Protein AF-0000000069624374 (afdb_homodimer)

Organism: Araneus ventricosus (NCBI:txid182803)

pLDDT: mean 85.47, std 16.34, range [26.41, 98.62]

Radius of gyration: 34.18 Å; Cα contacts (8 Å, |Δi|>4): 1662; chains: 2; bounding box: 81×103×118 Å

Structure (mmCIF, N/CA/C/O backbone):
data_AF-0000000069624374-model_v1
#
loop_
_entity.id
_entity.type
_entity.pdbx_description
1 polymer 'Mutator-like transposase domain-containing protein'
#
loop_
_atom_site.group_PDB
_atom_site.id
_atom_site.type_symbol
_atom_site.label_atom_id
_atom_site.label_alt_id
_atom_site.label_comp_id
_atom_site.label_asym_id
_atom_site.label_entity_id
_atom_site.label_seq_id
_atom_site.pdbx_PDB_ins_code
_atom_site.Cartn_x
_atom_site.Cartn_y
_atom_site.Cartn_z
_atom_site.occupancy
_atom_site.B_iso_or_equiv
_atom_site.auth_seq_id
_atom_site.auth_comp_id
_atom_site.auth_asym_id
_atom_site.auth_atom_id
_atom_site.pdbx_PDB_model_num
ATOM 1 N N . MET A 1 1 ? -2.043 5.164 -65.875 1 26.78 1 MET A N 1
ATOM 2 C CA . MET A 1 1 ? -1.274 6.191 -65.188 1 26.78 1 MET A CA 1
ATOM 3 C C . MET A 1 1 ? -0.416 5.574 -64.062 1 26.78 1 MET A C 1
ATOM 5 O O . MET A 1 1 ? -0.88 4.711 -63.344 1 26.78 1 MET A O 1
ATOM 9 N N . PRO A 1 2 ? 0.959 5.664 -64.125 1 31.64 2 PRO A N 1
ATOM 10 C CA . PRO A 1 2 ? 2.021 4.98 -63.375 1 31.64 2 PRO A CA 1
ATOM 11 C C . PRO A 1 2 ? 2.037 5.355 -61.875 1 31.64 2 PRO A C 1
ATOM 13 O O . PRO A 1 2 ? 1.56 6.43 -61.5 1 31.64 2 PRO A O 1
ATOM 16 N N . LYS A 1 3 ? 2.154 4.301 -60.906 1 34.09 3 LYS A N 1
ATOM 17 C CA . LYS A 1 3 ? 2.08 4.207 -59.438 1 34.09 3 LYS A CA 1
ATOM 18 C C . LYS A 1 3 ? 3.166 5.055 -58.781 1 34.09 3 LYS A C 1
ATOM 20 O O . LYS A 1 3 ? 4.355 4.863 -59.062 1 34.09 3 LYS A O 1
ATOM 25 N N . ALA A 1 4 ? 2.973 6.355 -58.469 1 31.52 4 ALA A N 1
ATOM 26 C CA . ALA A 1 4 ? 3.908 7.348 -57.938 1 31.52 4 ALA A CA 1
ATOM 27 C C . ALA A 1 4 ? 4.625 6.828 -56.719 1 31.52 4 ALA A C 1
ATOM 29 O O . ALA A 1 4 ? 3.984 6.434 -55.719 1 31.52 4 ALA A O 1
ATOM 30 N N . ARG A 1 5 ? 5.871 6.305 -56.75 1 31.94 5 ARG A N 1
ATOM 31 C CA . ARG A 1 5 ? 6.812 5.703 -55.812 1 31.94 5 ARG A CA 1
ATOM 32 C C . ARG A 1 5 ? 7.168 6.676 -54.719 1 31.94 5 ARG A C 1
ATOM 34 O O . ARG A 1 5 ? 7.703 7.754 -54.969 1 31.94 5 ARG A O 1
ATOM 41 N N . SER A 1 6 ? 6.332 6.875 -53.688 1 32.28 6 SER A N 1
ATOM 42 C CA . SER A 1 6 ? 6.566 7.887 -52.656 1 32.28 6 SER A CA 1
ATOM 43 C C . SER A 1 6 ? 7.969 7.754 -52.062 1 32.28 6 SER A C 1
ATOM 45 O O . SER A 1 6 ? 8.367 6.672 -51.656 1 32.28 6 SER A O 1
ATOM 47 N N . LYS A 1 7 ? 9.031 8.438 -52.5 1 29.36 7 LYS A N 1
ATOM 48 C CA . LYS A 1 7 ? 10.438 8.555 -52.125 1 29.36 7 LYS A CA 1
ATOM 49 C C . LYS A 1 7 ? 10.609 8.781 -50.656 1 29.36 7 LYS A C 1
ATOM 51 O O . LYS A 1 7 ? 10.055 9.742 -50.094 1 29.36 7 LYS A O 1
ATOM 56 N N . LYS A 1 8 ? 10.922 7.844 -49.875 1 31.8 8 LYS A N 1
ATOM 57 C CA . LYS A 1 8 ? 11.266 7.734 -48.469 1 31.8 8 LYS A CA 1
ATOM 58 C C . LYS A 1 8 ? 12.445 8.633 -48.125 1 31.8 8 LYS A C 1
ATOM 60 O O . LYS A 1 8 ? 13.555 8.445 -48.625 1 31.8 8 LYS A O 1
ATOM 65 N N . PHE A 1 9 ? 12.32 9.984 -47.969 1 27.17 9 PHE A N 1
ATOM 66 C CA . PHE A 1 9 ? 13.461 10.844 -47.688 1 27.17 9 PHE A CA 1
ATOM 67 C C . PHE A 1 9 ? 14.219 10.352 -46.469 1 27.17 9 PHE A C 1
ATOM 69 O O . PHE A 1 9 ? 13.609 10.016 -45.438 1 27.17 9 PHE A O 1
ATOM 76 N N . LYS A 1 10 ? 15.375 9.805 -46.594 1 29.22 10 LYS A N 1
ATOM 77 C CA . LYS A 1 10 ? 16.344 9.367 -45.562 1 29.22 10 LYS A CA 1
ATOM 78 C C . LYS A 1 10 ? 16.641 10.484 -44.594 1 29.22 10 LYS A C 1
ATOM 80 O O . LYS A 1 10 ? 17.094 11.562 -44.969 1 29.22 10 LYS A O 1
ATOM 85 N N . LYS A 1 11 ? 15.914 10.641 -43.531 1 30.59 11 LYS A N 1
ATOM 86 C CA . LYS A 1 11 ? 16.203 11.625 -42.5 1 30.59 11 LYS A CA 1
ATOM 87 C C . LYS A 1 11 ? 17.688 11.594 -42.094 1 30.59 11 LYS A C 1
ATOM 89 O O . LYS A 1 11 ? 18.266 10.523 -41.906 1 30.59 11 LYS A O 1
ATOM 94 N N . ARG A 1 12 ? 18.562 12.586 -42.469 1 31.64 12 ARG A N 1
ATOM 95 C CA . ARG A 1 12 ? 19.969 12.844 -42.188 1 31.64 12 ARG A CA 1
ATOM 96 C C . ARG A 1 12 ? 20.266 12.641 -40.719 1 31.64 12 ARG A C 1
ATOM 98 O O . ARG A 1 12 ? 19.453 12.992 -39.844 1 31.64 12 ARG A O 1
ATOM 105 N N . SER A 1 13 ? 21.156 11.758 -40.406 1 29.27 13 SER A N 1
ATOM 106 C CA . SER A 1 13 ? 21.734 11.312 -39.156 1 29.27 13 SER A CA 1
ATOM 107 C C . SER A 1 13 ? 22.453 12.453 -38.438 1 29.27 13 SER A C 1
ATOM 109 O O . SER A 1 13 ? 23.359 13.07 -39 1 29.27 13 SER A O 1
ATOM 111 N N . PHE A 1 14 ? 21.688 13.414 -37.75 1 31 14 PHE A N 1
ATOM 112 C CA . PHE A 1 14 ? 22.312 14.531 -37.062 1 31 14 PHE A CA 1
ATOM 113 C C . PHE A 1 14 ? 23.516 14.055 -36.25 1 31 14 PHE A C 1
ATOM 115 O O . PHE A 1 14 ? 23.375 13.156 -35.406 1 31 14 PHE A O 1
ATOM 122 N N . HIS A 1 15 ? 24.719 14.086 -36.844 1 29.41 15 HIS A N 1
ATOM 123 C CA . HIS A 1 15 ? 26 13.797 -36.25 1 29.41 15 HIS A CA 1
ATOM 124 C C . HIS A 1 15 ? 26.375 14.836 -35.188 1 29.41 15 HIS A C 1
ATOM 126 O O . HIS A 1 15 ? 26.578 16.016 -35.5 1 29.41 15 HIS A O 1
ATOM 132 N N . GLY A 1 16 ? 25.781 14.891 -34.062 1 28.12 16 GLY A N 1
ATOM 133 C CA . GLY A 1 16 ? 25.938 15.797 -32.938 1 28.12 16 GLY A CA 1
ATOM 134 C C . GLY A 1 16 ? 27.375 16.188 -32.656 1 28.12 16 GLY A C 1
ATOM 135 O O . GLY A 1 16 ? 28.297 15.523 -33.125 1 28.12 16 GLY A O 1
ATOM 136 N N . ASN A 1 17 ? 27.703 17.469 -32.375 1 29.91 17 ASN A N 1
ATOM 137 C CA . ASN A 1 17 ? 28.969 18.156 -32.156 1 29.91 17 ASN A CA 1
ATOM 138 C C . ASN A 1 17 ? 29.891 17.375 -31.203 1 29.91 17 ASN A C 1
ATOM 140 O O . ASN A 1 17 ? 29.422 16.812 -30.219 1 29.91 17 ASN A O 1
ATOM 144 N N . ARG A 1 18 ? 31.125 17.016 -31.609 1 26.41 18 ARG A N 1
ATOM 145 C CA . ARG A 1 18 ? 32.281 16.234 -31.156 1 26.41 18 ARG A CA 1
ATOM 146 C C . ARG A 1 18 ? 32.875 16.797 -29.875 1 26.41 18 ARG A C 1
ATOM 148 O O . ARG A 1 18 ? 33.812 16.234 -29.312 1 26.41 18 ARG A O 1
ATOM 155 N N . HIS A 1 19 ? 32.938 18.188 -29.797 1 29.17 19 HIS A N 1
ATOM 156 C CA . HIS A 1 19 ? 33.844 18.594 -28.75 1 29.17 19 HIS A CA 1
ATOM 157 C C . HIS A 1 19 ? 33.375 18.125 -27.375 1 29.17 19 HIS A C 1
ATOM 159 O O . HIS A 1 19 ? 32.469 18.719 -26.781 1 29.17 19 HIS A O 1
ATOM 165 N N . ARG A 1 20 ? 33.344 16.812 -27.219 1 29.2 20 ARG A N 1
ATOM 166 C CA . ARG A 1 20 ? 33.125 16.094 -25.969 1 29.2 20 ARG A CA 1
ATOM 167 C C . ARG A 1 20 ? 34.094 16.531 -24.891 1 29.2 20 ARG A C 1
ATOM 169 O O . ARG A 1 20 ? 35.281 16.141 -24.922 1 29.2 20 ARG A O 1
ATOM 176 N N . ASN A 1 21 ? 34.156 17.859 -24.5 1 27.86 21 ASN A N 1
ATOM 177 C CA . ASN A 1 21 ? 34.969 18.125 -23.312 1 27.86 21 ASN A CA 1
ATOM 178 C C . ASN A 1 21 ? 34.812 17.016 -22.281 1 27.86 21 ASN A C 1
ATOM 180 O O . ASN A 1 21 ? 33.719 16.594 -21.953 1 27.86 21 ASN A O 1
ATOM 184 N N . SER A 1 22 ? 35.812 16.156 -22.25 1 29.48 22 SER A N 1
ATOM 185 C CA . SER A 1 22 ? 36 15.023 -21.344 1 29.48 22 SER A CA 1
ATOM 186 C C . SER A 1 22 ? 35.812 15.438 -19.891 1 29.48 22 SER A C 1
ATOM 188 O O . SER A 1 22 ? 36.75 15.945 -19.25 1 29.48 22 SER A O 1
ATOM 190 N N . VAL A 1 23 ? 34.906 16.266 -19.531 1 31.3 23 VAL A N 1
ATOM 191 C CA . VAL A 1 23 ? 34.719 16.312 -18.078 1 31.3 23 VAL A CA 1
ATOM 192 C C . VAL A 1 23 ? 34.969 14.914 -17.5 1 31.3 23 VAL A C 1
ATOM 194 O O . VAL A 1 23 ? 34.5 13.914 -18.062 1 31.3 23 VAL A O 1
ATOM 197 N N . PRO A 1 24 ? 36.125 14.766 -16.812 1 31.02 24 PRO A N 1
ATOM 198 C CA . PRO A 1 24 ? 36.281 13.461 -16.188 1 31.02 24 PRO A CA 1
ATOM 199 C C . PRO A 1 24 ? 34.969 12.82 -15.773 1 31.02 24 PRO A C 1
ATOM 201 O O . PRO A 1 24 ? 34.094 13.5 -15.25 1 31.02 24 PRO A O 1
ATOM 204 N N . LYS A 1 25 ? 34.531 11.836 -16.484 1 35.47 25 LYS A N 1
ATOM 205 C CA . LYS A 1 25 ? 33.406 10.945 -16.188 1 35.47 25 LYS A CA 1
ATOM 206 C C . LYS A 1 25 ? 33.406 10.562 -14.719 1 35.47 25 LYS A C 1
ATOM 208 O O . LYS A 1 25 ? 34.156 9.703 -14.281 1 35.47 25 LYS A O 1
ATOM 213 N N . ASN A 1 26 ? 33.438 11.469 -13.773 1 37.38 26 ASN A N 1
ATOM 214 C CA . ASN A 1 26 ? 33.125 10.938 -12.445 1 37.38 26 ASN A CA 1
ATOM 215 C C . ASN A 1 26 ? 32.156 9.773 -12.516 1 37.38 26 ASN A C 1
ATOM 217 O O . ASN A 1 26 ? 30.984 9.953 -12.906 1 37.38 26 ASN A O 1
ATOM 221 N N . ASN A 1 27 ? 32.531 8.672 -12.977 1 42.12 27 ASN A N 1
ATOM 222 C CA . ASN A 1 27 ? 31.859 7.383 -13.031 1 42.12 27 ASN A CA 1
ATOM 223 C C . ASN A 1 27 ? 30.984 7.152 -11.797 1 42.12 27 ASN A C 1
ATOM 225 O O . ASN A 1 27 ? 31.453 6.613 -10.797 1 42.12 27 ASN A O 1
ATOM 229 N N . VAL A 1 28 ? 30.344 8.023 -11.312 1 52.69 28 VAL A N 1
ATOM 230 C CA . VAL A 1 28 ? 29.438 7.754 -10.203 1 52.69 28 VAL A CA 1
ATOM 231 C C . VAL A 1 28 ? 28.688 6.445 -10.445 1 52.69 28 VAL A C 1
ATOM 233 O O . VAL A 1 28 ? 27.938 6.328 -11.414 1 52.69 28 VAL A O 1
ATOM 236 N N . SER A 1 29 ? 29.281 5.328 -10.031 1 67.62 29 SER A N 1
ATOM 237 C CA . SER A 1 29 ? 28.75 3.969 -10.133 1 67.62 29 SER A CA 1
ATOM 238 C C . SER A 1 29 ? 27.344 3.875 -9.562 1 67.62 29 SER A C 1
ATOM 240 O O . SER A 1 29 ? 27.047 4.492 -8.539 1 67.62 29 SER A O 1
ATOM 242 N N . ALA A 1 30 ? 26.344 3.465 -10.258 1 80.75 30 ALA A N 1
ATOM 243 C CA . ALA A 1 30 ? 24.953 3.213 -9.883 1 80.75 30 ALA A CA 1
ATOM 244 C C . ALA A 1 30 ? 24.875 2.395 -8.602 1 80.75 30 ALA A C 1
ATOM 246 O O . ALA A 1 30 ? 25.625 1.442 -8.414 1 80.75 30 ALA A O 1
ATOM 247 N N . ALA A 1 31 ? 24.125 2.84 -7.68 1 81 31 ALA A N 1
ATOM 248 C CA . ALA A 1 31 ? 24 2.229 -6.359 1 81 31 ALA A CA 1
ATOM 249 C C . ALA A 1 31 ? 23.734 0.73 -6.469 1 81 31 ALA A C 1
ATOM 251 O O . ALA A 1 31 ? 24.359 -0.07 -5.77 1 81 31 ALA A O 1
ATOM 252 N N . SER A 1 32 ? 22.828 0.344 -7.387 1 85.12 32 SER A N 1
ATOM 253 C CA . SER A 1 32 ? 22.5 -1.07 -7.527 1 85.12 32 SER A CA 1
ATOM 254 C C . SER A 1 32 ? 23.672 -1.858 -8.094 1 85.12 32 SER A C 1
ATOM 256 O O . SER A 1 32 ? 23.906 -3.01 -7.715 1 85.12 32 SER A O 1
ATOM 258 N N . ALA A 1 33 ? 24.422 -1.249 -8.992 1 81.62 33 ALA A N 1
ATOM 259 C CA . ALA A 1 33 ? 25.578 -1.919 -9.586 1 81.62 33 ALA A CA 1
ATOM 260 C C . ALA A 1 33 ? 26.656 -2.174 -8.539 1 81.62 33 ALA A C 1
ATOM 262 O O . ALA A 1 33 ? 27.266 -3.244 -8.523 1 81.62 33 ALA A O 1
ATOM 263 N N . THR A 1 34 ? 26.859 -1.202 -7.715 1 81.19 34 THR A N 1
ATOM 264 C CA . THR A 1 34 ? 27.875 -1.338 -6.672 1 81.19 34 THR A CA 1
ATOM 265 C C . THR A 1 34 ? 27.484 -2.445 -5.691 1 81.19 34 THR A C 1
ATOM 267 O O . THR A 1 34 ? 28.359 -3.197 -5.234 1 81.19 34 THR A O 1
ATOM 270 N N . LYS A 1 35 ? 26.297 -2.611 -5.465 1 82.56 35 LYS A N 1
ATOM 271 C CA . LYS A 1 35 ? 25.828 -3.59 -4.488 1 82.56 35 LYS A CA 1
ATOM 272 C C . LYS A 1 35 ? 25.844 -5 -5.07 1 82.56 35 LYS A C 1
ATOM 274 O O . LYS A 1 35 ? 26.234 -5.953 -4.398 1 82.56 35 LYS A O 1
ATOM 279 N N . LEU A 1 36 ? 25.438 -5.125 -6.332 1 81.38 36 LEU A N 1
ATOM 280 C CA . LEU A 1 36 ? 25.156 -6.441 -6.891 1 81.38 36 LEU A CA 1
ATOM 281 C C . LEU A 1 36 ? 26.328 -6.93 -7.738 1 81.38 36 LEU A C 1
ATOM 283 O O . LEU A 1 36 ? 26.406 -8.117 -8.062 1 81.38 36 LEU A O 1
ATOM 287 N N . ASN A 1 37 ? 27.172 -6.109 -8.281 1 67.31 37 ASN A N 1
ATOM 288 C CA . ASN A 1 37 ? 28.234 -6.523 -9.18 1 67.31 37 ASN A CA 1
ATOM 289 C C . ASN A 1 37 ? 29.172 -7.539 -8.523 1 67.31 37 ASN A C 1
ATOM 291 O O . ASN A 1 37 ? 29.859 -8.297 -9.211 1 67.31 37 ASN A O 1
ATOM 295 N N . THR A 1 38 ? 29.25 -7.488 -7.25 1 55.84 38 THR A N 1
ATOM 296 C CA . THR A 1 38 ? 30.188 -8.43 -6.645 1 55.84 38 THR A CA 1
ATOM 297 C C . THR A 1 38 ? 29.719 -9.867 -6.852 1 55.84 38 THR A C 1
ATOM 299 O O . THR A 1 38 ? 30.422 -10.812 -6.484 1 55.84 38 THR A O 1
ATOM 302 N N . LEU A 1 39 ? 28.547 -9.984 -7.227 1 51.94 39 LEU A N 1
ATOM 303 C CA . LEU A 1 39 ? 28.109 -11.359 -7.414 1 51.94 39 LEU A CA 1
ATOM 304 C C . LEU A 1 39 ? 28.609 -11.922 -8.742 1 51.94 39 LEU A C 1
ATOM 306 O O . LEU A 1 39 ? 28.406 -11.32 -9.797 1 51.94 39 LEU A O 1
ATOM 310 N N . GLU A 1 40 ? 29.781 -12.375 -8.797 1 46.94 40 GLU A N 1
ATOM 311 C CA . GLU A 1 40 ? 30.484 -13.062 -9.883 1 46.94 40 GLU A CA 1
ATOM 312 C C . GLU A 1 40 ? 29.5 -13.648 -10.883 1 46.94 40 GLU A C 1
ATOM 314 O O . GLU A 1 40 ? 28.438 -14.164 -10.5 1 46.94 40 GLU A O 1
ATOM 319 N N . SER A 1 41 ? 29.594 -13.148 -12.156 1 44.44 41 SER A N 1
ATOM 320 C CA . SER A 1 41 ? 29.031 -13.633 -13.414 1 44.44 41 SER A CA 1
ATOM 321 C C . SER A 1 41 ? 28.844 -15.148 -13.391 1 44.44 41 SER A C 1
ATOM 323 O O . SER A 1 41 ? 29.828 -15.891 -13.414 1 44.44 41 SER A O 1
ATOM 325 N N . SER A 1 42 ? 28.172 -15.633 -12.664 1 40.69 42 SER A N 1
ATOM 326 C CA . SER A 1 42 ? 27.953 -17.047 -12.969 1 40.69 42 SER A CA 1
ATOM 327 C C . SER A 1 42 ? 27.656 -17.25 -14.445 1 40.69 42 SER A C 1
ATOM 329 O O . SER A 1 42 ? 26.484 -17.344 -14.844 1 40.69 42 SER A O 1
ATOM 331 N N . ASP A 1 43 ? 28.25 -16.625 -15.328 1 41.44 43 ASP A N 1
ATOM 332 C CA . ASP A 1 43 ? 28.219 -16.906 -16.766 1 41.44 43 ASP A CA 1
ATOM 333 C C . ASP A 1 43 ? 28.109 -18.406 -17.031 1 41.44 43 ASP A C 1
ATOM 335 O O . ASP A 1 43 ? 27.719 -18.812 -18.125 1 41.44 43 ASP A O 1
ATOM 339 N N . GLY A 1 44 ? 28.75 -19.234 -16.234 1 41.44 44 GLY A N 1
ATOM 340 C CA . GLY A 1 44 ? 28.984 -20.625 -16.625 1 41.44 44 GLY A CA 1
ATOM 341 C C . GLY A 1 44 ? 27.766 -21.5 -16.422 1 41.44 44 GLY A C 1
ATOM 342 O O . GLY A 1 44 ? 27.844 -22.734 -16.547 1 41.44 44 GLY A O 1
ATOM 343 N N . LEU A 1 45 ? 26.891 -21.156 -15.656 1 45.81 45 LEU A N 1
ATOM 344 C CA . LEU A 1 45 ? 25.938 -22.25 -15.508 1 45.81 45 LEU A CA 1
ATOM 345 C C . LEU A 1 45 ? 25.062 -22.375 -16.75 1 45.81 45 LEU A C 1
ATOM 347 O O . LEU A 1 45 ? 24.156 -21.547 -16.953 1 45.81 45 LEU A O 1
ATOM 351 N N . GLU A 1 46 ? 25.625 -22.75 -17.812 1 45.47 46 GLU A N 1
ATOM 352 C CA . GLU A 1 46 ? 24.859 -23.172 -18.969 1 45.47 46 GLU A CA 1
ATOM 353 C C . GLU A 1 46 ? 23.781 -24.188 -18.578 1 45.47 46 GLU A C 1
ATOM 355 O O . GLU A 1 46 ? 24.078 -25.297 -18.156 1 45.47 46 GLU A O 1
ATOM 360 N N . TYR A 1 47 ? 22.812 -23.781 -18 1 48.69 47 TYR A N 1
ATOM 361 C CA . TYR A 1 47 ? 21.75 -24.766 -17.75 1 48.69 47 TYR A CA 1
ATOM 362 C C . TYR A 1 47 ? 21.094 -25.188 -19.062 1 48.69 47 TYR A C 1
ATOM 364 O O . TYR A 1 47 ? 20.969 -24.391 -19.984 1 48.69 47 TYR A O 1
ATOM 372 N N . ASP A 1 48 ? 21.25 -26.375 -19.375 1 48.62 48 ASP A N 1
ATOM 373 C CA . ASP A 1 48 ? 20.531 -27 -20.484 1 48.62 48 ASP A CA 1
ATOM 374 C C . ASP A 1 48 ? 19.016 -26.797 -20.328 1 48.62 48 ASP A C 1
ATOM 376 O O . ASP A 1 48 ? 18.375 -27.453 -19.516 1 48.62 48 ASP A O 1
ATOM 380 N N . PHE A 1 49 ? 18.516 -25.719 -20.766 1 51.22 49 PHE A N 1
ATOM 381 C CA . PHE A 1 49 ? 17.109 -25.344 -20.688 1 51.22 49 PHE A CA 1
ATOM 382 C C . PHE A 1 49 ? 16.25 -26.203 -21.594 1 51.22 49 PHE A C 1
ATOM 384 O O . PHE A 1 49 ? 15.039 -26 -21.703 1 51.22 49 PHE A O 1
ATOM 391 N N . GLN A 1 50 ? 16.812 -27.156 -22.375 1 50.34 50 GLN A N 1
ATOM 392 C CA . GLN A 1 50 ? 16.078 -27.781 -23.469 1 50.34 50 GLN A CA 1
ATOM 393 C C . GLN A 1 50 ? 15.156 -28.875 -22.953 1 50.34 50 GLN A C 1
ATOM 395 O O . GLN A 1 50 ? 14.258 -29.344 -23.672 1 50.34 50 GLN A O 1
ATOM 400 N N . GLU A 1 51 ? 15.398 -29.406 -21.75 1 60.62 51 GLU A N 1
ATOM 401 C CA . GLU A 1 51 ? 14.617 -30.594 -21.391 1 60.62 51 GLU A CA 1
ATOM 402 C C . GLU A 1 51 ? 13.25 -30.188 -20.828 1 60.62 51 GLU A C 1
ATOM 404 O O . GLU A 1 51 ? 13.109 -29.109 -20.25 1 60.62 51 GLU A O 1
ATOM 409 N N . LEU A 1 52 ? 12.219 -30.922 -21.406 1 76.31 52 LEU A N 1
ATOM 410 C CA . LEU A 1 52 ? 10.867 -30.781 -20.891 1 76.31 52 LEU A CA 1
ATOM 411 C C . LEU A 1 52 ? 10.852 -30.922 -19.375 1 76.31 52 LEU A C 1
ATOM 413 O O . LEU A 1 52 ? 10.836 -32.031 -18.844 1 76.31 52 LEU A O 1
ATOM 417 N N . LYS A 1 53 ? 10.984 -29.828 -18.672 1 83.94 53 LYS A N 1
ATOM 418 C CA . LYS A 1 53 ? 11.016 -29.812 -17.219 1 83.94 53 LYS A CA 1
ATOM 419 C C . LYS A 1 53 ? 10.078 -28.75 -16.656 1 83.94 53 LYS A C 1
ATOM 421 O O . LYS A 1 53 ? 9.648 -27.844 -17.375 1 83.94 53 LYS A O 1
ATOM 426 N N . GLY A 1 54 ? 9.594 -29.062 -15.469 1 90.88 54 GLY A N 1
ATOM 427 C CA . GLY A 1 54 ? 8.781 -28.078 -14.773 1 90.88 54 GLY A CA 1
ATOM 428 C C . GLY A 1 54 ? 7.387 -28.578 -14.445 1 90.88 54 GLY A C 1
ATOM 429 O O . GLY A 1 54 ? 7.062 -29.75 -14.695 1 90.88 54 GLY A O 1
ATOM 430 N N . ASN A 1 55 ? 6.645 -27.75 -13.883 1 94.25 55 ASN A N 1
ATOM 431 C CA . ASN A 1 55 ? 5.27 -28.062 -13.516 1 94.25 55 ASN A CA 1
ATOM 432 C C . ASN A 1 55 ? 4.273 -27.547 -14.547 1 94.25 55 ASN A C 1
ATOM 434 O O . ASN A 1 55 ? 4.586 -26.625 -15.297 1 94.25 55 ASN A O 1
ATOM 438 N N . ARG A 1 56 ? 3.164 -28.266 -14.656 1 95.81 56 ARG A N 1
ATOM 439 C CA . ARG A 1 56 ? 2.053 -27.828 -15.5 1 95.81 56 ARG A CA 1
ATOM 440 C C . ARG A 1 56 ? 0.728 -27.938 -14.75 1 95.81 56 ARG A C 1
ATOM 442 O O . ARG A 1 56 ? 0.593 -28.734 -13.828 1 95.81 56 ARG A O 1
ATOM 449 N N . ILE A 1 57 ? -0.166 -27.047 -15.141 1 96.25 57 ILE A N 1
ATOM 450 C CA . ILE A 1 57 ? -1.524 -27.156 -14.617 1 96.25 57 ILE A CA 1
ATOM 451 C C . ILE A 1 57 ? -2.381 -27.984 -15.57 1 96.25 57 ILE A C 1
ATOM 453 O O . ILE A 1 57 ? -2.48 -27.672 -16.75 1 96.25 57 ILE A O 1
ATOM 457 N N . ILE A 1 58 ? -2.967 -29.016 -15.047 1 95.88 58 ILE A N 1
ATOM 458 C CA . ILE A 1 58 ? -3.762 -29.906 -15.875 1 95.88 58 ILE A CA 1
ATOM 459 C C . ILE A 1 58 ? -5.137 -30.109 -15.242 1 95.88 58 ILE A C 1
ATOM 461 O O . ILE A 1 58 ? -5.246 -30.281 -14.023 1 95.88 58 ILE A O 1
ATOM 465 N N . ASP A 1 59 ? -6.145 -30.047 -16.109 1 94.5 59 ASP A N 1
ATOM 466 C CA . ASP A 1 59 ? -7.496 -30.344 -15.656 1 94.5 59 ASP A CA 1
ATOM 467 C C . ASP A 1 59 ? -7.668 -31.844 -15.406 1 94.5 59 ASP A C 1
ATOM 469 O O . ASP A 1 59 ? -7.305 -32.656 -16.25 1 94.5 59 ASP A O 1
ATOM 473 N N . ILE A 1 60 ? -8.203 -32.156 -14.336 1 92.94 60 ILE A N 1
ATOM 474 C CA . ILE A 1 60 ? -8.305 -33.562 -13.922 1 92.94 60 ILE A CA 1
ATOM 475 C C . ILE A 1 60 ? -9.219 -34.312 -14.891 1 92.94 60 ILE A C 1
ATOM 477 O O . ILE A 1 60 ? -9 -35.5 -15.164 1 92.94 60 ILE A O 1
ATOM 481 N N . GLN A 1 61 ? -10.25 -33.688 -15.383 1 90.94 61 GLN A N 1
ATOM 482 C CA . GLN A 1 61 ? -11.148 -34.344 -16.328 1 90.94 61 GLN A CA 1
ATOM 483 C C . GLN A 1 61 ? -10.422 -34.688 -17.609 1 90.94 61 GLN A C 1
ATOM 485 O O . GLN A 1 61 ? -10.68 -35.75 -18.203 1 90.94 61 GLN A O 1
ATOM 490 N N . THR A 1 62 ? -9.586 -33.875 -18 1 92.25 62 THR A N 1
ATOM 491 C CA . THR A 1 62 ? -8.773 -34.156 -19.188 1 92.25 62 THR A CA 1
ATOM 492 C C . THR A 1 62 ? -7.855 -35.344 -18.922 1 92.25 62 THR A C 1
ATOM 494 O O . THR A 1 62 ? -7.707 -36.219 -19.781 1 92.25 62 THR A O 1
ATOM 497 N N . LEU A 1 63 ? -7.27 -35.406 -17.828 1 92.88 63 LEU A N 1
ATOM 498 C CA . LEU A 1 63 ? -6.371 -36.5 -17.469 1 92.88 63 LEU A CA 1
ATOM 499 C C . LEU A 1 63 ? -7.129 -37.812 -17.406 1 92.88 63 LEU A C 1
ATOM 501 O O . LEU A 1 63 ? -6.617 -38.844 -17.828 1 92.88 63 LEU A O 1
ATOM 505 N N . LEU A 1 64 ? -8.297 -37.75 -16.844 1 93.56 64 LEU A N 1
ATOM 506 C CA . LEU A 1 64 ? -9.156 -38.938 -16.781 1 93.56 64 LEU A CA 1
ATOM 507 C C . LEU A 1 64 ? -9.445 -39.438 -18.188 1 93.56 64 LEU A C 1
ATOM 509 O O . LEU A 1 64 ? -9.391 -40.656 -18.422 1 93.56 64 LEU A O 1
ATOM 513 N N . GLY A 1 65 ? -9.703 -38.531 -19.062 1 92.94 65 GLY A N 1
ATOM 514 C CA . GLY A 1 65 ? -9.961 -38.906 -20.438 1 92.94 65 GLY A CA 1
ATOM 515 C C . GLY A 1 65 ? -8.766 -39.562 -21.125 1 92.94 65 GLY A C 1
ATOM 516 O O . GLY A 1 65 ? -8.914 -40.531 -21.875 1 92.94 65 GLY A O 1
ATOM 517 N N . VAL A 1 66 ? -7.664 -39.094 -20.828 1 93.75 66 VAL A N 1
ATOM 518 C CA . VAL A 1 66 ? -6.434 -39.594 -21.438 1 93.75 66 VAL A CA 1
ATOM 519 C C . VAL A 1 66 ? -6.145 -41.031 -20.938 1 93.75 66 VAL A C 1
ATOM 521 O O . VAL A 1 66 ? -5.812 -41.906 -21.719 1 93.75 66 VAL A O 1
ATOM 524 N N . PHE A 1 67 ? -6.27 -41.25 -19.672 1 94.62 67 PHE A N 1
ATOM 525 C CA . PHE A 1 67 ? -5.965 -42.531 -19.094 1 94.62 67 PHE A CA 1
ATOM 526 C C . PHE A 1 67 ? -6.992 -43.594 -19.531 1 94.62 67 PHE A C 1
ATOM 528 O O . PHE A 1 67 ? -6.676 -44.781 -19.656 1 94.62 67 PHE A O 1
ATOM 535 N N . SER A 1 68 ? -8.164 -43.125 -19.844 1 95.06 68 SER A N 1
ATOM 536 C CA . SER A 1 68 ? -9.211 -44.062 -20.266 1 95.06 68 SER A CA 1
ATOM 537 C C . SER A 1 68 ? -8.898 -44.656 -21.625 1 95.06 68 SER A C 1
ATOM 539 O O . SER A 1 68 ? -9.367 -45.75 -21.953 1 95.06 68 SER A O 1
ATOM 541 N N . ILE A 1 69 ? -8.117 -43.938 -22.453 1 94.31 69 ILE A N 1
ATOM 542 C CA . ILE A 1 69 ? -7.828 -44.406 -23.812 1 94.31 69 ILE A CA 1
ATOM 543 C C . ILE A 1 69 ? -6.602 -45.312 -23.797 1 94.31 69 ILE A C 1
ATOM 545 O O . ILE A 1 69 ? -6.375 -46.062 -24.734 1 94.31 69 ILE A O 1
ATOM 549 N N . LEU A 1 70 ? -5.859 -45.312 -22.75 1 94.62 70 LEU A N 1
ATOM 550 C CA . LEU A 1 70 ? -4.625 -46.062 -22.672 1 94.62 70 LEU A CA 1
ATOM 551 C C . LEU A 1 70 ? -4.895 -47.469 -22.156 1 94.62 70 LEU A C 1
ATOM 553 O O . LEU A 1 70 ? -5.969 -47.75 -21.609 1 94.62 70 LEU A O 1
ATOM 557 N N . SER A 1 71 ? -3.895 -48.281 -22.375 1 95.81 71 SER A N 1
ATOM 558 C CA . SER A 1 71 ? -4.082 -49.688 -22 1 95.81 71 SER A CA 1
ATOM 559 C C . SER A 1 71 ? -3.268 -50.031 -20.766 1 95.81 71 SER A C 1
ATOM 561 O O . SER A 1 71 ? -2.201 -49.469 -20.531 1 95.81 71 SER A O 1
ATOM 563 N N . CYS A 1 72 ? -3.812 -51.031 -20.078 1 95.88 72 CYS A N 1
ATOM 564 C CA . CYS A 1 72 ? -3.15 -51.562 -18.906 1 95.88 72 CYS A CA 1
ATOM 565 C C . CYS A 1 72 ? -1.932 -52.406 -19.297 1 95.88 72 CYS A C 1
ATOM 567 O O . CYS A 1 72 ? -1.971 -53.125 -20.266 1 95.88 72 CYS A O 1
ATOM 569 N N . PRO A 1 73 ? -0.9 -52.281 -18.594 1 93.62 73 PRO A N 1
ATOM 570 C CA . PRO A 1 73 ? 0.287 -53.062 -18.906 1 93.62 73 PRO A CA 1
ATOM 571 C C . PRO A 1 73 ? 0.132 -54.531 -18.531 1 93.62 73 PRO A C 1
ATOM 573 O O . PRO A 1 73 ? 0.839 -55.406 -19.078 1 93.62 73 PRO A O 1
ATOM 576 N N . LYS A 1 74 ? -0.754 -54.812 -17.719 1 93.69 74 LYS A N 1
ATOM 577 C CA . LYS A 1 74 ? -0.925 -56.188 -17.25 1 93.69 74 LYS A CA 1
ATOM 578 C C . LYS A 1 74 ? -1.952 -56.938 -18.109 1 93.69 74 LYS A C 1
ATOM 580 O O . LYS A 1 74 ? -1.671 -58.031 -18.625 1 93.69 74 LYS A O 1
ATOM 585 N N . CYS A 1 75 ? -3.164 -56.375 -18.266 1 94.56 75 CYS A N 1
ATOM 586 C CA . CYS A 1 75 ? -4.227 -57.094 -18.953 1 94.56 75 CYS A CA 1
ATOM 587 C C . CYS A 1 75 ? -4.469 -56.5 -20.344 1 94.56 75 CYS A C 1
ATOM 589 O O . CYS A 1 75 ? -5.293 -57 -21.109 1 94.56 75 CYS A O 1
ATOM 591 N N . PHE A 1 76 ? -3.889 -55.406 -20.672 1 93.31 76 PHE A N 1
ATOM 592 C CA . PHE A 1 76 ? -3.928 -54.75 -21.969 1 93.31 76 PHE A CA 1
ATOM 593 C C . PHE A 1 76 ? -5.324 -54.219 -22.266 1 93.31 76 PHE A C 1
ATOM 595 O O . PHE A 1 76 ? -5.641 -53.875 -23.406 1 93.31 76 PHE A O 1
ATOM 602 N N . ALA A 1 77 ? -6.137 -54.156 -21.25 1 93.44 77 ALA A N 1
ATOM 603 C CA . ALA A 1 77 ? -7.465 -53.562 -21.406 1 93.44 77 ALA A CA 1
ATOM 604 C C . ALA A 1 77 ? -7.402 -52.031 -21.359 1 93.44 77 ALA A C 1
ATOM 606 O O . ALA A 1 77 ? -6.555 -51.469 -20.672 1 93.44 77 ALA A O 1
ATOM 607 N N . THR A 1 78 ? -8.297 -51.469 -22.141 1 93.06 78 THR A N 1
ATOM 608 C CA . THR A 1 78 ? -8.43 -50 -22.078 1 93.06 78 THR A CA 1
ATOM 609 C C . THR A 1 78 ? -9.406 -49.594 -20.969 1 93.06 78 THR A C 1
ATOM 611 O O . THR A 1 78 ? -10.039 -50.469 -20.344 1 93.06 78 THR A O 1
ATOM 614 N N . GLY A 1 79 ? -9.367 -48.344 -20.578 1 93.38 79 GLY A N 1
ATOM 615 C CA . GLY A 1 79 ? -10.312 -47.844 -19.594 1 93.38 79 GLY A CA 1
ATOM 616 C C . GLY A 1 79 ? -9.703 -47.688 -18.219 1 93.38 79 GLY A C 1
ATOM 617 O O . GLY A 1 79 ? -10.336 -48 -17.203 1 93.38 79 GLY A O 1
ATOM 618 N N . LEU A 1 80 ? -8.469 -47.344 -18.172 1 95.25 80 LEU A N 1
ATOM 619 C CA . LEU A 1 80 ? -7.812 -47.062 -16.906 1 95.25 80 LEU A CA 1
ATOM 620 C C . LEU A 1 80 ? -8.492 -45.938 -16.172 1 95.25 80 LEU A C 1
ATOM 622 O O . LEU A 1 80 ? -8.922 -44.938 -16.797 1 95.25 80 LEU A O 1
ATOM 626 N N . LYS A 1 81 ? -8.609 -46.094 -14.883 1 94.44 81 LYS A N 1
ATOM 627 C CA . LYS A 1 81 ? -9.234 -45.062 -14.055 1 94.44 81 LYS A CA 1
ATOM 628 C C . LYS A 1 81 ? -8.195 -44.344 -13.195 1 94.44 81 LYS A C 1
ATOM 630 O O . LYS A 1 81 ? -7.215 -44.938 -12.766 1 94.44 81 LYS A O 1
ATOM 635 N N . LEU A 1 82 ? -8.422 -43.062 -13.086 1 94.44 82 LEU A N 1
ATOM 636 C CA . LEU A 1 82 ? -7.574 -42.25 -12.234 1 94.44 82 LEU A CA 1
ATOM 637 C C . LEU A 1 82 ? -8.273 -41.906 -10.922 1 94.44 82 LEU A C 1
ATOM 639 O O . LEU A 1 82 ? -9.406 -41.438 -10.922 1 94.44 82 LEU A O 1
ATOM 643 N N . THR A 1 83 ? -7.629 -42.188 -9.836 1 93.31 83 THR A N 1
ATOM 644 C CA . THR A 1 83 ? -8.164 -41.844 -8.516 1 93.31 83 THR A CA 1
ATOM 645 C C . THR A 1 83 ? -7.199 -40.938 -7.75 1 93.31 83 THR A C 1
ATOM 647 O O . THR A 1 83 ? -5.984 -41.031 -7.938 1 93.31 83 THR A O 1
ATOM 650 N N . GLU A 1 84 ? -7.762 -40.062 -7.059 1 93.5 84 GLU A N 1
ATOM 651 C CA . GLU A 1 84 ? -6.988 -39.188 -6.164 1 93.5 84 GLU A CA 1
ATOM 652 C C . GLU A 1 84 ? -7.062 -39.688 -4.723 1 93.5 84 GLU A C 1
ATOM 654 O O . GLU A 1 84 ? -8.094 -39.562 -4.062 1 93.5 84 GLU A O 1
ATOM 659 N N . ASP A 1 85 ? -6.043 -40.188 -4.203 1 90.19 85 ASP A N 1
ATOM 660 C CA . ASP A 1 85 ? -6.012 -40.812 -2.885 1 90.19 85 ASP A CA 1
ATOM 661 C C . ASP A 1 85 ? -5.988 -39.75 -1.775 1 90.19 85 ASP A C 1
ATOM 663 O O . ASP A 1 85 ? -6.652 -39.906 -0.75 1 90.19 85 ASP A O 1
ATOM 667 N N . SER A 1 86 ? -5.145 -38.844 -1.963 1 89.25 86 SER A N 1
ATOM 668 C CA . SER A 1 86 ? -5.016 -37.812 -0.961 1 89.25 86 SER A CA 1
ATOM 669 C C . SER A 1 86 ? -4.605 -36.469 -1.6 1 89.25 86 SER A C 1
ATOM 671 O O . SER A 1 86 ? -4.02 -36.469 -2.684 1 89.25 86 SER A O 1
ATOM 673 N N . LYS A 1 87 ? -5.082 -35.469 -0.95 1 89.25 87 LYS A N 1
ATOM 674 C CA . LYS A 1 87 ? -4.773 -34.125 -1.42 1 89.25 87 LYS A CA 1
ATOM 675 C C . LYS A 1 87 ? -4.254 -33.25 -0.283 1 89.25 87 LYS A C 1
ATOM 677 O O . LYS A 1 87 ? -4.848 -33.219 0.796 1 89.25 87 LYS A O 1
ATOM 682 N N . GLU A 1 88 ? -3.088 -32.656 -0.483 1 89.81 88 GLU A N 1
ATOM 683 C CA . GLU A 1 88 ? -2.504 -31.719 0.453 1 89.81 88 GLU A CA 1
ATOM 684 C C . GLU A 1 88 ? -2.174 -30.391 -0.239 1 89.81 88 GLU A C 1
ATOM 686 O O . GLU A 1 88 ? -1.05 -30.203 -0.704 1 89.81 88 GLU A O 1
ATOM 691 N N . GLY A 1 89 ? -3.09 -29.531 -0.196 1 92.25 89 GLY A N 1
ATOM 692 C CA . GLY A 1 89 ? -2.885 -28.266 -0.892 1 92.25 89 GLY A CA 1
ATOM 693 C C . GLY A 1 89 ? -2.701 -28.438 -2.389 1 92.25 89 GLY A C 1
ATOM 694 O O . GLY A 1 89 ? -3.553 -29.016 -3.062 1 92.25 89 GLY A O 1
ATOM 695 N N . LEU A 1 90 ? -1.479 -28.094 -2.848 1 94.56 90 LEU A N 1
ATOM 696 C CA . LEU A 1 90 ? -1.224 -28.141 -4.281 1 94.56 90 LEU A CA 1
ATOM 697 C C . LEU A 1 90 ? -0.677 -29.5 -4.699 1 94.56 90 LEU A C 1
ATOM 699 O O . LEU A 1 90 ? -0.497 -29.766 -5.891 1 94.56 90 LEU A O 1
ATOM 703 N N . CYS A 1 91 ? -0.49 -30.312 -3.717 1 93.62 91 CYS A N 1
ATOM 704 C CA . CYS A 1 91 ? 0.039 -31.641 -4.004 1 93.62 91 CYS A CA 1
ATOM 705 C C . CYS A 1 91 ? -1.055 -32.719 -3.893 1 93.62 91 CYS A C 1
ATOM 707 O O . CYS A 1 91 ? -1.835 -32.688 -2.939 1 93.62 91 CYS A O 1
ATOM 709 N N . SER A 1 92 ? -1.098 -33.531 -4.895 1 93.44 92 SER A N 1
ATOM 710 C CA . SER A 1 92 ? -2.072 -34.625 -4.914 1 93.44 92 SER A CA 1
ATOM 711 C C . SER A 1 92 ? -1.397 -35.969 -5.156 1 93.44 92 SER A C 1
ATOM 713 O O . SER A 1 92 ? -0.422 -36.062 -5.906 1 93.44 92 SER A O 1
ATOM 715 N N . ASN A 1 93 ? -1.856 -36.938 -4.426 1 93.94 93 ASN A N 1
ATOM 716 C CA . ASN A 1 93 ? -1.463 -38.312 -4.684 1 93.94 93 ASN A CA 1
ATOM 717 C C . ASN A 1 93 ? -2.502 -39.062 -5.531 1 93.94 93 ASN A C 1
ATOM 719 O O . ASN A 1 93 ? -3.666 -39.156 -5.141 1 93.94 93 ASN A O 1
ATOM 723 N N . PHE A 1 94 ? -1.991 -39.562 -6.645 1 95.06 94 PHE A N 1
ATOM 724 C CA . PHE A 1 94 ? -2.889 -40.219 -7.59 1 95.06 94 PHE A CA 1
ATOM 725 C C . PHE A 1 94 ? -2.578 -41.719 -7.699 1 95.06 94 PHE A C 1
ATOM 727 O O . PHE A 1 94 ? -1.499 -42.156 -7.301 1 95.06 94 PHE A O 1
ATOM 734 N N . ALA A 1 95 ? -3.611 -42.375 -8.125 1 95.62 95 ALA A N 1
ATOM 735 C CA . ALA A 1 95 ? -3.439 -43.781 -8.461 1 95.62 95 ALA A CA 1
ATOM 736 C C . ALA A 1 95 ? -4.207 -44.156 -9.727 1 95.62 95 ALA A C 1
ATOM 738 O O . ALA A 1 95 ? -5.359 -43.75 -9.898 1 95.62 95 ALA A O 1
ATOM 739 N N . ILE A 1 96 ? -3.475 -44.812 -10.617 1 95.5 96 ILE A N 1
ATOM 740 C CA . ILE A 1 96 ? -4.113 -45.375 -11.805 1 95.5 96 ILE A CA 1
ATOM 741 C C . ILE A 1 96 ? -4.527 -46.844 -11.523 1 95.5 96 ILE A C 1
ATOM 743 O O . ILE A 1 96 ? -3.709 -47.656 -11.094 1 95.5 96 ILE A O 1
ATOM 747 N N . VAL A 1 97 ? -5.789 -47.031 -11.805 1 95.94 97 VAL A N 1
ATOM 748 C CA . VAL A 1 97 ? -6.316 -48.344 -11.438 1 95.94 97 VAL A CA 1
ATOM 749 C C . VAL A 1 97 ? -6.992 -48.969 -12.641 1 95.94 97 VAL A C 1
ATOM 751 O O . VAL A 1 97 ? -7.613 -48.281 -13.453 1 95.94 97 VAL A O 1
ATOM 754 N N . CYS A 1 98 ? -6.754 -50.219 -12.695 1 96.12 98 CYS A N 1
ATOM 755 C CA . CYS A 1 98 ? -7.426 -51.062 -13.688 1 96.12 98 CYS A CA 1
ATOM 756 C C . CYS A 1 98 ? -8.328 -52.094 -13.023 1 96.12 98 CYS A C 1
ATOM 758 O O . CYS A 1 98 ? -8.133 -52.438 -11.859 1 96.12 98 CYS A O 1
ATOM 760 N N . LYS A 1 99 ? -9.234 -52.625 -13.727 1 93.69 99 LYS A N 1
ATOM 761 C CA . LYS A 1 99 ? -10.156 -53.625 -13.203 1 93.69 99 LYS A CA 1
ATOM 762 C C . LYS A 1 99 ? -9.43 -54.938 -12.922 1 93.69 99 LYS A C 1
ATOM 764 O O . LYS A 1 99 ? -9.891 -55.75 -12.109 1 93.69 99 LYS A O 1
ATOM 769 N N . CYS A 1 100 ? -8.328 -55.188 -13.547 1 95.12 100 CYS A N 1
ATOM 770 C CA . CYS A 1 100 ? -7.57 -56.406 -13.383 1 95.12 100 CYS A CA 1
ATOM 771 C C . CYS A 1 100 ? -6.797 -56.406 -12.07 1 95.12 100 CYS A C 1
ATOM 773 O O . CYS A 1 100 ? -6.195 -57.438 -11.703 1 95.12 100 CYS A O 1
ATOM 775 N N . GLY A 1 101 ? -6.766 -55.312 -11.375 1 93.12 101 GLY A N 1
ATOM 776 C CA . GLY A 1 101 ? -6.055 -55.219 -10.109 1 93.12 101 GLY A CA 1
ATOM 777 C C . GLY A 1 101 ? -4.781 -54.406 -10.195 1 93.12 101 GLY A C 1
ATOM 778 O O . GLY A 1 101 ? -4.133 -54.125 -9.18 1 93.12 101 GLY A O 1
ATOM 779 N N . PHE A 1 102 ? -4.379 -54.031 -11.406 1 94.75 102 PHE A N 1
ATOM 780 C CA . PHE A 1 102 ? -3.211 -53.156 -11.602 1 94.75 102 PHE A CA 1
ATOM 781 C C . PHE A 1 102 ? -3.41 -51.812 -10.922 1 94.75 102 PHE A C 1
ATOM 783 O O . PHE A 1 102 ? -4.488 -51.219 -11.016 1 94.75 102 PHE A O 1
ATOM 790 N N . MET A 1 103 ? -2.416 -51.406 -10.141 1 94.81 103 MET A N 1
ATOM 791 C CA . MET A 1 103 ? -2.438 -50.125 -9.469 1 94.81 103 MET A CA 1
ATOM 792 C C . MET A 1 103 ? -1.064 -49.469 -9.523 1 94.81 103 MET A C 1
ATOM 794 O O . MET A 1 103 ? -0.054 -50.094 -9.203 1 94.81 103 MET A O 1
ATOM 798 N N . ALA A 1 104 ? -1.035 -48.312 -10.055 1 94.06 104 ALA A N 1
ATOM 799 C CA . ALA A 1 104 ? 0.193 -47.531 -10.086 1 94.06 104 ALA A CA 1
ATOM 800 C C . ALA A 1 104 ? -0.027 -46.156 -9.461 1 94.06 104 ALA A C 1
ATOM 802 O O . ALA A 1 104 ? -0.786 -45.344 -9.992 1 94.06 104 ALA A O 1
ATOM 803 N N . GLY A 1 105 ? 0.651 -46 -8.367 1 93.5 105 GLY A N 1
ATOM 804 C CA . GLY A 1 105 ? 0.524 -44.719 -7.672 1 93.5 105 GLY A CA 1
ATOM 805 C C . GLY A 1 105 ? 1.604 -43.719 -8.047 1 93.5 105 GLY A C 1
ATOM 806 O O . GLY A 1 105 ? 2.734 -44.125 -8.352 1 93.5 105 GLY A O 1
ATOM 807 N N . PHE A 1 106 ? 1.247 -42.438 -8.07 1 93.12 106 PHE A N 1
ATOM 808 C CA . PHE A 1 106 ? 2.244 -41.375 -8.273 1 93.12 106 PHE A CA 1
ATOM 809 C C . PHE A 1 106 ? 1.815 -40.094 -7.586 1 93.12 106 PHE A C 1
ATOM 811 O O . PHE A 1 106 ? 0.628 -39.875 -7.324 1 93.12 106 PHE A O 1
ATOM 818 N N . THR A 1 107 ? 2.799 -39.219 -7.258 1 93.38 107 THR A N 1
ATOM 819 C CA . THR A 1 107 ? 2.545 -37.938 -6.66 1 93.38 107 THR A CA 1
ATOM 820 C C . THR A 1 107 ? 2.678 -36.812 -7.703 1 93.38 107 THR A C 1
ATOM 822 O O . THR A 1 107 ? 3.551 -36.875 -8.57 1 93.38 107 THR A O 1
ATOM 825 N N . SER A 1 108 ? 1.767 -35.875 -7.625 1 93.88 108 SER A N 1
ATOM 826 C CA . SER A 1 108 ? 1.748 -34.812 -8.609 1 93.88 108 SER A CA 1
ATOM 827 C C . SER A 1 108 ? 3.072 -34.062 -8.625 1 93.88 108 SER A C 1
ATOM 829 O O . SER A 1 108 ? 3.6 -33.75 -9.695 1 93.88 108 SER A O 1
ATOM 831 N N . THR A 1 109 ? 3.555 -33.719 -7.449 1 90 109 THR A N 1
ATOM 832 C CA . THR A 1 109 ? 4.832 -33.031 -7.324 1 90 109 THR A CA 1
ATOM 833 C C . THR A 1 109 ? 5.727 -33.719 -6.305 1 90 109 THR A C 1
ATOM 835 O O . THR A 1 109 ? 5.234 -34.344 -5.371 1 90 109 THR A O 1
ATOM 838 N N . PRO A 1 110 ? 6.977 -33.594 -6.582 1 80.31 110 PRO A N 1
ATOM 839 C CA . PRO A 1 110 ? 7.895 -34.281 -5.688 1 80.31 110 PRO A CA 1
ATOM 840 C C . PRO A 1 110 ? 7.805 -33.812 -4.246 1 80.31 110 PRO A C 1
ATOM 842 O O . PRO A 1 110 ? 7.543 -32.625 -4.008 1 80.31 110 PRO A O 1
ATOM 845 N N . LYS A 1 111 ? 7.91 -34.812 -3.393 1 79.81 111 LYS A N 1
ATOM 846 C CA . LYS A 1 111 ? 7.902 -34.5 -1.966 1 79.81 111 LYS A CA 1
ATOM 847 C C . LYS A 1 111 ? 9.32 -34.469 -1.399 1 79.81 111 LYS A C 1
ATOM 849 O O . LYS A 1 111 ? 10.156 -35.312 -1.789 1 79.81 111 LYS A O 1
ATOM 854 N N . GLU A 1 112 ? 9.547 -33.375 -0.761 1 74.56 112 GLU A N 1
ATOM 855 C CA . GLU A 1 112 ? 10.789 -33.344 0.007 1 74.56 112 GLU A CA 1
ATOM 856 C C . GLU A 1 112 ? 10.531 -33.562 1.492 1 74.56 112 GLU A C 1
ATOM 858 O O . GLU A 1 112 ? 9.773 -32.812 2.117 1 74.56 112 GLU A O 1
ATOM 863 N N . ASN A 1 113 ? 11.172 -34.438 2.152 1 68.88 113 ASN A N 1
ATOM 864 C CA . ASN A 1 113 ? 11.016 -34.781 3.562 1 68.88 113 ASN A CA 1
ATOM 865 C C . ASN A 1 113 ? 9.555 -35.031 3.918 1 68.88 113 ASN A C 1
ATOM 867 O O . ASN A 1 113 ? 9.055 -34.531 4.918 1 68.88 113 ASN A O 1
ATOM 871 N N . LYS A 1 114 ? 8.812 -35.594 3.07 1 69.31 114 LYS A N 1
ATOM 872 C CA . LYS A 1 114 ? 7.43 -36 3.293 1 69.31 114 LYS A CA 1
ATOM 873 C C . LYS A 1 114 ? 6.477 -34.812 3.225 1 69.31 114 LYS A C 1
ATOM 875 O O . LYS A 1 114 ? 5.312 -34.938 3.609 1 69.31 114 LYS A O 1
ATOM 880 N N . LYS A 1 115 ? 7.035 -33.688 2.98 1 78.5 115 LYS A N 1
ATOM 881 C CA . LYS A 1 115 ? 6.168 -32.531 2.838 1 78.5 115 LYS A CA 1
ATOM 882 C C . LYS A 1 115 ? 6.203 -31.984 1.411 1 78.5 115 LYS A C 1
ATOM 884 O O . LYS A 1 115 ? 7.203 -32.156 0.706 1 78.5 115 LYS A O 1
ATOM 889 N N . CYS A 1 116 ? 5.113 -31.516 1.026 1 86.56 116 CYS A N 1
ATOM 890 C CA . CYS A 1 116 ? 5 -30.953 -0.315 1 86.56 116 CYS A CA 1
ATOM 891 C C . CYS A 1 116 ? 5.703 -29.594 -0.401 1 86.56 116 CYS A C 1
ATOM 893 O O . CYS A 1 116 ? 5.27 -28.625 0.215 1 86.56 116 CYS A O 1
ATOM 895 N N . SER A 1 117 ? 6.801 -29.562 -1.134 1 89.5 117 SER A N 1
ATOM 896 C CA . SER A 1 117 ? 7.625 -28.359 -1.256 1 89.5 117 SER A CA 1
ATOM 897 C C . SER A 1 117 ? 6.871 -27.25 -1.965 1 89.5 117 SER A C 1
ATOM 899 O O . SER A 1 117 ? 7.129 -26.062 -1.722 1 89.5 117 SER A O 1
ATOM 901 N N . LEU A 1 118 ? 5.941 -27.688 -2.775 1 93.31 118 LEU A N 1
ATOM 902 C CA . LEU A 1 118 ? 5.211 -26.703 -3.564 1 93.31 118 LEU A CA 1
ATOM 903 C C . LEU A 1 118 ? 4.367 -25.797 -2.668 1 93.31 118 LEU A C 1
ATOM 905 O O . LEU A 1 118 ? 4.176 -24.625 -2.971 1 93.31 118 LEU A O 1
ATOM 909 N N . ASN A 1 119 ? 3.891 -26.328 -1.6 1 94.88 119 ASN A N 1
ATOM 910 C CA . ASN A 1 119 ? 3.109 -25.531 -0.663 1 94.88 119 ASN A CA 1
ATOM 911 C C . ASN A 1 119 ? 3.965 -24.453 0.01 1 94.88 119 ASN A C 1
ATOM 913 O O . ASN A 1 119 ? 3.52 -23.328 0.191 1 94.88 119 ASN A O 1
ATOM 917 N N . THR A 1 120 ? 5.176 -24.812 0.349 1 94.38 120 THR A N 1
ATOM 918 C CA . THR A 1 120 ? 6.098 -23.844 0.942 1 94.38 120 THR A CA 1
ATOM 919 C C . THR A 1 120 ? 6.48 -22.766 -0.067 1 94.38 120 THR A C 1
ATOM 921 O O . THR A 1 120 ? 6.559 -21.578 0.278 1 94.38 120 THR A O 1
ATOM 924 N N . LEU A 1 121 ? 6.652 -23.203 -1.278 1 94.88 121 LEU A N 1
ATOM 925 C CA . LEU A 1 121 ? 7.02 -22.266 -2.334 1 94.88 121 LEU A CA 1
ATOM 926 C C . LEU A 1 121 ? 5.871 -21.312 -2.629 1 94.88 121 LEU A C 1
ATOM 928 O O . LEU A 1 121 ? 6.105 -20.141 -2.961 1 94.88 121 LEU A O 1
ATOM 932 N N . LEU A 1 122 ? 4.668 -21.844 -2.537 1 96.62 122 LEU A N 1
ATOM 933 C CA . LEU A 1 122 ? 3.51 -20.984 -2.707 1 96.62 122 LEU A CA 1
ATOM 934 C C . LEU A 1 122 ? 3.496 -19.875 -1.649 1 96.62 122 LEU A C 1
ATOM 936 O O . LEU A 1 122 ? 3.301 -18.703 -1.972 1 96.62 122 LEU A O 1
ATOM 940 N N . VAL A 1 123 ? 3.719 -20.281 -0.415 1 96.94 123 VAL A N 1
ATOM 941 C CA . VAL A 1 123 ? 3.736 -19.312 0.681 1 96.94 123 VAL A CA 1
ATOM 942 C C . VAL A 1 123 ? 4.848 -18.297 0.453 1 96.94 123 VAL A C 1
ATOM 944 O O . VAL A 1 123 ? 4.633 -17.094 0.605 1 96.94 123 VAL A O 1
ATOM 947 N N . PHE A 1 124 ? 5.992 -18.797 0.058 1 96.75 124 PHE A N 1
ATOM 948 C CA . PHE A 1 124 ? 7.141 -17.938 -0.207 1 96.75 124 PHE A CA 1
ATOM 949 C C . PHE A 1 124 ? 6.832 -16.953 -1.325 1 96.75 124 PHE A C 1
ATOM 951 O O . PHE A 1 124 ? 7.082 -15.75 -1.187 1 96.75 124 PHE A O 1
ATOM 958 N N . GLY A 1 125 ? 6.242 -17.453 -2.402 1 96.25 125 GLY A N 1
ATOM 959 C CA . GLY A 1 125 ? 5.891 -16.594 -3.521 1 96.25 125 GLY A CA 1
ATOM 960 C C . GLY A 1 125 ? 4.871 -15.531 -3.162 1 96.25 125 GLY A C 1
ATOM 961 O O . GLY A 1 125 ? 4.988 -14.383 -3.588 1 96.25 125 GLY A O 1
ATOM 962 N N . LEU A 1 126 ? 3.889 -15.891 -2.412 1 96.75 126 LEU A N 1
ATOM 963 C CA . LEU A 1 126 ? 2.855 -14.945 -1.994 1 96.75 126 LEU A CA 1
ATOM 964 C C . LEU A 1 126 ? 3.439 -13.852 -1.108 1 96.75 126 LEU A C 1
ATOM 966 O O . LEU A 1 126 ? 3.133 -12.672 -1.288 1 96.75 126 LEU A O 1
ATOM 970 N N . ARG A 1 127 ? 4.316 -14.219 -0.234 1 96.12 127 ARG A N 1
ATOM 971 C CA . ARG A 1 127 ? 4.914 -13.242 0.669 1 96.12 127 ARG A CA 1
ATOM 972 C C . ARG A 1 127 ? 5.867 -12.312 -0.079 1 96.12 127 ARG A C 1
ATOM 974 O O . ARG A 1 127 ? 5.988 -11.133 0.26 1 96.12 127 ARG A O 1
ATOM 981 N N . LEU A 1 128 ? 6.477 -12.828 -1.114 1 95.06 128 LEU A N 1
ATOM 982 C CA . LEU A 1 128 ? 7.352 -12.008 -1.949 1 95.06 128 LEU A CA 1
ATOM 983 C C . LEU A 1 128 ? 6.562 -10.906 -2.646 1 95.06 128 LEU A C 1
ATOM 985 O O . LEU A 1 128 ? 7.098 -9.828 -2.914 1 95.06 128 LEU A O 1
ATOM 989 N N . MET A 1 129 ? 5.32 -11.227 -2.85 1 93.12 129 MET A N 1
ATOM 990 C CA . MET A 1 129 ? 4.508 -10.219 -3.525 1 93.12 129 MET A CA 1
ATOM 991 C C . MET A 1 129 ? 3.68 -9.43 -2.523 1 93.12 129 MET A C 1
ATOM 993 O O . MET A 1 129 ? 2.799 -8.656 -2.91 1 93.12 129 MET A O 1
ATOM 997 N N . GLY A 1 130 ? 3.885 -9.656 -1.25 1 91.62 130 GLY A N 1
ATOM 998 C CA . GLY A 1 130 ? 3.25 -8.883 -0.195 1 91.62 130 GLY A CA 1
ATOM 999 C C . GLY A 1 130 ? 1.836 -9.344 0.11 1 91.62 130 GLY A C 1
ATOM 1000 O O . GLY A 1 130 ? 1.002 -8.539 0.544 1 91.62 130 GLY A O 1
ATOM 1001 N N . ARG A 1 131 ? 1.529 -10.586 -0.178 1 94.31 131 ARG A N 1
ATOM 1002 C CA . ARG A 1 131 ? 0.186 -11.102 0.059 1 94.31 131 ARG A CA 1
ATOM 1003 C C . ARG A 1 131 ? 0.228 -12.344 0.939 1 94.31 131 ARG A C 1
ATOM 1005 O O . ARG A 1 131 ? 1.281 -12.969 1.098 1 94.31 131 ARG A O 1
ATOM 1012 N N . GLY A 1 132 ? -0.892 -12.609 1.572 1 94.12 132 GLY A N 1
ATOM 1013 C CA . GLY A 1 132 ? -0.962 -13.727 2.502 1 94.12 132 GLY A CA 1
ATOM 1014 C C . GLY A 1 132 ? -1.961 -14.789 2.084 1 94.12 132 GLY A C 1
ATOM 1015 O O . GLY A 1 132 ? -2.148 -15.039 0.891 1 94.12 132 GLY A O 1
ATOM 1016 N N . PHE A 1 133 ? -2.49 -15.461 3.039 1 95.56 133 PHE A N 1
ATOM 1017 C CA . PHE A 1 133 ? -3.346 -16.625 2.85 1 95.56 133 PHE A CA 1
ATOM 1018 C C . PHE A 1 133 ? -4.605 -16.25 2.076 1 95.56 133 PHE A C 1
ATOM 1020 O O . PHE A 1 133 ? -4.957 -16.922 1.096 1 95.56 133 PHE A O 1
ATOM 1027 N N . SER A 1 134 ? -5.285 -15.219 2.488 1 93.56 134 SER A N 1
ATOM 1028 C CA . SER A 1 134 ? -6.559 -14.852 1.88 1 93.56 134 SER A CA 1
ATOM 1029 C C . SER A 1 134 ? -6.395 -14.539 0.396 1 93.56 134 SER A C 1
ATOM 1031 O O . SER A 1 134 ? -7.188 -14.992 -0.43 1 93.56 134 SER A O 1
ATOM 1033 N N . ALA A 1 135 ? -5.414 -13.797 0.039 1 93.62 135 ALA A N 1
ATOM 1034 C CA . ALA A 1 135 ? -5.152 -13.469 -1.359 1 93.62 135 ALA A CA 1
ATOM 1035 C C . ALA A 1 135 ? -4.781 -14.719 -2.156 1 93.62 135 ALA A C 1
ATOM 1037 O O . ALA A 1 135 ? -5.246 -14.898 -3.283 1 93.62 135 ALA A O 1
ATOM 1038 N N . GLY A 1 136 ? -3.947 -15.555 -1.543 1 95.31 136 GLY A N 1
ATOM 1039 C CA . GLY A 1 136 ? -3.57 -16.797 -2.205 1 95.31 136 GLY A CA 1
ATOM 1040 C C . GLY A 1 136 ? -4.746 -17.703 -2.465 1 95.31 136 GLY A C 1
ATOM 1041 O O . GLY A 1 136 ? -4.863 -18.281 -3.549 1 95.31 136 GLY A O 1
ATOM 1042 N N . MET A 1 137 ? -5.551 -17.797 -1.467 1 95.25 137 MET A N 1
ATOM 1043 C CA . MET A 1 137 ? -6.734 -18.641 -1.603 1 95.25 137 MET A CA 1
ATOM 1044 C C . MET A 1 137 ? -7.633 -18.141 -2.727 1 95.25 137 MET A C 1
ATOM 1046 O O . MET A 1 137 ? -8.125 -18.938 -3.533 1 95.25 137 MET A O 1
ATOM 1050 N N . LYS A 1 138 ? -7.855 -16.859 -2.848 1 94.31 138 LYS A N 1
ATOM 1051 C CA . LYS A 1 138 ? -8.688 -16.297 -3.902 1 94.31 138 LYS A CA 1
ATOM 1052 C C . LYS A 1 138 ? -8.102 -16.578 -5.281 1 94.31 138 LYS A C 1
ATOM 1054 O O . LYS A 1 138 ? -8.828 -16.906 -6.219 1 94.31 138 LYS A O 1
ATOM 1059 N N . LEU A 1 139 ? -6.801 -16.422 -5.387 1 95.75 139 LEU A N 1
ATOM 1060 C CA . LEU A 1 139 ? -6.125 -16.672 -6.652 1 95.75 139 LEU A CA 1
ATOM 1061 C C . LEU A 1 139 ? -6.273 -18.125 -7.066 1 95.75 139 LEU A C 1
ATOM 1063 O O . LEU A 1 139 ? -6.633 -18.422 -8.211 1 95.75 139 LEU A O 1
ATOM 1067 N N . LEU A 1 140 ? -6.043 -19.016 -6.105 1 96.25 140 LEU A N 1
ATOM 1068 C CA . LEU A 1 140 ? -6.102 -20.438 -6.41 1 96.25 140 LEU A CA 1
ATOM 1069 C C . LEU A 1 140 ? -7.531 -20.859 -6.73 1 96.25 140 LEU A C 1
ATOM 1071 O O . LEU A 1 140 ? -7.75 -21.703 -7.609 1 96.25 140 LEU A O 1
ATOM 1075 N N . CYS A 1 141 ? -8.469 -20.25 -6.086 1 93.69 141 CYS A N 1
ATOM 1076 C CA . CYS A 1 141 ? -9.859 -20.562 -6.355 1 93.69 141 CYS A CA 1
ATOM 1077 C C . CYS A 1 141 ? -10.258 -20.141 -7.766 1 93.69 141 CYS A C 1
ATOM 1079 O O . CYS A 1 141 ? -10.953 -20.875 -8.469 1 93.69 141 CYS A O 1
ATOM 1081 N N . ILE A 1 142 ? -9.805 -19.016 -8.172 1 93.62 142 ILE A N 1
ATOM 1082 C CA . ILE A 1 142 ? -10.117 -18.516 -9.508 1 93.62 142 ILE A CA 1
ATOM 1083 C C . ILE A 1 142 ? -9.5 -19.438 -10.555 1 93.62 142 ILE A C 1
ATOM 1085 O O . ILE A 1 142 ? -10.086 -19.656 -11.617 1 93.62 142 ILE A O 1
ATOM 1089 N N . LEU A 1 143 ? -8.375 -20.031 -10.234 1 94.31 143 LEU A N 1
ATOM 1090 C CA . LEU A 1 143 ? -7.688 -20.922 -11.156 1 94.31 143 LEU A CA 1
ATOM 1091 C C . LEU A 1 143 ? -8.188 -22.359 -11 1 94.31 143 LEU A C 1
ATOM 1093 O O . LEU A 1 143 ? -7.68 -23.266 -11.648 1 94.31 143 LEU A O 1
ATOM 1097 N N . ASN A 1 144 ? -9.102 -22.562 -10.102 1 93.38 144 ASN A N 1
ATOM 1098 C CA . ASN A 1 144 ? -9.68 -23.859 -9.828 1 93.38 144 ASN A CA 1
ATOM 1099 C C . ASN A 1 144 ? -8.625 -24.859 -9.328 1 93.38 144 ASN A C 1
ATOM 1101 O O . ASN A 1 144 ? -8.562 -25.984 -9.805 1 93.38 144 ASN A O 1
ATOM 1105 N N . LEU A 1 145 ? -7.758 -24.359 -8.5 1 95.25 145 LEU A N 1
ATOM 1106 C CA . LEU A 1 145 ? -6.719 -25.172 -7.863 1 95.25 145 LEU A CA 1
ATOM 1107 C C . LEU A 1 145 ? -7.027 -25.375 -6.387 1 95.25 145 LEU A C 1
ATOM 1109 O O . LEU A 1 145 ? -7.633 -24.516 -5.742 1 95.25 145 LEU A O 1
ATOM 1113 N N . PRO A 1 146 ? -6.594 -26.453 -5.898 1 92.75 146 PRO A N 1
ATOM 1114 C CA . PRO A 1 146 ? -6.754 -26.656 -4.457 1 92.75 146 PRO A CA 1
ATOM 1115 C C . PRO A 1 146 ? -5.789 -25.797 -3.637 1 92.75 146 PRO A C 1
ATOM 1117 O O . PRO A 1 146 ? -4.793 -25.297 -4.168 1 92.75 146 PRO A O 1
ATOM 1120 N N . TYR A 1 147 ? -6.109 -25.562 -2.426 1 91.38 147 TYR A N 1
ATOM 1121 C CA . TYR A 1 147 ? -5.246 -24.781 -1.547 1 91.38 147 TYR A CA 1
ATOM 1122 C C . TYR A 1 147 ? -5.195 -25.406 -0.152 1 91.38 147 TYR A C 1
ATOM 1124 O O . TYR A 1 147 ? -6.027 -26.234 0.195 1 91.38 147 TYR A O 1
ATOM 1132 N N . VAL A 1 148 ? -4.254 -25.062 0.604 1 91.69 148 VAL A N 1
ATOM 1133 C CA . VAL A 1 148 ? -4.086 -25.562 1.966 1 91.69 148 VAL A CA 1
ATOM 1134 C C . VAL A 1 148 ? -4.984 -24.781 2.918 1 91.69 148 VAL A C 1
ATOM 1136 O O . VAL A 1 148 ? -5.391 -23.656 2.615 1 91.69 148 VAL A O 1
ATOM 1139 N N . CYS A 1 149 ? -5.223 -25.344 3.988 1 93.25 149 CYS A N 1
ATOM 1140 C CA . CYS A 1 149 ? -5.98 -24.641 5.016 1 93.25 149 CYS A CA 1
ATOM 1141 C C . CYS A 1 149 ? -5.121 -23.594 5.707 1 93.25 149 CYS A C 1
ATOM 1143 O O . CYS A 1 149 ? -3.9 -23.578 5.531 1 93.25 149 CYS A O 1
ATOM 1145 N N . LYS A 1 150 ? -5.684 -22.734 6.418 1 94 150 LYS A N 1
ATOM 1146 C CA . LYS A 1 150 ? -5.012 -21.609 7.062 1 94 150 LYS A CA 1
ATOM 1147 C C . LYS A 1 150 ? -3.953 -22.094 8.047 1 94 150 LYS A C 1
ATOM 1149 O O . LYS A 1 150 ? -2.859 -21.531 8.125 1 94 150 LYS A O 1
ATOM 1154 N N . LYS A 1 151 ? -4.25 -23.109 8.766 1 94.44 151 LYS A N 1
ATOM 1155 C CA . LYS A 1 151 ? -3.318 -23.656 9.742 1 94.44 151 LYS A CA 1
ATOM 1156 C C . LYS A 1 151 ? -2.051 -24.172 9.07 1 94.44 151 LYS A C 1
ATOM 1158 O O . LYS A 1 151 ? -0.94 -23.875 9.508 1 94.44 151 LYS A O 1
ATOM 1163 N N . THR A 1 152 ? -2.297 -25 8.062 1 94.44 152 THR A N 1
ATOM 1164 C CA . THR A 1 152 ? -1.159 -25.531 7.324 1 94.44 152 THR A CA 1
ATOM 1165 C C . THR A 1 152 ? -0.345 -24.422 6.688 1 94.44 152 THR A C 1
ATOM 1167 O O . THR A 1 152 ? 0.885 -24.484 6.641 1 94.44 152 THR A O 1
ATOM 1170 N N . PHE A 1 153 ? -1.043 -23.422 6.246 1 95.94 153 PHE A N 1
ATOM 1171 C CA . PHE A 1 153 ? -0.373 -22.266 5.676 1 95.94 153 PHE A CA 1
ATOM 1172 C C . PHE A 1 153 ? 0.557 -21.609 6.699 1 95.94 153 PHE A C 1
ATOM 1174 O O . PHE A 1 153 ? 1.701 -21.281 6.383 1 95.94 153 PHE A O 1
ATOM 1181 N N . ARG A 1 154 ? 0.123 -21.484 7.891 1 94.94 154 ARG A N 1
ATOM 1182 C CA . ARG A 1 154 ? 0.893 -20.859 8.961 1 94.94 154 ARG A CA 1
ATOM 1183 C C . ARG A 1 154 ? 2.117 -21.703 9.312 1 94.94 154 ARG A C 1
ATOM 1185 O O . ARG A 1 154 ? 3.174 -21.156 9.641 1 94.94 154 ARG A O 1
ATOM 1192 N N . ILE A 1 155 ? 1.959 -22.938 9.227 1 94.44 155 ILE A N 1
ATOM 1193 C CA . ILE A 1 155 ? 3.074 -23.828 9.516 1 94.44 155 ILE A CA 1
ATOM 1194 C C . ILE A 1 155 ? 4.188 -23.609 8.492 1 94.44 155 ILE A C 1
ATOM 1196 O O . ILE A 1 155 ? 5.359 -23.5 8.859 1 94.44 155 ILE A O 1
ATOM 1200 N N . HIS A 1 156 ? 3.801 -23.578 7.262 1 94.5 156 HIS A N 1
ATOM 1201 C CA . HIS A 1 156 ? 4.789 -23.312 6.215 1 94.5 156 HIS A CA 1
ATOM 1202 C C . HIS A 1 156 ? 5.41 -21.938 6.371 1 94.5 156 HIS A C 1
ATOM 1204 O O . HIS A 1 156 ? 6.594 -21.75 6.09 1 94.5 156 HIS A O 1
ATOM 1210 N N . GLU A 1 157 ? 4.684 -21.031 6.812 1 95.69 157 GLU A N 1
ATOM 1211 C CA . GLU A 1 157 ? 5.164 -19.672 7.02 1 95.69 157 GLU A CA 1
ATOM 1212 C C . GLU A 1 157 ? 6.211 -19.609 8.133 1 95.69 157 GLU A C 1
ATOM 1214 O O . GLU A 1 157 ? 7.211 -18.906 8.016 1 95.69 157 GLU A O 1
ATOM 1219 N N . LEU A 1 158 ? 5.957 -20.281 9.203 1 95.5 158 LEU A N 1
ATOM 1220 C CA . LEU A 1 158 ? 6.891 -20.312 10.328 1 95.5 158 LEU A CA 1
ATOM 1221 C C . LEU A 1 158 ? 8.203 -20.969 9.922 1 95.5 158 LEU A C 1
ATOM 1223 O O . LEU A 1 158 ? 9.281 -20.5 10.312 1 95.5 158 LEU A O 1
ATOM 1227 N N . LYS A 1 159 ? 8.047 -21.969 9.164 1 94.06 159 LYS A N 1
ATOM 1228 C CA . LYS A 1 159 ? 9.25 -22.625 8.656 1 94.06 159 LYS A CA 1
ATOM 1229 C C . LYS A 1 159 ? 10.055 -21.688 7.762 1 94.06 159 LYS A C 1
ATOM 1231 O O . LYS A 1 159 ? 11.281 -21.609 7.863 1 94.06 159 LYS A O 1
ATOM 1236 N N . LEU A 1 160 ? 9.367 -21.062 6.949 1 96.44 160 LEU A N 1
ATOM 1237 C CA . LEU A 1 160 ? 10 -20.094 6.051 1 96.44 160 LEU A CA 1
ATOM 1238 C C . LEU A 1 160 ? 10.688 -18.984 6.84 1 96.44 160 LEU A C 1
ATOM 1240 O O . LEU A 1 160 ? 11.789 -18.562 6.488 1 96.44 160 LEU A O 1
ATOM 1244 N N . LEU A 1 161 ? 10.062 -18.5 7.855 1 97.69 161 LEU A N 1
ATOM 1245 C CA . LEU A 1 161 ? 10.602 -17.422 8.68 1 97.69 161 LEU A CA 1
ATOM 1246 C C . LEU A 1 161 ? 11.953 -17.828 9.266 1 97.69 161 LEU A C 1
ATOM 1248 O O . LEU A 1 161 ? 12.906 -17.031 9.242 1 97.69 161 LEU A O 1
ATOM 1252 N N . GLU A 1 162 ? 12.047 -18.969 9.727 1 97 162 GLU A N 1
ATOM 1253 C CA . GLU A 1 162 ? 13.289 -19.453 10.336 1 97 162 GLU A CA 1
ATOM 1254 C C . GLU A 1 162 ? 14.422 -19.484 9.312 1 97 162 GLU A C 1
ATOM 1256 O O . GLU A 1 162 ? 15.516 -18.984 9.578 1 97 162 GLU A O 1
ATOM 1261 N N . GLU A 1 163 ? 14.109 -20.031 8.211 1 96.94 163 GLU A N 1
ATOM 1262 C CA . GLU A 1 163 ? 15.133 -20.172 7.176 1 96.94 163 GLU A CA 1
ATOM 1263 C C . GLU A 1 163 ? 15.516 -18.812 6.605 1 96.94 163 GLU A C 1
ATOM 1265 O O . GLU A 1 163 ? 16.688 -18.562 6.297 1 96.94 163 GLU A O 1
ATOM 1270 N N . VAL A 1 164 ? 14.57 -18 6.445 1 98 164 VAL A N 1
ATOM 1271 C CA . VAL A 1 164 ? 14.828 -16.672 5.902 1 98 164 VAL A CA 1
ATOM 1272 C C . VAL A 1 164 ? 15.625 -15.844 6.914 1 98 164 VAL A C 1
ATOM 1274 O O . VAL A 1 164 ? 16.516 -15.078 6.539 1 98 164 VAL A O 1
ATOM 1277 N N . LYS A 1 165 ? 15.273 -15.961 8.18 1 97.69 165 LYS A N 1
ATOM 1278 C CA . LYS A 1 165 ? 16 -15.273 9.234 1 97.69 165 LYS A CA 1
ATOM 1279 C C . LYS A 1 165 ? 17.469 -15.664 9.227 1 97.69 165 LYS A C 1
ATOM 1281 O O . LYS A 1 165 ? 18.359 -14.805 9.32 1 97.69 165 LYS A O 1
ATOM 1286 N N . TYR A 1 166 ? 17.703 -16.875 9.062 1 97.12 166 TYR A N 1
ATOM 1287 C CA . TYR A 1 166 ? 19.062 -17.375 9.016 1 97.12 166 TYR A CA 1
ATOM 1288 C C . TYR A 1 166 ? 19.812 -16.828 7.809 1 97.12 166 TYR A C 1
ATOM 1290 O O . TYR A 1 166 ? 20.938 -16.359 7.934 1 97.12 166 TYR A O 1
ATOM 1298 N N . SER A 1 167 ? 19.203 -16.906 6.746 1 97.5 167 SER A N 1
ATOM 1299 C CA . SER A 1 167 ? 19.797 -16.391 5.52 1 97.5 167 SER A CA 1
ATOM 1300 C C . SER A 1 167 ? 20.078 -14.898 5.617 1 97.5 167 SER A C 1
ATOM 1302 O O . SER A 1 167 ? 21.094 -14.422 5.117 1 97.5 167 SER A O 1
ATOM 1304 N N . CYS A 1 168 ? 19.188 -14.234 6.191 1 98.12 168 CYS A N 1
ATOM 1305 C CA . CYS A 1 168 ? 19.328 -12.789 6.359 1 98.12 168 CYS A CA 1
ATOM 1306 C C . CYS A 1 168 ? 20.5 -12.453 7.262 1 98.12 168 CYS A C 1
ATOM 1308 O O . CYS A 1 168 ? 21.281 -11.555 6.961 1 98.12 168 CYS A O 1
ATOM 1310 N N . GLU A 1 169 ? 20.625 -13.18 8.328 1 97.88 169 GLU A N 1
ATOM 1311 C CA . GLU A 1 169 ? 21.75 -12.977 9.25 1 97.88 169 GLU A CA 1
ATOM 1312 C C . GLU A 1 169 ? 23.078 -13.234 8.57 1 97.88 169 GLU A C 1
ATOM 1314 O O . GLU A 1 169 ? 24.031 -12.461 8.734 1 97.88 169 GLU A O 1
ATOM 1319 N N . GLU A 1 170 ? 23.094 -14.211 7.793 1 97.44 170 GLU A N 1
ATOM 1320 C CA . GLU A 1 170 ? 24.312 -14.523 7.043 1 97.44 170 GLU A CA 1
ATOM 1321 C C . GLU A 1 170 ? 24.625 -13.422 6.031 1 97.44 170 GLU A C 1
ATOM 1323 O O . GLU A 1 170 ? 25.797 -13.07 5.84 1 97.44 170 GLU A O 1
ATOM 1328 N N . ASN A 1 171 ? 23.672 -13.023 5.453 1 97.56 171 ASN A N 1
ATOM 1329 C CA . ASN A 1 171 ? 23.828 -11.969 4.457 1 97.56 171 ASN A CA 1
ATOM 1330 C C . ASN A 1 171 ? 24.359 -10.68 5.082 1 97.56 171 ASN A C 1
ATOM 1332 O O . ASN A 1 171 ? 25.266 -10.055 4.535 1 97.56 171 ASN A O 1
ATOM 1336 N N . MET A 1 172 ? 23.844 -10.273 6.223 1 98.12 172 MET A N 1
ATOM 1337 C CA . MET A 1 172 ? 24.297 -9.062 6.91 1 98.12 172 MET A CA 1
ATOM 1338 C C . MET A 1 172 ? 25.719 -9.242 7.438 1 98.12 172 MET A C 1
ATOM 1340 O O . MET A 1 172 ? 26.5 -8.289 7.453 1 98.12 172 MET A O 1
ATOM 1344 N N . GLU A 1 173 ? 26 -10.414 7.832 1 97.69 173 GLU A N 1
ATOM 1345 C CA . GLU A 1 173 ? 27.375 -10.703 8.25 1 97.69 173 GLU A CA 1
ATOM 1346 C C . GLU A 1 173 ? 28.344 -10.578 7.086 1 97.69 173 GLU A C 1
ATOM 1348 O O . GLU A 1 173 ? 29.438 -10.039 7.242 1 97.69 173 GLU A O 1
ATOM 1353 N N . ALA A 1 174 ? 27.938 -11.125 6 1 96.75 174 ALA A N 1
ATOM 1354 C CA . ALA A 1 174 ? 28.766 -11 4.805 1 96.75 174 ALA A CA 1
ATOM 1355 C C . ALA A 1 174 ? 28.969 -9.539 4.426 1 96.75 174 ALA A C 1
ATOM 1357 O O . ALA A 1 174 ? 30.047 -9.148 3.982 1 96.75 174 ALA A O 1
ATOM 1358 N N . ALA A 1 175 ? 27.969 -8.766 4.578 1 96.94 175 ALA A N 1
ATOM 1359 C CA . ALA A 1 175 ? 28.078 -7.34 4.293 1 96.94 175 ALA A CA 1
ATOM 1360 C C . ALA A 1 175 ? 29.062 -6.66 5.234 1 96.94 175 ALA A C 1
ATOM 1362 O O . ALA A 1 175 ? 29.828 -5.777 4.82 1 96.94 175 ALA A O 1
ATOM 1363 N N . SER A 1 176 ? 29.031 -7.039 6.477 1 97.44 176 SER A N 1
ATOM 1364 C CA . SER A 1 176 ? 29.969 -6.484 7.453 1 97.44 176 SER A CA 1
ATOM 1365 C C . SER A 1 176 ? 31.406 -6.844 7.105 1 97.44 176 SER A C 1
ATOM 1367 O O . SER A 1 176 ? 32.312 -6.012 7.234 1 97.44 176 SER A O 1
ATOM 1369 N N . LYS A 1 177 ? 31.625 -8.047 6.684 1 96.56 177 LYS A N 1
ATOM 1370 C CA . LYS A 1 177 ? 32.969 -8.484 6.289 1 96.56 177 LYS A CA 1
ATOM 1371 C C . LYS A 1 177 ? 33.438 -7.723 5.062 1 96.56 177 LYS A C 1
ATOM 1373 O O . LYS A 1 177 ? 34.625 -7.422 4.949 1 96.56 177 LYS A O 1
ATOM 1378 N N . GLU A 1 178 ? 32.562 -7.469 4.25 1 95.56 178 GLU A N 1
ATOM 1379 C CA . GLU A 1 178 ? 32.938 -6.68 3.07 1 95.56 178 GLU A CA 1
ATOM 1380 C C . GLU A 1 178 ? 33.438 -5.293 3.463 1 95.56 178 GLU A C 1
ATOM 1382 O O . GLU A 1 178 ? 34.375 -4.789 2.887 1 95.56 178 GLU A O 1
ATOM 1387 N N . VAL A 1 179 ? 32.781 -4.672 4.398 1 95.88 179 VAL A N 1
ATOM 1388 C CA . VAL A 1 179 ? 33.188 -3.354 4.879 1 95.88 179 VAL A CA 1
ATOM 1389 C C . VAL A 1 179 ? 34.562 -3.438 5.535 1 95.88 179 VAL A C 1
ATOM 1391 O O . VAL A 1 179 ? 35.406 -2.586 5.297 1 95.88 179 VAL A O 1
ATOM 1394 N N . GLN A 1 180 ? 34.75 -4.465 6.277 1 96.06 180 GLN A N 1
ATOM 1395 C CA . GLN A 1 180 ? 36.031 -4.66 6.949 1 96.06 180 GLN A CA 1
ATOM 1396 C C . GLN A 1 180 ? 37.156 -4.836 5.938 1 96.06 180 GLN A C 1
ATOM 1398 O O . GLN A 1 180 ? 38.25 -4.293 6.121 1 96.06 180 GLN A O 1
ATOM 1403 N N . ASN A 1 181 ? 36.875 -5.562 4.961 1 94.5 181 ASN A N 1
ATOM 1404 C CA . ASN A 1 181 ? 37.875 -5.816 3.936 1 94.5 181 ASN A CA 1
ATOM 1405 C C . ASN A 1 181 ? 38.188 -4.559 3.127 1 94.5 181 ASN A C 1
ATOM 1407 O O . ASN A 1 181 ? 39.312 -4.344 2.717 1 94.5 181 ASN A O 1
ATOM 1411 N N . LEU A 1 182 ? 37.219 -3.783 2.885 1 93 182 LEU A N 1
ATOM 1412 C CA . LEU A 1 182 ? 37.375 -2.566 2.096 1 93 182 LEU A CA 1
ATOM 1413 C C . LEU A 1 182 ? 38.156 -1.508 2.883 1 93 182 LEU A C 1
ATOM 1415 O O . LEU A 1 182 ? 39.062 -0.864 2.348 1 93 182 LEU A O 1
ATOM 1419 N N . LYS A 1 183 ? 37.812 -1.311 4.09 1 92.44 183 LYS A N 1
ATOM 1420 C CA . LYS A 1 183 ? 38.406 -0.239 4.895 1 92.44 183 LYS A CA 1
ATOM 1421 C C . LYS A 1 183 ? 39.594 -0.734 5.684 1 92.44 183 LYS A C 1
ATOM 1423 O O . LYS A 1 183 ? 40.406 0.066 6.145 1 92.44 183 LYS A O 1
ATOM 1428 N N . LYS A 1 184 ? 39.719 -2.012 5.895 1 92.81 184 LYS A N 1
ATOM 1429 C CA . LYS A 1 184 ? 40.812 -2.615 6.68 1 92.81 184 LYS A CA 1
ATOM 1430 C C . LYS A 1 184 ? 40.812 -2.09 8.109 1 92.81 184 LYS A C 1
ATOM 1432 O O . LYS A 1 184 ? 41.875 -1.852 8.695 1 92.81 184 LYS A O 1
ATOM 1437 N N . THR A 1 185 ? 39.625 -1.641 8.516 1 90.44 185 THR A N 1
ATOM 1438 C CA . THR A 1 185 ? 39.438 -1.19 9.883 1 90.44 185 THR A CA 1
ATOM 1439 C C . THR A 1 185 ? 38.125 -1.767 10.453 1 90.44 185 THR A C 1
ATOM 1441 O O . THR A 1 185 ? 37.312 -2.314 9.711 1 90.44 185 THR A O 1
ATOM 1444 N N . THR A 1 186 ? 38.031 -1.617 11.773 1 92.69 186 THR A N 1
ATOM 1445 C CA . THR A 1 186 ? 36.844 -2.125 12.438 1 92.69 186 THR A CA 1
ATOM 1446 C C . THR A 1 186 ? 35.875 -0.988 12.742 1 92.69 186 THR A C 1
ATOM 1448 O O . THR A 1 186 ? 34.906 -1.176 13.477 1 92.69 186 THR A O 1
ATOM 1451 N N . THR A 1 187 ? 36.219 0.167 12.18 1 94.62 187 THR A N 1
ATOM 1452 C CA . THR A 1 187 ? 35.312 1.3 12.359 1 94.62 187 THR A CA 1
ATOM 1453 C C . THR A 1 187 ? 34.688 1.721 11.023 1 94.62 187 THR A C 1
ATOM 1455 O O . THR A 1 187 ? 35.344 1.607 9.977 1 94.62 187 THR A O 1
ATOM 1458 N N . CYS A 1 188 ? 33.469 2.061 11.07 1 94.88 188 CYS A N 1
ATOM 1459 C CA . CYS A 1 188 ? 32.844 2.492 9.82 1 94.88 188 CYS A CA 1
ATOM 1460 C C . CYS A 1 188 ? 31.703 3.482 10.078 1 94.88 188 CYS A C 1
ATOM 1462 O O . CYS A 1 188 ? 31.281 3.662 11.227 1 94.88 188 CYS A O 1
ATOM 1464 N N . GLY A 1 189 ? 31.344 4.219 9.039 1 94.81 189 GLY A N 1
ATOM 1465 C CA . GLY A 1 189 ? 30.188 5.098 9.078 1 94.81 189 GLY A CA 1
ATOM 1466 C C . GLY A 1 189 ? 28.922 4.422 8.617 1 94.81 189 GLY A C 1
ATOM 1467 O O . GLY A 1 189 ? 28.938 3.576 7.723 1 94.81 189 GLY A O 1
ATOM 1468 N N . VAL A 1 190 ? 27.828 4.84 9.281 1 96.75 190 VAL A N 1
ATOM 1469 C CA . VAL A 1 190 ? 26.578 4.199 8.938 1 96.75 190 VAL A CA 1
ATOM 1470 C C . VAL A 1 190 ? 25.484 5.254 8.789 1 96.75 190 VAL A C 1
ATOM 1472 O O . VAL A 1 190 ? 25.562 6.332 9.391 1 96.75 190 VAL A O 1
ATOM 1475 N N . SER A 1 191 ? 24.547 4.957 7.926 1 96.69 191 SER A N 1
ATOM 1476 C CA . SER A 1 191 ? 23.328 5.73 7.801 1 96.69 191 SER A CA 1
ATOM 1477 C C . SER A 1 191 ? 22.156 5.047 8.523 1 96.69 191 SER A C 1
ATOM 1479 O O . SER A 1 191 ? 21.922 3.855 8.32 1 96.69 191 SER A O 1
ATOM 1481 N N . VAL A 1 192 ? 21.469 5.789 9.398 1 96.5 192 VAL A N 1
ATOM 1482 C CA . VAL A 1 192 ? 20.406 5.215 10.227 1 96.5 192 VAL A CA 1
ATOM 1483 C C . VAL A 1 192 ? 19.078 5.871 9.891 1 96.5 192 VAL A C 1
ATOM 1485 O O . VAL A 1 192 ? 18.984 7.094 9.773 1 96.5 192 VAL A O 1
ATOM 1488 N N . ASP A 1 193 ? 18.078 5.062 9.672 1 95.69 193 ASP A N 1
ATOM 1489 C CA . ASP A 1 193 ? 16.719 5.578 9.438 1 95.69 193 ASP A CA 1
ATOM 1490 C C . ASP A 1 193 ? 15.664 4.633 10 1 95.69 193 ASP A C 1
ATOM 1492 O O . ASP A 1 193 ? 15.891 3.424 10.086 1 95.69 193 ASP A O 1
ATOM 1496 N N . GLY A 1 194 ? 14.609 5.25 10.555 1 94.12 194 GLY A N 1
ATOM 1497 C CA . GLY A 1 194 ? 13.453 4.508 11.039 1 94.12 194 GLY A CA 1
ATOM 1498 C C . GLY A 1 194 ? 12.219 4.703 10.188 1 94.12 194 GLY A C 1
ATOM 1499 O O . GLY A 1 194 ? 11.977 5.797 9.672 1 94.12 194 GLY A O 1
ATOM 1500 N N . THR A 1 195 ? 11.508 3.613 10.008 1 94.94 195 THR A N 1
ATOM 1501 C CA . THR A 1 195 ? 10.273 3.678 9.234 1 94.94 195 THR A CA 1
ATOM 1502 C C . THR A 1 195 ? 9.156 2.908 9.93 1 94.94 195 THR A C 1
ATOM 1504 O O . THR A 1 195 ? 9.422 1.968 10.68 1 94.94 195 THR A O 1
ATOM 1507 N N . TRP A 1 196 ? 7.977 3.373 9.766 1 94.5 196 TRP A N 1
ATOM 1508 C CA . TRP A 1 196 ? 6.793 2.801 10.406 1 94.5 196 TRP A CA 1
ATOM 1509 C C . TRP A 1 196 ? 5.789 2.328 9.359 1 94.5 196 TRP A C 1
ATOM 1511 O O . TRP A 1 196 ? 5.746 2.859 8.242 1 94.5 196 TRP A O 1
ATOM 1521 N N . GLN A 1 197 ? 5.039 1.352 9.711 1 92.31 197 GLN A N 1
ATOM 1522 C CA . GLN A 1 197 ? 4.043 0.828 8.781 1 92.31 197 GLN A CA 1
ATOM 1523 C C . GLN A 1 197 ? 2.902 1.821 8.578 1 92.31 197 GLN A C 1
ATOM 1525 O O . GLN A 1 197 ? 2.502 2.09 7.445 1 92.31 197 GLN A O 1
ATOM 1530 N N . ARG A 1 198 ? 2.305 2.256 9.633 1 86.81 198 ARG A N 1
ATOM 1531 C CA . ARG A 1 198 ? 1.278 3.289 9.531 1 86.81 198 ARG A CA 1
ATOM 1532 C C . ARG A 1 198 ? 1.876 4.676 9.727 1 86.81 198 ARG A C 1
ATOM 1534 O O . ARG A 1 198 ? 2.713 4.879 10.609 1 86.81 198 ARG A O 1
ATOM 1541 N N . ARG A 1 199 ? 1.381 5.469 8.773 1 73.94 199 ARG A N 1
ATOM 1542 C CA . ARG A 1 199 ? 1.865 6.836 8.922 1 73.94 199 ARG A CA 1
ATOM 1543 C C . ARG A 1 199 ? 1.219 7.52 10.125 1 73.94 199 ARG A C 1
ATOM 1545 O O . ARG A 1 199 ? 0.065 7.238 10.453 1 73.94 199 ARG A O 1
ATOM 1552 N N . GLY A 1 200 ? 1.888 8.188 10.898 1 67.12 200 GLY A N 1
ATOM 1553 C CA . GLY A 1 200 ? 1.369 8.898 12.055 1 67.12 200 GLY A CA 1
ATOM 1554 C C . GLY A 1 200 ? 2.111 8.578 13.336 1 67.12 200 GLY A C 1
ATOM 1555 O O . GLY A 1 200 ? 3.18 7.965 13.305 1 67.12 200 GLY A O 1
ATOM 1556 N N . HIS A 1 201 ? 1.593 9 14.281 1 68.38 201 HIS A N 1
ATOM 1557 C CA . HIS A 1 201 ? 2.307 8.953 15.555 1 68.38 201 HIS A CA 1
ATOM 1558 C C . HIS A 1 201 ? 1.883 7.746 16.375 1 68.38 201 HIS A C 1
ATOM 1560 O O . HIS A 1 201 ? 2.352 7.562 17.516 1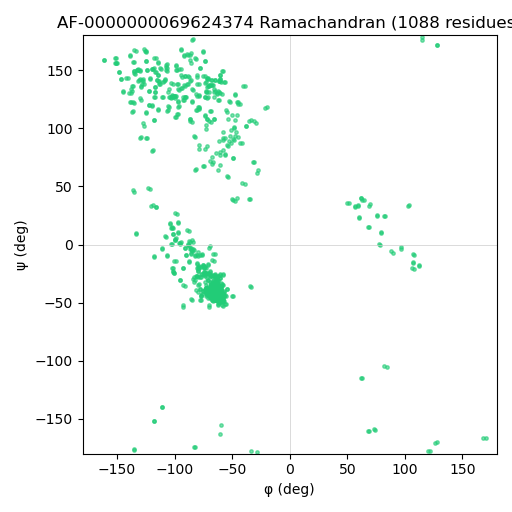 68.38 201 HIS A O 1
ATOM 1566 N N . MET A 1 202 ? 1.088 6.832 15.641 1 81.25 202 MET A N 1
ATOM 1567 C CA . MET A 1 202 ? 0.631 5.703 16.453 1 81.25 202 MET A CA 1
ATOM 1568 C C . MET A 1 202 ? 0.798 4.391 15.688 1 81.25 202 MET A C 1
ATOM 1570 O O . MET A 1 202 ? -0.026 3.482 15.82 1 81.25 202 MET A O 1
ATOM 1574 N N . SER A 1 203 ? 1.845 4.195 15.094 1 89.25 203 SER A N 1
ATOM 1575 C CA . SER A 1 203 ? 2.084 2.947 14.375 1 89.25 203 SER A CA 1
ATOM 1576 C C . SER A 1 203 ? 2.479 1.829 15.336 1 89.25 203 SER A C 1
ATOM 1578 O O . SER A 1 203 ? 3.252 2.051 16.266 1 89.25 203 SER A O 1
ATOM 1580 N N . LEU A 1 204 ? 1.964 0.652 15.148 1 92.25 204 LEU A N 1
ATOM 1581 C CA . LEU A 1 204 ? 2.27 -0.497 15.992 1 92.25 204 LEU A CA 1
ATOM 1582 C C . LEU A 1 204 ? 3.553 -1.182 15.539 1 92.25 204 LEU A C 1
ATOM 1584 O O . LEU A 1 204 ? 4.207 -1.871 16.328 1 92.25 204 LEU A O 1
ATOM 1588 N N . ASN A 1 205 ? 3.834 -1.09 14.25 1 95.75 205 ASN A N 1
ATOM 1589 C CA . ASN A 1 205 ? 5.004 -1.732 13.664 1 95.75 205 ASN A CA 1
ATOM 1590 C C . ASN A 1 205 ? 6.02 -0.706 13.172 1 95.75 205 ASN A C 1
ATOM 1592 O O . ASN A 1 205 ? 5.645 0.344 12.648 1 95.75 205 ASN A O 1
ATOM 1596 N N . GLY A 1 206 ? 7.297 -0.943 13.398 1 95.62 206 GLY A N 1
ATOM 1597 C CA . GLY A 1 206 ? 8.383 -0.099 12.922 1 95.62 206 GLY A CA 1
ATOM 1598 C C . GLY A 1 206 ? 9.672 -0.862 12.688 1 95.62 206 GLY A C 1
ATOM 1599 O O . GLY A 1 206 ? 9.836 -1.983 13.172 1 95.62 206 GLY A O 1
ATOM 1600 N N . CYS A 1 207 ? 10.492 -0.321 11.859 1 96.75 207 CYS A N 1
ATOM 1601 C CA . CYS A 1 207 ? 11.773 -0.915 11.516 1 96.75 207 CYS A CA 1
ATOM 1602 C C . CYS A 1 207 ? 12.875 0.145 11.469 1 96.75 207 CYS A C 1
ATOM 1604 O O . CYS A 1 207 ? 12.641 1.265 11.016 1 96.75 207 CYS A O 1
ATOM 1606 N N . VAL A 1 208 ? 13.977 -0.164 12.016 1 97.44 208 VAL A N 1
ATOM 1607 C CA . VAL A 1 208 ? 15.148 0.705 11.945 1 97.44 208 VAL A CA 1
ATOM 1608 C C . VAL A 1 208 ? 16.281 -0.007 11.211 1 97.44 208 VAL A C 1
ATOM 1610 O O . VAL A 1 208 ? 16.609 -1.157 11.516 1 97.44 208 VAL A O 1
ATOM 1613 N N . SER A 1 209 ? 16.797 0.616 10.227 1 97.81 209 SER A N 1
ATOM 1614 C CA . SER A 1 209 ? 17.859 0.009 9.422 1 97.81 209 SER A CA 1
ATOM 1615 C C . SER A 1 209 ? 19.156 0.794 9.539 1 97.81 209 SER A C 1
ATOM 1617 O O . SER A 1 209 ? 19.141 2.012 9.727 1 97.81 209 SER A O 1
ATOM 1619 N N . VAL A 1 210 ? 20.203 0.132 9.445 1 98.06 210 VAL A N 1
ATOM 1620 C CA . VAL A 1 210 ? 21.562 0.694 9.414 1 98.06 210 VAL A CA 1
ATOM 1621 C C . VAL A 1 210 ? 22.266 0.255 8.141 1 98.06 210 VAL A C 1
ATOM 1623 O O . VAL A 1 210 ? 22.438 -0.941 7.895 1 98.06 210 VAL A O 1
ATOM 1626 N N . ILE A 1 211 ? 22.656 1.216 7.348 1 97.62 211 ILE A N 1
ATOM 1627 C CA . ILE A 1 211 ? 23.281 0.948 6.059 1 97.62 211 ILE A CA 1
ATOM 1628 C C . ILE A 1 211 ? 24.703 1.488 6.051 1 97.62 211 ILE A C 1
ATOM 1630 O O . ILE A 1 211 ? 24.953 2.6 6.527 1 97.62 211 ILE A O 1
ATOM 1634 N N . SER A 1 212 ? 25.594 0.721 5.551 1 96.25 212 SER A N 1
ATOM 1635 C CA . SER A 1 212 ? 26.969 1.169 5.438 1 96.25 212 SER A CA 1
ATOM 1636 C C . SER A 1 212 ? 27.109 2.307 4.43 1 96.25 212 SER A C 1
ATOM 1638 O O . SER A 1 212 ? 26.547 2.24 3.334 1 96.25 212 SER A O 1
ATOM 1640 N N . ILE A 1 213 ? 27.859 3.26 4.789 1 92.56 213 ILE A N 1
ATOM 1641 C CA . ILE A 1 213 ? 28.094 4.387 3.895 1 92.56 213 ILE A CA 1
ATOM 1642 C C . ILE A 1 213 ? 29.047 3.969 2.775 1 92.56 213 ILE A C 1
ATOM 1644 O O . ILE A 1 213 ? 28.953 4.477 1.655 1 92.56 213 ILE A O 1
ATOM 1648 N N . ASP A 1 214 ? 29.812 2.969 3.027 1 90.62 214 ASP A N 1
ATOM 1649 C CA . ASP A 1 214 ? 30.859 2.557 2.102 1 90.62 214 ASP A CA 1
ATOM 1650 C C . ASP A 1 214 ? 30.312 1.613 1.034 1 90.62 214 ASP A C 1
ATOM 1652 O O . ASP A 1 214 ? 30.594 1.789 -0.156 1 90.62 214 ASP A O 1
ATOM 1656 N N . THR A 1 215 ? 29.578 0.67 1.466 1 93.06 215 THR A N 1
ATOM 1657 C CA . THR A 1 215 ? 29.125 -0.351 0.526 1 93.06 215 THR A CA 1
ATOM 1658 C C . THR A 1 215 ? 27.688 -0.105 0.115 1 93.06 215 THR A C 1
ATOM 1660 O O . THR A 1 215 ? 27.234 -0.609 -0.915 1 93.06 215 THR A O 1
ATOM 1663 N N . GLY A 1 216 ? 26.953 0.604 0.948 1 94.56 216 GLY A N 1
ATOM 1664 C CA . GLY A 1 216 ? 25.547 0.848 0.662 1 94.56 216 GLY A CA 1
ATOM 1665 C C . GLY A 1 216 ? 24.656 -0.331 1.002 1 94.56 216 GLY A C 1
ATOM 1666 O O . GLY A 1 216 ? 23.484 -0.365 0.61 1 94.56 216 GLY A O 1
ATOM 1667 N N . LYS A 1 217 ? 25.188 -1.33 1.691 1 97.06 217 LYS A N 1
ATOM 1668 C CA . LYS A 1 217 ? 24.422 -2.51 2.082 1 97.06 217 LYS A CA 1
ATOM 1669 C C . LYS A 1 217 ? 23.938 -2.398 3.525 1 97.06 217 LYS A C 1
ATOM 1671 O O . LYS A 1 217 ? 24.547 -1.699 4.336 1 97.06 217 LYS A O 1
ATOM 1676 N N . ILE A 1 218 ? 22.891 -3.059 3.836 1 98.38 218 ILE A N 1
ATOM 1677 C CA . ILE A 1 218 ? 22.344 -3.09 5.191 1 98.38 218 ILE A CA 1
ATOM 1678 C C . ILE A 1 218 ? 23.25 -3.955 6.078 1 98.38 218 ILE A C 1
ATOM 1680 O O . ILE A 1 218 ? 23.531 -5.109 5.746 1 98.38 218 ILE A O 1
ATOM 1684 N N . LEU A 1 219 ? 23.656 -3.402 7.16 1 98.31 219 LEU A N 1
ATOM 1685 C CA . LEU A 1 219 ? 24.5 -4.133 8.102 1 98.31 219 LEU A CA 1
ATOM 1686 C C . LEU A 1 219 ? 23.656 -4.766 9.203 1 98.31 219 LEU A C 1
ATOM 1688 O O . LEU A 1 219 ? 24.031 -5.801 9.758 1 98.31 219 LEU A O 1
ATOM 1692 N N . ASP A 1 220 ? 22.578 -4.059 9.453 1 98.44 220 ASP A N 1
ATOM 1693 C CA . ASP A 1 220 ? 21.719 -4.547 10.531 1 98.44 220 ASP A CA 1
ATOM 1694 C C . ASP A 1 220 ? 20.328 -3.949 10.43 1 98.44 220 ASP A C 1
ATOM 1696 O O . ASP A 1 220 ? 20.125 -2.928 9.766 1 98.44 220 ASP A O 1
ATOM 1700 N N . LEU A 1 221 ? 19.438 -4.684 11.078 1 98.44 221 LEU A N 1
ATOM 1701 C CA . LEU A 1 221 ? 18.031 -4.301 11.055 1 98.44 221 LEU A CA 1
ATOM 1702 C C . LEU A 1 221 ? 17.359 -4.625 12.383 1 98.44 221 LEU A C 1
ATOM 1704 O O . LEU A 1 221 ? 17.562 -5.699 12.945 1 98.44 221 LEU A O 1
ATOM 1708 N N . GLU A 1 222 ? 16.641 -3.676 12.906 1 98.25 222 GLU A N 1
ATOM 1709 C CA . GLU A 1 222 ? 15.805 -3.914 14.078 1 98.25 222 GLU A CA 1
ATOM 1710 C C . GLU A 1 222 ? 14.328 -3.77 13.742 1 98.25 222 GLU A C 1
ATOM 1712 O O . GLU A 1 222 ? 13.891 -2.719 13.266 1 98.25 222 GLU A O 1
ATOM 1717 N N . VAL A 1 223 ? 13.68 -4.867 13.898 1 97.88 223 VAL A N 1
ATOM 1718 C CA . VAL A 1 223 ? 12.242 -4.895 13.648 1 97.88 223 VAL A CA 1
ATOM 1719 C C . VAL A 1 223 ? 11.484 -4.879 14.977 1 97.88 223 VAL A C 1
ATOM 1721 O O . VAL A 1 223 ? 11.75 -5.699 15.859 1 97.88 223 VAL A O 1
ATOM 1724 N N . MET A 1 224 ? 10.555 -3.963 15.109 1 96.69 224 MET A N 1
ATOM 1725 C CA . MET A 1 224 ? 9.859 -3.793 16.391 1 96.69 224 MET A CA 1
ATOM 1726 C C . MET A 1 224 ? 8.344 -3.773 16.172 1 96.69 224 MET A C 1
ATOM 1728 O O . MET A 1 224 ? 7.859 -3.234 15.18 1 96.69 224 MET A O 1
ATOM 1732 N N . THR A 1 225 ? 7.641 -4.363 17.094 1 95.56 225 THR A N 1
ATOM 1733 C CA . THR A 1 225 ? 6.18 -4.367 17.094 1 95.56 225 THR A CA 1
ATOM 1734 C C . THR A 1 225 ? 5.641 -4.23 18.516 1 95.56 225 THR A C 1
ATOM 1736 O O . THR A 1 225 ? 6.238 -4.75 19.469 1 95.56 225 THR A O 1
ATOM 1739 N N . GLN A 1 226 ? 4.574 -3.516 18.641 1 91.19 226 GLN A N 1
ATOM 1740 C CA . GLN A 1 226 ? 3.896 -3.371 19.922 1 91.19 226 GLN A CA 1
ATOM 1741 C C . GLN A 1 226 ? 2.65 -4.25 19.984 1 91.19 226 GLN A C 1
ATOM 1743 O O . GLN A 1 226 ? 2.006 -4.344 21.031 1 91.19 226 GLN A O 1
ATOM 1748 N N . TYR A 1 227 ? 2.453 -4.91 18.953 1 90.19 227 TYR A N 1
ATOM 1749 C CA . TYR A 1 227 ? 1.225 -5.695 18.859 1 90.19 227 TYR A CA 1
ATOM 1750 C C . TYR A 1 227 ? 1.474 -7.141 19.266 1 90.19 227 TYR A C 1
ATOM 1752 O O . TYR A 1 227 ? 2.479 -7.738 18.875 1 90.19 227 TYR A O 1
ATOM 1760 N N . CYS A 1 228 ? 0.567 -7.586 20.109 1 89.31 228 CYS A N 1
ATOM 1761 C CA . CYS A 1 228 ? 0.542 -8.992 20.5 1 89.31 228 CYS A CA 1
ATOM 1762 C C . CYS A 1 228 ? -0.884 -9.531 20.5 1 89.31 228 CYS A C 1
ATOM 1764 O O . CYS A 1 228 ? -1.718 -9.086 21.297 1 89.31 228 CYS A O 1
ATOM 1766 N N . LYS A 1 229 ? -1.138 -10.445 19.625 1 84.94 229 LYS A N 1
ATOM 1767 C CA . LYS A 1 229 ? -2.482 -11 19.469 1 84.94 229 LYS A CA 1
ATOM 1768 C C . LYS A 1 229 ? -2.939 -11.688 20.75 1 84.94 229 LYS A C 1
ATOM 1770 O O . LYS A 1 229 ? -4.09 -11.539 21.172 1 84.94 229 LYS A O 1
ATOM 1775 N N . MET A 1 230 ? -2.096 -12.453 21.375 1 85.38 230 MET A N 1
ATOM 1776 C CA . MET A 1 230 ? -2.441 -13.195 22.594 1 85.38 230 MET A CA 1
ATOM 1777 C C . MET A 1 230 ? -2.77 -12.242 23.734 1 85.38 230 MET A C 1
ATOM 1779 O O . MET A 1 230 ? -3.703 -12.477 24.5 1 85.38 230 MET A O 1
ATOM 1783 N N . CYS A 1 231 ? -2.014 -11.195 23.75 1 82.62 231 CYS A N 1
ATOM 1784 C CA . CYS A 1 231 ? -2.264 -10.203 24.781 1 82.62 231 CYS A CA 1
ATOM 1785 C C . CYS A 1 231 ? -3.566 -9.453 24.516 1 82.62 231 CYS A C 1
ATOM 1787 O O . CYS A 1 231 ? -4.293 -9.117 25.453 1 82.62 231 CYS A O 1
ATOM 1789 N N . GLU A 1 232 ? -3.84 -9.188 23.266 1 80.56 232 GLU A N 1
ATOM 1790 C CA . GLU A 1 232 ? -5.074 -8.5 22.891 1 80.56 232 GLU A CA 1
ATOM 1791 C C . GLU A 1 232 ? -6.301 -9.312 23.281 1 80.56 232 GLU A C 1
ATOM 1793 O O . GLU A 1 232 ? -7.309 -8.758 23.719 1 80.56 232 GLU A O 1
ATOM 1798 N N . MET A 1 233 ? -6.145 -10.602 23.125 1 81.5 233 MET A N 1
ATOM 1799 C CA . MET A 1 233 ? -7.25 -11.5 23.453 1 81.5 233 MET A CA 1
ATOM 1800 C C . MET A 1 233 ? -7.266 -11.82 24.938 1 81.5 233 MET A C 1
ATOM 1802 O O . MET A 1 233 ? -8.094 -12.609 25.406 1 81.5 233 MET A O 1
ATOM 1806 N N . ASN A 1 234 ? -6.387 -11.25 25.688 1 80.25 234 ASN A N 1
ATOM 1807 C CA . ASN A 1 234 ? -6.273 -11.445 27.125 1 80.25 234 ASN A CA 1
ATOM 1808 C C . ASN A 1 234 ? -6.09 -12.914 27.484 1 80.25 234 ASN A C 1
ATOM 1810 O O . ASN A 1 234 ? -6.699 -13.414 28.438 1 80.25 234 ASN A O 1
ATOM 1814 N N . ILE A 1 235 ? -5.422 -13.57 26.578 1 80.5 235 ILE A N 1
ATOM 1815 C CA . ILE A 1 235 ? -5.117 -14.969 26.859 1 80.5 235 ILE A CA 1
ATOM 1816 C C . ILE A 1 235 ? -3.891 -15.055 27.766 1 80.5 235 ILE A C 1
ATOM 1818 O O . ILE A 1 235 ? -2.822 -14.539 27.438 1 80.5 235 ILE A O 1
ATOM 1822 N N . LYS A 1 236 ? -4.105 -15.562 28.969 1 79 236 LYS A N 1
ATOM 1823 C CA . LYS A 1 236 ? -3.035 -15.641 29.969 1 79 236 LYS A CA 1
ATOM 1824 C C . LYS A 1 236 ? -2.16 -16.875 29.734 1 79 236 LYS A C 1
ATOM 1826 O O . LYS A 1 236 ? -2.443 -17.953 30.266 1 79 236 LYS A O 1
ATOM 1831 N N . CYS A 1 237 ? -1.485 -16.953 28.656 1 77.75 237 CYS A N 1
ATOM 1832 C CA . CYS A 1 237 ? -0.534 -18.031 28.375 1 77.75 237 CYS A CA 1
ATOM 1833 C C . CYS A 1 237 ? 0.872 -17.469 28.188 1 77.75 237 CYS A C 1
ATOM 1835 O O . CYS A 1 237 ? 1.047 -16.266 28 1 77.75 237 CYS A O 1
ATOM 1837 N N . VAL A 1 238 ? 1.785 -18.266 28.516 1 84.5 238 VAL A N 1
ATOM 1838 C CA . VAL A 1 238 ? 3.168 -17.875 28.234 1 84.5 238 VAL A CA 1
ATOM 1839 C C . VAL A 1 238 ? 3.389 -17.812 26.719 1 84.5 238 VAL A C 1
ATOM 1841 O O . VAL A 1 238 ? 3.086 -18.766 26 1 84.5 238 VAL A O 1
ATOM 1844 N N . HIS A 1 239 ? 3.516 -16.641 26.219 1 84.19 239 HIS A N 1
ATOM 1845 C CA . HIS A 1 239 ? 3.75 -16.453 24.797 1 84.19 239 HIS A CA 1
ATOM 1846 C C . HIS A 1 239 ? 4.836 -15.414 24.547 1 84.19 239 HIS A C 1
ATOM 1848 O O . HIS A 1 239 ? 5.258 -14.719 25.469 1 84.19 239 HIS A O 1
ATOM 1854 N N . GLU A 1 240 ? 5.434 -15.523 23.391 1 81.38 240 GLU A N 1
ATOM 1855 C CA . GLU A 1 240 ? 6.355 -14.461 23 1 81.38 240 GLU A CA 1
ATOM 1856 C C . GLU A 1 240 ? 5.602 -13.18 22.641 1 81.38 240 GLU A C 1
ATOM 1858 O O . GLU A 1 240 ? 4.934 -13.109 21.609 1 81.38 240 GLU A O 1
ATOM 1863 N N . CYS A 1 241 ? 5.711 -12.258 23.484 1 85.19 241 CYS A N 1
ATOM 1864 C CA . CYS A 1 241 ? 4.969 -11.008 23.344 1 85.19 241 CYS A CA 1
ATOM 1865 C C . CYS A 1 241 ? 5.676 -10.055 22.391 1 85.19 241 CYS A C 1
ATOM 1867 O O . CYS A 1 241 ? 6.66 -10.422 21.75 1 85.19 241 CYS A O 1
ATOM 1869 N N . SER A 1 242 ? 5.156 -8.922 22.312 1 90.12 242 SER A N 1
ATOM 1870 C CA . SER A 1 242 ? 5.754 -7.855 21.516 1 90.12 242 SER A CA 1
ATOM 1871 C C . SER A 1 242 ? 7.152 -7.508 22.016 1 90.12 242 SER A C 1
ATOM 1873 O O . SER A 1 242 ? 7.453 -7.684 23.203 1 90.12 242 SER A O 1
ATOM 1875 N N . ASN A 1 243 ? 8.008 -7.164 21.172 1 92.75 243 ASN A N 1
ATOM 1876 C CA . ASN A 1 243 ? 9.398 -6.918 21.547 1 92.75 243 ASN A CA 1
ATOM 1877 C C . ASN A 1 243 ? 9.648 -5.438 21.828 1 92.75 243 ASN A C 1
ATOM 1879 O O . ASN A 1 243 ? 10.789 -5.027 22.047 1 92.75 243 ASN A O 1
ATOM 1883 N N . TYR A 1 244 ? 8.633 -4.668 21.734 1 94.12 244 TYR A N 1
ATOM 1884 C CA . TYR A 1 244 ? 8.766 -3.244 22.016 1 94.12 244 TYR A CA 1
ATOM 1885 C C . TYR A 1 244 ? 7.586 -2.73 22.828 1 94.12 244 TYR A C 1
ATOM 1887 O O . TYR A 1 244 ? 6.438 -3.082 22.562 1 94.12 244 TYR A O 1
ATOM 1895 N N . LYS A 1 245 ? 7.973 -1.981 23.844 1 89.31 245 LYS A N 1
ATOM 1896 C CA . LYS A 1 245 ? 6.969 -1.318 24.672 1 89.31 245 LYS A CA 1
ATOM 1897 C C . LYS A 1 245 ? 7.258 0.176 24.797 1 89.31 245 LYS A C 1
ATOM 1899 O O . LYS A 1 245 ? 8.344 0.572 25.219 1 89.31 245 LYS A O 1
ATOM 1904 N N . GLY A 1 246 ? 6.566 1.039 24.141 1 89.69 246 GLY A N 1
ATOM 1905 C CA . GLY A 1 246 ? 6.738 2.482 24.172 1 89.69 246 GLY A CA 1
ATOM 1906 C C . GLY A 1 246 ? 5.973 3.199 23.078 1 89.69 246 GLY A C 1
ATOM 1907 O O . GLY A 1 246 ? 5.043 2.639 22.484 1 89.69 246 GLY A O 1
ATOM 1908 N N . SER A 1 247 ? 6.355 4.449 22.938 1 88.94 247 SER A N 1
ATOM 1909 C CA . SER A 1 247 ? 5.684 5.223 21.906 1 88.94 247 SER A CA 1
ATOM 1910 C C . SER A 1 247 ? 6.219 4.879 20.516 1 88.94 247 SER A C 1
ATOM 1912 O O . SER A 1 247 ? 7.371 4.457 20.375 1 88.94 247 SER A O 1
ATOM 1914 N N . SER A 1 248 ? 5.434 5.023 19.531 1 87.88 248 SER A N 1
ATOM 1915 C CA . SER A 1 248 ? 5.824 4.723 18.156 1 87.88 248 SER A CA 1
ATOM 1916 C C . SER A 1 248 ? 7.02 5.566 17.719 1 87.88 248 SER A C 1
ATOM 1918 O O . SER A 1 248 ? 7.895 5.09 17 1 87.88 248 SER A O 1
ATOM 1920 N N . GLY A 1 249 ? 7.09 6.781 18.156 1 85.31 249 GLY A N 1
ATOM 1921 C CA . GLY A 1 249 ? 8.172 7.672 17.766 1 85.31 249 GLY A CA 1
ATOM 1922 C C . GLY A 1 249 ? 9.516 7.27 18.344 1 85.31 249 GLY A C 1
ATOM 1923 O O . GLY A 1 249 ? 10.555 7.52 17.734 1 85.31 249 GLY A O 1
ATOM 1924 N N . ASN A 1 250 ? 9.445 6.637 19.422 1 90.25 250 ASN A N 1
ATOM 1925 C CA . ASN A 1 250 ? 10.68 6.27 20.109 1 90.25 250 ASN A CA 1
ATOM 1926 C C . ASN A 1 250 ? 11.281 4.988 19.547 1 90.25 250 ASN A C 1
ATOM 1928 O O . ASN A 1 250 ? 12.367 4.57 19.969 1 90.25 250 ASN A O 1
ATOM 1932 N N . MET A 1 251 ? 10.625 4.367 18.656 1 91.81 251 MET A N 1
ATOM 1933 C CA . MET A 1 251 ? 11.133 3.137 18.047 1 91.81 251 MET A CA 1
ATOM 1934 C C . MET A 1 251 ? 12.469 3.379 17.344 1 91.81 251 MET A C 1
ATOM 1936 O O . MET A 1 251 ? 13.344 2.512 17.359 1 91.81 251 MET A O 1
ATOM 1940 N N . LYS A 1 252 ? 12.578 4.531 16.734 1 92.94 252 LYS A N 1
ATOM 1941 C CA . LYS A 1 252 ? 13.82 4.848 16.031 1 92.94 252 LYS A CA 1
ATOM 1942 C C . LYS A 1 252 ? 15 4.906 17 1 92.94 252 LYS A C 1
ATOM 1944 O O . LYS A 1 252 ? 16.062 4.352 16.719 1 92.94 252 LYS A O 1
ATOM 1949 N N . SER A 1 253 ? 14.781 5.59 18.156 1 93.06 253 SER A N 1
ATOM 1950 C CA . SER A 1 253 ? 15.852 5.738 19.141 1 93.06 253 SER A CA 1
ATOM 1951 C C . SER A 1 253 ? 16.203 4.398 19.766 1 93.06 253 SER A C 1
ATOM 1953 O O . SER A 1 253 ? 17.391 4.047 19.859 1 93.06 253 SER A O 1
ATOM 1955 N N . VAL A 1 254 ? 15.227 3.674 20.172 1 94.88 254 VAL A N 1
ATOM 1956 C CA . VAL A 1 254 ? 15.445 2.379 20.797 1 94.88 254 VAL A CA 1
ATOM 1957 C C . VAL A 1 254 ? 16.078 1.415 19.797 1 94.88 254 VAL A C 1
ATOM 1959 O O . VAL A 1 254 ? 17 0.661 20.156 1 94.88 254 VAL A O 1
ATOM 1962 N N . GLY A 1 255 ? 15.523 1.418 18.594 1 96.31 255 GLY A N 1
ATOM 1963 C CA . GLY A 1 255 ? 16.078 0.558 17.562 1 96.31 255 GLY A CA 1
ATOM 1964 C C . GLY A 1 255 ? 17.531 0.863 17.234 1 96.31 255 GLY A C 1
ATOM 1965 O O . GLY A 1 255 ? 18.344 -0.051 17.094 1 96.31 255 GLY A O 1
ATOM 1966 N N . ALA A 1 256 ? 17.859 2.102 17.109 1 96.62 256 ALA A N 1
ATOM 1967 C CA . ALA A 1 256 ? 19.25 2.494 16.875 1 96.62 256 ALA A CA 1
ATOM 1968 C C . ALA A 1 256 ? 20.141 2.035 18.031 1 96.62 256 ALA A C 1
ATOM 1970 O O . ALA A 1 256 ? 21.234 1.489 17.797 1 96.62 256 ALA A O 1
ATOM 1971 N N . PHE A 1 257 ? 19.688 2.26 19.188 1 97 257 PHE A N 1
ATOM 1972 C CA . PHE A 1 257 ? 20.453 1.87 20.359 1 97 257 PHE A CA 1
ATOM 1973 C C . PHE A 1 257 ? 20.75 0.374 20.344 1 97 257 PHE A C 1
ATOM 1975 O O . PHE A 1 257 ? 21.891 -0.046 20.531 1 97 257 PHE A O 1
ATOM 1982 N N . ARG A 1 258 ? 19.75 -0.437 20.109 1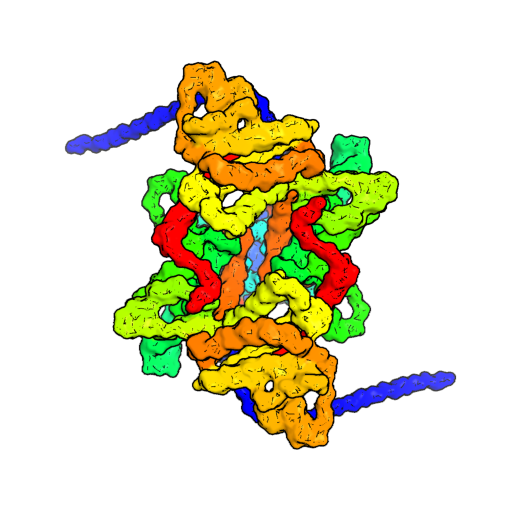 97.75 258 ARG A N 1
ATOM 1983 C CA . ARG A 1 258 ? 19.891 -1.89 20.109 1 97.75 258 ARG A CA 1
ATOM 1984 C C . ARG A 1 258 ? 20.875 -2.34 19.031 1 97.75 258 ARG A C 1
ATOM 1986 O O . ARG A 1 258 ? 21.688 -3.242 19.266 1 97.75 258 ARG A O 1
ATOM 1993 N N . ILE A 1 259 ? 20.781 -1.728 17.906 1 98.25 259 ILE A N 1
ATOM 1994 C CA . ILE A 1 259 ? 21.656 -2.094 16.797 1 98.25 259 ILE A CA 1
ATOM 1995 C C . ILE A 1 259 ? 23.109 -1.745 17.141 1 98.25 259 ILE A C 1
ATOM 1997 O O . ILE A 1 259 ? 24.016 -2.562 16.953 1 98.25 259 ILE A O 1
ATOM 2001 N N . PHE A 1 260 ? 23.375 -0.538 17.641 1 98 260 PHE A N 1
ATOM 2002 C CA . PHE A 1 260 ? 24.719 -0.086 17.953 1 98 260 PHE A CA 1
ATOM 2003 C C . PHE A 1 260 ? 25.312 -0.913 19.094 1 98 260 PHE A C 1
ATOM 2005 O O . PHE A 1 260 ? 26.516 -1.215 19.094 1 98 260 PHE A O 1
ATOM 2012 N N . GLU A 1 261 ? 24.438 -1.27 20.016 1 97.31 261 GLU A N 1
ATOM 2013 C CA . GLU A 1 261 ? 24.891 -2.039 21.188 1 97.31 261 GLU A CA 1
ATOM 2014 C C . GLU A 1 261 ? 25.422 -3.404 20.766 1 97.31 261 GLU A C 1
ATOM 2016 O O . GLU A 1 261 ? 26.422 -3.875 21.312 1 97.31 261 GLU A O 1
ATOM 2021 N N . ARG A 1 262 ? 24.828 -3.973 19.797 1 97.38 262 ARG A N 1
ATOM 2022 C CA . ARG A 1 262 ? 25.234 -5.328 19.422 1 97.38 262 ARG A CA 1
ATOM 2023 C C . ARG A 1 262 ? 26.172 -5.309 18.219 1 97.38 262 ARG A C 1
ATOM 2025 O O . ARG A 1 262 ? 26.531 -6.359 17.703 1 97.38 262 ARG A O 1
ATOM 2032 N N . SER A 1 263 ? 26.547 -4.16 17.734 1 97.75 263 SER A N 1
ATOM 2033 C CA . SER A 1 263 ? 27.312 -4.035 16.5 1 97.75 263 SER A CA 1
ATOM 2034 C C . SER A 1 263 ? 28.656 -4.742 16.609 1 97.75 263 SER A C 1
ATOM 2036 O O . SER A 1 263 ? 29.078 -5.457 15.688 1 97.75 263 SER A O 1
ATOM 2038 N N . VAL A 1 264 ? 29.344 -4.59 17.766 1 96.19 264 VAL A N 1
ATOM 2039 C CA . VAL A 1 264 ? 30.672 -5.18 17.953 1 96.19 264 VAL A CA 1
ATOM 2040 C C . VAL A 1 264 ? 30.547 -6.695 18.109 1 96.19 264 VAL A C 1
ATOM 2042 O O . VAL A 1 264 ? 31.281 -7.449 17.453 1 96.19 264 VAL A O 1
ATOM 2045 N N . MET A 1 265 ? 29.609 -7.152 18.812 1 96 265 MET A N 1
ATOM 2046 C CA . MET A 1 265 ? 29.438 -8.578 19.078 1 96 265 MET A CA 1
ATOM 2047 C C . MET A 1 265 ? 28.953 -9.305 17.828 1 96 265 MET A C 1
ATOM 2049 O O . MET A 1 265 ? 29.469 -10.375 17.484 1 96 265 MET A O 1
ATOM 2053 N N . LYS A 1 266 ? 28.016 -8.734 17.094 1 95.94 266 LYS A N 1
ATOM 2054 C CA . LYS A 1 266 ? 27.375 -9.422 15.992 1 95.94 266 LYS A CA 1
ATOM 2055 C C . LYS A 1 266 ? 28.109 -9.18 14.68 1 95.94 266 LYS A C 1
ATOM 2057 O O . LYS A 1 266 ? 28.156 -10.062 13.82 1 95.94 266 LYS A O 1
ATOM 2062 N N . ARG A 1 267 ? 28.641 -7.977 14.508 1 97.19 267 ARG A N 1
ATOM 2063 C CA . ARG A 1 267 ? 29.172 -7.582 13.203 1 97.19 267 ARG A CA 1
ATOM 2064 C C . ARG A 1 267 ? 30.656 -7.293 13.273 1 97.19 267 ARG A C 1
ATOM 2066 O O . ARG A 1 267 ? 31.297 -7.047 12.25 1 97.19 267 ARG A O 1
ATOM 2073 N N . GLU A 1 268 ? 31.25 -7.215 14.422 1 96.25 268 GLU A N 1
ATOM 2074 C CA . GLU A 1 268 ? 32.656 -6.898 14.625 1 96.25 268 GLU A CA 1
ATOM 2075 C C . GLU A 1 268 ? 33 -5.535 14.039 1 96.25 268 GLU A C 1
ATOM 2077 O O . GLU A 1 268 ? 34.062 -5.371 13.422 1 96.25 268 GLU A O 1
ATOM 2082 N N . LEU A 1 269 ? 32.062 -4.676 14.109 1 96.62 269 LEU A N 1
ATOM 2083 C CA . LEU A 1 269 ? 32.25 -3.312 13.625 1 96.62 269 LEU A CA 1
ATOM 2084 C C . LEU A 1 269 ? 31.781 -2.301 14.664 1 96.62 269 LEU A C 1
ATOM 2086 O O . LEU A 1 269 ? 30.766 -2.518 15.328 1 96.62 269 LEU A O 1
ATOM 2090 N N . GLN A 1 270 ? 32.531 -1.214 14.758 1 96.62 270 GLN A N 1
ATOM 2091 C CA . GLN A 1 270 ? 32.094 -0.052 15.523 1 96.62 270 GLN A CA 1
ATOM 2092 C C . GLN A 1 270 ? 31.594 1.059 14.609 1 96.62 270 GLN A C 1
ATOM 2094 O O . GLN A 1 270 ? 32.281 1.448 13.664 1 96.62 270 GLN A O 1
ATOM 2099 N N . TYR A 1 271 ? 30.469 1.48 14.859 1 97.31 271 TYR A N 1
ATOM 2100 C CA . TYR A 1 271 ? 29.906 2.57 14.07 1 97.31 271 TYR A CA 1
ATOM 2101 C C . TYR A 1 271 ? 30.328 3.924 14.633 1 97.31 271 TYR A C 1
ATOM 2103 O O . TYR A 1 271 ? 29.766 4.395 15.617 1 97.31 271 TYR A O 1
ATOM 2111 N N . THR A 1 272 ? 31.188 4.59 13.938 1 94.94 272 THR A N 1
ATOM 2112 C CA . THR A 1 272 ? 31.781 5.805 14.484 1 94.94 272 THR A CA 1
ATOM 2113 C C . THR A 1 272 ? 31.125 7.043 13.883 1 94.94 272 THR A C 1
ATOM 2115 O O . THR A 1 272 ? 31.281 8.148 14.406 1 94.94 272 THR A O 1
ATOM 2118 N N . GLU A 1 273 ? 30.516 6.859 12.781 1 94.62 273 GLU A N 1
ATOM 2119 C CA . GLU A 1 273 ? 29.812 7.961 12.125 1 94.62 273 GLU A CA 1
ATOM 2120 C C . GLU A 1 273 ? 28.328 7.633 11.922 1 94.62 273 GLU A C 1
ATOM 2122 O O . GLU A 1 273 ? 28 6.531 11.484 1 94.62 273 GLU A O 1
ATOM 2127 N N . TYR A 1 274 ? 27.516 8.594 12.297 1 95.44 274 TYR A N 1
ATOM 2128 C CA . TYR A 1 274 ? 26.078 8.445 12.234 1 95.44 274 TYR A CA 1
ATOM 2129 C C . TYR A 1 274 ? 25.469 9.461 11.281 1 95.44 274 TYR A C 1
ATOM 2131 O O . TYR A 1 274 ? 25.406 10.656 11.586 1 95.44 274 TYR A O 1
ATOM 2139 N N . CYS A 1 275 ? 25.031 9 10.133 1 94.12 275 CYS A N 1
ATOM 2140 C CA . CYS A 1 275 ? 24.344 9.867 9.188 1 94.12 275 CYS A CA 1
ATOM 2141 C C . CYS A 1 275 ? 22.828 9.742 9.344 1 94.12 275 CYS A C 1
ATOM 2143 O O . CYS A 1 275 ? 22.281 8.648 9.172 1 94.12 275 CYS A O 1
ATOM 2145 N N . GLY A 1 276 ? 22.125 10.812 9.68 1 90.62 276 GLY A N 1
ATOM 2146 C CA . GLY A 1 276 ? 20.688 10.781 9.883 1 90.62 276 GLY A CA 1
ATOM 2147 C C . GLY A 1 276 ? 19.953 11.953 9.234 1 90.62 276 GLY A C 1
ATOM 2148 O O . GLY A 1 276 ? 20.547 12.695 8.453 1 90.62 276 GLY A O 1
ATOM 2149 N N . ASP A 1 277 ? 18.656 12.055 9.422 1 86.81 277 ASP A N 1
ATOM 2150 C CA . ASP A 1 277 ? 17.797 13.078 8.82 1 86.81 277 ASP A CA 1
ATOM 2151 C C . ASP A 1 277 ? 17.75 14.328 9.695 1 86.81 277 ASP A C 1
ATOM 2153 O O . ASP A 1 277 ? 16.922 15.211 9.477 1 86.81 277 ASP A O 1
ATOM 2157 N N . GLY A 1 278 ? 18.562 14.445 10.633 1 78.19 278 GLY A N 1
ATOM 2158 C CA . GLY A 1 278 ? 18.594 15.625 11.477 1 78.19 278 GLY A CA 1
ATOM 2159 C C . GLY A 1 278 ? 18.031 15.383 12.867 1 78.19 278 GLY A C 1
ATOM 2160 O O . GLY A 1 278 ? 18.266 16.188 13.773 1 78.19 278 GLY A O 1
ATOM 2161 N N . ASP A 1 279 ? 17.328 14.25 12.938 1 77.38 279 ASP A N 1
ATOM 2162 C CA . ASP A 1 279 ? 16.797 13.922 14.258 1 77.38 279 ASP A CA 1
ATOM 2163 C C . ASP A 1 279 ? 17.922 13.641 15.25 1 77.38 279 ASP A C 1
ATOM 2165 O O . ASP A 1 279 ? 18.875 12.922 14.93 1 77.38 279 ASP A O 1
ATOM 2169 N N . SER A 1 280 ? 17.797 14.273 16.438 1 82.38 280 SER A N 1
ATOM 2170 C CA . SER A 1 280 ? 18.906 14.188 17.391 1 82.38 280 SER A CA 1
ATOM 2171 C C . SER A 1 280 ? 18.625 13.148 18.469 1 82.38 280 SER A C 1
ATOM 2173 O O . SER A 1 280 ? 19.531 12.711 19.172 1 82.38 280 SER A O 1
ATOM 2175 N N . LYS A 1 281 ? 17.438 12.742 18.562 1 86.06 281 LYS A N 1
ATOM 2176 C CA . LYS A 1 281 ? 17.109 11.844 19.672 1 86.06 281 LYS A CA 1
ATOM 2177 C C . LYS A 1 281 ? 17.812 10.5 19.516 1 86.06 281 LYS A C 1
ATOM 2179 O O . LYS A 1 281 ? 18.406 9.992 20.469 1 86.06 281 LYS A O 1
ATOM 2184 N N . ALA A 1 282 ? 17.656 10.016 18.344 1 90.75 282 ALA A N 1
ATOM 2185 C CA . ALA A 1 282 ? 18.281 8.719 18.109 1 90.75 282 ALA A CA 1
ATOM 2186 C C . ALA A 1 282 ? 19.797 8.812 18.203 1 90.75 282 ALA A C 1
ATOM 2188 O O . ALA A 1 282 ? 20.453 7.934 18.781 1 90.75 282 ALA A O 1
ATOM 2189 N N . PHE A 1 283 ? 20.375 9.906 17.797 1 91.81 283 PHE A N 1
ATOM 2190 C CA . PHE A 1 283 ? 21.828 10.102 17.844 1 91.81 283 PHE A CA 1
ATOM 2191 C C . PHE A 1 283 ? 22.312 10.219 19.281 1 91.81 283 PHE A C 1
ATOM 2193 O O . PHE A 1 283 ? 23.328 9.633 19.656 1 91.81 283 PHE A O 1
ATOM 2200 N N . LEU A 1 284 ? 21.547 10.93 20.031 1 90.31 284 LEU A N 1
ATOM 2201 C CA . LEU A 1 284 ? 21.953 11.156 21.422 1 90.31 284 LEU A CA 1
ATOM 2202 C C . LEU A 1 284 ? 22 9.844 22.203 1 90.31 284 LEU A C 1
ATOM 2204 O O . LEU A 1 284 ? 22.828 9.688 23.109 1 90.31 284 LEU A O 1
ATOM 2208 N N . LYS A 1 285 ? 21.203 8.969 21.828 1 91.38 285 LYS A N 1
ATOM 2209 C CA . LYS A 1 285 ? 21.156 7.684 22.516 1 91.38 285 LYS A CA 1
ATOM 2210 C C . LYS A 1 285 ? 22.375 6.84 22.188 1 91.38 285 LYS A C 1
ATOM 2212 O O . LYS A 1 285 ? 22.781 5.977 22.969 1 91.38 285 LYS A O 1
ATOM 2217 N N . VAL A 1 286 ? 22.953 7.125 21.031 1 95.31 286 VAL A N 1
ATOM 2218 C CA . VAL A 1 286 ? 24.031 6.242 20.578 1 95.31 286 VAL A CA 1
ATOM 2219 C C . VAL A 1 286 ? 25.359 6.992 20.625 1 95.31 286 VAL A C 1
ATOM 2221 O O . VAL A 1 286 ? 26.422 6.406 20.391 1 95.31 286 VAL A O 1
ATOM 2224 N N . LYS A 1 287 ? 25.438 8.219 20.938 1 94.19 287 LYS A N 1
ATOM 2225 C CA . LYS A 1 287 ? 26.625 9.078 20.875 1 94.19 287 LYS A CA 1
ATOM 2226 C C . LYS A 1 287 ? 27.781 8.477 21.688 1 94.19 287 LYS A C 1
ATOM 2228 O O . LYS A 1 287 ? 28.891 8.383 21.188 1 94.19 287 LYS A O 1
ATOM 2233 N N . ASP A 1 288 ? 27.484 7.988 22.891 1 94.25 288 ASP A N 1
ATOM 2234 C CA . ASP A 1 288 ? 28.547 7.516 23.766 1 94.25 288 ASP A CA 1
ATOM 2235 C C . ASP A 1 288 ? 28.422 6.016 24.031 1 94.25 288 ASP A C 1
ATOM 2237 O O . ASP A 1 288 ? 28.812 5.531 25.094 1 94.25 288 ASP A O 1
ATOM 2241 N N . ILE A 1 289 ? 27.953 5.355 23.109 1 94.94 289 ILE A N 1
ATOM 2242 C CA . ILE A 1 289 ? 27.609 3.951 23.328 1 94.94 289 ILE A CA 1
ATOM 2243 C C . ILE A 1 289 ? 28.906 3.129 23.422 1 94.94 289 ILE A C 1
ATOM 2245 O O . ILE A 1 289 ? 28.938 2.09 24.094 1 94.94 289 ILE A O 1
ATOM 2249 N N . TYR A 1 290 ? 29.984 3.59 22.844 1 94.75 290 TYR A N 1
ATOM 2250 C CA . TYR A 1 290 ? 31.219 2.83 22.828 1 94.75 290 TYR A CA 1
ATOM 2251 C C . TYR A 1 290 ? 32.188 3.348 23.875 1 94.75 290 TYR A C 1
ATOM 2253 O O . TYR A 1 290 ? 33.406 3.123 23.766 1 94.75 290 TYR A O 1
ATOM 2261 N N . GLY A 1 291 ? 31.797 4.129 24.797 1 91.5 291 GLY A N 1
ATOM 2262 C CA . GLY A 1 291 ? 32.656 4.637 25.859 1 91.5 291 GLY A CA 1
ATOM 2263 C C . GLY A 1 291 ? 33.438 5.859 25.453 1 91.5 291 GLY A C 1
ATOM 2264 O O . GLY A 1 291 ? 32.875 6.891 25.094 1 91.5 291 GLY A O 1
ATOM 2265 N N . GLU A 1 292 ? 34.688 5.645 25.219 1 87.62 292 GLU A N 1
ATOM 2266 C CA . GLU A 1 292 ? 35.594 6.75 24.922 1 87.62 292 GLU A CA 1
ATOM 2267 C C . GLU A 1 292 ? 35.5 7.18 23.469 1 87.62 292 GLU A C 1
ATOM 2269 O O . GLU A 1 292 ? 35.75 8.344 23.141 1 87.62 292 GLU A O 1
ATOM 2274 N N . ASP A 1 293 ? 35.125 6.254 22.672 1 88.94 293 ASP A N 1
ATOM 2275 C CA . ASP A 1 293 ? 34.969 6.57 21.25 1 88.94 293 ASP A CA 1
ATOM 2276 C C . ASP A 1 293 ? 33.562 7.121 20.969 1 88.94 293 ASP A C 1
ATOM 2278 O O . ASP A 1 293 ? 32.594 6.363 20.859 1 88.94 293 ASP A O 1
ATOM 2282 N N . THR A 1 294 ? 33.5 8.375 20.75 1 91.25 294 THR A N 1
ATOM 2283 C CA . THR A 1 294 ? 32.219 9.016 20.531 1 91.25 294 THR A CA 1
ATOM 2284 C C . THR A 1 294 ? 31.812 8.93 19.047 1 91.25 294 THR A C 1
ATOM 2286 O O . THR A 1 294 ? 32.688 8.977 18.172 1 91.25 294 THR 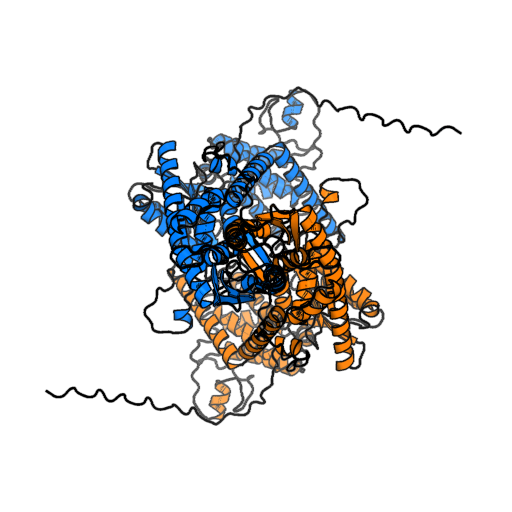A O 1
ATOM 2289 N N . VAL A 1 295 ? 30.625 8.727 18.875 1 95 295 VAL A N 1
ATOM 2290 C CA . VAL A 1 295 ? 30.062 8.672 17.531 1 95 295 VAL A CA 1
ATOM 2291 C C . VAL A 1 295 ? 29.859 10.086 16.984 1 95 295 VAL A C 1
ATOM 2293 O O . VAL A 1 295 ? 29.297 10.938 17.672 1 95 295 VAL A O 1
ATOM 2296 N N . THR A 1 296 ? 30.359 10.359 15.805 1 92.75 296 THR A N 1
ATOM 2297 C CA . THR A 1 296 ? 30.219 11.672 15.188 1 92.75 296 THR A CA 1
ATOM 2298 C C . THR A 1 296 ? 28.938 11.758 14.375 1 92.75 296 THR A C 1
ATOM 2300 O O . THR A 1 296 ? 28.578 10.812 13.656 1 92.75 296 THR A O 1
ATOM 2303 N N . LYS A 1 297 ? 28.297 12.852 14.492 1 91.88 297 LYS A N 1
ATOM 2304 C CA . LYS A 1 297 ? 27.031 13.039 13.781 1 91.88 297 LYS A CA 1
ATOM 2305 C C . LYS A 1 297 ? 27.266 13.656 12.406 1 91.88 297 LYS A C 1
ATOM 2307 O O . LYS A 1 297 ? 27.953 14.672 12.281 1 91.88 297 LYS A O 1
ATOM 2312 N N . LEU A 1 298 ? 26.734 12.992 11.43 1 91.69 298 LEU A N 1
ATOM 2313 C CA . LEU A 1 298 ? 26.719 13.5 10.062 1 91.69 298 LEU A CA 1
ATOM 2314 C C . LEU A 1 298 ? 25.281 13.828 9.633 1 91.69 298 LEU A C 1
ATOM 2316 O O . LEU A 1 298 ? 24.328 13.289 10.188 1 91.69 298 LEU A O 1
ATOM 2320 N N . GLU A 1 299 ? 25.203 14.797 8.719 1 90.12 299 GLU A N 1
ATOM 2321 C CA . GLU A 1 299 ? 23.875 15.172 8.258 1 90.12 299 GLU A CA 1
ATOM 2322 C C . GLU A 1 299 ? 23.688 14.859 6.773 1 90.12 299 GLU A C 1
ATOM 2324 O O . GLU A 1 299 ? 24.609 15.055 5.98 1 90.12 299 GLU A O 1
ATOM 2329 N N . CYS A 1 300 ? 22.531 14.422 6.48 1 90.81 300 CYS A N 1
ATOM 2330 C CA . CYS A 1 300 ? 22.172 14.164 5.09 1 90.81 300 CYS A CA 1
ATOM 2331 C C . CYS A 1 300 ? 22 15.469 4.316 1 90.81 300 CYS A C 1
ATOM 2333 O O . CYS A 1 300 ? 21.203 16.328 4.688 1 90.81 300 CYS A O 1
ATOM 2335 N N . ILE A 1 301 ? 22.672 15.586 3.266 1 89.31 301 ILE A N 1
ATOM 2336 C CA . ILE A 1 301 ? 22.641 16.812 2.469 1 89.31 301 ILE A CA 1
ATOM 2337 C C . ILE A 1 301 ? 21.234 17.047 1.917 1 89.31 301 ILE A C 1
ATOM 2339 O O . ILE A 1 301 ? 20.781 18.188 1.828 1 89.31 301 ILE A O 1
ATOM 2343 N N . GLY A 1 302 ? 20.609 15.953 1.541 1 89.19 302 GLY A N 1
ATOM 2344 C CA . GLY A 1 302 ? 19.266 16.062 1.021 1 89.19 302 GLY A CA 1
ATOM 2345 C C . GLY A 1 302 ? 18.297 16.703 2.004 1 89.19 302 GLY A C 1
ATOM 2346 O O . GLY A 1 302 ? 17.484 17.547 1.625 1 89.19 302 GLY A O 1
ATOM 2347 N N . HIS A 1 303 ? 18.391 16.344 3.193 1 89.94 303 HIS A N 1
ATOM 2348 C CA . HIS A 1 303 ? 17.5 16.891 4.219 1 89.94 303 HIS A CA 1
ATOM 2349 C C . HIS A 1 303 ? 17.859 18.344 4.543 1 89.94 303 HIS A C 1
ATOM 2351 O O . HIS A 1 303 ? 16.969 19.156 4.805 1 89.94 303 HIS A O 1
ATOM 2357 N N . VAL A 1 304 ? 19.141 18.672 4.555 1 89.06 304 VAL A N 1
ATOM 2358 C CA . VAL A 1 304 ? 19.578 20.031 4.809 1 89.06 304 VAL A CA 1
ATOM 2359 C C . VAL A 1 304 ? 19.078 20.953 3.689 1 89.06 304 VAL A C 1
ATOM 2361 O O . VAL A 1 304 ? 18.594 22.047 3.949 1 89.06 304 VAL A O 1
ATOM 2364 N N . GLN A 1 305 ? 19.25 20.422 2.529 1 90.56 305 GLN A N 1
ATOM 2365 C CA . GLN A 1 305 ? 18.734 21.141 1.364 1 90.56 305 GLN A CA 1
ATOM 2366 C C . GLN A 1 305 ? 17.25 21.406 1.49 1 90.56 305 GLN A C 1
ATOM 2368 O O . GLN A 1 305 ? 16.781 22.5 1.182 1 90.56 305 GLN A O 1
ATOM 2373 N N . LYS A 1 306 ? 16.516 20.484 1.888 1 89.88 306 LYS A N 1
ATOM 2374 C CA . LYS A 1 306 ? 15.062 20.609 2.035 1 89.88 306 LYS A CA 1
ATOM 2375 C C . LYS A 1 306 ? 14.719 21.641 3.111 1 89.88 306 LYS A C 1
ATOM 2377 O O . LYS A 1 306 ? 13.688 22.312 3.025 1 89.88 306 LYS A O 1
ATOM 2382 N N . ARG A 1 307 ? 15.555 21.797 4.07 1 88.69 307 ARG A N 1
ATOM 2383 C CA . ARG A 1 307 ? 15.328 22.766 5.137 1 88.69 307 ARG A CA 1
ATOM 2384 C C . ARG A 1 307 ? 15.344 24.188 4.598 1 88.69 307 ARG A C 1
ATOM 2386 O O . ARG A 1 307 ? 14.609 25.047 5.082 1 88.69 307 ARG A O 1
ATOM 2393 N N . VAL A 1 308 ? 16.172 24.344 3.621 1 89.62 308 VAL A N 1
ATOM 2394 C CA . VAL A 1 308 ? 16.234 25.672 2.996 1 89.62 308 VAL A CA 1
ATOM 2395 C C . VAL A 1 308 ? 14.875 26.016 2.396 1 89.62 308 VAL A C 1
ATOM 2397 O O . VAL A 1 308 ? 14.328 27.094 2.66 1 89.62 308 VAL A O 1
ATOM 2400 N N . GLY A 1 309 ? 14.375 25.094 1.663 1 91 309 GLY A N 1
ATOM 2401 C CA . GLY A 1 309 ? 13.078 25.312 1.052 1 91 309 GLY A CA 1
ATOM 2402 C C . GLY A 1 309 ? 11.961 25.5 2.066 1 91 309 GLY A C 1
ATOM 2403 O O . GLY A 1 309 ? 11.141 26.406 1.938 1 91 309 GLY A O 1
ATOM 2404 N N . SER A 1 310 ? 11.977 24.734 3.066 1 91.56 310 SER A N 1
ATOM 2405 C CA . SER A 1 310 ? 10.922 24.766 4.082 1 91.56 310 SER A CA 1
ATOM 2406 C C . SER A 1 310 ? 10.961 26.078 4.859 1 91.56 310 SER A C 1
ATOM 2408 O O . SER A 1 310 ? 9.914 26.672 5.141 1 91.56 310 SER A O 1
ATOM 2410 N N . ARG A 1 311 ? 12.102 26.578 5.215 1 90.94 311 ARG A N 1
ATOM 2411 C CA . ARG A 1 311 ? 12.242 27.812 5.965 1 90.94 311 ARG A CA 1
ATOM 2412 C C . ARG A 1 311 ? 11.82 29.016 5.121 1 90.94 311 ARG A C 1
ATOM 2414 O O . ARG A 1 311 ? 11.18 29.938 5.625 1 90.94 311 ARG A O 1
ATOM 2421 N N . LEU A 1 312 ? 12.18 28.906 3.889 1 92.38 312 LEU A N 1
ATOM 2422 C CA . LEU A 1 312 ? 11.812 30 3.004 1 92.38 312 LEU A CA 1
ATOM 2423 C C . LEU A 1 312 ? 10.305 30.031 2.764 1 92.38 312 LEU A C 1
ATOM 2425 O O . LEU A 1 312 ? 9.703 31.109 2.701 1 92.38 312 LEU A O 1
ATOM 2429 N N . ARG A 1 313 ? 9.766 28.906 2.643 1 92.25 313 ARG A N 1
ATOM 2430 C CA . ARG A 1 313 ? 8.312 28.844 2.469 1 92.25 313 ARG A CA 1
ATOM 2431 C C . ARG A 1 313 ? 7.594 29.297 3.73 1 92.25 313 ARG A C 1
ATOM 2433 O O . ARG A 1 313 ? 6.551 29.953 3.654 1 92.25 313 ARG A O 1
ATOM 2440 N N . LYS A 1 314 ? 8.078 28.938 4.855 1 90.81 314 LYS A N 1
ATOM 2441 C CA . LYS A 1 314 ? 7.52 29.422 6.117 1 90.81 314 LYS A CA 1
ATOM 2442 C C . LYS A 1 314 ? 7.609 30.938 6.219 1 90.81 314 LYS A C 1
ATOM 2444 O O . LYS A 1 314 ? 6.664 31.594 6.664 1 90.81 314 LYS A O 1
ATOM 2449 N N . LEU A 1 315 ? 8.758 31.422 5.832 1 91.25 315 LEU A N 1
ATOM 2450 C CA . LEU A 1 315 ? 8.961 32.875 5.844 1 91.25 315 LEU A CA 1
ATOM 2451 C C . LEU A 1 315 ? 7.977 33.562 4.906 1 91.25 315 LEU A C 1
ATOM 2453 O O . LEU A 1 315 ? 7.441 34.625 5.238 1 91.25 315 LEU A O 1
ATOM 2457 N N . LYS A 1 316 ? 7.77 32.969 3.771 1 90.88 316 LYS A N 1
ATOM 2458 C CA . LYS A 1 316 ? 6.828 33.5 2.791 1 90.88 316 LYS A CA 1
ATOM 2459 C C . LYS A 1 316 ? 5.414 33.531 3.354 1 90.88 316 LYS A C 1
ATOM 2461 O O . LYS A 1 316 ? 4.676 34.5 3.119 1 90.88 316 LYS A O 1
ATOM 2466 N N . LYS A 1 317 ? 5.055 32.594 4.078 1 87 317 LYS A N 1
ATOM 2467 C CA . LYS A 1 317 ? 3.725 32.5 4.676 1 87 317 LYS A CA 1
ATOM 2468 C C . LYS A 1 317 ? 3.582 33.5 5.824 1 87 317 LYS A C 1
ATOM 2470 O O . LYS A 1 317 ? 2.518 34.094 6.008 1 87 317 LYS A O 1
ATOM 2475 N N . LYS A 1 318 ? 4.574 33.656 6.598 1 87.62 318 LYS A N 1
ATOM 2476 C CA . LYS A 1 318 ? 4.547 34.5 7.785 1 87.62 318 LYS A CA 1
ATOM 2477 C C . LYS A 1 318 ? 4.57 35.969 7.402 1 87.62 318 LYS A C 1
ATOM 2479 O O . LYS A 1 318 ? 3.977 36.812 8.094 1 87.62 318 LYS A O 1
ATOM 2484 N N . THR A 1 319 ? 5.383 36.25 6.359 1 88.62 319 THR A N 1
ATOM 2485 C CA . THR A 1 319 ? 5.57 37.656 5.984 1 88.62 319 THR A CA 1
ATOM 2486 C C . THR A 1 319 ? 4.645 38.031 4.832 1 88.62 319 THR A C 1
ATOM 2488 O O . THR A 1 319 ? 4.805 37.531 3.715 1 88.62 319 THR A O 1
ATOM 2491 N N . LYS A 1 320 ? 3.725 38.875 5.16 1 84.06 320 LYS A N 1
ATOM 2492 C CA . LYS A 1 320 ? 2.766 39.312 4.152 1 84.06 320 LYS A CA 1
ATOM 2493 C C . LYS A 1 320 ? 3.459 40.062 3.033 1 84.06 320 LYS A C 1
ATOM 2495 O O . LYS A 1 320 ? 4.316 40.906 3.293 1 84.06 320 LYS A O 1
ATOM 2500 N N . GLY A 1 321 ? 3.238 39.75 1.769 1 82.75 321 GLY A N 1
ATOM 2501 C CA . GLY A 1 321 ? 3.719 40.531 0.621 1 82.75 321 GLY A CA 1
ATOM 2502 C C . GLY A 1 321 ? 5.012 39.969 0.044 1 82.75 321 GLY A C 1
ATOM 2503 O O . GLY A 1 321 ? 5.527 40.5 -0.945 1 82.75 321 GLY A O 1
ATOM 2504 N N . LEU A 1 322 ? 5.547 38.969 0.659 1 89.38 322 LEU A N 1
ATOM 2505 C CA . LEU A 1 322 ? 6.805 38.406 0.204 1 89.38 322 LEU A CA 1
ATOM 2506 C C . LEU A 1 322 ? 6.59 37.531 -1.026 1 89.38 322 LEU A C 1
ATOM 2508 O O . LEU A 1 322 ? 7.484 37.375 -1.864 1 89.38 322 LEU A O 1
ATOM 2512 N N . GLY A 1 323 ? 5.422 37 -1.091 1 83.94 323 GLY A N 1
ATOM 2513 C CA . GLY A 1 323 ? 5.102 36.125 -2.205 1 83.94 323 GLY A CA 1
ATOM 2514 C C . GLY A 1 323 ? 4.414 36.844 -3.354 1 83.94 323 GLY A C 1
ATOM 2515 O O . GLY A 1 323 ? 4.133 38.031 -3.264 1 83.94 323 GLY A O 1
ATOM 2516 N N . GLY A 1 324 ? 4.312 36.156 -4.516 1 78.31 324 GLY A N 1
ATOM 2517 C CA . GLY A 1 324 ? 3.643 36.75 -5.668 1 78.31 324 GLY A CA 1
ATOM 2518 C C . GLY A 1 324 ? 4.488 36.719 -6.93 1 78.31 324 GLY A C 1
ATOM 2519 O O . GLY A 1 324 ? 5.68 36.406 -6.875 1 78.31 324 GLY A O 1
ATOM 2520 N N . LYS A 1 325 ? 3.83 37.094 -7.977 1 76.81 325 LYS A N 1
ATOM 2521 C CA . LYS A 1 325 ? 4.527 37.125 -9.258 1 76.81 325 LYS A CA 1
ATOM 2522 C C . LYS A 1 325 ? 5.676 38.125 -9.242 1 76.81 325 LYS A C 1
ATOM 2524 O O . LYS A 1 325 ? 5.496 39.25 -8.812 1 76.81 325 LYS A O 1
ATOM 2529 N N . GLY A 1 326 ? 6.816 37.656 -9.547 1 78.38 326 GLY A N 1
ATOM 2530 C CA . GLY A 1 326 ? 7.984 38.531 -9.594 1 78.38 326 GLY A CA 1
ATOM 2531 C C . GLY A 1 326 ? 8.695 38.625 -8.258 1 78.38 326 GLY A C 1
ATOM 2532 O O . GLY A 1 326 ? 9.719 39.312 -8.148 1 78.38 326 GLY A O 1
ATOM 2533 N N . LYS A 1 327 ? 8.078 38.062 -7.336 1 88.12 327 LYS A N 1
ATOM 2534 C CA . LYS A 1 327 ? 8.695 38.062 -6.012 1 88.12 327 LYS A CA 1
ATOM 2535 C C . LYS A 1 327 ? 9.148 36.656 -5.625 1 88.12 327 LYS A C 1
ATOM 2537 O O . LYS A 1 327 ? 9.781 35.969 -6.422 1 88.12 327 LYS A O 1
ATOM 2542 N N . LEU A 1 328 ? 8.945 36.312 -4.41 1 89.25 328 LEU A N 1
ATOM 2543 C CA . LEU A 1 328 ? 9.398 35 -3.955 1 89.25 328 LEU A CA 1
ATOM 2544 C C . LEU A 1 328 ? 8.391 33.938 -4.312 1 89.25 328 LEU A C 1
ATOM 2546 O O . LEU A 1 328 ? 7.484 33.625 -3.525 1 89.25 328 LEU A O 1
ATOM 2550 N N . THR A 1 329 ? 8.641 33.344 -5.469 1 85.38 329 THR A N 1
ATOM 2551 C CA . THR A 1 329 ? 7.746 32.281 -5.926 1 85.38 329 THR A CA 1
ATOM 2552 C C . THR A 1 329 ? 8.25 30.906 -5.465 1 85.38 329 THR A C 1
ATOM 2554 O O . THR A 1 329 ? 9.406 30.766 -5.055 1 85.38 329 THR A O 1
ATOM 2557 N N . ASP A 1 330 ? 7.359 29.953 -5.527 1 83.5 330 ASP A N 1
ATOM 2558 C CA . ASP A 1 330 ? 7.754 28.594 -5.156 1 83.5 330 ASP A CA 1
ATOM 2559 C C . ASP A 1 330 ? 8.805 28.047 -6.121 1 83.5 330 ASP A C 1
ATOM 2561 O O . ASP A 1 330 ? 9.688 27.281 -5.715 1 83.5 330 ASP A O 1
ATOM 2565 N N . LYS A 1 331 ? 8.68 28.406 -7.328 1 82.19 331 LYS A N 1
ATOM 2566 C CA . LYS A 1 331 ? 9.672 27.984 -8.312 1 82.19 331 LYS A CA 1
ATOM 2567 C C . LYS A 1 331 ? 11.055 28.531 -7.973 1 82.19 331 LYS A C 1
ATOM 2569 O O . LYS A 1 331 ? 12.055 27.828 -8.086 1 82.19 331 LYS A O 1
ATOM 2574 N N . PHE A 1 332 ? 11.008 29.734 -7.578 1 87.25 332 PHE A N 1
ATOM 2575 C CA . PHE A 1 332 ? 12.273 30.359 -7.223 1 87.25 332 PHE A CA 1
ATOM 2576 C C . PHE A 1 332 ? 12.867 29.719 -5.973 1 87.25 332 PHE A C 1
ATOM 2578 O O . PHE A 1 332 ? 14.086 29.531 -5.883 1 87.25 332 PHE A O 1
ATOM 2585 N N . ILE A 1 333 ? 12.039 29.422 -5.023 1 90.81 333 ILE A N 1
ATOM 2586 C CA . ILE A 1 333 ? 12.492 28.75 -3.807 1 90.81 333 ILE A CA 1
ATOM 2587 C C . ILE A 1 333 ? 13.133 27.406 -4.164 1 90.81 333 ILE A C 1
ATOM 2589 O O . ILE A 1 333 ? 14.18 27.047 -3.615 1 90.81 333 ILE A O 1
ATOM 2593 N N . ASP A 1 334 ? 12.562 26.719 -5.035 1 89.25 334 ASP A N 1
ATOM 2594 C CA . ASP A 1 334 ? 13.117 25.453 -5.477 1 89.25 334 ASP A CA 1
ATOM 2595 C C . ASP A 1 334 ? 14.484 25.641 -6.125 1 89.25 334 ASP A C 1
ATOM 2597 O O . ASP A 1 334 ? 15.383 24.812 -5.961 1 89.25 334 ASP A O 1
ATOM 2601 N N . LYS A 1 335 ? 14.586 26.688 -6.895 1 87.62 335 LYS A N 1
ATOM 2602 C CA . LYS A 1 335 ? 15.867 27 -7.512 1 87.62 335 LYS A CA 1
ATOM 2603 C C . LYS A 1 335 ? 16.938 27.25 -6.457 1 87.62 335 LYS A C 1
ATOM 2605 O O . LYS A 1 335 ? 18.047 26.688 -6.543 1 87.62 335 LYS A O 1
ATOM 2610 N N . LEU A 1 336 ? 16.578 28.062 -5.496 1 90.62 336 LEU A N 1
ATOM 2611 C CA . LEU A 1 336 ? 17.531 28.359 -4.422 1 90.62 336 LEU A CA 1
ATOM 2612 C C . LEU A 1 336 ? 17.906 27.078 -3.672 1 90.62 336 LEU A C 1
ATOM 2614 O O . LEU A 1 336 ? 19.078 26.875 -3.357 1 90.62 336 LEU A O 1
ATOM 2618 N N . GLN A 1 337 ? 16.922 26.312 -3.402 1 92.19 337 GLN A N 1
ATOM 2619 C CA . GLN A 1 337 ? 17.141 25.031 -2.713 1 92.19 337 GLN A CA 1
ATOM 2620 C C . GLN A 1 337 ? 18.062 24.125 -3.51 1 92.19 337 GLN A C 1
ATOM 2622 O O . GLN A 1 337 ? 18.969 23.516 -2.945 1 92.19 337 GLN A O 1
ATOM 2627 N N . ASN A 1 338 ? 17.859 24.062 -4.785 1 89.75 338 ASN A N 1
ATOM 2628 C CA . ASN A 1 338 ? 18.672 23.219 -5.652 1 89.75 338 ASN A CA 1
ATOM 2629 C C . ASN A 1 338 ? 20.109 23.703 -5.727 1 89.75 338 ASN A C 1
ATOM 2631 O O . ASN A 1 338 ? 21.047 22.906 -5.648 1 89.75 338 ASN A O 1
ATOM 2635 N N . TYR A 1 339 ? 20.297 25 -5.879 1 90.06 339 TYR A N 1
ATOM 2636 C CA . TYR A 1 339 ? 21.641 25.562 -5.961 1 90.06 339 TYR A CA 1
ATOM 2637 C C . TYR A 1 339 ? 22.391 25.406 -4.637 1 90.06 339 TYR A C 1
ATOM 2639 O O . TYR A 1 339 ? 23.609 25.203 -4.621 1 90.06 339 TYR A O 1
ATOM 2647 N N . TYR A 1 340 ? 21.625 25.516 -3.592 1 91.5 340 TYR A N 1
ATOM 2648 C CA . TYR A 1 340 ? 22.219 25.234 -2.287 1 91.5 340 TYR A CA 1
ATOM 2649 C C . TYR A 1 340 ? 22.766 23.828 -2.225 1 91.5 340 TYR A C 1
ATOM 2651 O O . TYR A 1 340 ? 23.906 23.609 -1.811 1 91.5 340 TYR A O 1
ATOM 2659 N N . GLY A 1 341 ? 22 22.875 -2.635 1 90 341 GLY A N 1
ATOM 2660 C CA . GLY A 1 341 ? 22.422 21.484 -2.635 1 90 341 GLY A CA 1
ATOM 2661 C C . GLY A 1 341 ? 23.625 21.219 -3.52 1 90 341 GLY A C 1
ATOM 2662 O O . GLY A 1 341 ? 24.547 20.5 -3.131 1 90 341 GLY A O 1
ATOM 2663 N N . ILE A 1 342 ? 23.641 21.859 -4.641 1 87.88 342 ILE A N 1
ATOM 2664 C CA . ILE A 1 342 ? 24.75 21.703 -5.578 1 87.88 342 ILE A CA 1
ATOM 2665 C C . ILE A 1 342 ? 26.031 22.297 -4.973 1 87.88 342 ILE A C 1
ATOM 2667 O O . ILE A 1 342 ? 27.094 21.703 -5.07 1 87.88 342 ILE A O 1
ATOM 2671 N N . ALA A 1 343 ? 25.875 23.406 -4.355 1 90 343 ALA A N 1
ATOM 2672 C CA . ALA A 1 343 ? 27.016 24.078 -3.744 1 90 343 ALA A CA 1
ATOM 2673 C C . ALA A 1 343 ? 27.672 23.203 -2.676 1 90 343 ALA A C 1
ATOM 2675 O O . ALA A 1 343 ? 28.891 23.109 -2.6 1 90 343 ALA A O 1
ATOM 2676 N N . ILE A 1 344 ? 26.844 22.531 -1.989 1 90.31 344 ILE A N 1
ATOM 2677 C CA . ILE A 1 344 ? 27.359 21.703 -0.903 1 90.31 344 ILE A CA 1
ATOM 2678 C C . ILE A 1 344 ? 27.984 20.438 -1.475 1 90.31 344 ILE A C 1
ATOM 2680 O O . ILE A 1 344 ? 29.094 20.062 -1.098 1 90.31 344 ILE A O 1
ATOM 2684 N N . ARG A 1 345 ? 27.391 19.844 -2.383 1 87.75 345 ARG A N 1
ATOM 2685 C CA . ARG A 1 345 ? 27.828 18.562 -2.939 1 87.75 345 ARG A CA 1
ATOM 2686 C C . ARG A 1 345 ? 29.125 18.75 -3.738 1 87.75 345 ARG A C 1
ATOM 2688 O O . ARG A 1 345 ? 30 17.875 -3.719 1 87.75 345 ARG A O 1
ATOM 2695 N N . SER A 1 346 ? 29.234 19.828 -4.441 1 87 346 SER A N 1
ATOM 2696 C CA . SER A 1 346 ? 30.375 20.062 -5.305 1 87 346 SER A CA 1
ATOM 2697 C C . SER A 1 346 ? 31.609 20.453 -4.492 1 87 346 SER A C 1
ATOM 2699 O O . SER A 1 346 ? 32.75 20.391 -4.992 1 87 346 SER A O 1
ATOM 2701 N N . ASN A 1 347 ? 31.406 20.844 -3.316 1 88.5 347 ASN A N 1
ATOM 2702 C CA . ASN A 1 347 ? 32.531 21.312 -2.504 1 88.5 347 ASN A CA 1
ATOM 2703 C C . ASN A 1 347 ? 32.688 20.469 -1.239 1 88.5 347 ASN A C 1
ATOM 2705 O O . ASN A 1 347 ? 33.031 21 -0.183 1 88.5 347 ASN A O 1
ATOM 2709 N N . ALA A 1 348 ? 32.344 19.234 -1.486 1 87.38 348 ALA A N 1
ATOM 2710 C CA . ALA A 1 348 ? 32.531 18.328 -0.37 1 87.38 348 ALA A CA 1
ATOM 2711 C C . ALA A 1 348 ? 34.031 18.25 0.017 1 87.38 348 ALA A C 1
ATOM 2713 O O . ALA A 1 348 ? 34.906 18.234 -0.851 1 87.38 348 ALA A O 1
ATOM 2714 N N . GLY A 1 349 ? 34.406 18.375 1.317 1 86.81 349 GLY A N 1
ATOM 2715 C CA . GLY A 1 349 ? 35.781 18.266 1.782 1 86.81 349 GLY A CA 1
ATOM 2716 C C . GLY A 1 349 ? 36.344 19.578 2.297 1 86.81 349 GLY A C 1
ATOM 2717 O O . GLY A 1 349 ? 37.375 19.594 2.98 1 86.81 349 GLY A O 1
ATOM 2718 N N . SER A 1 350 ? 35.625 20.688 1.862 1 90.81 350 SER A N 1
ATOM 2719 C CA . SER A 1 350 ? 36.125 21.984 2.312 1 90.81 350 SER A CA 1
ATOM 2720 C C . SER A 1 350 ? 35 22.875 2.789 1 90.81 350 SER A C 1
ATOM 2722 O O . SER A 1 350 ? 34.094 23.234 2.006 1 90.81 350 SER A O 1
ATOM 2724 N N . ILE A 1 351 ? 35.094 23.266 3.969 1 91.75 351 ILE A N 1
ATOM 2725 C CA . ILE A 1 351 ? 34.062 24.078 4.586 1 91.75 351 ILE A CA 1
ATOM 2726 C C . ILE A 1 351 ? 34.062 25.484 3.973 1 91.75 351 ILE A C 1
ATOM 2728 O O . ILE A 1 351 ? 33 26.047 3.695 1 91.75 351 ILE A O 1
ATOM 2732 N N . GLU A 1 352 ? 35.188 26.031 3.781 1 90.88 352 GLU A N 1
ATOM 2733 C CA . GLU A 1 352 ? 35.312 27.375 3.258 1 90.88 352 GLU A CA 1
ATOM 2734 C C . GLU A 1 352 ? 34.75 27.484 1.843 1 90.88 352 GLU A C 1
ATOM 2736 O O . GLU A 1 352 ? 34.031 28.422 1.524 1 90.88 352 GLU A O 1
ATOM 2741 N N . LYS A 1 353 ? 35.094 26.516 1.143 1 90.56 353 LYS A N 1
ATOM 2742 C CA . LYS A 1 353 ? 34.594 26.516 -0.226 1 90.56 353 LYS A CA 1
ATOM 2743 C C . LYS A 1 353 ? 33.062 26.328 -0.25 1 90.56 353 LYS A C 1
ATOM 2745 O O . LYS A 1 353 ? 32.375 26.906 -1.086 1 90.56 353 LYS A O 1
ATOM 2750 N N . MET A 1 354 ? 32.625 25.547 0.688 1 91.56 354 MET A N 1
ATOM 2751 C CA . MET A 1 354 ? 31.188 25.328 0.787 1 91.56 354 MET A CA 1
ATOM 2752 C C . MET A 1 354 ? 30.469 26.641 1.109 1 91.56 354 MET A C 1
ATOM 2754 O O . MET A 1 354 ? 29.484 26.984 0.465 1 91.56 354 MET A O 1
ATOM 2758 N N . GLN A 1 355 ? 30.969 27.297 2.043 1 91.94 355 GLN A N 1
ATOM 2759 C CA . GLN A 1 355 ? 30.359 28.562 2.465 1 91.94 355 GLN A CA 1
ATOM 2760 C C . GLN A 1 355 ? 30.359 29.578 1.333 1 91.94 355 GLN A C 1
ATOM 2762 O O . GLN A 1 355 ? 29.344 30.219 1.06 1 91.94 355 GLN A O 1
ATOM 2767 N N . SER A 1 356 ? 31.484 29.688 0.74 1 91.5 356 SER A N 1
ATOM 2768 C CA . SER A 1 356 ? 31.625 30.656 -0.354 1 91.5 356 SER A CA 1
ATOM 2769 C C . SER A 1 356 ? 30.688 30.297 -1.511 1 91.5 356 SER A C 1
ATOM 2771 O O . SER A 1 356 ? 30.094 31.188 -2.127 1 91.5 356 SER A O 1
ATOM 2773 N N . ALA A 1 357 ? 30.641 29.062 -1.731 1 91.62 357 ALA A N 1
ATOM 2774 C CA . ALA A 1 357 ? 29.781 28.609 -2.832 1 91.62 357 ALA A CA 1
ATOM 2775 C C . ALA A 1 357 ? 28.312 28.859 -2.521 1 91.62 357 ALA A C 1
ATOM 2777 O O . ALA A 1 357 ? 27.531 29.188 -3.414 1 91.62 357 ALA A O 1
ATOM 2778 N N . VAL A 1 358 ? 27.922 28.625 -1.302 1 92.25 358 VAL A N 1
ATOM 2779 C CA . VAL A 1 358 ? 26.531 28.828 -0.896 1 92.25 358 VAL A CA 1
ATOM 2780 C C . VAL A 1 358 ? 26.172 30.312 -1.014 1 92.25 358 VAL A C 1
ATOM 2782 O O . VAL A 1 358 ? 25.094 30.641 -1.504 1 92.25 358 VAL A O 1
ATOM 2785 N N . ILE A 1 359 ? 27.047 31.109 -0.601 1 91.5 359 ILE A N 1
ATOM 2786 C CA . ILE A 1 359 ? 26.812 32.531 -0.683 1 91.5 359 ILE A CA 1
ATOM 2787 C C . ILE A 1 359 ? 26.75 32.969 -2.146 1 91.5 359 ILE A C 1
ATOM 2789 O O . ILE A 1 359 ? 25.875 33.75 -2.537 1 91.5 359 ILE A O 1
ATOM 2793 N N . ALA A 1 360 ? 27.641 32.438 -2.92 1 91.5 360 ALA A N 1
ATOM 2794 C CA . ALA A 1 360 ? 27.656 32.75 -4.348 1 91.5 360 ALA A CA 1
ATOM 2795 C C . ALA A 1 360 ? 26.359 32.312 -5.02 1 91.5 360 ALA A C 1
ATOM 2797 O O . ALA A 1 360 ? 25.828 33.031 -5.883 1 91.5 360 ALA A O 1
ATOM 2798 N N . ALA A 1 361 ? 25.938 31.188 -4.633 1 91.31 361 ALA A N 1
ATOM 2799 C CA . ALA A 1 361 ? 24.703 30.656 -5.211 1 91.31 361 ALA A CA 1
ATOM 2800 C C . ALA A 1 361 ? 23.516 31.578 -4.902 1 91.31 361 ALA A C 1
ATOM 2802 O O . ALA A 1 361 ? 22.641 31.766 -5.746 1 91.31 361 ALA A O 1
ATOM 2803 N N . PHE A 1 362 ? 23.484 32.125 -3.717 1 91.94 362 PHE A N 1
ATOM 2804 C CA . PHE A 1 362 ? 22.406 33.031 -3.322 1 91.94 362 PHE A CA 1
ATOM 2805 C C . PHE A 1 362 ? 22.391 34.25 -4.211 1 91.94 362 PHE A C 1
ATOM 2807 O O . PHE A 1 362 ? 21.359 34.594 -4.797 1 91.94 362 PHE A O 1
ATOM 2814 N N . PHE A 1 363 ? 23.5 34.812 -4.344 1 91.56 363 PHE A N 1
ATOM 2815 C CA . PHE A 1 363 ? 23.578 36.062 -5.109 1 91.56 363 PHE A CA 1
ATOM 2816 C C . PHE A 1 363 ? 23.422 35.781 -6.598 1 91.56 363 PHE A C 1
ATOM 2818 O O . PHE A 1 363 ? 22.828 36.594 -7.324 1 91.56 363 PHE A O 1
ATOM 2825 N N . HIS A 1 364 ? 23.891 34.75 -7.008 1 90.31 364 HIS A N 1
ATOM 2826 C CA . HIS A 1 364 ? 23.719 34.375 -8.398 1 90.31 364 HIS A CA 1
ATOM 2827 C C . HIS A 1 364 ? 22.25 34.25 -8.781 1 90.31 364 HIS A C 1
ATOM 2829 O O . HIS A 1 364 ? 21.828 34.812 -9.805 1 90.31 364 HIS A O 1
ATOM 2835 N N . CYS A 1 365 ? 21.5 33.594 -7.934 1 89.25 365 CYS A N 1
ATOM 2836 C CA . CYS A 1 365 ? 20.078 33.375 -8.203 1 89.25 365 CYS A CA 1
ATOM 2837 C C . CYS A 1 365 ? 19.297 34.688 -8.125 1 89.25 365 CYS A C 1
ATOM 2839 O O . CYS A 1 365 ? 18.344 34.875 -8.875 1 89.25 365 CYS A O 1
ATOM 2841 N N . CYS A 1 366 ? 19.719 35.594 -7.266 1 90 366 CYS A N 1
ATOM 2842 C CA . CYS A 1 366 ? 18.984 36.812 -7.016 1 90 366 CYS A CA 1
ATOM 2843 C C . CYS A 1 366 ? 19.375 37.906 -8.023 1 90 366 CYS A C 1
ATOM 2845 O O . CYS A 1 366 ? 18.703 38.938 -8.117 1 90 366 CYS A O 1
ATOM 2847 N N . SER A 1 367 ? 20.312 37.594 -8.828 1 88.69 367 SER A N 1
ATOM 2848 C CA . SER A 1 367 ? 20.844 38.594 -9.75 1 88.69 367 SER A CA 1
ATOM 2849 C C . SER A 1 367 ? 19.859 38.906 -10.859 1 88.69 367 SER A C 1
ATOM 2851 O O . SER A 1 367 ? 19.062 38.062 -11.25 1 88.69 367 SER A O 1
ATOM 2853 N N . SER A 1 368 ? 19.797 40.156 -11.25 1 86.12 368 SER A N 1
ATOM 2854 C CA . SER A 1 368 ? 19 40.656 -12.375 1 86.12 368 SER A CA 1
ATOM 2855 C C . SER A 1 368 ? 19.859 41.438 -13.359 1 86.12 368 SER A C 1
ATOM 2857 O O . SER A 1 368 ? 21.031 41.688 -13.094 1 86.12 368 SER A O 1
ATOM 2859 N N . ASN A 1 369 ? 19.266 41.656 -14.492 1 82.69 369 ASN A N 1
ATOM 2860 C CA . ASN A 1 369 ? 19.984 42.438 -15.492 1 82.69 369 ASN A CA 1
ATOM 2861 C C . ASN A 1 369 ? 20.266 43.875 -15 1 82.69 369 ASN A C 1
ATOM 2863 O O . ASN A 1 369 ? 21.25 44.469 -15.406 1 82.69 369 ASN A O 1
ATOM 2867 N N . ARG A 1 370 ? 19.438 44.344 -14.141 1 81.94 370 ARG A N 1
ATOM 2868 C CA . ARG A 1 370 ? 19.594 45.688 -13.602 1 81.94 370 ARG A CA 1
ATOM 2869 C C . ARG A 1 370 ? 20.594 45.688 -12.445 1 81.94 370 ARG A C 1
ATOM 2871 O O . ARG A 1 370 ? 21.281 46.688 -12.211 1 81.94 370 ARG A O 1
ATOM 2878 N N . ASN A 1 371 ? 20.625 44.594 -11.727 1 84.94 371 ASN A N 1
ATOM 2879 C CA . ASN A 1 371 ? 21.516 44.438 -10.578 1 84.94 371 ASN A CA 1
ATOM 2880 C C . ASN A 1 371 ? 22.328 43.125 -10.672 1 84.94 371 ASN A C 1
ATOM 2882 O O . ASN A 1 371 ? 21.922 42.125 -10.133 1 84.94 371 ASN A O 1
ATOM 2886 N N . LEU A 1 372 ? 23.484 43.25 -11.25 1 86.62 372 LEU A N 1
ATOM 2887 C CA . LEU A 1 372 ? 24.328 42.062 -11.469 1 86.62 372 LEU A CA 1
ATOM 2888 C C . LEU A 1 372 ? 25.047 41.656 -10.188 1 86.62 372 LEU A C 1
ATOM 2890 O O . LEU A 1 372 ? 25.797 42.469 -9.617 1 86.62 372 LEU A O 1
ATOM 2894 N N . MET A 1 373 ? 24.812 40.531 -9.664 1 89.56 373 MET A N 1
ATOM 2895 C CA . MET A 1 373 ? 25.375 40.031 -8.414 1 89.56 373 MET A CA 1
ATOM 2896 C C . MET A 1 373 ? 26.156 38.719 -8.641 1 89.56 373 MET A C 1
ATOM 2898 O O . MET A 1 373 ? 25.953 37.75 -7.922 1 89.56 373 MET A O 1
ATOM 2902 N N . HIS A 1 374 ? 27 38.625 -9.602 1 90.38 374 HIS A N 1
ATOM 2903 C CA . HIS A 1 374 ? 27.766 37.406 -9.922 1 90.38 374 HIS A CA 1
ATOM 2904 C C . HIS A 1 374 ? 29.203 37.562 -9.453 1 90.38 374 HIS A C 1
ATOM 2906 O O . HIS A 1 374 ? 30.078 36.812 -9.898 1 90.38 374 HIS A O 1
ATOM 2912 N N . GLY A 1 375 ? 29.469 38.469 -8.578 1 85.56 375 GLY A N 1
ATOM 2913 C CA . GLY A 1 375 ? 30.828 38.75 -8.125 1 85.56 375 GLY A CA 1
ATOM 2914 C C . GLY A 1 375 ? 31.453 37.562 -7.418 1 85.56 375 GLY A C 1
ATOM 2915 O O . GLY A 1 375 ? 32.656 37.375 -7.5 1 85.56 375 GLY A O 1
ATOM 2916 N N . GLN A 1 376 ? 30.656 36.781 -6.73 1 88.94 376 GLN A N 1
ATOM 2917 C CA . GLN A 1 376 ? 31.188 35.688 -5.93 1 88.94 376 GLN A CA 1
ATOM 2918 C C . GLN A 1 376 ? 31.141 34.375 -6.703 1 88.94 376 GLN A C 1
ATOM 2920 O O . GLN A 1 376 ? 31.562 33.344 -6.195 1 88.94 376 GLN A O 1
ATOM 2925 N N . CYS A 1 377 ? 30.688 34.375 -7.898 1 90.56 377 CYS A N 1
ATOM 2926 C CA . CYS A 1 377 ? 30.688 33.188 -8.742 1 90.56 377 CYS A CA 1
ATOM 2927 C C . CYS A 1 377 ? 32.094 32.875 -9.234 1 90.56 377 CYS A C 1
ATOM 2929 O O . CYS A 1 377 ? 32.938 33.781 -9.375 1 90.56 377 CYS A O 1
ATOM 2931 N N . PRO A 1 378 ? 32.406 31.609 -9.359 1 86.56 378 PRO A N 1
ATOM 2932 C CA . PRO A 1 378 ? 33.75 31.281 -9.852 1 86.56 378 PRO A CA 1
ATOM 2933 C C . PRO A 1 378 ? 34.031 31.828 -11.25 1 86.56 378 PRO A C 1
ATOM 2935 O O . PRO A 1 378 ? 33.125 31.844 -12.102 1 86.56 378 PRO A O 1
ATOM 2938 N N . ASP A 1 379 ? 35.25 32.25 -11.414 1 87.06 379 ASP A N 1
ATOM 2939 C CA . ASP A 1 379 ? 35.625 32.781 -12.703 1 87.06 379 ASP A CA 1
ATOM 2940 C C . ASP A 1 379 ? 36.094 31.688 -13.648 1 87.06 379 ASP A C 1
ATOM 2942 O O . ASP A 1 379 ? 36.375 30.562 -13.211 1 87.06 379 ASP A O 1
ATOM 2946 N N . GLY A 1 380 ? 36 32.062 -14.953 1 81.69 380 GLY A N 1
ATOM 2947 C CA . GLY A 1 380 ? 36.625 31.156 -15.914 1 81.69 380 GLY A CA 1
ATOM 2948 C C . GLY A 1 380 ? 35.625 30.5 -16.844 1 81.69 380 GLY A C 1
ATOM 2949 O O . GLY A 1 380 ? 34.406 30.719 -16.734 1 81.69 380 GLY A O 1
ATOM 2950 N N . LYS A 1 381 ? 36.125 29.719 -17.797 1 82.81 381 LYS A N 1
ATOM 2951 C CA . LYS A 1 381 ? 35.344 29.047 -18.828 1 82.81 381 LYS A CA 1
ATOM 2952 C C . LYS A 1 381 ? 34.594 27.844 -18.266 1 82.81 381 LYS A C 1
ATOM 2954 O O . LYS A 1 381 ? 33.531 27.453 -18.781 1 82.81 381 LYS A O 1
ATOM 2959 N N . ASP A 1 382 ? 35.094 27.453 -17.094 1 79.94 382 ASP A N 1
ATOM 2960 C CA . ASP A 1 382 ? 34.5 26.25 -16.516 1 79.94 382 ASP A CA 1
ATOM 2961 C C . ASP A 1 382 ? 33.531 26.609 -15.383 1 79.94 382 ASP A C 1
ATOM 2963 O O . ASP A 1 382 ? 33.094 25.734 -14.633 1 79.94 382 ASP A O 1
ATOM 2967 N N . SER A 1 383 ? 33.219 27.859 -15.375 1 84.94 383 SER A N 1
ATOM 2968 C CA . SER A 1 383 ? 32.344 28.312 -14.32 1 84.94 383 SER A CA 1
ATOM 2969 C C . SER A 1 383 ? 30.906 27.812 -14.539 1 84.94 383 SER A C 1
ATOM 2971 O O . SER A 1 383 ? 30.469 27.688 -15.688 1 84.94 383 SER A O 1
ATOM 2973 N N . TRP A 1 384 ? 30.297 27.5 -13.508 1 79.69 384 TRP A N 1
ATOM 2974 C CA . TRP A 1 384 ? 28.891 27.094 -13.625 1 79.69 384 TRP A CA 1
ATOM 2975 C C . TRP A 1 384 ? 28 28.297 -13.875 1 79.69 384 TRP A C 1
ATOM 2977 O O . TRP A 1 384 ? 26.844 28.141 -14.266 1 79.69 384 TRP A O 1
ATOM 2987 N N . CYS A 1 385 ? 28.5 29.438 -13.578 1 85.94 385 CYS A N 1
ATOM 2988 C CA . CYS A 1 385 ? 27.797 30.688 -13.805 1 85.94 385 CYS A CA 1
ATOM 2989 C C . CYS A 1 385 ? 27.875 31.109 -15.273 1 85.94 385 CYS A C 1
ATOM 2991 O O . CYS A 1 385 ? 28.953 31.375 -15.789 1 85.94 385 CYS A O 1
ATOM 2993 N N . ARG A 1 386 ? 26.891 31.188 -15.922 1 83.06 386 ARG A N 1
ATOM 2994 C CA . ARG A 1 386 ? 26.828 31.516 -17.344 1 83.06 386 ARG A CA 1
ATOM 2995 C C . ARG A 1 386 ? 27.328 32.938 -17.594 1 83.06 386 ARG A C 1
ATOM 2997 O O . ARG A 1 386 ? 27.938 33.219 -18.641 1 83.06 386 ARG A O 1
ATOM 3004 N N . TYR A 1 387 ? 27.016 33.781 -16.672 1 85.38 387 TYR A N 1
ATOM 3005 C CA . TYR A 1 387 ? 27.484 35.156 -16.812 1 85.38 387 TYR A CA 1
ATOM 3006 C C . TYR A 1 387 ? 29 35.219 -16.828 1 85.38 387 TYR A C 1
ATOM 3008 O O . TYR A 1 387 ? 29.594 35.875 -17.688 1 85.38 387 TYR A O 1
ATOM 3016 N N . LYS A 1 388 ? 29.562 34.531 -15.898 1 88.19 388 LYS A N 1
ATOM 3017 C CA . LYS A 1 388 ? 31.016 34.531 -15.812 1 88.19 388 LYS A CA 1
ATOM 3018 C C . LYS A 1 388 ? 31.641 33.844 -17 1 88.19 388 LYS A C 1
ATOM 3020 O O . LYS A 1 388 ? 32.719 34.219 -17.484 1 88.19 388 LYS A O 1
ATOM 3025 N N . ARG A 1 389 ? 31.031 32.875 -17.484 1 87.88 389 ARG A N 1
ATOM 3026 C CA . ARG A 1 389 ? 31.516 32.188 -18.688 1 87.88 389 ARG A CA 1
ATOM 3027 C C . ARG A 1 389 ? 31.453 33.094 -19.906 1 87.88 389 ARG A C 1
ATOM 3029 O O . ARG A 1 389 ? 32.375 33.125 -20.703 1 87.88 389 ARG A O 1
ATOM 3036 N N . ALA A 1 390 ? 30.344 33.75 -20.016 1 88.19 390 ALA A N 1
ATOM 3037 C CA . ALA A 1 390 ? 30.188 34.688 -21.125 1 88.19 390 ALA A CA 1
ATOM 3038 C C . ALA A 1 390 ? 31.234 35.812 -21.031 1 88.19 390 ALA A C 1
ATOM 3040 O O . ALA A 1 390 ? 31.766 36.25 -22.062 1 88.19 390 ALA A O 1
ATOM 3041 N N . LEU A 1 391 ? 31.453 36.219 -19.906 1 86.62 391 LEU A N 1
ATOM 3042 C CA . LEU A 1 391 ? 32.438 37.281 -19.688 1 86.62 391 LEU A CA 1
ATOM 3043 C C . LEU A 1 391 ? 33.812 36.812 -20.125 1 86.62 391 LEU A C 1
ATOM 3045 O O . LEU A 1 391 ? 34.594 37.594 -20.703 1 86.62 391 LEU A O 1
ATOM 3049 N N . SER A 1 392 ? 34.062 35.625 -19.75 1 88.12 392 SER A N 1
ATOM 3050 C CA . SER A 1 392 ? 35.375 35.062 -20.125 1 88.12 392 SER A CA 1
ATOM 3051 C C . SER A 1 392 ? 35.5 34.969 -21.641 1 88.12 392 SER A C 1
ATOM 3053 O O . SER A 1 392 ? 36.594 35.125 -22.188 1 88.12 392 SER A O 1
ATOM 3055 N N . ASP A 1 393 ? 34.438 34.688 -22.25 1 88.81 393 ASP A N 1
ATOM 3056 C CA . ASP A 1 393 ? 34.438 34.594 -23.703 1 88.81 393 ASP A CA 1
ATOM 3057 C C . ASP A 1 393 ? 34.219 35.938 -24.359 1 88.81 393 ASP A C 1
ATOM 3059 O O . ASP A 1 393 ? 34.094 36.031 -25.578 1 88.81 393 ASP A O 1
ATOM 3063 N N . LYS A 1 394 ? 34 36.938 -23.703 1 84.5 394 LYS A N 1
ATOM 3064 C CA . LYS A 1 394 ? 33.781 38.312 -24.172 1 84.5 394 LYS A CA 1
ATOM 3065 C C . LYS A 1 394 ? 32.469 38.438 -24.891 1 84.5 394 LYS A C 1
ATOM 3067 O O . LYS A 1 394 ? 32.375 39.094 -25.938 1 84.5 394 LYS A O 1
ATOM 3072 N N . ARG A 1 395 ? 31.531 37.719 -24.453 1 86.56 395 ARG A N 1
ATOM 3073 C CA . ARG A 1 395 ? 30.188 37.781 -25.016 1 86.56 395 ARG A CA 1
ATOM 3074 C C . ARG A 1 395 ? 29.234 38.469 -24.047 1 86.56 395 ARG A C 1
ATOM 3076 O O . ARG A 1 395 ? 29.5 38.562 -22.844 1 86.56 395 ARG A O 1
ATOM 3083 N N . GLN A 1 396 ? 28.203 39.031 -24.578 1 79.69 396 GLN A N 1
ATOM 3084 C CA . GLN A 1 396 ? 27.172 39.656 -23.766 1 79.69 396 GLN A CA 1
ATOM 3085 C C . GLN A 1 396 ? 26.141 38.625 -23.297 1 79.69 396 GLN A C 1
ATOM 3087 O O . GLN A 1 396 ? 25.734 37.781 -24.062 1 79.69 396 GLN A O 1
ATOM 3092 N N . TYR A 1 397 ? 26.016 38.594 -21.891 1 80.25 397 TYR A N 1
ATOM 3093 C CA . TYR A 1 397 ? 25.031 37.656 -21.328 1 80.25 397 TYR A CA 1
ATOM 3094 C C . TYR A 1 397 ? 23.812 38.406 -20.828 1 80.25 397 TYR A C 1
ATOM 3096 O O . TYR A 1 397 ? 23.922 39.375 -20.062 1 80.25 397 TYR A O 1
ATOM 3104 N N . LEU A 1 398 ? 22.641 38.094 -21.422 1 75.25 398 LEU A N 1
ATOM 3105 C CA . LEU A 1 398 ? 21.375 38.625 -20.922 1 75.25 398 LEU A CA 1
ATOM 3106 C C . LEU A 1 398 ? 20.578 37.531 -20.203 1 75.25 398 LEU A C 1
ATOM 3108 O O . LEU A 1 398 ? 20.281 36.469 -20.797 1 75.25 398 LEU A O 1
ATOM 3112 N N . LYS A 1 399 ? 20.438 37.812 -18.875 1 72.62 399 LYS A N 1
ATOM 3113 C CA . LYS A 1 399 ? 19.656 36.875 -18.094 1 72.62 399 LYS A CA 1
ATOM 3114 C C . LYS A 1 399 ? 18.172 36.938 -18.438 1 72.62 399 LYS A C 1
ATOM 3116 O O . LYS A 1 399 ? 17.609 38.031 -18.562 1 72.62 399 LYS A O 1
ATOM 3121 N N . LYS A 1 400 ? 17.562 35.781 -18.672 1 65.88 400 LYS A N 1
ATOM 3122 C CA . LYS A 1 400 ? 16.156 35.719 -19.031 1 65.88 400 LYS A CA 1
ATOM 3123 C C . LYS A 1 400 ? 15.266 35.844 -17.797 1 65.88 400 LYS A C 1
ATOM 3125 O O . LYS A 1 400 ? 14.156 36.375 -17.875 1 65.88 400 LYS A O 1
ATOM 3130 N N . SER A 1 401 ? 15.766 35.438 -16.641 1 69.75 401 SER A N 1
ATOM 3131 C CA . SER A 1 401 ? 14.914 35.438 -15.453 1 69.75 401 SER A CA 1
ATOM 3132 C C . SER A 1 401 ? 15.008 36.75 -14.688 1 69.75 401 SER A C 1
ATOM 3134 O O . SER A 1 401 ? 16.094 37.312 -14.57 1 69.75 401 SER A O 1
ATOM 3136 N N . PRO A 1 402 ? 13.758 37.188 -14.289 1 73.5 402 PRO A N 1
ATOM 3137 C CA . PRO A 1 402 ? 13.781 38.438 -13.5 1 73.5 402 PRO A CA 1
ATOM 3138 C C . PRO A 1 402 ? 14.312 38.219 -12.078 1 73.5 402 PRO A C 1
ATOM 3140 O O . PRO A 1 402 ? 13.953 37.219 -11.43 1 73.5 402 PRO A O 1
ATOM 3143 N N . GLY A 1 403 ? 15.523 38.5 -11.766 1 81.62 403 GLY A N 1
ATOM 3144 C CA . GLY A 1 403 ? 16.078 38.5 -10.422 1 81.62 403 GLY A CA 1
ATOM 3145 C C . GLY A 1 403 ? 15.047 38.812 -9.352 1 81.62 403 GLY A C 1
ATOM 3146 O O . GLY A 1 403 ? 13.844 38.625 -9.57 1 81.62 403 GLY A O 1
ATOM 3147 N N . LEU A 1 404 ? 15.391 38.875 -8.102 1 88.69 404 LEU A N 1
ATOM 3148 C CA . LEU A 1 404 ? 14.516 39.219 -6.988 1 88.69 404 LEU A CA 1
ATOM 3149 C C . LEU A 1 404 ? 14.688 40.688 -6.609 1 88.69 404 LEU A C 1
ATOM 3151 O O . LEU A 1 404 ? 15.805 41.188 -6.613 1 88.69 404 LEU A O 1
ATOM 3155 N N . PRO A 1 405 ? 13.539 41.281 -6.348 1 88.06 405 PRO A N 1
ATOM 3156 C CA . PRO A 1 405 ? 13.656 42.656 -5.863 1 88.06 405 PRO A CA 1
ATOM 3157 C C . PRO A 1 405 ? 14.477 42.781 -4.582 1 88.06 405 PRO A C 1
ATOM 3159 O O . PRO A 1 405 ? 14.492 41.844 -3.771 1 88.06 405 PRO A O 1
ATOM 3162 N N . ASN A 1 406 ? 15.141 43.875 -4.383 1 87.12 406 ASN A N 1
ATOM 3163 C CA . ASN A 1 406 ? 16.047 44.094 -3.258 1 87.12 406 ASN A CA 1
ATOM 3164 C C . ASN A 1 406 ? 15.32 43.969 -1.922 1 87.12 406 ASN A C 1
ATOM 3166 O O . ASN A 1 406 ? 15.898 43.469 -0.947 1 87.12 406 ASN A O 1
ATOM 3170 N N . SER A 1 407 ? 14.062 44.375 -1.95 1 86.88 407 SER A N 1
ATOM 3171 C CA . SER A 1 407 ? 13.289 44.281 -0.715 1 86.88 407 SER A CA 1
ATOM 3172 C C . SER A 1 407 ? 13.047 42.844 -0.303 1 86.88 407 SER A C 1
ATOM 3174 O O . SER A 1 407 ? 13.102 42.531 0.883 1 86.88 407 SER A O 1
ATOM 3176 N N . VAL A 1 408 ? 12.883 42.031 -1.238 1 90.81 408 VAL A N 1
ATOM 3177 C CA . VAL A 1 408 ? 12.648 40.625 -0.978 1 90.81 408 VAL A CA 1
ATOM 3178 C C . VAL A 1 408 ? 13.961 39.938 -0.622 1 90.81 408 VAL A C 1
ATOM 3180 O O . VAL A 1 408 ? 14.016 39.125 0.305 1 90.81 408 VAL A O 1
ATOM 3183 N N . MET A 1 409 ? 15.016 40.281 -1.25 1 90.44 409 MET A N 1
ATOM 3184 C CA . MET A 1 409 ? 16.328 39.688 -1.042 1 90.44 409 MET A CA 1
ATOM 3185 C C . MET A 1 409 ? 16.812 39.938 0.383 1 90.44 409 MET A C 1
ATOM 3187 O O . MET A 1 409 ? 17.406 39.031 1.005 1 90.44 409 MET A O 1
ATOM 3191 N N . LYS A 1 410 ? 16.578 41.062 0.842 1 89.19 410 LYS A N 1
ATOM 3192 C CA . LYS A 1 410 ? 17.031 41.406 2.186 1 89.19 410 LYS A CA 1
ATOM 3193 C C . LYS A 1 410 ? 16.359 40.531 3.238 1 89.19 410 LYS A C 1
ATOM 3195 O O . LYS A 1 410 ? 17 40.125 4.211 1 89.19 410 LYS A O 1
ATOM 3200 N N . VAL A 1 411 ? 15.219 40.219 3 1 90.31 411 VAL A N 1
ATOM 3201 C CA . VAL A 1 411 ? 14.461 39.438 3.969 1 90.31 411 VAL A CA 1
ATOM 3202 C C . VAL A 1 411 ? 14.898 38 3.908 1 90.31 411 VAL A C 1
ATOM 3204 O O . VAL A 1 411 ? 15.078 37.344 4.945 1 90.31 411 VAL A O 1
ATOM 3207 N N . ILE A 1 412 ? 15.047 37.469 2.738 1 91.94 412 ILE A N 1
ATOM 3208 C CA . ILE A 1 412 ? 15.305 36.062 2.578 1 91.94 412 ILE A CA 1
ATOM 3209 C C . ILE A 1 412 ? 16.781 35.75 2.842 1 91.94 412 ILE A C 1
ATOM 3211 O O . ILE A 1 412 ? 17.156 34.625 3.174 1 91.94 412 ILE A O 1
ATOM 3215 N N . LYS A 1 413 ? 17.625 36.781 2.695 1 91.25 413 LYS A N 1
ATOM 3216 C CA . LYS A 1 413 ? 19.062 36.594 2.865 1 91.25 413 LYS A CA 1
ATOM 3217 C C . LYS A 1 413 ? 19.406 36.125 4.27 1 91.25 413 LYS A C 1
ATOM 3219 O O . LYS A 1 413 ? 20.203 35.188 4.438 1 91.25 413 LYS A O 1
ATOM 3224 N N . ALA A 1 414 ? 18.812 36.688 5.207 1 89.5 414 ALA A N 1
ATOM 3225 C CA . ALA A 1 414 ? 19.094 36.312 6.594 1 89.5 414 ALA A CA 1
ATOM 3226 C C . ALA A 1 414 ? 18.75 34.844 6.848 1 89.5 414 ALA A C 1
ATOM 3228 O O . ALA A 1 414 ? 19.562 34.094 7.434 1 89.5 414 ALA A O 1
ATOM 3229 N N . THR A 1 415 ? 17.625 34.469 6.395 1 88.81 415 THR A N 1
ATOM 3230 C CA . THR A 1 415 ? 17.188 33.094 6.594 1 88.81 415 THR A CA 1
ATOM 3231 C C . THR A 1 415 ? 18.078 32.125 5.824 1 88.81 415 THR A C 1
ATOM 3233 O O . THR A 1 415 ? 18.438 31.078 6.34 1 88.81 415 THR A O 1
ATOM 3236 N N . TYR A 1 416 ? 18.406 32.531 4.676 1 90.31 416 TYR A N 1
ATOM 3237 C CA . TYR A 1 416 ? 19.234 31.672 3.826 1 90.31 416 TYR A CA 1
ATOM 3238 C C . TYR A 1 416 ? 20.641 31.547 4.398 1 90.31 416 TYR A C 1
ATOM 3240 O O . TYR A 1 416 ? 21.188 30.438 4.453 1 90.31 416 TYR A O 1
ATOM 3248 N N . LEU A 1 417 ? 21.203 32.562 4.887 1 85.88 417 LEU A N 1
ATOM 3249 C CA . LEU A 1 417 ? 22.594 32.562 5.336 1 85.88 417 LEU A CA 1
ATOM 3250 C C . LEU A 1 417 ? 22.719 31.906 6.707 1 85.88 417 LEU A C 1
ATOM 3252 O O . LEU A 1 417 ? 23.812 31.5 7.102 1 85.88 417 LEU A O 1
ATOM 3256 N N . GLU A 1 418 ? 21.578 31.797 7.434 1 86.06 418 GLU A N 1
ATOM 3257 C CA . GLU A 1 418 ? 21.578 31.016 8.664 1 86.06 418 GLU A CA 1
ATOM 3258 C C . GLU A 1 418 ? 21.938 29.562 8.383 1 86.06 418 GLU A C 1
ATOM 3260 O O . GLU A 1 418 ? 22.531 28.891 9.227 1 86.06 418 GLU A O 1
ATOM 3265 N N . LEU A 1 419 ? 21.609 29.188 7.254 1 84.12 419 LEU A N 1
ATOM 3266 C CA . LEU A 1 419 ? 21.859 27.797 6.895 1 84.12 419 LEU A CA 1
ATOM 3267 C C . LEU A 1 419 ? 23.266 27.625 6.328 1 84.12 419 LEU A C 1
ATOM 3269 O O . LEU A 1 419 ? 23.641 26.531 5.902 1 84.12 419 LEU A O 1
ATOM 3273 N N . CYS A 1 420 ? 23.969 28.688 6.324 1 84.62 420 CYS A N 1
ATOM 3274 C CA . CYS A 1 420 ? 25.375 28.672 5.961 1 84.62 420 CYS A CA 1
ATOM 3275 C C . CYS A 1 420 ? 26.266 28.609 7.203 1 84.62 420 CYS A C 1
ATOM 3277 O O . CYS A 1 420 ? 27.484 28.781 7.113 1 84.62 420 CYS A O 1
ATOM 3279 N N . ASP A 1 421 ? 25.703 28.234 8.219 1 87.38 421 ASP A N 1
ATOM 3280 C CA . ASP A 1 421 ? 26.438 28.141 9.469 1 87.38 421 ASP A CA 1
ATOM 3281 C C . ASP A 1 421 ? 27.531 27.078 9.383 1 87.38 421 ASP A C 1
ATOM 3283 O O . ASP A 1 421 ? 27.328 26 8.805 1 87.38 421 ASP A O 1
ATOM 3287 N N . LYS A 1 422 ? 28.656 27.312 9.961 1 86.81 422 LYS A N 1
ATOM 3288 C CA . LYS A 1 422 ? 29.828 26.438 9.867 1 86.81 422 LYS A CA 1
ATOM 3289 C C . LYS A 1 422 ? 29.562 25.094 10.547 1 86.81 422 LYS A C 1
ATOM 3291 O O . LYS A 1 422 ? 29.984 24.047 10.039 1 86.81 422 LYS A O 1
ATOM 3296 N N . ASN A 1 423 ? 28.922 25.172 11.602 1 85.5 423 ASN A N 1
ATOM 3297 C CA . ASN A 1 423 ? 28.656 23.953 12.336 1 85.5 423 ASN A CA 1
ATOM 3298 C C . ASN A 1 423 ? 27.75 23.016 11.547 1 85.5 423 ASN A C 1
ATOM 3300 O O . ASN A 1 423 ? 27.922 21.781 11.586 1 85.5 423 ASN A O 1
ATOM 3304 N N . LEU A 1 424 ? 26.906 23.594 10.883 1 87 424 LEU A N 1
ATOM 3305 C CA . LEU A 1 424 ? 26 22.797 10.047 1 87 424 LEU A CA 1
ATOM 3306 C C . LEU A 1 424 ? 26.734 22.25 8.836 1 87 424 LEU A C 1
ATOM 3308 O O . LEU A 1 424 ? 26.609 21.078 8.5 1 87 424 LEU A O 1
ATOM 3312 N N . LEU A 1 425 ? 27.547 23.031 8.266 1 88.69 425 LEU A N 1
ATOM 3313 C CA . LEU A 1 425 ? 28.234 22.641 7.043 1 88.69 425 LEU A CA 1
ATOM 3314 C C . LEU A 1 425 ? 29.328 21.609 7.336 1 88.69 425 LEU A C 1
ATOM 3316 O O . LEU A 1 425 ? 29.641 20.781 6.484 1 88.69 425 LEU A O 1
ATOM 3320 N N . LYS A 1 426 ? 29.828 21.656 8.516 1 88.62 426 LYS A N 1
ATOM 3321 C CA . LYS A 1 426 ? 30.828 20.672 8.922 1 88.62 426 LYS A CA 1
ATOM 3322 C C . LYS A 1 426 ? 30.234 19.266 8.906 1 88.62 426 LYS A C 1
ATOM 3324 O O . LYS A 1 426 ? 30.922 18.297 8.578 1 88.62 426 LYS A O 1
ATOM 3329 N N . LYS A 1 427 ? 29.016 19.188 9.172 1 87.62 427 LYS A N 1
ATOM 3330 C CA . LYS A 1 427 ? 28.328 17.906 9.234 1 87.62 427 LYS A CA 1
ATOM 3331 C C . LYS A 1 427 ? 27.969 17.406 7.832 1 87.62 427 LYS A C 1
ATOM 3333 O O . LYS A 1 427 ? 27.547 16.266 7.664 1 87.62 427 LYS A O 1
ATOM 3338 N N . CYS A 1 428 ? 28.156 18.25 6.852 1 88.88 428 CYS A N 1
ATOM 3339 C CA . CYS A 1 428 ? 27.844 17.891 5.477 1 88.88 428 CYS A CA 1
ATOM 3340 C C . CYS A 1 428 ? 29.109 17.688 4.652 1 88.88 428 CYS A C 1
ATOM 3342 O O . CYS A 1 428 ? 29.031 17.516 3.434 1 88.88 428 CYS A O 1
ATOM 3344 N N . LEU A 1 429 ? 30.219 17.703 5.258 1 86.62 429 LEU A N 1
ATOM 3345 C CA . LEU A 1 429 ? 31.5 17.641 4.562 1 86.62 429 LEU A CA 1
ATOM 3346 C C . LEU A 1 429 ? 31.641 16.328 3.812 1 86.62 429 LEU A C 1
ATOM 3348 O O . LEU A 1 429 ? 32.312 16.266 2.77 1 86.62 429 LEU A O 1
ATOM 3352 N N . HIS A 1 430 ? 31.047 15.344 4.242 1 84 430 HIS A N 1
ATOM 3353 C CA . HIS A 1 430 ? 31.172 14 3.682 1 84 430 HIS A CA 1
ATOM 3354 C C . HIS A 1 430 ? 30.375 13.867 2.383 1 84 430 HIS A C 1
ATOM 3356 O O . HIS A 1 430 ? 30.672 12.992 1.562 1 84 430 HIS A O 1
ATOM 3362 N N . GLY A 1 431 ? 29.297 14.688 2.164 1 81.81 431 GLY A N 1
ATOM 3363 C CA . GLY A 1 431 ? 28.516 14.68 0.93 1 81.81 431 GLY A CA 1
ATOM 3364 C C . GLY A 1 431 ? 27.578 13.492 0.826 1 81.81 431 GLY A C 1
ATOM 3365 O O . GLY A 1 431 ? 27.203 13.078 -0.275 1 81.81 431 GLY A O 1
ATOM 3366 N N . MET A 1 432 ? 27.188 12.953 1.901 1 85.25 432 MET A N 1
ATOM 3367 C CA . MET A 1 432 ? 26.391 11.734 1.883 1 85.25 432 MET A CA 1
ATOM 3368 C C . MET A 1 432 ? 24.891 12.062 1.994 1 85.25 432 MET A C 1
ATOM 3370 O O . MET A 1 432 ? 24.531 13.141 2.465 1 85.25 432 MET A O 1
ATOM 3374 N N . THR A 1 433 ? 24.062 11.141 1.391 1 87.56 433 THR A N 1
ATOM 3375 C CA . THR A 1 433 ? 22.609 11.258 1.479 1 87.56 433 THR A CA 1
ATOM 3376 C C . THR A 1 433 ? 22 9.984 2.041 1 87.56 433 THR A C 1
ATOM 3378 O O . THR A 1 433 ? 22.672 8.961 2.17 1 87.56 433 THR A O 1
ATOM 3381 N N . GLN A 1 434 ? 20.75 10.07 2.414 1 91.31 434 GLN A N 1
ATOM 3382 C CA . GLN A 1 434 ? 20.031 8.922 2.943 1 91.31 434 GLN A CA 1
ATOM 3383 C C . GLN A 1 434 ? 19.156 8.273 1.869 1 91.31 434 GLN A C 1
ATOM 3385 O O . GLN A 1 434 ? 18.125 7.68 2.176 1 91.31 434 GLN A O 1
ATOM 3390 N N . ASN A 1 435 ? 19.516 8.406 0.659 1 89.44 435 ASN A N 1
ATOM 3391 C CA . ASN A 1 435 ? 18.75 7.852 -0.458 1 89.44 435 ASN A CA 1
ATOM 3392 C C . ASN A 1 435 ? 18.688 6.328 -0.388 1 89.44 435 ASN A C 1
ATOM 3394 O O . ASN A 1 435 ? 17.688 5.73 -0.774 1 89.44 435 ASN A O 1
ATOM 3398 N N . ASN A 1 436 ? 19.766 5.715 0.092 1 93.62 436 ASN A N 1
ATOM 3399 C CA . ASN A 1 436 ? 19.766 4.262 0.229 1 93.62 436 ASN A CA 1
ATOM 3400 C C . ASN A 1 436 ? 18.719 3.795 1.242 1 93.62 436 ASN A C 1
ATOM 3402 O O . ASN A 1 436 ? 18.062 2.771 1.037 1 93.62 436 ASN A O 1
ATOM 3406 N N . ASN A 1 437 ? 18.609 4.582 2.305 1 95.06 437 ASN A N 1
ATOM 3407 C CA . ASN A 1 437 ? 17.594 4.242 3.299 1 95.06 437 ASN A CA 1
ATOM 3408 C C . ASN A 1 437 ? 16.188 4.344 2.717 1 95.06 437 ASN A C 1
ATOM 3410 O O . ASN A 1 437 ? 15.344 3.479 2.969 1 95.06 437 ASN A O 1
ATOM 3414 N N . GLU A 1 438 ? 15.945 5.371 1.945 1 93.06 438 GLU A N 1
ATOM 3415 C CA . GLU A 1 438 ? 14.648 5.531 1.301 1 93.06 438 GLU A CA 1
ATOM 3416 C C . GLU A 1 438 ? 14.375 4.395 0.319 1 93.06 438 GLU A C 1
ATOM 3418 O O . GLU A 1 438 ? 13.234 3.928 0.203 1 93.06 438 GLU A O 1
ATOM 3423 N N . SER A 1 439 ? 15.406 4 -0.415 1 94.88 439 SER A N 1
ATOM 3424 C CA . SER A 1 439 ? 15.281 2.877 -1.338 1 94.88 439 SER A CA 1
ATOM 3425 C C . SER A 1 439 ? 14.914 1.593 -0.599 1 94.88 439 SER A C 1
ATOM 3427 O O . SER A 1 439 ? 14.039 0.844 -1.039 1 94.88 439 SER A O 1
ATOM 3429 N N . PHE A 1 440 ? 15.617 1.381 0.517 1 96.94 440 PHE A N 1
ATOM 3430 C CA . PHE A 1 440 ? 15.297 0.195 1.304 1 96.94 440 PHE A CA 1
ATOM 3431 C C . PHE A 1 440 ? 13.859 0.248 1.808 1 96.94 440 PHE A C 1
ATOM 3433 O O . PHE A 1 440 ? 13.148 -0.757 1.772 1 96.94 440 PHE A O 1
ATOM 3440 N N . ASN A 1 441 ? 13.477 1.39 2.342 1 95.69 441 ASN A N 1
ATOM 3441 C CA . ASN A 1 441 ? 12.109 1.539 2.83 1 95.69 441 ASN A CA 1
ATOM 3442 C C . ASN A 1 441 ? 11.086 1.189 1.753 1 95.69 441 ASN A C 1
ATOM 3444 O O . ASN A 1 441 ? 10.055 0.584 2.045 1 95.69 441 ASN A O 1
ATOM 3448 N N . ASN A 1 442 ? 11.414 1.576 0.549 1 93.75 442 ASN A N 1
ATOM 3449 C CA . ASN A 1 442 ? 10.516 1.252 -0.554 1 93.75 442 ASN A CA 1
ATOM 3450 C C . ASN A 1 442 ? 10.414 -0.255 -0.769 1 93.75 442 ASN A C 1
ATOM 3452 O O . ASN A 1 442 ? 9.32 -0.786 -0.967 1 93.75 442 ASN A O 1
ATOM 3456 N N . VAL A 1 443 ? 11.57 -0.924 -0.745 1 95.56 443 VAL A N 1
ATOM 3457 C CA . VAL A 1 443 ? 11.578 -2.375 -0.907 1 95.56 443 VAL A CA 1
ATOM 3458 C C . VAL A 1 443 ? 10.805 -3.027 0.233 1 95.56 443 VAL A C 1
ATOM 3460 O O . VAL A 1 443 ? 9.984 -3.92 0.002 1 95.56 443 VAL A O 1
ATOM 3463 N N . LEU A 1 444 ? 11.031 -2.549 1.424 1 96.88 444 LEU A N 1
ATOM 3464 C CA . LEU A 1 444 ? 10.398 -3.084 2.625 1 96.88 444 LEU A CA 1
ATOM 3465 C C . LEU A 1 444 ? 8.883 -3.006 2.518 1 96.88 444 LEU A C 1
ATOM 3467 O O . LEU A 1 444 ? 8.188 -4.012 2.707 1 96.88 444 LEU A O 1
ATOM 3471 N N . TRP A 1 445 ? 8.359 -1.914 2.166 1 94 445 TRP A N 1
ATOM 3472 C CA . TRP A 1 445 ? 6.918 -1.717 2.211 1 94 445 TRP A CA 1
ATOM 3473 C C . TRP A 1 445 ? 6.258 -2.23 0.936 1 94 445 TRP A C 1
ATOM 3475 O O . TRP A 1 445 ? 5.027 -2.266 0.836 1 94 445 TRP A O 1
ATOM 3485 N N . THR A 1 446 ? 7.055 -2.625 -0.078 1 91.38 446 THR A N 1
ATOM 3486 C CA . THR A 1 446 ? 6.52 -3.389 -1.199 1 91.38 446 THR A CA 1
ATOM 3487 C C . THR A 1 446 ? 6.203 -4.82 -0.778 1 91.38 446 THR A C 1
ATOM 3489 O O . THR A 1 446 ? 5.203 -5.395 -1.213 1 91.38 446 THR A O 1
ATOM 3492 N N . ILE A 1 447 ? 7.09 -5.293 0.049 1 94.69 4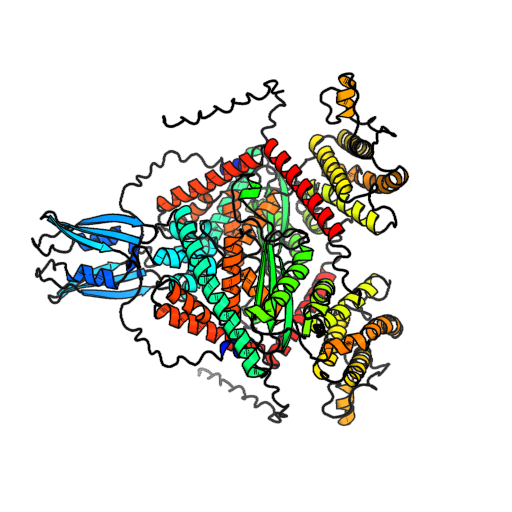47 ILE A N 1
ATOM 3493 C CA . ILE A 1 447 ? 6.922 -6.652 0.549 1 94.69 447 ILE A CA 1
ATOM 3494 C C . ILE A 1 447 ? 5.883 -6.664 1.669 1 94.69 447 ILE A C 1
ATOM 3496 O O . ILE A 1 447 ? 5.141 -7.637 1.828 1 94.69 447 ILE A O 1
ATOM 3500 N N . LEU A 1 448 ? 5.863 -5.594 2.428 1 95.06 448 LEU A N 1
ATOM 3501 C CA . LEU A 1 448 ? 4.91 -5.398 3.516 1 95.06 448 LEU A CA 1
ATOM 3502 C C . LEU A 1 448 ? 4.055 -4.16 3.273 1 95.06 448 LEU A C 1
ATOM 3504 O O . LEU A 1 448 ? 4.27 -3.117 3.895 1 95.06 448 LEU A O 1
ATOM 3508 N N . PRO A 1 449 ? 3.049 -4.297 2.465 1 89.94 449 PRO A N 1
ATOM 3509 C CA . PRO A 1 449 ? 2.248 -3.117 2.127 1 89.94 449 PRO A CA 1
ATOM 3510 C C . PRO A 1 449 ? 1.672 -2.424 3.359 1 89.94 449 PRO A C 1
ATOM 3512 O O . PRO A 1 449 ? 1.226 -3.09 4.297 1 89.94 449 PRO A O 1
ATOM 3515 N N . LYS A 1 450 ? 1.682 -1.13 3.355 1 87.94 450 LYS A N 1
ATOM 3516 C CA . LYS A 1 450 ? 1.272 -0.326 4.504 1 87.94 450 LYS A CA 1
ATOM 3517 C C . LYS A 1 450 ? -0.236 -0.4 4.719 1 87.94 450 LYS A C 1
ATOM 3519 O O . LYS A 1 450 ? -0.731 -0.091 5.805 1 87.94 450 LYS A O 1
ATOM 3524 N N . GLU A 1 451 ? -1.02 -0.832 3.715 1 82.75 451 GLU A N 1
ATOM 3525 C CA . GLU A 1 451 ? -2.477 -0.855 3.785 1 82.75 451 GLU A CA 1
ATOM 3526 C C . GLU A 1 451 ? -2.973 -2.074 4.559 1 82.75 451 GLU A C 1
ATOM 3528 O O . GLU A 1 451 ? -4.121 -2.107 5.004 1 82.75 451 GLU A O 1
ATOM 3533 N N . THR A 1 452 ? -2.1 -3.002 4.715 1 85.06 452 THR A N 1
ATOM 3534 C CA . THR A 1 452 ? -2.496 -4.23 5.395 1 85.06 452 THR A CA 1
ATOM 3535 C C . THR A 1 452 ? -1.656 -4.445 6.652 1 85.06 452 THR A C 1
ATOM 3537 O O . THR A 1 452 ? -0.437 -4.602 6.57 1 85.06 452 THR A O 1
ATOM 3540 N N . PHE A 1 453 ? -2.355 -4.48 7.703 1 89.62 453 PHE A N 1
ATOM 3541 C CA . PHE A 1 453 ? -1.662 -4.727 8.961 1 89.62 453 PHE A CA 1
ATOM 3542 C C . PHE A 1 453 ? -1.148 -6.16 9.023 1 89.62 453 PHE A C 1
ATOM 3544 O O . PHE A 1 453 ? -1.844 -7.094 8.609 1 89.62 453 PHE A O 1
ATOM 3551 N N . VAL A 1 454 ? 0.049 -6.289 9.5 1 92.19 454 VAL A N 1
ATOM 3552 C CA . VAL A 1 454 ? 0.639 -7.617 9.625 1 92.19 454 VAL A CA 1
ATOM 3553 C C . VAL A 1 454 ? 1.073 -7.859 11.07 1 92.19 454 VAL A C 1
ATOM 3555 O O . VAL A 1 454 ? 1.486 -6.926 11.766 1 92.19 454 VAL A O 1
ATOM 3558 N N . GLN A 1 455 ? 1.034 -9.086 11.43 1 92.38 455 GLN A N 1
ATOM 3559 C CA . GLN A 1 455 ? 1.451 -9.484 12.766 1 92.38 455 GLN A CA 1
ATOM 3560 C C . GLN A 1 455 ? 2.961 -9.695 12.836 1 92.38 455 GLN A C 1
ATOM 3562 O O . GLN A 1 455 ? 3.652 -9.594 11.82 1 92.38 455 GLN A O 1
ATOM 3567 N N . GLN A 1 456 ? 3.418 -9.969 14 1 94.19 456 GLN A N 1
ATOM 3568 C CA . GLN A 1 456 ? 4.836 -9.969 14.336 1 94.19 456 GLN A CA 1
ATOM 3569 C C . GLN A 1 456 ? 5.621 -10.898 13.414 1 94.19 456 GLN A C 1
ATOM 3571 O O . GLN A 1 456 ? 6.598 -10.484 12.789 1 94.19 456 GLN A O 1
ATOM 3576 N N . LYS A 1 457 ? 5.195 -12.117 13.273 1 94.12 457 LYS A N 1
ATOM 3577 C CA . LYS A 1 457 ? 5.949 -13.109 12.508 1 94.12 457 LYS A CA 1
ATOM 3578 C C . LYS A 1 457 ? 6.023 -12.727 11.031 1 94.12 457 LYS A C 1
ATOM 3580 O O . LYS A 1 457 ? 7.074 -12.859 10.398 1 94.12 457 LYS A O 1
ATOM 3585 N N . ASN A 1 458 ? 4.918 -12.258 10.531 1 94.88 458 ASN A N 1
ATOM 3586 C CA . ASN A 1 458 ? 4.906 -11.797 9.141 1 94.88 458 ASN A CA 1
ATOM 3587 C C . ASN A 1 458 ? 5.758 -10.547 8.961 1 94.88 458 ASN A C 1
ATOM 3589 O O . ASN A 1 458 ? 6.379 -10.367 7.91 1 94.88 458 ASN A O 1
ATOM 3593 N N . LEU A 1 459 ? 5.727 -9.727 9.977 1 96.5 459 LEU A N 1
ATOM 3594 C CA . LEU A 1 459 ? 6.555 -8.523 9.945 1 96.5 459 LEU A CA 1
ATOM 3595 C C . LEU A 1 459 ? 8.031 -8.891 9.852 1 96.5 459 LEU A C 1
ATOM 3597 O O . LEU A 1 459 ? 8.766 -8.328 9.031 1 96.5 459 LEU A O 1
ATOM 3601 N N . PHE A 1 460 ? 8.422 -9.828 10.641 1 97.69 460 PHE A N 1
ATOM 3602 C CA . PHE A 1 460 ? 9.805 -10.281 10.633 1 97.69 460 PHE A CA 1
ATOM 3603 C C . PHE A 1 460 ? 10.156 -10.93 9.297 1 97.69 460 PHE A C 1
ATOM 3605 O O . PHE A 1 460 ? 11.172 -10.586 8.688 1 97.69 460 PHE A O 1
ATOM 3612 N N . LEU A 1 461 ? 9.305 -11.781 8.844 1 98 461 LEU A N 1
ATOM 3613 C CA . LEU A 1 461 ? 9.539 -12.484 7.586 1 98 461 LEU A CA 1
ATOM 3614 C C . LEU A 1 461 ? 9.719 -11.5 6.434 1 98 461 LEU A C 1
ATOM 3616 O O . LEU A 1 461 ? 10.703 -11.57 5.699 1 98 461 LEU A O 1
ATOM 3620 N N . GLY A 1 462 ? 8.734 -10.609 6.324 1 97.75 462 GLY A N 1
ATOM 3621 C CA . GLY A 1 462 ? 8.797 -9.633 5.25 1 97.75 462 GLY A CA 1
ATOM 3622 C C . GLY A 1 462 ? 10.016 -8.727 5.336 1 97.75 462 GLY A C 1
ATOM 3623 O O . GLY A 1 462 ? 10.609 -8.383 4.316 1 97.75 462 GLY A O 1
ATOM 3624 N N . SER A 1 463 ? 10.422 -8.312 6.523 1 98.44 463 SER A N 1
ATOM 3625 C CA . SER A 1 463 ? 11.57 -7.438 6.711 1 98.44 463 SER A CA 1
ATOM 3626 C C . SER A 1 463 ? 12.867 -8.133 6.312 1 98.44 463 SER A C 1
ATOM 3628 O O . SER A 1 463 ? 13.719 -7.539 5.652 1 98.44 463 SER A O 1
ATOM 3630 N N . TYR A 1 464 ? 12.992 -9.375 6.684 1 98.62 464 TYR A N 1
ATOM 3631 C CA . TYR A 1 464 ? 14.195 -10.125 6.352 1 98.62 464 TYR A CA 1
ATOM 3632 C C . TYR A 1 464 ? 14.297 -10.359 4.848 1 98.62 464 TYR A C 1
ATOM 3634 O O . TYR A 1 464 ? 15.383 -10.281 4.273 1 98.62 464 TYR A O 1
ATOM 3642 N N . ILE A 1 465 ? 13.203 -10.625 4.234 1 98.25 465 ILE A N 1
ATOM 3643 C CA . ILE A 1 465 ? 13.195 -10.773 2.783 1 98.25 465 ILE A CA 1
ATOM 3644 C C . ILE A 1 465 ? 13.641 -9.469 2.131 1 98.25 465 ILE A C 1
ATOM 3646 O O . ILE A 1 465 ? 14.422 -9.477 1.179 1 98.25 465 ILE A O 1
ATOM 3650 N N . ALA A 1 466 ? 13.172 -8.398 2.652 1 98.31 466 ALA A N 1
ATOM 3651 C CA . ALA A 1 466 ? 13.5 -7.086 2.105 1 98.31 466 ALA A CA 1
ATOM 3652 C C . ALA A 1 466 ? 15 -6.824 2.186 1 98.31 466 ALA A C 1
ATOM 3654 O O . ALA A 1 466 ? 15.594 -6.277 1.253 1 98.31 466 ALA A O 1
ATOM 3655 N N . VAL A 1 467 ? 15.602 -7.188 3.289 1 98.5 467 VAL A N 1
ATOM 3656 C CA . VAL A 1 467 ? 17.047 -6.988 3.459 1 98.5 467 VAL A CA 1
ATOM 3657 C C . VAL A 1 467 ? 17.797 -7.781 2.4 1 98.5 467 VAL A C 1
ATOM 3659 O O . VAL A 1 467 ? 18.719 -7.258 1.763 1 98.5 467 VAL A O 1
ATOM 3662 N N . LEU A 1 468 ? 17.391 -9.023 2.195 1 98.12 468 LEU A N 1
ATOM 3663 C CA . LEU A 1 468 ? 18.047 -9.875 1.215 1 98.12 468 LEU A CA 1
ATOM 3664 C C . LEU A 1 468 ? 17.938 -9.289 -0.186 1 98.12 468 LEU A C 1
ATOM 3666 O O . LEU A 1 468 ? 18.922 -9.227 -0.921 1 98.12 468 LEU A O 1
ATOM 3670 N N . LEU A 1 469 ? 16.766 -8.836 -0.498 1 97.19 469 LEU A N 1
ATOM 3671 C CA . LEU A 1 469 ? 16.531 -8.258 -1.817 1 97.19 469 LEU A CA 1
ATOM 3672 C C . LEU A 1 469 ? 17.344 -6.973 -1.998 1 97.19 469 LEU A C 1
ATOM 3674 O O . LEU A 1 469 ? 17.859 -6.707 -3.086 1 97.19 469 LEU A O 1
ATOM 3678 N N . PHE A 1 470 ? 17.391 -6.207 -0.964 1 97.38 470 PHE A N 1
ATOM 3679 C CA . PHE A 1 470 ? 18.078 -4.926 -1.048 1 97.38 470 PHE A CA 1
ATOM 3680 C C . PHE A 1 470 ? 19.578 -5.133 -1.188 1 97.38 470 PHE A C 1
ATOM 3682 O O . PHE A 1 470 ? 20.219 -4.52 -2.043 1 97.38 470 PHE A O 1
ATOM 3689 N N . ASN A 1 471 ? 20.203 -6.027 -0.4 1 97.31 471 ASN A N 1
ATOM 3690 C CA . ASN A 1 471 ? 21.641 -6.242 -0.364 1 97.31 471 ASN A CA 1
ATOM 3691 C C . ASN A 1 471 ? 22.125 -7.02 -1.585 1 97.31 471 ASN A C 1
ATOM 3693 O O . ASN A 1 471 ? 23.188 -6.715 -2.145 1 97.31 471 ASN A O 1
ATOM 3697 N N . SER A 1 472 ? 21.312 -8.047 -1.992 1 95.88 472 SER A N 1
ATOM 3698 C CA . SER A 1 472 ? 21.875 -9 -2.939 1 95.88 472 SER A CA 1
ATOM 3699 C C . SER A 1 472 ? 20.906 -9.281 -4.086 1 95.88 472 SER A C 1
ATOM 3701 O O . SER A 1 472 ? 21.094 -10.227 -4.852 1 95.88 472 SER A O 1
ATOM 3703 N N . GLY A 1 473 ? 19.875 -8.547 -4.184 1 95.12 473 GLY A N 1
ATOM 3704 C CA . GLY A 1 473 ? 18.922 -8.789 -5.258 1 95.12 473 GLY A CA 1
ATOM 3705 C C . GLY A 1 473 ? 18.172 -10.094 -5.102 1 95.12 473 GLY A C 1
ATOM 3706 O O . GLY A 1 473 ? 18.109 -10.656 -4.012 1 95.12 473 GLY A O 1
ATOM 3707 N N . TYR A 1 474 ? 17.609 -10.547 -6.215 1 95 474 TYR A N 1
ATOM 3708 C CA . TYR A 1 474 ? 16.828 -11.773 -6.191 1 95 474 TYR A CA 1
ATOM 3709 C C . TYR A 1 474 ? 17.734 -12.992 -6.078 1 95 474 TYR A C 1
ATOM 3711 O O . TYR A 1 474 ? 17.312 -14.031 -5.539 1 95 474 TYR A O 1
ATOM 3719 N N . LEU A 1 475 ? 18.891 -12.852 -6.512 1 93.25 475 LEU A N 1
ATOM 3720 C CA . LEU A 1 475 ? 19.859 -13.945 -6.355 1 93.25 475 LEU A CA 1
ATOM 3721 C C . LEU A 1 475 ? 20.172 -14.195 -4.887 1 93.25 475 LEU A C 1
ATOM 3723 O O . LEU A 1 475 ? 20.562 -15.297 -4.508 1 93.25 475 LEU A O 1
ATOM 3727 N N . GLY A 1 476 ? 20 -13.141 -4.086 1 93.56 476 GLY A N 1
ATOM 3728 C CA . GLY A 1 476 ? 20.203 -13.273 -2.652 1 93.56 476 GLY A CA 1
ATOM 3729 C C . GLY A 1 476 ? 19.188 -14.172 -1.984 1 93.56 476 GLY A C 1
ATOM 3730 O O . GLY A 1 476 ? 19.375 -14.594 -0.839 1 93.56 476 GLY A O 1
ATOM 3731 N N . LEU A 1 477 ? 18.156 -14.586 -2.719 1 95.44 477 LEU A N 1
ATOM 3732 C CA . LEU A 1 477 ? 17.109 -15.438 -2.178 1 95.44 477 LEU A CA 1
ATOM 3733 C C . LEU A 1 477 ? 17.453 -16.906 -2.373 1 95.44 477 LEU A C 1
ATOM 3735 O O . LEU A 1 477 ? 16.797 -17.781 -1.791 1 95.44 477 LEU A O 1
ATOM 3739 N N . LEU A 1 478 ? 18.453 -17.234 -3.107 1 93.38 478 LEU A N 1
ATOM 3740 C CA . LEU A 1 478 ? 18.75 -18.609 -3.508 1 93.38 478 LEU A CA 1
ATOM 3741 C C . LEU A 1 478 ? 19.156 -19.453 -2.301 1 93.38 478 LEU A C 1
ATOM 3743 O O . LEU A 1 478 ? 18.75 -20.609 -2.191 1 93.38 478 LEU A O 1
ATOM 3747 N N . PRO A 1 479 ? 19.875 -18.844 -1.345 1 94.25 479 PRO A N 1
ATOM 3748 C CA . PRO A 1 479 ? 20.234 -19.656 -0.175 1 94.25 479 PRO A CA 1
ATOM 3749 C C . PRO A 1 479 ? 19.016 -20.188 0.576 1 94.25 479 PRO A C 1
ATOM 3751 O O . PRO A 1 479 ? 19.094 -21.234 1.219 1 94.25 479 PRO A O 1
ATOM 3754 N N . ILE A 1 480 ? 17.922 -19.531 0.481 1 94.75 480 ILE A N 1
ATOM 3755 C CA . ILE A 1 480 ? 16.719 -19.953 1.169 1 94.75 480 ILE A CA 1
ATOM 3756 C C . ILE A 1 480 ? 16.266 -21.312 0.647 1 94.75 480 ILE A C 1
ATOM 3758 O O . ILE A 1 480 ? 15.812 -22.172 1.419 1 94.75 480 ILE A O 1
ATOM 3762 N N . PHE A 1 481 ? 16.422 -21.516 -0.666 1 92.19 481 PHE A N 1
ATOM 3763 C CA . PHE A 1 481 ? 16.062 -22.781 -1.267 1 92.19 481 PHE A CA 1
ATOM 3764 C C . PHE A 1 481 ? 16.906 -23.922 -0.712 1 92.19 481 PHE A C 1
ATOM 3766 O O . PHE A 1 481 ? 16.406 -25.016 -0.439 1 92.19 481 PHE A O 1
ATOM 3773 N N . ASN A 1 482 ? 18.141 -23.562 -0.506 1 90.06 482 ASN A N 1
ATOM 3774 C CA . ASN A 1 482 ? 19.062 -24.547 0.053 1 90.06 482 ASN A CA 1
ATOM 3775 C C . ASN A 1 482 ? 18.688 -24.906 1.491 1 90.06 482 ASN A C 1
ATOM 3777 O O . ASN A 1 482 ? 18.672 -26.078 1.859 1 90.06 482 ASN A O 1
ATOM 3781 N N . TYR A 1 483 ? 18.375 -23.938 2.242 1 90.88 483 TYR A N 1
ATOM 3782 C CA . TYR A 1 483 ? 18.016 -24.156 3.639 1 90.88 483 TYR A CA 1
ATOM 3783 C C . TYR A 1 483 ? 16.703 -24.922 3.754 1 90.88 483 TYR A C 1
ATOM 3785 O O . TYR A 1 483 ? 16.516 -25.703 4.68 1 90.88 483 TYR A O 1
ATOM 3793 N N . LEU A 1 484 ? 15.82 -24.688 2.762 1 89.94 484 LEU A N 1
ATOM 3794 C CA . LEU A 1 484 ? 14.539 -25.391 2.723 1 89.94 484 LEU A CA 1
ATOM 3795 C C . LEU A 1 484 ? 14.703 -26.781 2.105 1 89.94 484 LEU A C 1
ATOM 3797 O O . LEU A 1 484 ? 13.766 -27.578 2.117 1 89.94 484 LEU A O 1
ATOM 3801 N N . LYS A 1 485 ? 15.828 -27.016 1.561 1 88.94 485 LYS A N 1
ATOM 3802 C CA . LYS A 1 485 ? 16.125 -28.281 0.882 1 88.94 485 LYS A CA 1
ATOM 3803 C C . LYS A 1 485 ? 15.234 -28.469 -0.34 1 88.94 485 LYS A C 1
ATOM 3805 O O . LYS A 1 485 ? 14.672 -29.547 -0.542 1 88.94 485 LYS A O 1
ATOM 3810 N N . ILE A 1 486 ? 15.016 -27.438 -0.981 1 88.69 486 ILE A N 1
ATOM 3811 C CA . ILE A 1 486 ? 14.273 -27.453 -2.236 1 88.69 486 ILE A CA 1
ATOM 3812 C C . ILE A 1 486 ? 15.203 -27.125 -3.396 1 88.69 486 ILE A C 1
ATOM 3814 O O . ILE A 1 486 ? 15.914 -26.125 -3.365 1 88.69 486 ILE A O 1
ATOM 3818 N N . PRO A 1 487 ? 15.234 -27.906 -4.332 1 84.56 487 PRO A N 1
ATOM 3819 C CA . PRO A 1 487 ? 16.125 -27.641 -5.461 1 84.56 487 PRO A CA 1
ATOM 3820 C C . PRO A 1 487 ? 15.711 -26.422 -6.27 1 84.56 487 PRO A C 1
ATOM 3822 O O . PRO A 1 487 ? 14.508 -26.172 -6.449 1 84.56 487 PRO A O 1
ATOM 3825 N N . ILE A 1 488 ? 16.734 -25.719 -6.672 1 86.25 488 ILE A N 1
ATOM 3826 C CA . ILE A 1 488 ? 16.484 -24.547 -7.496 1 86.25 488 ILE A CA 1
ATOM 3827 C C . ILE A 1 488 ? 16.281 -24.969 -8.953 1 86.25 488 ILE A C 1
ATOM 3829 O O . ILE A 1 488 ? 17.062 -25.75 -9.492 1 86.25 488 ILE A O 1
ATOM 3833 N N . VAL A 1 489 ? 15.25 -24.5 -9.469 1 83.56 489 VAL A N 1
ATOM 3834 C CA . VAL A 1 489 ? 14.953 -24.828 -10.852 1 83.56 489 VAL A CA 1
ATOM 3835 C C . VAL A 1 489 ? 15.625 -23.828 -11.789 1 83.56 489 VAL A C 1
ATOM 3837 O O . VAL A 1 489 ? 15.75 -22.656 -11.461 1 83.56 489 VAL A O 1
ATOM 3840 N N . PRO A 1 490 ? 16.062 -24.25 -12.875 1 82.56 490 PRO A N 1
ATOM 3841 C CA . PRO A 1 490 ? 16.766 -23.375 -13.812 1 82.56 490 PRO A CA 1
ATOM 3842 C C . PRO A 1 490 ? 15.93 -22.188 -14.25 1 82.56 490 PRO A C 1
ATOM 3844 O O . PRO A 1 490 ? 16.469 -21.078 -14.43 1 82.56 490 PRO A O 1
ATOM 3847 N N . LEU A 1 491 ? 14.703 -22.453 -14.359 1 84.38 491 LEU A N 1
ATOM 3848 C CA . LEU A 1 491 ? 13.828 -21.359 -14.766 1 84.38 491 LEU A CA 1
ATOM 3849 C C . LEU A 1 491 ? 13.867 -20.219 -13.75 1 84.38 491 LEU A C 1
ATOM 3851 O O . LEU A 1 491 ? 13.938 -19.047 -14.117 1 84.38 491 LEU A O 1
ATOM 3855 N N . THR A 1 492 ? 13.852 -20.578 -12.539 1 87.81 492 THR A N 1
ATOM 3856 C CA . THR A 1 492 ? 13.875 -19.594 -11.469 1 87.81 492 THR A CA 1
ATOM 3857 C C . THR A 1 492 ? 15.211 -18.844 -11.453 1 87.81 492 THR A C 1
ATOM 3859 O O . THR A 1 492 ? 15.242 -17.609 -11.328 1 87.81 492 THR A O 1
ATOM 3862 N N . LEU A 1 493 ? 16.219 -19.547 -11.617 1 89.69 493 LEU A N 1
ATOM 3863 C CA . LEU A 1 493 ? 17.547 -18.938 -11.625 1 89.69 493 LEU A CA 1
ATOM 3864 C C . LEU A 1 493 ? 17.703 -17.969 -12.789 1 89.69 493 LEU A C 1
ATOM 3866 O O . LEU A 1 493 ? 18.188 -16.844 -12.602 1 89.69 493 LEU A O 1
ATOM 3870 N N . LYS A 1 494 ? 17.281 -18.406 -13.922 1 88.62 494 LYS A N 1
ATOM 3871 C CA . LYS A 1 494 ? 17.375 -17.562 -15.109 1 88.62 494 LYS A CA 1
ATOM 3872 C C . LYS A 1 494 ? 16.578 -16.281 -14.938 1 88.62 494 LYS A C 1
ATOM 3874 O O . LYS A 1 494 ? 17.062 -15.195 -15.273 1 88.62 494 LYS A O 1
ATOM 3879 N N . LYS A 1 495 ? 15.484 -16.422 -14.414 1 90 495 LYS A N 1
ATOM 3880 C CA . LYS A 1 495 ? 14.625 -15.258 -14.266 1 90 495 LYS A CA 1
ATOM 3881 C C . LYS A 1 495 ? 15.164 -14.305 -13.195 1 90 495 LYS A C 1
ATOM 3883 O O . LYS A 1 495 ? 15.133 -13.086 -13.367 1 90 495 LYS A O 1
ATOM 3888 N N . TYR A 1 496 ? 15.664 -14.844 -12.102 1 91.62 496 TYR A N 1
ATOM 3889 C CA . TYR A 1 496 ? 16.234 -14.008 -11.055 1 91.62 496 TYR A CA 1
ATOM 3890 C C . TYR A 1 496 ? 17.453 -13.25 -11.562 1 91.62 496 TYR A C 1
ATOM 3892 O O . TYR A 1 496 ? 17.609 -12.062 -11.273 1 91.62 496 TYR A O 1
ATOM 3900 N N . MET A 1 497 ? 18.203 -13.906 -12.375 1 92.12 497 MET A N 1
ATOM 3901 C CA . MET A 1 497 ? 19.359 -13.25 -12.984 1 92.12 497 MET A CA 1
ATOM 3902 C C . MET A 1 497 ? 18.906 -12.117 -13.906 1 92.12 497 MET A C 1
ATOM 3904 O O . MET A 1 497 ? 19.5 -11.039 -13.906 1 92.12 497 MET A O 1
ATOM 3908 N N . GLY A 1 498 ? 17.891 -12.484 -14.648 1 91.75 498 GLY A N 1
ATOM 3909 C CA . GLY A 1 498 ? 17.375 -11.477 -15.555 1 91.75 498 GLY A CA 1
ATOM 3910 C C . GLY A 1 498 ? 16.844 -10.242 -14.844 1 91.75 498 GLY A C 1
ATOM 3911 O O . GLY A 1 498 ? 17.094 -9.117 -15.266 1 91.75 498 GLY A O 1
ATOM 3912 N N . ILE A 1 499 ? 16.203 -10.422 -13.75 1 93.19 499 ILE A N 1
ATOM 3913 C CA . ILE A 1 499 ? 15.633 -9.328 -12.984 1 93.19 499 ILE A CA 1
ATOM 3914 C C . ILE A 1 499 ? 16.75 -8.461 -12.414 1 93.19 499 ILE A C 1
ATOM 3916 O O . ILE A 1 499 ? 16.688 -7.23 -12.469 1 93.19 499 ILE A O 1
ATOM 3920 N N . ASP A 1 500 ? 17.75 -9.047 -11.875 1 94.19 500 ASP A N 1
ATOM 3921 C CA . ASP A 1 500 ? 18.859 -8.32 -11.281 1 94.19 500 ASP A CA 1
ATOM 3922 C C . ASP A 1 500 ? 19.641 -7.551 -12.352 1 94.19 500 ASP A C 1
ATOM 3924 O O . ASP A 1 500 ? 20.062 -6.414 -12.117 1 94.19 500 ASP A O 1
ATOM 3928 N N . LYS A 1 501 ? 19.766 -8.172 -13.492 1 93.5 501 LYS A N 1
ATOM 3929 C CA . LYS A 1 501 ? 20.438 -7.496 -14.594 1 93.5 501 LYS A CA 1
ATOM 3930 C C . LYS A 1 501 ? 19.672 -6.258 -15.047 1 93.5 501 LYS A C 1
ATOM 3932 O O . LYS A 1 501 ? 20.266 -5.203 -15.281 1 93.5 501 LYS A O 1
ATOM 3937 N N . GLU A 1 502 ? 18.438 -6.461 -15.141 1 92.25 502 GLU A N 1
ATOM 3938 C CA . GLU A 1 502 ? 17.594 -5.328 -15.523 1 92.25 502 GLU A CA 1
ATOM 3939 C C . GLU A 1 502 ? 17.672 -4.211 -14.492 1 92.25 502 GLU A C 1
ATOM 3941 O O . GLU A 1 502 ? 17.688 -3.029 -14.844 1 92.25 502 GLU A O 1
ATOM 3946 N N . ARG A 1 503 ? 17.688 -4.555 -13.266 1 91.94 503 ARG A N 1
ATOM 3947 C CA . ARG A 1 503 ? 17.797 -3.58 -12.188 1 91.94 503 ARG A CA 1
ATOM 3948 C C . ARG A 1 503 ? 19.094 -2.779 -12.305 1 91.94 503 ARG A C 1
ATOM 3950 O O . ARG A 1 503 ? 19.078 -1.553 -12.18 1 91.94 503 ARG A O 1
ATOM 3957 N N . VAL A 1 504 ? 20.172 -3.447 -12.531 1 92.56 504 VAL A N 1
ATOM 3958 C CA . VAL A 1 504 ? 21.469 -2.809 -12.656 1 92.56 504 VAL A CA 1
ATOM 3959 C C . VAL A 1 504 ? 21.484 -1.898 -13.883 1 92.56 504 VAL A C 1
ATOM 3961 O O . VAL A 1 504 ? 21.969 -0.761 -13.812 1 92.56 504 VAL A O 1
ATOM 3964 N N . MET A 1 505 ? 20.891 -2.395 -14.922 1 92.5 505 MET A N 1
ATOM 3965 C CA . MET A 1 505 ? 20.859 -1.61 -16.156 1 92.5 505 MET A CA 1
ATOM 3966 C C . MET A 1 505 ? 20.031 -0.346 -15.969 1 92.5 505 MET A C 1
ATOM 3968 O O . MET A 1 505 ? 20.422 0.734 -16.406 1 92.5 505 MET A O 1
ATOM 3972 N N . LYS A 1 506 ? 18.984 -0.507 -15.336 1 90.69 506 LYS A N 1
ATOM 3973 C CA . LYS A 1 506 ? 18.125 0.64 -15.078 1 90.69 506 LYS A CA 1
ATOM 3974 C C . LYS A 1 506 ? 18.812 1.658 -14.18 1 90.69 506 LYS A C 1
ATOM 3976 O O . LYS A 1 506 ? 18.719 2.865 -14.414 1 90.69 506 LYS A O 1
ATOM 3981 N N . SER A 1 507 ? 19.438 1.163 -13.195 1 90.69 507 SER A N 1
ATOM 3982 C CA . SER A 1 507 ? 20.156 2.039 -12.266 1 90.69 507 SER A CA 1
ATOM 3983 C C . SER A 1 507 ? 21.266 2.805 -12.977 1 90.69 507 SER A C 1
ATOM 3985 O O . SER A 1 507 ? 21.469 3.992 -12.711 1 90.69 507 SER A O 1
ATOM 3987 N N . LYS A 1 508 ? 21.938 2.203 -13.844 1 91 508 LYS A N 1
ATOM 3988 C CA . LYS A 1 508 ? 23 2.85 -14.617 1 91 508 LYS A CA 1
ATOM 3989 C C . LYS A 1 508 ? 22.438 3.939 -15.523 1 91 508 LYS A C 1
ATOM 3991 O O . LYS A 1 508 ? 23 5.035 -15.602 1 91 508 LYS A O 1
ATOM 3996 N N . ARG A 1 509 ? 21.375 3.619 -16.078 1 90.56 509 ARG A N 1
ATOM 3997 C CA . ARG A 1 509 ? 20.734 4.586 -16.969 1 90.56 509 ARG A CA 1
ATOM 3998 C C . ARG A 1 509 ? 20.25 5.809 -16.188 1 90.56 509 ARG A C 1
ATOM 4000 O O . ARG A 1 509 ? 20.422 6.945 -16.641 1 90.56 509 ARG A O 1
ATOM 4007 N N . GLN A 1 510 ? 19.703 5.574 -15.047 1 89.12 510 GLN A N 1
ATOM 4008 C CA . GLN A 1 510 ? 19.156 6.652 -14.234 1 89.12 510 GLN A CA 1
ATOM 4009 C C . GLN A 1 510 ? 20.281 7.523 -13.656 1 89.12 510 GLN A C 1
ATOM 4011 O O . GLN A 1 510 ? 20.047 8.688 -13.328 1 89.12 510 GLN A O 1
ATOM 4016 N N . SER A 1 511 ? 21.484 6.914 -13.531 1 87.81 511 SER A N 1
ATOM 4017 C CA . SER A 1 511 ? 22.594 7.633 -12.906 1 87.81 511 SER A CA 1
ATOM 4018 C C . SER A 1 511 ? 23.344 8.492 -13.922 1 87.81 511 SER A C 1
ATOM 4020 O O . SER A 1 511 ? 24.156 9.328 -13.555 1 87.81 511 SER A O 1
ATOM 4022 N N . LEU A 1 512 ? 22.891 8.367 -15.18 1 90 512 LEU A N 1
ATOM 4023 C CA . LEU A 1 512 ? 23.516 9.18 -16.219 1 90 512 LEU A CA 1
ATOM 4024 C C . LEU A 1 512 ? 23.141 10.648 -16.047 1 90 512 LEU A C 1
ATOM 4026 O O . LEU A 1 512 ? 22 10.969 -15.727 1 90 512 LEU A O 1
ATOM 4030 N N . PRO A 1 513 ? 24.078 11.531 -16.188 1 85.31 513 PRO A N 1
ATOM 4031 C CA . PRO A 1 513 ? 23.797 12.961 -16.031 1 85.31 513 PRO A CA 1
ATOM 4032 C C . PRO A 1 513 ? 22.719 13.461 -16.969 1 85.31 513 PRO A C 1
ATOM 4034 O O . PRO A 1 513 ? 21.891 14.289 -16.578 1 85.31 513 PRO A O 1
ATOM 4037 N N . SER A 1 514 ? 22.75 12.984 -18.172 1 87.38 514 SER A N 1
ATOM 4038 C CA . SER A 1 514 ? 21.734 13.406 -19.125 1 87.38 514 SER A CA 1
ATOM 4039 C C . SER A 1 514 ? 20.328 13.023 -18.656 1 87.38 514 SER A C 1
ATOM 4041 O O . SER A 1 514 ? 19.391 13.805 -18.781 1 87.38 514 SER A O 1
ATOM 4043 N N . THR A 1 515 ? 20.266 11.859 -18.156 1 88.19 515 THR A N 1
ATOM 4044 C CA . THR A 1 515 ? 18.984 11.391 -17.672 1 88.19 515 THR A CA 1
ATOM 4045 C C . THR A 1 515 ? 18.531 12.211 -16.469 1 88.19 515 THR A C 1
ATOM 4047 O O . THR A 1 515 ? 17.344 12.547 -16.344 1 88.19 515 THR A O 1
ATOM 4050 N N . LYS A 1 516 ? 19.438 12.484 -15.625 1 84.69 516 LYS A N 1
ATOM 4051 C CA . LYS A 1 516 ? 19.125 13.289 -14.445 1 84.69 516 LYS A CA 1
ATOM 4052 C C . LYS A 1 516 ? 18.641 14.68 -14.844 1 84.69 516 LYS A C 1
ATOM 4054 O O . LYS A 1 516 ? 17.672 15.195 -14.281 1 84.69 516 LYS A O 1
ATOM 4059 N N . LEU A 1 517 ? 19.297 15.266 -15.75 1 84.38 517 LEU A N 1
ATOM 4060 C CA . LEU A 1 517 ? 18.922 16.594 -16.234 1 84.38 517 LEU A CA 1
ATOM 4061 C C . LEU A 1 517 ? 17.531 16.578 -16.859 1 84.38 517 LEU A C 1
ATOM 4063 O O . LEU A 1 517 ? 16.734 17.484 -16.625 1 84.38 517 LEU A O 1
ATOM 4067 N N . SER A 1 518 ? 17.312 15.562 -17.609 1 86.81 518 SER A N 1
ATOM 4068 C CA . SER A 1 518 ? 16.016 15.422 -18.25 1 86.81 518 SER A CA 1
ATOM 4069 C C . SER A 1 518 ? 14.898 15.289 -17.219 1 86.81 518 SER A C 1
ATOM 4071 O O . SER A 1 518 ? 13.836 15.898 -17.375 1 86.81 518 SER A O 1
ATOM 4073 N N . ARG A 1 519 ? 15.125 14.594 -16.203 1 83.06 519 ARG A N 1
ATOM 4074 C CA . ARG A 1 519 ? 14.141 14.406 -15.141 1 83.06 519 ARG A CA 1
ATOM 4075 C C . ARG A 1 519 ? 13.859 15.719 -14.414 1 83.06 519 ARG A C 1
ATOM 4077 O O . ARG A 1 519 ? 12.703 16.031 -14.109 1 83.06 519 ARG A O 1
ATOM 4084 N N . LYS A 1 520 ? 14.875 16.453 -14.148 1 81.44 520 LYS A N 1
ATOM 4085 C CA . LYS A 1 520 ? 14.734 17.75 -13.484 1 81.44 520 LYS A CA 1
ATOM 4086 C C . LYS A 1 520 ? 13.898 18.719 -14.336 1 81.44 520 LYS A C 1
ATOM 4088 O O . LYS A 1 520 ? 13.031 19.406 -13.812 1 81.44 520 LYS A O 1
ATOM 4093 N N . LYS A 1 521 ? 14.188 18.688 -15.547 1 81.88 521 LYS A N 1
ATOM 4094 C CA . LYS A 1 521 ? 13.453 19.562 -16.453 1 81.88 521 LYS A CA 1
ATOM 4095 C C . LYS A 1 521 ? 11.977 19.172 -16.516 1 81.88 521 LYS A C 1
ATOM 4097 O O . LYS A 1 521 ? 11.102 20.047 -16.5 1 81.88 521 LYS A O 1
ATOM 4102 N N . GLN A 1 522 ? 11.766 17.922 -16.578 1 82.88 522 GLN A N 1
ATOM 4103 C CA . GLN A 1 522 ? 10.398 17.422 -16.641 1 82.88 522 GLN A CA 1
ATOM 4104 C C . GLN A 1 522 ? 9.625 17.781 -15.375 1 82.88 522 GLN A C 1
ATOM 4106 O O . GLN A 1 522 ? 8.461 18.172 -15.438 1 82.88 522 GLN A O 1
ATOM 4111 N N . LYS A 1 523 ? 10.289 17.656 -14.258 1 80.81 523 LYS A N 1
ATOM 4112 C CA . LYS A 1 523 ? 9.664 18 -12.977 1 80.81 523 LYS A CA 1
ATOM 4113 C C . LYS A 1 523 ? 9.328 19.484 -12.914 1 80.81 523 LYS A C 1
ATOM 4115 O O . LYS A 1 523 ? 8.25 19.875 -12.438 1 80.81 523 LYS A O 1
ATOM 4120 N N . ALA A 1 524 ? 10.234 20.266 -13.367 1 78.62 524 ALA A N 1
ATOM 4121 C CA . ALA A 1 524 ? 10.023 21.703 -13.375 1 78.62 524 ALA A CA 1
ATOM 4122 C C . ALA A 1 524 ? 8.852 22.094 -14.273 1 78.62 524 ALA A C 1
ATOM 4124 O O . ALA A 1 524 ? 8.023 22.922 -13.906 1 78.62 524 ALA A O 1
ATOM 4125 N N . LYS A 1 525 ? 8.812 21.453 -15.336 1 80.56 525 LYS A N 1
ATOM 4126 C CA . LYS A 1 525 ? 7.723 21.719 -16.266 1 80.56 525 LYS A CA 1
ATOM 4127 C C . LYS A 1 525 ? 6.379 21.312 -15.672 1 80.56 525 LYS A C 1
ATOM 4129 O O . LYS A 1 525 ? 5.391 22.047 -15.805 1 80.56 525 LYS A O 1
ATOM 4134 N N . LYS A 1 526 ? 6.379 20.219 -15.07 1 80.12 526 LYS A N 1
ATOM 4135 C CA . LYS A 1 526 ? 5.152 19.734 -14.445 1 80.12 526 LYS A CA 1
ATOM 4136 C C . LYS A 1 526 ? 4.688 20.672 -13.336 1 80.12 526 LYS A C 1
ATOM 4138 O O . LYS A 1 526 ? 3.494 20.953 -13.211 1 80.12 526 LYS A O 1
ATOM 4143 N N . LYS A 1 527 ? 5.605 21.094 -12.562 1 78.69 527 LYS A N 1
ATOM 4144 C CA . LYS A 1 527 ? 5.273 22.016 -11.477 1 78.69 527 LYS A CA 1
ATOM 4145 C C . LYS A 1 527 ? 4.727 23.328 -12.023 1 78.69 527 LYS A C 1
ATOM 4147 O O . LYS A 1 527 ? 3.768 23.875 -11.484 1 78.69 527 LYS A O 1
ATOM 4152 N N . SER A 1 528 ? 5.367 23.797 -13.039 1 78.62 528 SER A N 1
ATOM 4153 C CA . SER A 1 528 ? 4.918 25.031 -13.664 1 78.62 528 SER A CA 1
ATOM 4154 C C . SER A 1 528 ? 3.51 24.891 -14.227 1 78.62 528 SER A C 1
ATOM 4156 O O . SER A 1 528 ? 2.678 25.781 -14.07 1 78.62 528 SER A O 1
ATOM 4158 N N . LYS A 1 529 ? 3.316 23.797 -14.828 1 81.75 529 LYS A N 1
ATOM 4159 C CA . LYS A 1 529 ? 1.991 23.531 -15.383 1 81.75 529 LYS A CA 1
ATOM 4160 C C . LYS A 1 529 ? 0.944 23.438 -14.273 1 81.75 529 LYS A C 1
ATOM 4162 O O . LYS A 1 529 ? -0.175 23.938 -14.43 1 81.75 529 LYS A O 1
ATOM 4167 N N . LEU A 1 530 ? 1.298 22.875 -13.195 1 81.44 530 LEU A N 1
ATOM 4168 C CA . LEU A 1 530 ? 0.382 22.75 -12.07 1 81.44 530 LEU A CA 1
ATOM 4169 C C . LEU A 1 530 ? -0 24.109 -11.516 1 81.44 530 LEU A C 1
ATOM 4171 O O . LEU A 1 530 ? -1.177 24.375 -11.258 1 81.44 530 LEU A O 1
ATOM 4175 N N . VAL A 1 531 ? 0.948 24.906 -11.336 1 76.88 531 VAL A N 1
ATOM 4176 C CA . VAL A 1 531 ? 0.698 26.25 -10.797 1 76.88 531 VAL A CA 1
ATOM 4177 C C . VAL A 1 531 ? -0.19 27.031 -11.758 1 76.88 531 VAL A C 1
ATOM 4179 O O . VAL A 1 531 ? -1.124 27.719 -11.336 1 76.88 531 VAL A O 1
ATOM 4182 N N . LYS A 1 532 ? 0.115 26.891 -13.023 1 82.38 532 LYS A N 1
ATOM 4183 C CA . LYS A 1 532 ? -0.696 27.562 -14.031 1 82.38 532 LYS A CA 1
ATOM 4184 C C . LYS A 1 532 ? -2.145 27.094 -13.984 1 82.38 532 LYS A C 1
ATOM 4186 O O . LYS A 1 532 ? -3.072 27.891 -14.062 1 82.38 532 LYS A O 1
ATOM 4191 N N . ASN A 1 533 ? -2.309 25.828 -13.867 1 84.75 533 ASN A N 1
ATOM 4192 C CA . ASN A 1 533 ? -3.65 25.266 -13.797 1 84.75 533 ASN A CA 1
ATOM 4193 C C . ASN A 1 533 ? -4.371 25.703 -12.523 1 84.75 533 ASN A C 1
ATOM 4195 O O . ASN A 1 533 ? -5.57 25.969 -12.547 1 84.75 533 ASN A O 1
ATOM 4199 N N . GLU A 1 534 ? -3.676 25.766 -11.43 1 82 534 GLU A N 1
ATOM 4200 C CA . GLU A 1 534 ? -4.273 26.172 -10.164 1 82 534 GLU A CA 1
ATOM 4201 C C . GLU A 1 534 ? -4.727 27.625 -10.211 1 82 534 GLU A C 1
ATOM 4203 O O . GLU A 1 534 ? -5.781 27.969 -9.664 1 82 534 GLU A O 1
ATOM 4208 N N . VAL A 1 535 ? -3.928 28.469 -10.828 1 79.06 535 VAL A N 1
ATOM 4209 C CA . VAL A 1 535 ? -4.281 29.875 -10.961 1 79.06 535 VAL A CA 1
ATOM 4210 C C . VAL A 1 535 ? -5.516 30.016 -11.852 1 79.06 535 VAL A C 1
ATOM 4212 O O . VAL A 1 535 ? -6.43 30.781 -11.547 1 79.06 535 VAL A O 1
ATOM 4215 N N . LYS A 1 536 ? -5.5 29.266 -12.945 1 80.62 536 LYS A N 1
ATOM 4216 C CA . LYS A 1 536 ? -6.641 29.312 -13.859 1 80.62 536 LYS A CA 1
ATOM 4217 C C . LYS A 1 536 ? -7.906 28.797 -13.18 1 80.62 536 LYS A C 1
ATOM 4219 O O . LYS A 1 536 ? -9 29.312 -13.414 1 80.62 536 LYS A O 1
ATOM 4224 N N . GLU A 1 537 ? -7.73 27.797 -12.375 1 83.31 537 GLU A N 1
ATOM 4225 C CA . GLU A 1 537 ? -8.875 27.156 -11.734 1 83.31 537 GLU A CA 1
ATOM 4226 C C . GLU A 1 537 ? -9.359 27.969 -10.539 1 83.31 537 GLU A C 1
ATOM 4228 O O . GLU A 1 537 ? -10.516 27.844 -10.133 1 83.31 537 GLU A O 1
ATOM 4233 N N . GLY A 1 538 ? -8.656 29.078 -10.094 1 62.78 538 GLY A N 1
ATOM 4234 C CA . GLY A 1 538 ? -9.047 29.953 -9.008 1 62.78 538 GLY A CA 1
ATOM 4235 C C . GLY A 1 538 ? -8.883 29.328 -7.637 1 62.78 538 GLY A C 1
ATOM 4236 O O . GLY A 1 538 ? -8.148 28.359 -7.48 1 62.78 538 GLY A O 1
ATOM 4237 N N . LEU A 1 539 ? -9.672 29.922 -6.582 1 56.94 539 LEU A N 1
ATOM 4238 C CA . LEU A 1 539 ? -9.555 29.688 -5.148 1 56.94 539 LEU A CA 1
ATOM 4239 C C . LEU A 1 539 ? -9.734 28.219 -4.824 1 56.94 539 LEU A C 1
ATOM 4241 O O . LEU A 1 539 ? -10.75 27.625 -5.184 1 56.94 539 LEU A O 1
ATOM 4245 N N . THR A 1 540 ? -8.695 27.688 -4.73 1 52.19 540 THR A N 1
ATOM 4246 C CA . THR A 1 540 ? -8.688 26.266 -4.383 1 52.19 540 THR A CA 1
ATOM 4247 C C . THR A 1 540 ? -9.336 26.047 -3.021 1 52.19 540 THR A C 1
ATOM 4249 O O . THR A 1 540 ? -9.602 27 -2.285 1 52.19 540 THR A O 1
ATOM 4252 N N . TYR A 1 541 ? -9.078 24.734 -2.324 1 49.22 541 TYR A N 1
ATOM 4253 C CA . TYR A 1 541 ? -9.672 24.109 -1.145 1 49.22 541 TYR A CA 1
ATOM 4254 C C . TYR A 1 541 ? -9.32 24.891 0.118 1 49.22 541 TYR A C 1
ATOM 4256 O O . TYR A 1 541 ? -8.148 25.203 0.361 1 49.22 541 TYR A O 1
ATOM 4264 N N . LYS A 1 542 ? -9.961 26.141 0.413 1 45.56 542 LYS A N 1
ATOM 4265 C CA . LYS A 1 542 ? -9.742 26.594 1.785 1 45.56 542 LYS A CA 1
ATOM 4266 C C . LYS A 1 542 ? -10.492 25.719 2.779 1 45.56 542 LYS A C 1
ATOM 4268 O O . LYS A 1 542 ? -11.711 25.562 2.684 1 45.56 542 LYS A O 1
ATOM 4273 N N . TYR A 1 543 ? -9.859 24.969 3.416 1 39.5 543 TYR A N 1
ATOM 4274 C CA . TYR A 1 543 ? -10.406 24.203 4.527 1 39.5 543 TYR A CA 1
ATOM 4275 C C . TYR A 1 543 ? -11.055 25.125 5.559 1 39.5 543 TYR A C 1
ATOM 4277 O O . TYR A 1 543 ? -10.477 26.141 5.949 1 39.5 543 TYR A O 1
ATOM 4285 N N . GLY A 1 544 ? -12.391 25.141 5.875 1 40.72 544 GLY A N 1
ATOM 4286 C CA . GLY A 1 544 ? -13.055 25.859 6.953 1 40.72 544 GLY A CA 1
ATOM 4287 C C . GLY A 1 544 ? -13.852 27.062 6.469 1 40.72 544 GLY A C 1
ATOM 4288 O O . GLY A 1 544 ? -14.422 27.797 7.273 1 40.72 544 GLY A O 1
ATOM 4289 N N . GLU A 1 545 ? -13.602 27.594 5.309 1 40.5 545 GLU A N 1
ATOM 4290 C CA . GLU A 1 545 ? -14.359 28.812 5.016 1 40.5 545 GLU A CA 1
ATOM 4291 C C . GLU A 1 545 ? -15.82 28.484 4.707 1 40.5 545 GLU A C 1
ATOM 4293 O O . GLU A 1 545 ? -16.109 27.766 3.75 1 40.5 545 GLU A O 1
ATOM 4298 N N . PHE A 1 546 ? -16.609 28.312 5.73 1 35.56 546 PHE A N 1
ATOM 4299 C CA . PHE A 1 546 ? -18.047 28.141 5.703 1 35.56 546 PHE A CA 1
ATOM 4300 C C . PHE A 1 546 ? -18.75 29.453 5.363 1 35.56 546 PHE A C 1
ATOM 4302 O O . PHE A 1 546 ? -18.344 30.531 5.832 1 35.56 546 PHE A O 1
ATOM 4309 N N . MET B 1 1 ? -0.879 -43.062 52.219 1 27 1 MET B N 1
ATOM 4310 C CA . MET B 1 1 ? -1.62 -41.844 52.438 1 27 1 MET B CA 1
ATOM 4311 C C . MET B 1 1 ? -2.455 -41.469 51.219 1 27 1 MET B C 1
ATOM 4313 O O . MET B 1 1 ? -1.98 -41.562 50.094 1 27 1 MET B O 1
ATOM 4317 N N . PRO B 1 2 ? -3.814 -41.406 51.25 1 29.69 2 PRO B N 1
ATOM 4318 C CA . PRO B 1 2 ? -4.84 -41.312 50.219 1 29.69 2 PRO B CA 1
ATOM 4319 C C . PRO B 1 2 ? -4.793 -40 49.438 1 29.69 2 PRO B C 1
ATOM 4321 O O . PRO B 1 2 ? -4.32 -39 49.969 1 29.69 2 PRO B O 1
ATOM 4324 N N . LYS B 1 3 ? -4.73 -40.094 48.031 1 33.94 3 LYS B N 1
ATOM 4325 C CA . LYS B 1 3 ? -4.598 -39.062 47 1 33.94 3 LYS B CA 1
ATOM 4326 C C . LYS B 1 3 ? -5.715 -38.031 47.125 1 33.94 3 LYS B C 1
ATOM 4328 O O . LYS B 1 3 ? -6.898 -38.375 47.031 1 33.94 3 LYS B O 1
ATOM 4333 N N . ALA B 1 4 ? -5.551 -36.906 47.875 1 32.44 4 ALA B N 1
ATOM 4334 C CA . ALA B 1 4 ? -6.512 -35.844 48.156 1 32.44 4 ALA B CA 1
ATOM 4335 C C . ALA B 1 4 ? -7.176 -35.375 46.875 1 32.44 4 ALA B C 1
ATOM 4337 O O . ALA B 1 4 ? -6.492 -34.969 45.906 1 32.44 4 ALA B O 1
ATOM 4338 N N . ARG B 1 5 ? -8.359 -35.75 46.531 1 32.66 5 ARG B N 1
ATOM 4339 C CA . ARG B 1 5 ? -9.234 -35.469 45.406 1 32.66 5 ARG B CA 1
ATOM 4340 C C . ARG B 1 5 ? -9.516 -33.969 45.281 1 32.66 5 ARG B C 1
ATOM 4342 O O . ARG B 1 5 ? -10.055 -33.375 46.188 1 32.66 5 ARG B O 1
ATOM 4349 N N . SER B 1 6 ? -8.609 -33.188 44.688 1 32.09 6 SER B N 1
ATOM 4350 C CA . SER B 1 6 ? -8.781 -31.75 44.594 1 32.09 6 SER B CA 1
ATOM 4351 C C . SER B 1 6 ? -10.148 -31.391 44.031 1 32.09 6 SER B C 1
ATOM 4353 O O . SER B 1 6 ? -10.508 -31.875 42.938 1 32.09 6 SER B O 1
ATOM 4355 N N . LYS B 1 7 ? -11.234 -31.25 44.781 1 29.48 7 LYS B N 1
ATOM 4356 C CA . LYS B 1 7 ? -12.609 -30.844 44.469 1 29.48 7 LYS B CA 1
ATOM 4357 C C . LYS B 1 7 ? -12.633 -29.594 43.594 1 29.48 7 LYS B C 1
ATOM 4359 O O . LYS B 1 7 ? -12.086 -28.547 44 1 29.48 7 LYS B O 1
ATOM 4364 N N . LYS B 1 8 ? -12.75 -29.719 42.344 1 30.66 8 LYS B N 1
ATOM 4365 C CA . LYS B 1 8 ? -12.898 -28.75 41.281 1 30.66 8 LYS B CA 1
ATOM 4366 C C . LYS B 1 8 ? -14.109 -27.844 41.5 1 30.66 8 LYS B C 1
ATOM 4368 O O . LYS B 1 8 ? -15.242 -28.328 41.594 1 30.66 8 LYS B O 1
ATOM 4373 N N . PHE B 1 9 ? -14.031 -26.797 42.406 1 27.77 9 PHE B N 1
ATOM 4374 C CA . PHE B 1 9 ? -15.172 -25.922 42.688 1 27.77 9 PHE B CA 1
ATOM 4375 C C . PHE B 1 9 ? -15.781 -25.391 41.406 1 27.77 9 PHE B C 1
ATOM 4377 O O . PHE B 1 9 ? -15.062 -25 40.469 1 27.77 9 PHE B O 1
ATOM 4384 N N . LYS B 1 10 ? -16.969 -25.781 41.031 1 28.56 10 LYS B N 1
ATOM 4385 C CA . LYS B 1 10 ? -17.797 -25.359 39.875 1 28.56 10 LYS B CA 1
ATOM 4386 C C . LYS B 1 10 ? -18.047 -23.859 39.906 1 28.56 10 LYS B C 1
ATOM 4388 O O . LYS B 1 10 ? -18.531 -23.312 40.906 1 28.56 10 LYS B O 1
ATOM 4393 N N . LYS B 1 11 ? -17.156 -23.094 39.281 1 30.38 11 LYS B N 1
ATOM 4394 C CA . LYS B 1 11 ? -17.359 -21.641 39.219 1 30.38 11 LYS B CA 1
ATOM 4395 C C . LYS B 1 11 ? -18.797 -21.297 38.844 1 30.38 11 LYS B C 1
ATOM 4397 O O . LYS B 1 11 ? -19.391 -21.922 37.969 1 30.38 11 LYS B O 1
ATOM 4402 N N . ARG B 1 12 ? -19.641 -20.719 39.75 1 31.97 12 ARG B N 1
ATOM 4403 C CA . ARG B 1 12 ? -21.016 -20.234 39.688 1 31.97 12 ARG B CA 1
ATOM 4404 C C . ARG B 1 12 ? -21.234 -19.406 38.406 1 31.97 12 ARG B C 1
ATOM 4406 O O . ARG B 1 12 ? -20.344 -18.641 38.031 1 31.97 12 ARG B O 1
ATOM 4413 N N . SER B 1 13 ? -22.156 -19.781 37.594 1 29.31 13 SER B N 1
ATOM 4414 C CA . SER B 1 13 ? -22.656 -19.203 36.344 1 29.31 13 SER B CA 1
ATOM 4415 C C . SER B 1 13 ? -23.281 -17.844 36.594 1 29.31 13 SER B C 1
ATOM 4417 O O . SER B 1 13 ? -24.203 -17.703 37.406 1 29.31 13 SER B O 1
ATOM 4419 N N . PHE B 1 14 ? -22.438 -16.719 36.75 1 30.91 14 PHE B N 1
ATOM 4420 C CA . PHE B 1 14 ? -22.984 -15.391 37 1 30.91 14 PHE B CA 1
ATOM 4421 C C . PHE B 1 14 ? -24.125 -15.086 36.031 1 30.91 14 PHE B C 1
ATOM 4423 O O . PHE B 1 14 ? -23.969 -15.203 34.812 1 30.91 14 PHE B O 1
ATOM 4430 N N . HIS B 1 15 ? -25.375 -15.375 36.469 1 29.02 15 HIS B N 1
ATOM 4431 C CA . HIS B 1 15 ? -26.641 -15.062 35.781 1 29.02 15 HIS B CA 1
ATOM 4432 C C . HIS B 1 15 ? -26.875 -13.562 35.75 1 29.02 15 HIS B C 1
ATOM 4434 O O . HIS B 1 15 ? -27.125 -12.938 36.781 1 29.02 15 HIS B O 1
ATOM 4440 N N . GLY B 1 16 ? -26.172 -12.781 35.062 1 27.52 16 GLY B N 1
ATOM 4441 C CA . GLY B 1 16 ? -26.219 -11.328 34.938 1 27.52 16 GLY B CA 1
ATOM 4442 C C . GLY B 1 16 ? -27.641 -10.781 34.875 1 27.52 16 GLY B C 1
ATOM 4443 O O . GLY B 1 16 ? -28.594 -11.523 34.594 1 27.52 16 GLY B O 1
ATOM 4444 N N . ASN B 1 17 ? -27.969 -9.672 35.594 1 29.84 17 ASN B N 1
ATOM 4445 C CA . ASN B 1 17 ? -29.219 -8.953 35.812 1 29.84 17 ASN B CA 1
ATOM 4446 C C . ASN B 1 17 ? -30.016 -8.781 34.531 1 29.84 17 ASN B C 1
ATOM 4448 O O . ASN B 1 17 ? -29.453 -8.469 33.469 1 29.84 17 ASN B O 1
ATOM 4452 N N . ARG B 1 18 ? -31.266 -9.281 34.438 1 26.5 18 ARG B N 1
ATOM 4453 C CA . ARG B 1 18 ? -32.344 -9.453 33.469 1 26.5 18 ARG B CA 1
ATOM 4454 C C . ARG B 1 18 ? -32.844 -8.102 32.969 1 26.5 18 ARG B C 1
ATOM 4456 O O . ARG B 1 18 ? -33.781 -8.047 32.156 1 26.5 18 ARG B O 1
ATOM 4463 N N . HIS B 1 19 ? -32.875 -7.098 33.938 1 29.22 19 HIS B N 1
ATOM 4464 C CA . HIS B 1 19 ? -33.719 -6.012 33.438 1 29.22 19 HIS B CA 1
ATOM 4465 C C . HIS B 1 19 ? -33.188 -5.41 32.156 1 29.22 19 HIS B C 1
ATOM 4467 O O . HIS B 1 19 ? -32.219 -4.641 32.188 1 29.22 19 HIS B O 1
ATOM 4473 N N . ARG B 1 20 ? -33.25 -6.203 31.109 1 29.48 20 ARG B N 1
ATOM 4474 C CA . ARG B 1 20 ? -33 -5.832 29.719 1 29.48 20 ARG B CA 1
ATOM 4475 C C . ARG B 1 20 ? -33.875 -4.648 29.297 1 29.48 20 ARG B C 1
ATOM 4477 O O . ARG B 1 20 ? -35.062 -4.805 29.047 1 29.48 20 ARG B O 1
ATOM 4484 N N . ASN B 1 21 ? -33.781 -3.463 29.984 1 27.69 21 ASN B N 1
ATOM 4485 C CA . ASN B 1 21 ? -34.469 -2.34 29.375 1 27.69 21 ASN B CA 1
ATOM 4486 C C . ASN B 1 21 ? -34.344 -2.375 27.844 1 27.69 21 ASN B C 1
ATOM 4488 O O . ASN B 1 21 ? -33.25 -2.557 27.312 1 27.69 21 ASN B O 1
ATOM 4492 N N . SER B 1 22 ? -35.438 -2.824 27.219 1 29.67 22 SER B N 1
ATOM 4493 C CA . SER B 1 22 ? -35.656 -2.912 25.781 1 29.67 22 SER B CA 1
ATOM 4494 C C . SER B 1 22 ? -35.312 -1.604 25.078 1 29.67 22 SER B C 1
ATOM 4496 O O . SER B 1 22 ? -36.125 -0.683 25.031 1 29.67 22 SER B O 1
ATOM 4498 N N . VAL B 1 23 ? -34.281 -0.912 25.469 1 31.31 23 VAL B N 1
ATOM 4499 C CA . VAL B 1 23 ? -34 0.159 24.516 1 31.31 23 VAL B CA 1
ATOM 4500 C C . VAL B 1 23 ? -34.312 -0.315 23.094 1 31.31 23 VAL B C 1
ATOM 4502 O O . VAL B 1 23 ? -33.969 -1.443 22.734 1 31.31 23 VAL B O 1
ATOM 4505 N N . PRO B 1 24 ? -35.438 0.218 22.562 1 30.39 24 PRO B N 1
ATOM 4506 C CA . PRO B 1 24 ? -35.656 -0.166 21.156 1 30.39 24 PRO B CA 1
ATOM 4507 C C . PRO B 1 24 ? -34.375 -0.436 20.406 1 30.39 24 PRO B C 1
ATOM 4509 O O . PRO B 1 24 ? -33.406 0.313 20.547 1 30.39 24 PRO B O 1
ATOM 4512 N N . LYS B 1 25 ? -34.094 -1.673 20.188 1 35.28 25 LYS B N 1
ATOM 4513 C CA . LYS B 1 25 ? -33.031 -2.164 19.312 1 35.28 25 LYS B CA 1
ATOM 4514 C C . LYS B 1 25 ? -32.906 -1.336 18.047 1 35.28 25 LYS B C 1
ATOM 4516 O O . LYS B 1 25 ? -33.719 -1.517 17.109 1 35.28 25 LYS B O 1
ATOM 4521 N N . ASN B 1 26 ? -32.781 -0 18.062 1 37.34 26 ASN B N 1
ATOM 4522 C CA . ASN B 1 26 ? -32.438 0.594 16.781 1 37.34 26 ASN B CA 1
ATOM 4523 C C . ASN B 1 26 ? -31.562 -0.345 15.945 1 37.34 26 ASN B C 1
ATOM 4525 O O . ASN B 1 26 ? -30.422 -0.642 16.312 1 37.34 26 ASN B O 1
ATOM 4529 N N . ASN B 1 27 ? -32.094 -1.364 15.461 1 41.94 27 ASN B N 1
ATOM 4530 C CA . ASN B 1 27 ? -31.531 -2.346 14.531 1 41.94 27 ASN B CA 1
ATOM 4531 C C . ASN B 1 27 ? -30.594 -1.691 13.523 1 41.94 27 ASN B C 1
ATOM 4533 O O . ASN B 1 27 ? -31.031 -1.298 12.438 1 41.94 27 ASN B O 1
ATOM 4537 N N . VAL B 1 28 ? -29.844 -0.818 13.836 1 52.5 28 VAL B N 1
ATOM 4538 C CA . VAL B 1 28 ? -28.891 -0.265 12.883 1 52.5 28 VAL B CA 1
ATOM 4539 C C . VAL B 1 28 ? -28.25 -1.395 12.078 1 52.5 28 VAL B C 1
ATOM 4541 O O . VAL B 1 28 ? -27.562 -2.25 12.641 1 52.5 28 VAL B O 1
ATOM 4544 N N . SER B 1 29 ? -28.891 -1.792 10.984 1 67.38 29 SER B N 1
ATOM 4545 C CA . SER B 1 29 ? -28.453 -2.824 10.055 1 67.38 29 SER B CA 1
ATOM 4546 C C . SER B 1 29 ? -27.031 -2.568 9.57 1 67.38 29 SER B C 1
ATOM 4548 O O . SER B 1 29 ? -26.656 -1.423 9.32 1 67.38 29 SER B O 1
ATOM 4550 N N . ALA B 1 30 ? -26.109 -3.434 9.719 1 81 30 ALA B N 1
ATOM 4551 C CA . ALA B 1 30 ? -24.719 -3.424 9.258 1 81 30 ALA B CA 1
ATOM 4552 C C . ALA B 1 30 ? -24.625 -3.023 7.789 1 81 30 ALA B C 1
ATOM 4554 O O . ALA B 1 30 ? -25.438 -3.459 6.969 1 81 30 ALA B O 1
ATOM 4555 N N . ALA B 1 31 ? -23.812 -2.1 7.496 1 81.25 31 ALA B N 1
ATOM 4556 C CA . ALA B 1 31 ? -23.672 -1.537 6.156 1 81.25 31 ALA B CA 1
ATOM 4557 C C . ALA B 1 31 ? -23.516 -2.639 5.113 1 81.25 31 ALA B C 1
ATOM 4559 O O . ALA B 1 31 ? -24.172 -2.609 4.066 1 81.25 31 ALA B O 1
ATOM 4560 N N . SER B 1 32 ? -22.672 -3.637 5.422 1 85.38 32 SER B N 1
ATOM 4561 C CA . SER B 1 32 ? -22.438 -4.711 4.461 1 85.38 32 SER B CA 1
ATOM 4562 C C . SER B 1 32 ? -23.688 -5.574 4.289 1 85.38 32 SER B C 1
ATOM 4564 O O . SER B 1 32 ? -23.969 -6.047 3.188 1 85.38 32 SER B O 1
ATOM 4566 N N . ALA B 1 33 ? -24.422 -5.77 5.355 1 82.25 33 ALA B N 1
ATOM 4567 C CA . ALA B 1 33 ? -25.641 -6.574 5.289 1 82.25 33 ALA B CA 1
ATOM 4568 C C . ALA B 1 33 ? -26.703 -5.895 4.43 1 82.25 33 ALA B C 1
ATOM 4570 O O . ALA B 1 33 ? -27.391 -6.551 3.643 1 82.25 33 ALA B O 1
ATOM 4571 N N . THR B 1 34 ? -26.812 -4.621 4.594 1 81.81 34 THR B N 1
ATOM 4572 C CA . THR B 1 34 ? -27.781 -3.865 3.82 1 81.81 34 THR B CA 1
ATOM 4573 C C . THR B 1 34 ? -27.438 -3.908 2.334 1 81.81 34 THR B C 1
ATOM 4575 O O . THR B 1 34 ? -28.344 -4.008 1.489 1 81.81 34 THR B O 1
ATOM 4578 N N . LYS B 1 35 ? -26.25 -3.949 2.023 1 83 35 LYS B N 1
ATOM 4579 C CA . LYS B 1 35 ? -25.828 -3.91 0.628 1 83 35 LYS B CA 1
ATOM 4580 C C . LYS B 1 35 ? -25.938 -5.285 -0.022 1 83 35 LYS B C 1
ATOM 4582 O O . LYS B 1 35 ? -26.375 -5.398 -1.171 1 83 35 LYS B O 1
ATOM 4587 N N . LEU B 1 36 ? -25.594 -6.328 0.723 1 81.44 36 LEU B N 1
ATOM 4588 C CA . LEU B 1 36 ? -25.422 -7.641 0.112 1 81.44 36 LEU B CA 1
ATOM 4589 C C . LEU B 1 36 ? -26.641 -8.516 0.349 1 81.44 36 LEU B C 1
ATOM 4591 O O . LEU B 1 36 ? -26.812 -9.555 -0.304 1 81.44 36 LEU B O 1
ATOM 4595 N N . ASN B 1 37 ? -27.438 -8.328 1.347 1 67.38 37 ASN B N 1
ATOM 4596 C CA . ASN B 1 37 ? -28.562 -9.203 1.676 1 67.38 37 ASN B CA 1
ATOM 4597 C C . ASN B 1 37 ? -29.547 -9.32 0.509 1 67.38 37 ASN B C 1
ATOM 4599 O O . ASN B 1 37 ? -30.281 -10.305 0.418 1 67.38 37 ASN B O 1
ATOM 4603 N N . THR B 1 38 ? -29.578 -8.359 -0.318 1 55.5 38 THR B N 1
ATOM 4604 C CA . THR B 1 38 ? -30.562 -8.477 -1.394 1 55.5 38 THR B CA 1
ATOM 4605 C C . THR B 1 38 ? -30.188 -9.625 -2.332 1 55.5 38 THR B C 1
ATOM 4607 O O . THR B 1 38 ? -30.938 -9.938 -3.26 1 55.5 38 THR B O 1
ATOM 4610 N N . LEU B 1 39 ? -29.047 -10.078 -2.203 1 51.72 39 LEU B N 1
ATOM 4611 C CA . LEU B 1 39 ? -28.703 -11.164 -3.113 1 51.72 39 LEU B CA 1
ATOM 4612 C C . LEU B 1 39 ? -29.297 -12.484 -2.627 1 51.72 39 LEU B C 1
ATOM 4614 O O . LEU B 1 39 ? -29.078 -12.867 -1.474 1 51.72 39 LEU B O 1
ATOM 4618 N N . GLU B 1 40 ? -30.469 -12.766 -2.945 1 46.97 40 GLU B N 1
ATOM 4619 C CA . GLU B 1 40 ? -31.234 -13.984 -2.715 1 46.97 40 GLU B CA 1
ATOM 4620 C C . GLU B 1 40 ? -30.312 -15.18 -2.467 1 46.97 40 GLU B C 1
ATOM 4622 O O . GLU B 1 40 ? -29.266 -15.297 -3.105 1 46.97 40 GLU B O 1
ATOM 4627 N N . SER B 1 41 ? -30.422 -15.766 -1.229 1 44.62 41 SER B N 1
ATOM 4628 C CA . SER B 1 41 ? -29.922 -17.047 -0.733 1 44.62 41 SER B CA 1
ATOM 4629 C C . SER B 1 41 ? -29.797 -18.062 -1.857 1 44.62 41 SER B C 1
ATOM 4631 O O . SER B 1 41 ? -30.812 -18.531 -2.387 1 44.62 41 SER B O 1
ATOM 4633 N N . SER B 1 42 ? -29.094 -17.922 -2.697 1 41.06 42 SER B N 1
ATOM 4634 C CA . SER B 1 42 ? -28.938 -19.094 -3.541 1 41.06 42 SER B CA 1
ATOM 4635 C C . SER B 1 42 ? -28.703 -20.344 -2.701 1 41.06 42 SER B C 1
ATOM 4637 O O . SER B 1 42 ? -27.562 -20.781 -2.527 1 41.06 42 SER B O 1
ATOM 4639 N N . ASP B 1 43 ? -29.281 -20.5 -1.624 1 41.84 43 ASP B N 1
ATOM 4640 C CA . ASP B 1 43 ? -29.312 -21.75 -0.852 1 41.84 43 ASP B CA 1
ATOM 4641 C C . ASP B 1 43 ? -29.344 -22.969 -1.771 1 41.84 43 ASP B C 1
ATOM 4643 O O . ASP B 1 43 ? -29 -24.062 -1.356 1 41.84 43 ASP B O 1
ATOM 4647 N N . GLY B 1 44 ? -30.031 -22.875 -2.9 1 42.03 44 GLY B N 1
ATOM 4648 C CA . GLY B 1 44 ? -30.375 -24.078 -3.639 1 42.03 44 GLY B CA 1
ATOM 4649 C C . GLY B 1 44 ? -29.234 -24.609 -4.48 1 42.03 44 GLY B C 1
ATOM 4650 O O . GLY B 1 44 ? -29.422 -25.531 -5.285 1 42.03 44 GLY B O 1
ATOM 4651 N N . LEU B 1 45 ? -28.312 -23.875 -4.766 1 45.84 45 LEU B N 1
ATOM 4652 C CA . LEU B 1 45 ? -27.438 -24.562 -5.699 1 45.84 45 LEU B CA 1
ATOM 4653 C C . LEU B 1 45 ? -26.594 -25.625 -4.988 1 45.84 45 LEU B C 1
ATOM 4655 O O . LEU B 1 45 ? -25.656 -25.281 -4.258 1 45.84 45 LEU B O 1
ATOM 4659 N N . GLU B 1 46 ? -27.219 -26.625 -4.535 1 45.84 46 GLU B N 1
ATOM 4660 C CA . GLU B 1 46 ? -26.5 -27.812 -4.086 1 45.84 46 GLU B CA 1
ATOM 4661 C C . GLU B 1 46 ? -25.484 -28.266 -5.117 1 45.84 46 GLU B C 1
ATOM 4663 O O . GLU B 1 46 ? -25.844 -28.688 -6.223 1 45.84 46 GLU B O 1
ATOM 4668 N N . TYR B 1 47 ? -24.469 -27.641 -5.242 1 48.84 47 TYR B N 1
ATOM 4669 C CA . TYR B 1 47 ? -23.469 -28.188 -6.156 1 48.84 47 TYR B CA 1
ATOM 4670 C C . TYR B 1 47 ? -22.859 -29.469 -5.594 1 48.84 47 TYR B C 1
ATOM 4672 O O . TYR B 1 47 ? -22.703 -29.609 -4.379 1 48.84 47 TYR B O 1
ATOM 4680 N N . ASP B 1 48 ? -23.094 -30.5 -6.258 1 48.62 48 ASP B N 1
ATOM 4681 C CA . ASP B 1 48 ? -22.438 -31.781 -5.973 1 48.62 48 ASP B CA 1
ATOM 4682 C C . ASP B 1 48 ? -20.922 -31.609 -5.977 1 48.62 48 ASP B C 1
ATOM 4684 O O . ASP B 1 48 ? -20.297 -31.516 -7.043 1 48.62 48 ASP B O 1
ATOM 4688 N N . PHE B 1 49 ? -20.359 -31.234 -4.918 1 51.22 49 PHE B N 1
ATOM 4689 C CA . PHE B 1 49 ? -18.938 -30.984 -4.742 1 51.22 49 PHE B CA 1
ATOM 4690 C C . PHE B 1 49 ? -18.156 -32.281 -4.773 1 51.22 49 PHE B C 1
ATOM 4692 O O . PHE B 1 49 ? -16.922 -32.281 -4.617 1 51.22 49 PHE B O 1
ATOM 4699 N N . GLN B 1 50 ? -18.766 -33.469 -4.887 1 50.41 50 GLN B N 1
ATOM 4700 C CA . GLN B 1 50 ? -18.094 -34.75 -4.621 1 50.41 50 GLN B CA 1
ATOM 4701 C C . GLN B 1 50 ? -17.234 -35.156 -5.809 1 50.41 50 GLN B C 1
ATOM 4703 O O . GLN B 1 50 ? -16.391 -36.031 -5.68 1 50.41 50 GLN B O 1
ATOM 4708 N N . GLU B 1 51 ? -17.469 -34.625 -7.004 1 60.66 51 GLU B N 1
ATOM 4709 C CA . GLU B 1 51 ? -16.766 -35.219 -8.133 1 60.66 51 GLU B CA 1
ATOM 4710 C C . GLU B 1 51 ? -15.367 -34.625 -8.289 1 60.66 51 GLU B C 1
ATOM 4712 O O . GLU B 1 51 ? -15.125 -33.5 -7.902 1 60.66 51 GLU B O 1
ATOM 4717 N N . LEU B 1 52 ? -14.406 -35.625 -8.484 1 76.62 52 LEU B N 1
ATOM 4718 C CA . LEU B 1 52 ? -13.031 -35.25 -8.805 1 76.62 52 LEU B CA 1
ATOM 4719 C C . LEU B 1 52 ? -13 -34.219 -9.93 1 76.62 52 LEU B C 1
ATOM 4721 O O . LEU B 1 52 ? -13.062 -34.562 -11.109 1 76.62 52 LEU B O 1
ATOM 4725 N N . LYS B 1 53 ? -13.039 -32.938 -9.578 1 84 53 LYS B N 1
ATOM 4726 C CA . LYS B 1 53 ? -13.047 -31.859 -10.555 1 84 53 LYS B CA 1
ATOM 4727 C C . LYS B 1 53 ? -12.023 -30.797 -10.188 1 84 53 LYS B C 1
ATOM 4729 O O . LYS B 1 53 ? -11.547 -30.734 -9.055 1 84 53 LYS B O 1
ATOM 4734 N N . GLY B 1 54 ? -11.555 -30.156 -11.242 1 91.19 54 GLY B N 1
ATOM 4735 C CA . GLY B 1 54 ? -10.664 -29.031 -11.023 1 91.19 54 GLY B CA 1
ATOM 4736 C C . GLY B 1 54 ? -9.297 -29.203 -11.656 1 91.19 54 GLY B C 1
ATOM 4737 O O . GLY B 1 54 ? -9.062 -30.188 -12.359 1 91.19 54 GLY B O 1
ATOM 4738 N N . ASN B 1 55 ? -8.484 -28.281 -11.445 1 94.38 55 ASN B N 1
ATOM 4739 C CA . ASN B 1 55 ? -7.121 -28.312 -11.969 1 94.38 55 ASN B CA 1
ATOM 4740 C C . ASN B 1 55 ? -6.121 -28.781 -10.914 1 94.38 55 ASN B C 1
ATOM 4742 O O . ASN B 1 55 ? -6.398 -28.703 -9.711 1 94.38 55 ASN B O 1
ATOM 4746 N N . ARG B 1 56 ? -5.059 -29.406 -11.398 1 95.94 56 ARG B N 1
ATOM 4747 C CA . ARG B 1 56 ? -3.943 -29.797 -10.547 1 95.94 56 ARG B CA 1
ATOM 4748 C C . ARG B 1 56 ? -2.607 -29.406 -11.164 1 95.94 56 ARG B C 1
ATOM 4750 O O . ARG B 1 56 ? -2.498 -29.266 -12.383 1 95.94 56 ARG B O 1
ATOM 4757 N N . ILE B 1 57 ? -1.68 -29.141 -10.266 1 96.31 57 ILE B N 1
ATOM 4758 C CA . ILE B 1 57 ? -0.317 -28.906 -10.734 1 96.31 57 ILE B CA 1
ATOM 4759 C C . ILE B 1 57 ? 0.463 -30.219 -10.734 1 96.31 57 ILE B C 1
ATOM 4761 O O . ILE B 1 57 ? 0.546 -30.906 -9.703 1 96.31 57 ILE B O 1
ATOM 4765 N N . ILE B 1 58 ? 1.005 -30.562 -11.852 1 95.94 58 ILE B N 1
ATOM 4766 C CA . ILE B 1 58 ? 1.723 -31.828 -11.977 1 95.94 58 ILE B CA 1
ATOM 4767 C C . ILE B 1 58 ? 3.096 -31.578 -12.594 1 95.94 58 ILE B C 1
ATOM 4769 O O . ILE B 1 58 ? 3.229 -30.797 -13.539 1 95.94 58 ILE B O 1
ATOM 4773 N N . ASP B 1 59 ? 4.082 -32.219 -11.992 1 94.44 59 ASP B N 1
ATOM 4774 C CA . ASP B 1 59 ? 5.426 -32.188 -12.562 1 94.44 59 ASP B CA 1
ATOM 4775 C C . ASP B 1 59 ? 5.508 -33.031 -13.836 1 94.44 59 ASP B C 1
ATOM 4777 O O . ASP B 1 59 ? 5.078 -34.188 -13.859 1 94.44 59 ASP B O 1
ATOM 4781 N N . ILE B 1 60 ? 6.043 -32.469 -14.812 1 92.81 60 ILE B N 1
ATOM 4782 C CA . ILE B 1 60 ? 6.066 -33.125 -16.125 1 92.81 60 ILE B CA 1
ATOM 4783 C C . ILE B 1 60 ? 6.906 -34.375 -16.062 1 92.81 60 ILE B C 1
ATOM 4785 O O . ILE B 1 60 ? 6.605 -35.375 -16.75 1 92.81 60 ILE B O 1
ATOM 4789 N N . GLN B 1 61 ? 7.969 -34.406 -15.297 1 90.88 61 GLN B N 1
ATOM 4790 C CA . GLN B 1 61 ? 8.805 -35.594 -15.172 1 90.88 61 GLN B CA 1
ATOM 4791 C C . GLN B 1 61 ? 8.023 -36.75 -14.555 1 90.88 61 GLN B C 1
ATOM 4793 O O . GLN B 1 61 ? 8.195 -37.906 -14.945 1 90.88 61 GLN B O 1
ATOM 4798 N N . THR B 1 62 ? 7.234 -36.438 -13.633 1 92.25 62 THR B N 1
ATOM 4799 C CA . THR B 1 62 ? 6.379 -37.438 -13.031 1 92.25 62 THR B CA 1
ATOM 4800 C C . THR B 1 62 ? 5.391 -38 -14.055 1 92.25 62 THR B C 1
ATOM 4802 O O . THR B 1 62 ? 5.164 -39.219 -14.117 1 92.25 62 THR B O 1
ATOM 4805 N N . LEU B 1 63 ? 4.832 -37.156 -14.82 1 92.94 63 LEU B N 1
ATOM 4806 C CA . LEU B 1 63 ? 3.873 -37.594 -15.836 1 92.94 63 LEU B CA 1
ATOM 4807 C C . LEU B 1 63 ? 4.543 -38.469 -16.891 1 92.94 63 LEU B C 1
ATOM 4809 O O . LEU B 1 63 ? 3.955 -39.438 -17.344 1 92.94 63 LEU B O 1
ATOM 4813 N N . LEU B 1 64 ? 5.727 -38.062 -17.25 1 93.62 64 LEU B N 1
ATOM 4814 C CA . LEU B 1 64 ? 6.508 -38.875 -18.188 1 93.62 64 LEU B CA 1
ATOM 4815 C C . LEU B 1 64 ? 6.727 -40.281 -17.641 1 93.62 64 LEU B C 1
ATOM 4817 O O . LEU B 1 64 ? 6.59 -41.281 -18.359 1 93.62 64 LEU B O 1
ATOM 4821 N N . GLY B 1 65 ? 7.031 -40.312 -16.375 1 93.06 65 GLY B N 1
ATOM 4822 C CA . GLY B 1 65 ? 7.23 -41.625 -15.734 1 93.06 65 GLY B CA 1
ATOM 4823 C C . GLY B 1 65 ? 5.98 -42.469 -15.719 1 93.06 65 GLY B C 1
ATOM 4824 O O . GLY B 1 65 ? 6.051 -43.688 -15.938 1 93.06 65 GLY B O 1
ATOM 4825 N N . VAL B 1 66 ? 4.918 -41.906 -15.547 1 93.88 66 VAL B N 1
ATOM 4826 C CA . VAL B 1 66 ? 3.646 -42.625 -15.477 1 93.88 66 VAL B CA 1
ATOM 4827 C C . VAL B 1 66 ? 3.285 -43.188 -16.859 1 93.88 66 VAL B C 1
ATOM 4829 O O . VAL B 1 66 ? 2.883 -44.344 -16.984 1 93.88 66 VAL B O 1
ATOM 4832 N N . PHE B 1 67 ? 3.416 -42.375 -17.859 1 94.62 67 PHE B N 1
ATOM 4833 C CA . PHE B 1 67 ? 3.055 -42.812 -19.203 1 94.62 67 PHE B CA 1
ATOM 4834 C C . PHE B 1 67 ? 4.004 -43.906 -19.703 1 94.62 67 PHE B C 1
ATOM 4836 O O . PHE B 1 67 ? 3.615 -44.75 -20.5 1 94.62 67 PHE B O 1
ATOM 4843 N N . SER B 1 68 ? 5.199 -43.875 -19.203 1 95 68 SER B N 1
ATOM 4844 C CA . SER B 1 68 ? 6.18 -44.875 -19.641 1 95 68 SER B CA 1
ATOM 4845 C C . SER B 1 68 ? 5.797 -46.281 -19.156 1 95 68 SER B C 1
ATOM 4847 O O . SER B 1 68 ? 6.195 -47.281 -19.766 1 95 68 SER B O 1
ATOM 4849 N N . ILE B 1 69 ? 5.047 -46.344 -18.047 1 94.38 69 ILE B N 1
ATOM 4850 C CA . ILE B 1 69 ? 4.699 -47.656 -17.469 1 94.38 69 ILE B CA 1
ATOM 4851 C C . ILE B 1 69 ? 3.422 -48.188 -18.125 1 94.38 69 ILE B C 1
ATOM 4853 O O . ILE B 1 69 ? 3.133 -49.375 -18.062 1 94.38 69 ILE B O 1
ATOM 4857 N N . LEU B 1 70 ? 2.705 -47.375 -18.797 1 94.62 70 LEU B N 1
ATOM 4858 C CA . LEU B 1 70 ? 1.43 -47.75 -19.391 1 94.62 70 LEU B CA 1
ATOM 4859 C C . LEU B 1 70 ? 1.631 -48.312 -20.797 1 94.62 70 LEU B C 1
ATOM 4861 O O . LEU B 1 70 ? 2.697 -48.156 -21.391 1 94.62 70 LEU B O 1
ATOM 4865 N N . SER B 1 71 ? 0.58 -48.969 -21.219 1 95.81 71 SER B N 1
ATOM 4866 C CA . SER B 1 71 ? 0.692 -49.656 -22.5 1 95.81 71 SER B CA 1
ATOM 4867 C C . SER B 1 71 ? -0.104 -48.906 -23.594 1 95.81 71 SER B C 1
ATOM 4869 O O . SER B 1 71 ? -1.126 -48.281 -23.297 1 95.81 71 SER B O 1
ATOM 4871 N N . CYS B 1 72 ? 0.407 -49.094 -24.781 1 95.94 72 CYS B N 1
ATOM 4872 C CA . CYS B 1 72 ? -0.248 -48.531 -25.969 1 95.94 72 CYS B CA 1
ATOM 4873 C C . CYS B 1 72 ? -1.523 -49.312 -26.281 1 95.94 72 CYS B C 1
ATOM 4875 O O . CYS B 1 72 ? -1.557 -50.531 -26.188 1 95.94 72 CYS B O 1
ATOM 4877 N N . PRO B 1 73 ? -2.525 -48.656 -26.641 1 93.69 73 PRO B N 1
ATOM 4878 C CA . PRO B 1 73 ? -3.766 -49.344 -27 1 93.69 73 PRO B CA 1
ATOM 4879 C C . PRO B 1 73 ? -3.688 -50.062 -28.344 1 93.69 73 PRO B C 1
ATOM 4881 O O . PRO B 1 73 ? -4.457 -51 -28.609 1 93.69 73 PRO B O 1
ATOM 4884 N N . LYS B 1 74 ? -2.793 -49.688 -29.125 1 93.62 74 LYS B N 1
ATOM 4885 C CA . LYS B 1 74 ? -2.688 -50.281 -30.453 1 93.62 74 LYS B CA 1
ATOM 4886 C C . LYS B 1 74 ? -1.73 -51.469 -30.469 1 93.62 74 LYS B C 1
ATOM 4888 O O . LYS B 1 74 ? -2.088 -52.562 -30.922 1 93.62 74 LYS B O 1
ATOM 4893 N N . CYS B 1 75 ? -0.499 -51.281 -29.969 1 94.56 75 CYS B N 1
ATOM 4894 C CA . CYS B 1 75 ? 0.502 -52.344 -30.062 1 94.56 75 CYS B CA 1
ATOM 4895 C C . CYS B 1 75 ? 0.74 -53 -28.703 1 94.56 75 CYS B C 1
ATOM 4897 O O . CYS B 1 75 ? 1.51 -53.938 -28.594 1 94.56 75 CYS B O 1
ATOM 4899 N N . PHE B 1 76 ? 0.225 -52.438 -27.656 1 93.31 76 PHE B N 1
ATOM 4900 C CA . PHE B 1 76 ? 0.266 -52.969 -26.297 1 93.31 76 PHE B CA 1
ATOM 4901 C C . PHE B 1 76 ? 1.683 -52.938 -25.734 1 93.31 76 PHE B C 1
ATOM 4903 O O . PHE B 1 76 ? 1.983 -53.562 -24.734 1 93.31 76 PHE B O 1
ATOM 4910 N N . ALA B 1 77 ? 2.518 -52.188 -26.391 1 93.38 77 ALA B N 1
ATOM 4911 C CA . ALA B 1 77 ? 3.873 -51.969 -25.891 1 93.38 77 ALA B CA 1
ATOM 4912 C C . ALA B 1 77 ? 3.9 -50.906 -24.797 1 93.38 77 ALA B C 1
ATOM 4914 O O . ALA B 1 77 ? 3.104 -49.969 -24.812 1 93.38 77 ALA B O 1
ATOM 4915 N N . THR B 1 78 ? 4.805 -51.188 -23.859 1 93 78 THR B N 1
ATOM 4916 C CA . THR B 1 78 ? 5.023 -50.156 -22.828 1 93 78 THR B CA 1
ATOM 4917 C C . THR B 1 78 ? 6.047 -49.125 -23.297 1 93 78 THR B C 1
ATOM 4919 O O . THR B 1 78 ? 6.645 -49.281 -24.359 1 93 78 THR B O 1
ATOM 4922 N N . GLY B 1 79 ? 6.098 -48 -22.609 1 93.19 79 GLY B N 1
ATOM 4923 C CA . GLY B 1 79 ? 7.098 -47 -22.938 1 93.19 79 GLY B CA 1
ATOM 4924 C C . GLY B 1 79 ? 6.535 -45.844 -23.719 1 93.19 79 GLY B C 1
ATOM 4925 O O . GLY B 1 79 ? 7.172 -45.344 -24.656 1 93.19 79 GLY B O 1
ATOM 4926 N N . LEU B 1 80 ? 5.324 -45.5 -23.453 1 95.19 80 LEU B N 1
ATOM 4927 C CA . LEU B 1 80 ? 4.715 -44.344 -24.094 1 95.19 80 LEU B CA 1
ATOM 4928 C C . LEU B 1 80 ? 5.48 -43.062 -23.75 1 95.19 80 LEU B C 1
ATOM 4930 O O . LEU B 1 80 ? 5.949 -42.906 -22.625 1 95.19 80 LEU B O 1
ATOM 4934 N N . LYS B 1 81 ? 5.617 -42.219 -24.734 1 94.31 81 LYS B N 1
ATOM 4935 C CA . LYS B 1 81 ? 6.32 -40.969 -24.547 1 94.31 81 LYS B CA 1
ATOM 4936 C C . LYS B 1 81 ? 5.344 -39.781 -24.562 1 94.31 81 LYS B C 1
ATOM 4938 O O . LYS B 1 81 ? 4.332 -39.812 -25.266 1 94.31 81 LYS B O 1
ATOM 4943 N N . LEU B 1 82 ? 5.648 -38.844 -23.703 1 94.44 82 LEU B N 1
ATOM 4944 C CA . LEU B 1 82 ? 4.867 -37.625 -23.656 1 94.44 82 LEU B CA 1
ATOM 4945 C C . LEU B 1 82 ? 5.621 -36.469 -24.297 1 94.44 82 LEU B C 1
ATOM 4947 O O . LEU B 1 82 ? 6.781 -36.219 -23.969 1 94.44 82 LEU B O 1
ATOM 4951 N N . THR B 1 83 ? 4.996 -35.812 -25.234 1 93.25 83 THR B N 1
ATOM 4952 C CA . THR B 1 83 ? 5.586 -34.625 -25.875 1 93.25 83 THR B CA 1
ATOM 4953 C C . THR B 1 83 ? 4.695 -33.406 -25.703 1 93.25 83 THR B C 1
ATOM 4955 O O . THR B 1 83 ? 3.473 -33.531 -25.609 1 93.25 83 THR B O 1
ATOM 4958 N N . GLU B 1 84 ? 5.324 -32.312 -25.516 1 93.56 84 GLU B N 1
ATOM 4959 C CA . GLU B 1 84 ? 4.621 -31.047 -25.453 1 93.56 84 GLU B CA 1
ATOM 4960 C C . GLU B 1 84 ? 4.699 -30.312 -26.797 1 93.56 84 GLU B C 1
ATOM 4962 O O . GLU B 1 84 ? 5.746 -29.781 -27.156 1 93.56 84 GLU B O 1
ATOM 4967 N N . ASP B 1 85 ? 3.668 -30.219 -27.484 1 90.06 85 ASP B N 1
ATOM 4968 C CA . ASP B 1 85 ? 3.629 -29.656 -28.828 1 90.06 85 ASP B CA 1
ATOM 4969 C C . ASP B 1 85 ? 3.693 -28.141 -28.812 1 90.06 85 ASP B C 1
ATOM 4971 O O . ASP B 1 85 ? 4.371 -27.531 -29.641 1 90.06 85 ASP B O 1
ATOM 4975 N N . SER B 1 86 ? 2.9 -27.609 -28 1 89.31 86 SER B N 1
ATOM 4976 C CA . SER B 1 86 ? 2.861 -26.156 -27.891 1 89.31 86 SER B CA 1
ATOM 4977 C C . SER B 1 86 ? 2.521 -25.703 -26.469 1 89.31 86 SER B C 1
ATOM 4979 O O . SER B 1 86 ? 1.906 -26.453 -25.719 1 89.31 86 SER B O 1
ATOM 4981 N N . LYS B 1 87 ? 3.074 -24.594 -26.188 1 89.19 87 LYS B N 1
ATOM 4982 C CA . LYS B 1 87 ? 2.846 -24.016 -24.859 1 89.19 87 LYS B CA 1
ATOM 4983 C C . LYS B 1 87 ? 2.402 -22.562 -24.969 1 89.19 87 LYS B C 1
ATOM 4985 O O . LYS B 1 87 ? 3.025 -21.766 -25.672 1 89.19 87 LYS B O 1
ATOM 4990 N N . GLU B 1 88 ? 1.267 -22.266 -24.375 1 89.88 88 GLU B N 1
ATOM 4991 C CA . GLU B 1 88 ? 0.762 -20.891 -24.281 1 89.88 88 GLU B CA 1
ATOM 4992 C C . GLU B 1 88 ? 0.5 -20.5 -22.828 1 89.88 88 GLU B C 1
ATOM 4994 O O . GLU B 1 88 ? -0.62 -20.641 -22.328 1 89.88 88 GLU B O 1
ATOM 4999 N N . GLY B 1 89 ? 1.467 -19.953 -22.234 1 92.19 89 GLY B N 1
ATOM 5000 C CA . GLY B 1 89 ? 1.325 -19.594 -20.828 1 92.19 89 GLY B CA 1
ATOM 5001 C C . GLY B 1 89 ? 1.091 -20.812 -19.938 1 92.19 89 GLY B C 1
ATOM 5002 O O . GLY B 1 89 ? 1.884 -21.75 -19.938 1 92.19 89 GLY B O 1
ATOM 5003 N N . LEU B 1 90 ? -0.112 -20.844 -19.344 1 94.5 90 LEU B N 1
ATOM 5004 C CA . LEU B 1 90 ? -0.408 -21.906 -18.406 1 94.5 90 LEU B CA 1
ATOM 5005 C C . LEU B 1 90 ? -1.051 -23.094 -19.109 1 94.5 90 LEU B C 1
ATOM 5007 O O . LEU B 1 90 ? -1.275 -24.141 -18.5 1 94.5 90 LEU B O 1
ATOM 5011 N N . CYS B 1 91 ? -1.269 -22.906 -20.375 1 93.56 91 CYS B N 1
ATOM 5012 C CA . CYS B 1 91 ? -1.882 -23.984 -21.156 1 93.56 91 CYS B CA 1
ATOM 5013 C C . CYS B 1 91 ? -0.852 -24.672 -22.031 1 93.56 91 CYS B C 1
ATOM 5015 O O . CYS B 1 91 ? -0.046 -24 -22.688 1 93.56 91 CYS B O 1
ATOM 5017 N N . SER B 1 92 ? -0.886 -25.969 -22 1 93.38 92 SER B N 1
ATOM 5018 C CA . SER B 1 92 ? 0.02 -26.766 -22.812 1 93.38 92 SER B CA 1
ATOM 5019 C C . SER B 1 92 ? -0.74 -27.812 -23.625 1 93.38 92 SER B C 1
ATOM 5021 O O . SER B 1 92 ? -1.735 -28.359 -23.141 1 93.38 92 SER B O 1
ATOM 5023 N N . ASN B 1 93 ? -0.322 -27.953 -24.844 1 93.88 93 ASN B N 1
ATOM 5024 C CA . ASN B 1 93 ? -0.806 -29.047 -25.672 1 93.88 93 ASN B CA 1
ATOM 5025 C C . ASN B 1 93 ? 0.166 -30.234 -25.672 1 93.88 93 ASN B C 1
ATOM 5027 O O . ASN B 1 93 ? 1.333 -30.078 -26.031 1 93.88 93 ASN B O 1
ATOM 5031 N N . PHE B 1 94 ? -0.393 -31.359 -25.281 1 95.06 94 PHE B N 1
ATOM 5032 C CA . PHE B 1 94 ? 0.44 -32.562 -25.156 1 95.06 94 PHE B CA 1
ATOM 5033 C C . PHE B 1 94 ? 0.041 -33.625 -26.172 1 95.06 94 PHE B C 1
ATOM 5035 O O . PHE B 1 94 ? -1.053 -33.562 -26.734 1 95.06 94 PHE B O 1
ATOM 5042 N N . ALA B 1 95 ? 1.022 -34.438 -26.422 1 95.56 95 ALA B N 1
ATOM 5043 C CA . ALA B 1 95 ? 0.759 -35.625 -27.234 1 95.56 95 ALA B CA 1
ATOM 5044 C C . ALA B 1 95 ? 1.469 -36.844 -26.672 1 95.56 95 ALA B C 1
ATOM 5046 O O . ALA B 1 95 ? 2.643 -36.781 -26.297 1 95.56 95 ALA B O 1
ATOM 5047 N N . ILE B 1 96 ? 0.667 -37.906 -26.531 1 95.44 96 ILE B N 1
ATOM 5048 C CA . ILE B 1 96 ? 1.239 -39.219 -26.188 1 95.44 96 ILE B CA 1
ATOM 5049 C C . ILE B 1 96 ? 1.577 -40 -27.453 1 95.44 96 ILE B C 1
ATOM 5051 O O . ILE B 1 96 ? 0.726 -40.156 -28.328 1 95.44 96 ILE B O 1
ATOM 5055 N N . VAL B 1 97 ? 2.824 -40.406 -27.438 1 95.81 97 VAL B N 1
ATOM 5056 C CA . VAL B 1 97 ? 3.279 -41.031 -28.672 1 95.81 97 VAL B CA 1
ATOM 5057 C C . VAL B 1 97 ? 3.887 -42.406 -28.344 1 95.81 97 VAL B C 1
ATOM 5059 O O . VAL B 1 97 ? 4.52 -42.562 -27.312 1 95.81 97 VAL B O 1
ATOM 5062 N N . CYS B 1 98 ? 3.588 -43.25 -29.25 1 96 98 CYS B N 1
ATOM 5063 C CA . CYS B 1 98 ? 4.188 -44.594 -29.203 1 96 98 CYS B CA 1
ATOM 5064 C C . CYS B 1 98 ? 5.039 -44.844 -30.438 1 96 98 CYS B C 1
ATOM 5066 O O . CYS B 1 98 ? 4.852 -44.188 -31.484 1 96 98 CYS B O 1
ATOM 5068 N N . LYS B 1 99 ? 5.891 -45.75 -30.406 1 93.62 99 LYS B N 1
ATOM 5069 C CA . LYS B 1 99 ? 6.762 -46.094 -31.531 1 93.62 99 LYS B CA 1
ATOM 5070 C C . LYS B 1 99 ? 5.965 -46.719 -32.656 1 93.62 99 LYS B C 1
ATOM 5072 O O . LYS B 1 99 ? 6.391 -46.688 -33.812 1 93.62 99 LYS B O 1
ATOM 5077 N N . CYS B 1 100 ? 4.836 -47.281 -32.375 1 95.06 100 CYS B N 1
ATOM 5078 C CA . CYS B 1 100 ? 4.012 -47.938 -33.375 1 95.06 100 CYS B CA 1
ATOM 5079 C C . CYS B 1 100 ? 3.27 -46.938 -34.25 1 95.06 100 CYS B C 1
ATOM 5081 O O . CYS B 1 100 ? 2.623 -47.281 -35.219 1 95.06 100 CYS B O 1
ATOM 5083 N N . GLY B 1 101 ? 3.322 -45.688 -33.875 1 93.06 101 GLY B N 1
ATOM 5084 C CA . GLY B 1 101 ? 2.65 -44.625 -34.625 1 93.06 101 GLY B CA 1
ATOM 5085 C C . GLY B 1 101 ? 1.424 -44.062 -33.938 1 93.06 101 GLY B C 1
ATOM 5086 O O . GLY B 1 101 ? 0.817 -43.125 -34.406 1 93.06 101 GLY B O 1
ATOM 5087 N N . PHE B 1 102 ? 1.017 -44.719 -32.844 1 94.69 102 PHE B N 1
ATOM 5088 C CA . PHE B 1 102 ? -0.103 -44.219 -32.031 1 94.69 102 PHE B CA 1
ATOM 5089 C C . PHE B 1 102 ? 0.188 -42.812 -31.516 1 94.69 102 PHE B C 1
ATOM 5091 O O . PHE B 1 102 ? 1.296 -42.531 -31.047 1 94.69 102 PHE B O 1
ATOM 5098 N N . MET B 1 103 ? -0.771 -41.906 -31.719 1 94.69 103 MET B N 1
ATOM 5099 C CA . MET B 1 103 ? -0.659 -40.531 -31.219 1 94.69 103 MET B CA 1
ATOM 5100 C C . MET B 1 103 ? -1.989 -40.062 -30.641 1 94.69 103 MET B C 1
ATOM 5102 O O . MET B 1 103 ? -3.029 -40.188 -31.297 1 94.69 103 MET B O 1
ATOM 5106 N N . ALA B 1 104 ? -1.963 -39.688 -29.438 1 94 104 ALA B N 1
ATOM 5107 C CA . ALA B 1 104 ? -3.141 -39.125 -28.797 1 94 104 ALA B CA 1
ATOM 5108 C C . ALA B 1 104 ? -2.826 -37.75 -28.203 1 94 104 ALA B C 1
ATOM 5110 O O . ALA B 1 104 ? -2.037 -37.625 -27.266 1 94 104 ALA B O 1
ATOM 5111 N N . GLY B 1 105 ? -3.461 -36.812 -28.812 1 93.38 105 GLY B N 1
ATOM 5112 C CA . GLY B 1 105 ? -3.242 -35.438 -28.359 1 93.38 105 GLY B CA 1
ATOM 5113 C C . GLY B 1 105 ? -4.27 -34.969 -27.328 1 93.38 105 GLY B C 1
ATOM 5114 O O . GLY B 1 105 ? -5.43 -35.406 -27.391 1 93.38 105 GLY B O 1
ATOM 5115 N N . PHE B 1 106 ? -3.832 -34.156 -26.359 1 93.06 106 PHE B N 1
ATOM 5116 C CA . PHE B 1 106 ? -4.77 -33.531 -25.422 1 93.06 106 PHE B CA 1
ATOM 5117 C C . PHE B 1 106 ? -4.246 -32.188 -24.938 1 93.06 106 PHE B C 1
ATOM 5119 O O . PHE B 1 106 ? -3.043 -31.922 -25 1 93.06 106 PHE B O 1
ATOM 5126 N N . THR B 1 107 ? -5.172 -31.312 -24.5 1 93.25 107 THR B N 1
ATOM 5127 C CA . THR B 1 107 ? -4.824 -30 -23.938 1 93.25 107 THR B CA 1
ATOM 5128 C C . THR B 1 107 ? -4.91 -30.031 -22.406 1 93.25 107 THR B C 1
ATOM 5130 O O . THR B 1 107 ? -5.805 -30.656 -21.844 1 93.25 107 THR B O 1
ATOM 5133 N N . SER B 1 108 ? -3.945 -29.406 -21.797 1 93.88 108 SER B N 1
ATOM 5134 C CA . SER B 1 108 ? -3.887 -29.406 -20.328 1 93.88 108 SER B CA 1
ATOM 5135 C C . SER B 1 108 ? -5.16 -28.828 -19.719 1 93.88 108 SER B C 1
ATOM 5137 O O . SER B 1 108 ? -5.695 -29.375 -18.766 1 93.88 108 SER B O 1
ATOM 5139 N N . THR B 1 109 ? -5.59 -27.703 -20.25 1 90 109 THR B N 1
ATOM 5140 C CA . THR B 1 109 ? -6.816 -27.078 -19.797 1 90 109 THR B CA 1
ATOM 5141 C C . THR B 1 109 ? -7.73 -26.734 -20.969 1 90 109 THR B C 1
ATOM 5143 O O . THR B 1 109 ? -7.254 -26.5 -22.078 1 90 109 THR B O 1
ATOM 5146 N N . PRO B 1 110 ? -8.969 -26.766 -20.641 1 80.56 110 PRO B N 1
ATOM 5147 C CA . PRO B 1 110 ? -9.906 -26.5 -21.734 1 80.56 110 PRO B CA 1
ATOM 5148 C C . PRO B 1 110 ? -9.75 -25.109 -22.344 1 80.56 110 PRO B C 1
ATOM 5150 O O . PRO B 1 110 ? -9.398 -24.172 -21.641 1 80.56 110 PRO B O 1
ATOM 5153 N N . LYS B 1 111 ? -9.891 -25.141 -23.656 1 80.12 111 LYS B N 1
ATOM 5154 C CA . LYS B 1 111 ? -9.82 -23.891 -24.375 1 80.12 111 LYS B CA 1
ATOM 5155 C C . LYS B 1 111 ? -11.219 -23.375 -24.719 1 80.12 111 LYS B C 1
ATOM 5157 O O . LYS B 1 111 ? -12.109 -24.156 -25.047 1 80.12 111 LYS B O 1
ATOM 5162 N N . GLU B 1 112 ? -11.375 -22.156 -24.297 1 75 112 GLU B N 1
ATOM 5163 C CA . GLU B 1 112 ? -12.594 -21.484 -24.75 1 75 112 GLU B CA 1
ATOM 5164 C C . GLU B 1 112 ? -12.305 -20.547 -25.922 1 75 112 GLU B C 1
ATOM 5166 O O . GLU B 1 112 ? -11.477 -19.641 -25.812 1 75 112 GLU B O 1
ATOM 5171 N N . ASN B 1 113 ? -12.977 -20.609 -27 1 69.56 113 ASN B N 1
ATOM 5172 C CA . ASN B 1 113 ? -12.805 -19.797 -28.203 1 69.56 113 ASN B CA 1
ATOM 5173 C C . ASN B 1 113 ? -11.359 -19.797 -28.672 1 69.56 113 ASN B C 1
ATOM 5175 O O . ASN B 1 113 ? -10.797 -18.75 -28.984 1 69.56 113 ASN B O 1
ATOM 5179 N N . LYS B 1 114 ? -10.688 -20.844 -28.547 1 69.62 114 LYS B N 1
ATOM 5180 C CA . LYS B 1 114 ? -9.336 -21.047 -29.062 1 69.62 114 LYS B CA 1
ATOM 5181 C C . LYS B 1 114 ? -8.305 -20.375 -28.172 1 69.62 114 LYS B C 1
ATOM 5183 O O . LYS B 1 114 ? -7.141 -20.219 -28.562 1 69.62 114 LYS B O 1
ATOM 5188 N N . LYS B 1 115 ? -8.789 -19.75 -27.156 1 79 115 LYS B N 1
ATOM 5189 C CA . LYS B 1 115 ? -7.848 -19.141 -26.234 1 79 115 LYS B CA 1
ATOM 5190 C C . LYS B 1 115 ? -7.891 -19.812 -24.859 1 79 115 LYS B C 1
ATOM 5192 O O . LYS B 1 115 ? -8.914 -20.391 -24.484 1 79 115 LYS B O 1
ATOM 5197 N N . CYS B 1 116 ? -6.781 -19.844 -24.297 1 86.81 116 CYS B N 1
ATOM 5198 C CA . CYS B 1 116 ? -6.668 -20.469 -22.969 1 86.81 116 CYS B CA 1
ATOM 5199 C C . CYS B 1 116 ? -7.293 -19.578 -21.906 1 86.81 116 CYS B C 1
ATOM 5201 O O . CYS B 1 116 ? -6.777 -18.5 -21.609 1 86.81 116 CYS B O 1
ATOM 5203 N N . SER B 1 117 ? -8.406 -20.016 -21.344 1 89.69 117 SER B N 1
ATOM 5204 C CA . SER B 1 117 ? -9.156 -19.25 -20.359 1 89.69 117 SER B CA 1
ATOM 5205 C C . SER B 1 117 ? -8.359 -19.078 -19.078 1 89.69 117 SER B C 1
ATOM 5207 O O . SER B 1 117 ? -8.539 -18.094 -18.359 1 89.69 117 SER B O 1
ATOM 5209 N N . LEU B 1 118 ? -7.48 -20.031 -18.875 1 93.38 118 LEU B N 1
ATOM 5210 C CA . LEU B 1 118 ? -6.715 -20 -17.641 1 93.38 118 LEU B CA 1
ATOM 5211 C C . LEU B 1 118 ? -5.789 -18.781 -17.594 1 93.38 118 LEU B C 1
ATOM 5213 O O . LEU B 1 118 ? -5.531 -18.234 -16.531 1 93.38 118 LEU B O 1
ATOM 5217 N N . ASN B 1 119 ? -5.316 -18.391 -18.719 1 95 119 ASN B N 1
ATOM 5218 C CA . ASN B 1 119 ? -4.461 -17.203 -18.781 1 95 119 ASN B CA 1
ATOM 5219 C C . ASN B 1 119 ? -5.23 -15.938 -18.422 1 95 119 ASN B C 1
ATOM 5221 O O . ASN B 1 119 ? -4.711 -15.07 -17.719 1 95 119 ASN B O 1
ATOM 5225 N N . THR B 1 120 ? -6.449 -15.844 -18.875 1 94.56 120 THR B N 1
ATOM 5226 C CA . THR B 1 120 ? -7.293 -14.703 -18.531 1 94.56 120 THR B CA 1
ATOM 5227 C C . THR B 1 120 ? -7.637 -14.703 -17.047 1 94.56 120 THR B C 1
ATOM 5229 O O . THR B 1 120 ? -7.633 -13.648 -16.406 1 94.56 120 THR B O 1
ATOM 5232 N N . LEU B 1 121 ? -7.867 -15.883 -16.547 1 95.06 121 LEU B N 1
ATOM 5233 C CA . LEU B 1 121 ? -8.203 -16.016 -15.141 1 95.06 121 LEU B CA 1
ATOM 5234 C C . LEU B 1 121 ? -7.008 -15.656 -14.266 1 95.06 121 LEU B C 1
ATOM 5236 O O . LEU B 1 121 ? -7.176 -15.109 -13.172 1 95.06 121 LEU B O 1
ATOM 5240 N N . LEU B 1 122 ? -5.848 -16.031 -14.758 1 96.69 122 LEU B N 1
ATOM 5241 C CA . LEU B 1 122 ? -4.641 -15.648 -14.039 1 96.69 122 LEU B CA 1
ATOM 5242 C C . LEU B 1 122 ? -4.527 -14.125 -13.93 1 96.69 122 LEU B C 1
ATOM 5244 O O . LEU B 1 122 ? -4.273 -13.594 -12.852 1 96.69 122 LEU B O 1
ATOM 5248 N N . VAL B 1 123 ? -4.738 -13.469 -15.055 1 96.94 123 VAL B N 1
ATOM 5249 C CA . VAL B 1 123 ? -4.668 -12.008 -15.078 1 96.94 123 VAL B CA 1
ATOM 5250 C C . VAL B 1 123 ? -5.719 -11.43 -14.133 1 96.94 123 VAL B C 1
ATOM 5252 O O . VAL B 1 123 ? -5.426 -10.523 -13.352 1 96.94 123 VAL B O 1
ATOM 5255 N N . PHE B 1 124 ? -6.902 -11.992 -14.203 1 96.81 124 PHE B N 1
ATOM 5256 C CA . PHE B 1 124 ? -8.008 -11.539 -13.359 1 96.81 124 PHE B CA 1
ATOM 5257 C C . PHE B 1 124 ? -7.664 -11.727 -11.883 1 96.81 124 PHE B C 1
ATOM 5259 O O . PHE B 1 124 ? -7.84 -10.805 -11.086 1 96.81 124 PHE B O 1
ATOM 5266 N N . GLY B 1 125 ? -7.133 -12.891 -11.547 1 96.31 125 GLY B N 1
ATOM 5267 C CA . GLY B 1 125 ? -6.762 -13.164 -10.172 1 96.31 125 GLY B CA 1
ATOM 5268 C C . GLY B 1 125 ? -5.668 -12.25 -9.656 1 96.31 125 GLY B C 1
ATOM 5269 O O . GLY B 1 125 ? -5.73 -11.781 -8.516 1 96.31 125 GLY B O 1
ATOM 5270 N N . LEU B 1 126 ? -4.691 -11.984 -10.453 1 96.75 126 LEU B N 1
ATOM 5271 C CA . LEU B 1 126 ? -3.592 -11.117 -10.062 1 96.75 126 LEU B CA 1
ATOM 5272 C C . LEU B 1 126 ? -4.086 -9.688 -9.828 1 96.75 126 LEU B C 1
ATOM 5274 O O . LEU B 1 126 ? -3.707 -9.047 -8.844 1 96.75 126 LEU B O 1
ATOM 5278 N N . ARG B 1 127 ? -4.957 -9.242 -10.664 1 96.25 127 ARG B N 1
ATOM 5279 C CA . ARG B 1 127 ? -5.473 -7.879 -10.531 1 96.25 127 ARG B CA 1
ATOM 5280 C C . ARG B 1 127 ? -6.383 -7.754 -9.312 1 96.25 127 ARG B C 1
ATOM 5282 O O . ARG B 1 127 ? -6.422 -6.707 -8.664 1 96.25 127 ARG B O 1
ATOM 5289 N N . LEU B 1 128 ? -7.051 -8.82 -8.977 1 95.12 128 LEU B N 1
ATOM 5290 C CA . LEU B 1 128 ? -7.895 -8.844 -7.781 1 95.12 128 LEU B CA 1
ATOM 5291 C C . LEU B 1 128 ? -7.055 -8.664 -6.52 1 95.12 128 LEU B C 1
ATOM 5293 O O . LEU B 1 128 ? -7.531 -8.109 -5.523 1 95.12 128 LEU B O 1
ATOM 5297 N N . MET B 1 129 ? -5.844 -9.102 -6.664 1 93.12 129 MET B N 1
ATOM 5298 C CA . MET B 1 129 ? -4.988 -8.984 -5.488 1 93.12 129 MET B CA 1
ATOM 5299 C C . MET B 1 129 ? -4.086 -7.758 -5.598 1 93.12 129 MET B C 1
ATOM 5301 O O . MET B 1 129 ? -3.172 -7.582 -4.789 1 93.12 129 MET B O 1
ATOM 5305 N N . GLY B 1 130 ? -4.262 -6.957 -6.621 1 91.56 130 GLY B N 1
ATOM 5306 C CA . GLY B 1 130 ? -3.553 -5.699 -6.773 1 91.56 130 GLY B CA 1
ATOM 5307 C C . GLY B 1 130 ? -2.162 -5.867 -7.359 1 91.56 130 GLY B C 1
ATOM 5308 O O . GLY B 1 130 ? -1.268 -5.062 -7.082 1 91.56 130 GLY B O 1
ATOM 5309 N N . ARG B 1 131 ? -1.938 -6.934 -8.094 1 94.31 131 ARG B N 1
ATOM 5310 C CA . ARG B 1 131 ? -0.624 -7.188 -8.68 1 94.31 131 ARG B CA 1
ATOM 5311 C C . ARG B 1 131 ? -0.721 -7.371 -10.188 1 94.31 131 ARG B C 1
ATOM 5313 O O . ARG B 1 131 ? -1.807 -7.609 -10.727 1 94.31 131 ARG B O 1
ATOM 5320 N N . GLY B 1 132 ? 0.396 -7.145 -10.836 1 94.19 132 GLY B N 1
ATOM 5321 C CA . GLY B 1 132 ? 0.422 -7.211 -12.289 1 94.19 132 GLY B CA 1
ATOM 5322 C C . GLY B 1 132 ? 1.34 -8.297 -12.82 1 94.19 132 GLY B C 1
ATOM 5323 O O . GLY B 1 132 ? 1.479 -9.352 -12.203 1 94.19 132 GLY B O 1
ATOM 5324 N N . PHE B 1 133 ? 1.846 -8.078 -13.984 1 95.62 133 PHE B N 1
ATOM 5325 C CA . PHE B 1 133 ? 2.619 -9.055 -14.742 1 95.62 133 PHE B CA 1
ATOM 5326 C C . PHE B 1 133 ? 3.877 -9.461 -13.984 1 95.62 133 PHE B C 1
ATOM 5328 O O . PHE B 1 133 ? 4.156 -10.648 -13.82 1 95.62 133 PHE B O 1
ATOM 5335 N N . SER B 1 134 ? 4.637 -8.5 -13.508 1 93.56 134 SER B N 1
ATOM 5336 C CA . SER B 1 134 ? 5.914 -8.781 -12.859 1 93.56 134 SER B CA 1
ATOM 5337 C C . SER B 1 134 ? 5.727 -9.656 -11.625 1 93.56 134 SER B C 1
ATOM 5339 O O . SER B 1 134 ? 6.473 -10.617 -11.43 1 93.56 134 SER B O 1
ATOM 5341 N N . ALA B 1 135 ? 4.789 -9.367 -10.812 1 93.69 135 ALA B N 1
ATOM 5342 C CA . ALA B 1 135 ? 4.508 -10.164 -9.625 1 93.69 135 ALA B CA 1
ATOM 5343 C C . ALA B 1 135 ? 4.039 -11.57 -9.992 1 93.69 135 ALA B C 1
ATOM 5345 O O . ALA B 1 135 ? 4.465 -12.555 -9.391 1 93.69 135 ALA B O 1
ATOM 5346 N N . GLY B 1 136 ? 3.168 -11.625 -11 1 95.31 136 GLY B N 1
ATOM 5347 C CA . GLY B 1 136 ? 2.697 -12.922 -11.453 1 95.31 136 GLY B CA 1
ATOM 5348 C C . GLY B 1 136 ? 3.809 -13.805 -12 1 95.31 136 GLY B C 1
ATOM 5349 O O . GLY B 1 136 ? 3.857 -15 -11.703 1 95.31 136 GLY B O 1
ATOM 5350 N N . MET B 1 137 ? 4.637 -13.164 -12.758 1 95.25 137 MET B N 1
ATOM 5351 C CA . MET B 1 137 ? 5.758 -13.906 -13.328 1 95.25 137 MET B CA 1
ATOM 5352 C C . MET B 1 137 ? 6.66 -14.461 -12.227 1 95.25 137 MET B C 1
ATOM 5354 O O . MET B 1 137 ? 7.078 -15.617 -12.281 1 95.25 137 MET B O 1
ATOM 5358 N N . LYS B 1 138 ? 6.961 -13.703 -11.203 1 94.31 138 LYS B N 1
ATOM 5359 C CA . LYS B 1 138 ? 7.801 -14.156 -10.102 1 94.31 138 LYS B CA 1
ATOM 5360 C C . LYS B 1 138 ? 7.156 -15.328 -9.367 1 94.31 138 LYS B C 1
ATOM 5362 O O . LYS B 1 138 ? 7.836 -16.297 -9.016 1 94.31 138 LYS B O 1
ATOM 5367 N N . LEU B 1 139 ? 5.867 -15.219 -9.141 1 95.69 139 LEU B N 1
ATOM 5368 C CA . LEU B 1 139 ? 5.145 -16.281 -8.461 1 95.69 139 LEU B CA 1
ATOM 5369 C C . LEU B 1 139 ? 5.191 -17.578 -9.266 1 95.69 139 LEU B C 1
ATOM 5371 O O . LEU B 1 139 ? 5.504 -18.641 -8.727 1 95.69 139 LEU B O 1
ATOM 5375 N N . LEU B 1 140 ? 4.934 -17.453 -10.555 1 96.19 140 LEU B N 1
ATOM 5376 C CA . LEU B 1 140 ? 4.898 -18.625 -11.414 1 96.19 140 LEU B CA 1
ATOM 5377 C C . LEU B 1 140 ? 6.289 -19.234 -11.555 1 96.19 140 LEU B C 1
ATOM 5379 O O . LEU B 1 140 ? 6.434 -20.469 -11.594 1 96.19 140 LEU B O 1
ATOM 5383 N N . CYS B 1 141 ? 7.281 -18.406 -11.555 1 93.56 141 CYS B N 1
ATOM 5384 C CA . CYS B 1 141 ? 8.648 -18.906 -11.648 1 93.56 141 CYS B CA 1
ATOM 5385 C C . CYS B 1 141 ? 9.023 -19.688 -10.398 1 93.56 141 CYS B C 1
ATOM 5387 O O . CYS B 1 141 ? 9.656 -20.75 -10.492 1 93.56 141 CYS B O 1
ATOM 5389 N N . ILE B 1 142 ? 8.625 -19.203 -9.273 1 93.56 142 ILE B N 1
ATOM 5390 C CA . ILE B 1 142 ? 8.93 -19.891 -8.016 1 93.56 142 ILE B CA 1
ATOM 5391 C C . ILE B 1 142 ? 8.227 -21.234 -7.98 1 93.56 142 ILE B C 1
ATOM 5393 O O . ILE B 1 142 ? 8.758 -22.203 -7.441 1 93.56 142 ILE B O 1
ATOM 5397 N N . LEU B 1 143 ? 7.07 -21.312 -8.594 1 94.06 143 LEU B N 1
ATOM 5398 C CA . LEU B 1 143 ? 6.305 -22.562 -8.617 1 94.06 143 LEU B CA 1
ATOM 5399 C C . LEU B 1 143 ? 6.723 -23.422 -9.797 1 94.06 143 LEU B C 1
ATOM 5401 O O . LEU B 1 143 ? 6.137 -24.484 -10.031 1 94.06 143 LEU B O 1
ATOM 5405 N N . ASN B 1 144 ? 7.648 -22.969 -10.586 1 93.19 144 ASN B N 1
ATOM 5406 C CA . ASN B 1 144 ? 8.156 -23.672 -11.758 1 93.19 144 ASN B CA 1
ATOM 5407 C C . ASN B 1 144 ? 7.051 -23.906 -12.789 1 93.19 144 ASN B C 1
ATOM 5409 O O . ASN B 1 144 ? 6.91 -25 -13.312 1 93.19 144 ASN B O 1
ATOM 5413 N N . LEU B 1 145 ? 6.23 -22.922 -12.953 1 95.12 145 LEU B N 1
ATOM 5414 C CA . LEU B 1 145 ? 5.16 -22.922 -13.945 1 95.12 145 LEU B CA 1
ATOM 5415 C C . LEU B 1 145 ? 5.496 -21.984 -15.109 1 95.12 145 LEU B C 1
ATOM 5417 O O . LEU B 1 145 ? 6.164 -20.969 -14.922 1 95.12 145 LEU B O 1
ATOM 5421 N N . PRO B 1 146 ? 5.012 -22.328 -16.219 1 92.62 146 PRO B N 1
ATOM 5422 C CA . PRO B 1 146 ? 5.199 -21.406 -17.328 1 92.62 146 PRO B CA 1
ATOM 5423 C C . PRO B 1 146 ? 4.309 -20.172 -17.234 1 92.62 146 PRO B C 1
ATOM 5425 O O . PRO B 1 146 ? 3.324 -20.172 -16.484 1 92.62 146 PRO B O 1
ATOM 5428 N N . TYR B 1 147 ? 4.676 -19.125 -17.875 1 91.25 147 TYR B N 1
ATOM 5429 C CA . TYR B 1 147 ? 3.879 -17.906 -17.875 1 91.25 147 TYR B CA 1
ATOM 5430 C C . TYR B 1 147 ? 3.84 -17.281 -19.266 1 91.25 147 TYR B C 1
ATOM 5432 O O . TYR B 1 147 ? 4.629 -17.641 -20.141 1 91.25 147 TYR B O 1
ATOM 5440 N N . VAL B 1 148 ? 2.947 -16.422 -19.516 1 91.69 148 VAL B N 1
ATOM 5441 C CA . VAL B 1 148 ? 2.789 -15.742 -20.797 1 91.69 148 VAL B CA 1
ATOM 5442 C C . VAL B 1 148 ? 3.758 -14.57 -20.875 1 91.69 148 VAL B C 1
ATOM 5444 O O . VAL B 1 148 ? 4.223 -14.07 -19.844 1 91.69 148 VAL B O 1
ATOM 5447 N N . CYS B 1 149 ? 3.988 -14.172 -22.016 1 93.19 149 CYS B N 1
ATOM 5448 C CA . CYS B 1 149 ? 4.816 -12.984 -22.203 1 93.19 149 CYS B CA 1
ATOM 5449 C C . CYS B 1 149 ? 4.039 -11.719 -21.875 1 93.19 149 CYS B C 1
ATOM 5451 O O . CYS B 1 149 ? 2.82 -11.758 -21.703 1 93.19 149 CYS B O 1
ATOM 5453 N N . LYS B 1 150 ? 4.672 -10.648 -21.734 1 93.88 150 LYS B N 1
ATOM 5454 C CA . LYS B 1 150 ? 4.086 -9.375 -21.312 1 93.88 150 LYS B CA 1
ATOM 5455 C C . LYS B 1 150 ? 3.031 -8.906 -22.297 1 93.88 150 LYS B C 1
ATOM 5457 O O . LYS B 1 150 ? 1.977 -8.398 -21.906 1 93.88 150 LYS B O 1
ATOM 5462 N N . LYS B 1 151 ? 3.287 -9.062 -23.547 1 94.44 151 LYS B N 1
ATOM 5463 C CA . LYS B 1 151 ? 2.354 -8.648 -24.594 1 94.44 151 LYS B CA 1
ATOM 5464 C C . LYS B 1 151 ? 1.04 -9.414 -24.484 1 94.44 151 LYS B C 1
ATOM 5466 O O . LYS B 1 151 ? -0.038 -8.82 -24.531 1 94.44 151 LYS B O 1
ATOM 5471 N N . THR B 1 152 ? 1.207 -10.742 -24.422 1 94.38 152 THR B N 1
ATOM 5472 C CA . THR B 1 152 ? 0.018 -11.578 -24.297 1 94.38 152 THR B CA 1
ATOM 5473 C C . THR B 1 152 ? -0.74 -11.25 -23.016 1 94.38 152 THR B C 1
ATOM 5475 O O . THR B 1 152 ? -1.973 -11.258 -22.984 1 94.38 152 THR B O 1
ATOM 5478 N N . PHE B 1 153 ? 0.01 -10.953 -22 1 95.88 153 PHE B N 1
ATOM 5479 C CA . PHE B 1 153 ? -0.601 -10.555 -20.734 1 95.88 153 PHE B CA 1
ATOM 5480 C C . PHE B 1 153 ? -1.462 -9.305 -20.922 1 95.88 153 PHE B C 1
ATOM 5482 O O . PHE B 1 153 ? -2.592 -9.25 -20.422 1 95.88 153 PHE B O 1
ATOM 5489 N N . ARG B 1 154 ? -0.992 -8.359 -21.641 1 94.88 154 ARG B N 1
ATOM 5490 C CA . ARG B 1 154 ? -1.693 -7.102 -21.875 1 94.88 154 ARG B CA 1
ATOM 5491 C C . ARG B 1 154 ? -2.959 -7.328 -22.688 1 94.88 154 ARG B C 1
ATOM 5493 O O . ARG B 1 154 ? -3.971 -6.656 -22.484 1 94.88 154 ARG B O 1
ATOM 5500 N N . ILE B 1 155 ? -2.879 -8.227 -23.547 1 94.44 155 ILE B N 1
ATOM 5501 C CA . ILE B 1 155 ? -4.043 -8.547 -24.375 1 94.44 155 ILE B CA 1
ATOM 5502 C C . ILE B 1 155 ? -5.164 -9.086 -23.5 1 94.44 155 ILE B C 1
ATOM 5504 O O . ILE B 1 155 ? -6.32 -8.68 -23.625 1 94.44 155 ILE B O 1
ATOM 5508 N N . HIS B 1 156 ? -4.809 -10 -22.656 1 94.62 156 HIS B N 1
ATOM 5509 C CA . HIS B 1 156 ? -5.805 -10.539 -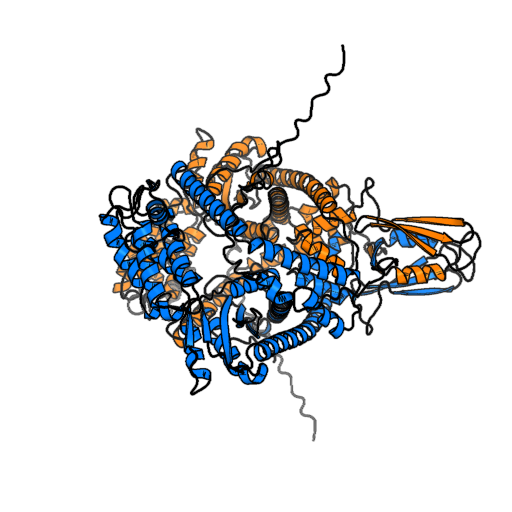21.734 1 94.62 156 HIS B CA 1
ATOM 5510 C C . HIS B 1 156 ? -6.336 -9.461 -20.797 1 94.62 156 HIS B C 1
ATOM 5512 O O . HIS B 1 156 ? -7.512 -9.469 -20.438 1 94.62 156 HIS B O 1
ATOM 5518 N N . GLU B 1 157 ? -5.543 -8.57 -20.453 1 95.75 157 GLU B N 1
ATOM 5519 C CA . GLU B 1 157 ? -5.934 -7.477 -19.562 1 95.75 157 GLU B CA 1
ATOM 5520 C C . GLU B 1 157 ? -6.941 -6.555 -20.25 1 95.75 157 GLU B C 1
ATOM 5522 O O . GLU B 1 157 ? -7.898 -6.102 -19.609 1 95.75 157 GLU B O 1
ATOM 5527 N N . LEU B 1 158 ? -6.703 -6.207 -21.469 1 95.44 158 LEU B N 1
ATOM 5528 C CA . LEU B 1 158 ? -7.602 -5.34 -22.219 1 95.44 158 LEU B CA 1
ATOM 5529 C C . LEU B 1 158 ? -8.961 -6 -22.406 1 95.44 158 LEU B C 1
ATOM 5531 O O . LEU B 1 158 ? -10 -5.336 -22.297 1 95.44 158 LEU B O 1
ATOM 5535 N N . LYS B 1 159 ? -8.891 -7.246 -22.641 1 94.12 159 LYS B N 1
ATOM 5536 C CA . LYS B 1 159 ? -10.141 -7.984 -22.75 1 94.12 159 LYS B CA 1
ATOM 5537 C C . LYS B 1 159 ? -10.906 -7.965 -21.438 1 94.12 159 LYS B C 1
ATOM 5539 O O . LYS B 1 159 ? -12.125 -7.762 -21.422 1 94.12 159 LYS B O 1
ATOM 5544 N N . LEU B 1 160 ? -10.211 -8.188 -20.438 1 96.5 160 LEU B N 1
ATOM 5545 C CA . LEU B 1 160 ? -10.805 -8.172 -19.109 1 96.5 160 LEU B CA 1
ATOM 5546 C C . LEU B 1 160 ? -11.398 -6.801 -18.797 1 96.5 160 LEU B C 1
ATOM 5548 O O . LEU B 1 160 ? -12.484 -6.707 -18.219 1 96.5 160 LEU B O 1
ATOM 5552 N N . LEU B 1 161 ? -10.719 -5.758 -19.141 1 97.69 161 LEU B N 1
ATOM 5553 C CA . LEU B 1 161 ? -11.172 -4.395 -18.891 1 97.69 161 LEU B CA 1
ATOM 5554 C C . LEU B 1 161 ? -12.531 -4.141 -19.531 1 97.69 161 LEU B C 1
ATOM 5556 O O . LEU B 1 161 ? -13.43 -3.572 -18.922 1 97.69 161 LEU B O 1
ATOM 5560 N N . GLU B 1 162 ? -12.672 -4.562 -20.703 1 97.06 162 GLU B N 1
ATOM 5561 C CA . GLU B 1 162 ? -13.922 -4.359 -21.422 1 97.06 162 GLU B CA 1
ATOM 5562 C C . GLU B 1 162 ? -15.086 -5.062 -20.734 1 97.06 162 GLU B C 1
ATOM 5564 O O . GLU B 1 162 ? -16.141 -4.461 -20.516 1 97.06 162 GLU B O 1
ATOM 5569 N N . GLU B 1 163 ? -14.852 -6.266 -20.406 1 97.06 163 GLU B N 1
ATOM 5570 C CA . GLU B 1 163 ? -15.914 -7.051 -19.781 1 97.06 163 GLU B CA 1
ATOM 5571 C C . GLU B 1 163 ? -16.219 -6.535 -18.375 1 97.06 163 GLU B C 1
ATOM 5573 O O . GLU B 1 163 ? -17.391 -6.527 -17.969 1 97.06 163 GLU B O 1
ATOM 5578 N N . VAL B 1 164 ? -15.227 -6.18 -17.703 1 98.06 164 VAL B N 1
ATOM 5579 C CA . VAL B 1 164 ? -15.422 -5.672 -16.344 1 98.06 164 VAL B CA 1
ATOM 5580 C C . VAL B 1 164 ? -16.141 -4.32 -16.391 1 98.06 164 VAL B C 1
ATOM 5582 O O . VAL B 1 164 ? -16.984 -4.031 -15.547 1 98.06 164 VAL B O 1
ATOM 5585 N N . LYS B 1 165 ? -15.75 -3.492 -17.344 1 97.69 165 LYS B N 1
ATOM 5586 C CA . LYS B 1 165 ? -16.406 -2.199 -17.516 1 97.69 165 LYS B CA 1
ATOM 5587 C C . LYS B 1 165 ? -17.906 -2.369 -17.766 1 97.69 165 LYS B C 1
ATOM 5589 O O . LYS B 1 165 ? -18.719 -1.667 -17.172 1 97.69 165 LYS B O 1
ATOM 5594 N N . TYR B 1 166 ? -18.203 -3.297 -18.547 1 97.12 166 TYR B N 1
ATOM 5595 C CA . TYR B 1 166 ? -19.594 -3.578 -18.844 1 97.12 166 TYR B CA 1
ATOM 5596 C C . TYR B 1 166 ? -20.344 -4.055 -17.594 1 97.12 166 TYR B C 1
ATOM 5598 O O . TYR B 1 166 ? -21.438 -3.574 -17.297 1 97.12 166 TYR B O 1
ATOM 5606 N N . SER B 1 167 ? -19.766 -4.938 -16.953 1 97.56 167 SER B N 1
ATOM 5607 C CA . SER B 1 167 ? -20.375 -5.465 -15.742 1 97.56 167 SER B CA 1
ATOM 5608 C C . SER B 1 167 ? -20.562 -4.375 -14.695 1 97.56 167 SER B C 1
ATOM 5610 O O . SER B 1 167 ? -21.547 -4.355 -13.969 1 97.56 167 SER B O 1
ATOM 5612 N N . CYS B 1 168 ? -19.594 -3.547 -14.609 1 98.19 168 CYS B N 1
ATOM 5613 C CA . CYS B 1 168 ? -19.641 -2.451 -13.648 1 98.19 168 CYS B CA 1
ATOM 5614 C C . CYS B 1 168 ? -20.766 -1.481 -13.969 1 98.19 168 CYS B C 1
ATOM 5616 O O . CYS B 1 168 ? -21.5 -1.05 -13.078 1 98.19 168 CYS B O 1
ATOM 5618 N N . GLU B 1 169 ? -20.922 -1.188 -15.227 1 97.81 169 GLU B N 1
ATOM 5619 C CA . GLU B 1 169 ? -21.984 -0.293 -15.656 1 97.81 169 GLU B CA 1
ATOM 5620 C C . GLU B 1 169 ? -23.359 -0.885 -15.352 1 97.81 169 GLU B C 1
ATOM 5622 O O . GLU B 1 169 ? -24.25 -0.183 -14.875 1 97.81 169 GLU B O 1
ATOM 5627 N N . GLU B 1 170 ? -23.453 -2.102 -15.555 1 97.44 170 GLU B N 1
ATOM 5628 C CA . GLU B 1 170 ? -24.703 -2.787 -15.242 1 97.44 170 GLU B CA 1
ATOM 5629 C C . GLU B 1 170 ? -24.984 -2.781 -13.742 1 97.44 170 GLU B C 1
ATOM 5631 O O . GLU B 1 170 ? -26.125 -2.617 -13.32 1 97.44 170 GLU B O 1
ATOM 5636 N N . ASN B 1 171 ? -24.016 -3.01 -13.086 1 97.56 171 ASN B N 1
ATOM 5637 C CA . ASN B 1 171 ? -24.125 -3.031 -11.625 1 97.56 171 ASN B CA 1
ATOM 5638 C C . ASN B 1 171 ? -24.562 -1.677 -11.078 1 97.56 171 ASN B C 1
ATOM 5640 O O . ASN B 1 171 ? -25.438 -1.604 -10.219 1 97.56 171 ASN B O 1
ATOM 5644 N N . MET B 1 172 ? -24 -0.584 -11.562 1 98.12 172 MET B N 1
ATOM 5645 C CA . MET B 1 172 ? -24.359 0.759 -11.117 1 98.12 172 MET B CA 1
ATOM 5646 C C . MET B 1 172 ? -25.781 1.119 -11.562 1 98.12 172 MET B C 1
ATOM 5648 O O . MET B 1 172 ? -26.5 1.813 -10.852 1 98.12 172 MET B O 1
ATOM 5652 N N . GLU B 1 173 ? -26.109 0.637 -12.695 1 97.69 173 GLU B N 1
ATOM 5653 C CA . GLU B 1 173 ? -27.484 0.833 -13.156 1 97.69 173 GLU B CA 1
ATOM 5654 C C . GLU B 1 173 ? -28.484 0.114 -12.25 1 97.69 173 GLU B C 1
ATOM 5656 O O . GLU B 1 173 ? -29.531 0.661 -11.922 1 97.69 173 GLU B O 1
ATOM 5661 N N . ALA B 1 174 ? -28.141 -1.072 -11.922 1 96.81 174 ALA B N 1
ATOM 5662 C CA . ALA B 1 174 ? -28.984 -1.822 -11.008 1 96.81 174 ALA B CA 1
ATOM 5663 C C . ALA B 1 174 ? -29.109 -1.107 -9.664 1 96.81 174 ALA B C 1
ATOM 5665 O O . ALA B 1 174 ? -30.172 -1.113 -9.047 1 96.81 174 ALA B O 1
ATOM 5666 N N . ALA B 1 175 ? -28.062 -0.543 -9.227 1 97 175 ALA B N 1
ATOM 5667 C CA . ALA B 1 175 ? -28.078 0.211 -7.98 1 97 175 ALA B CA 1
ATOM 5668 C C . ALA B 1 175 ? -29 1.424 -8.086 1 97 175 ALA B C 1
ATOM 5670 O O . ALA B 1 175 ? -29.703 1.756 -7.129 1 97 175 ALA B O 1
ATOM 5671 N N . SER B 1 176 ? -28.953 2.086 -9.203 1 97.38 176 SER B N 1
ATOM 5672 C CA . SER B 1 176 ? -29.828 3.236 -9.422 1 97.38 176 SER B CA 1
ATOM 5673 C C . SER B 1 176 ? -31.297 2.83 -9.414 1 97.38 176 SER B C 1
ATOM 5675 O O . SER B 1 176 ? -32.125 3.539 -8.859 1 97.38 176 SER B O 1
ATOM 5677 N N . LYS B 1 177 ? -31.594 1.721 -10.008 1 96.62 177 LYS B N 1
ATOM 5678 C CA . LYS B 1 177 ? -32.969 1.22 -10.031 1 96.62 177 LYS B CA 1
ATOM 5679 C C . LYS B 1 177 ? -33.438 0.856 -8.625 1 96.62 177 LYS B C 1
ATOM 5681 O O . LYS B 1 177 ? -34.625 1.046 -8.289 1 96.62 177 LYS B O 1
ATOM 5686 N N . GLU B 1 178 ? -32.562 0.368 -7.918 1 95.56 178 GLU B N 1
ATOM 5687 C CA . GLU B 1 178 ? -32.906 0.048 -6.535 1 95.56 178 GLU B CA 1
ATOM 5688 C C . GLU B 1 178 ? -33.312 1.301 -5.758 1 95.56 178 GLU B C 1
ATOM 5690 O O . GLU B 1 178 ? -34.25 1.272 -4.965 1 95.56 178 GLU B O 1
ATOM 5695 N N . VAL B 1 179 ? -32.594 2.365 -5.949 1 95.81 179 VAL B N 1
ATOM 5696 C CA . VAL B 1 179 ? -32.906 3.629 -5.289 1 95.81 179 VAL B CA 1
ATOM 5697 C C . VAL B 1 179 ? -34.25 4.145 -5.75 1 95.81 179 VAL B C 1
ATOM 5699 O O . VAL B 1 179 ? -35.062 4.598 -4.938 1 95.81 179 VAL B O 1
ATOM 5702 N N . GLN B 1 180 ? -34.5 4.02 -7.004 1 96 180 GLN B N 1
ATOM 5703 C CA . GLN B 1 180 ? -35.781 4.465 -7.562 1 96 180 GLN B CA 1
ATOM 5704 C C . GLN B 1 180 ? -36.938 3.67 -6.98 1 96 180 GLN B C 1
ATOM 5706 O O . GLN B 1 180 ? -38 4.234 -6.672 1 96 180 GLN B O 1
ATOM 5711 N N . ASN B 1 181 ? -36.719 2.438 -6.871 1 94.56 181 ASN B N 1
ATOM 5712 C CA . ASN B 1 181 ? -37.75 1.571 -6.34 1 94.56 181 ASN B CA 1
ATOM 5713 C C . ASN B 1 181 ? -38 1.836 -4.859 1 94.56 181 ASN B C 1
ATOM 5715 O O . ASN B 1 181 ? -39.125 1.752 -4.391 1 94.56 181 ASN B O 1
ATOM 5719 N N . LEU B 1 182 ? -37 2.115 -4.148 1 92.94 182 LEU B N 1
ATOM 5720 C CA . LEU B 1 182 ? -37.125 2.357 -2.711 1 92.94 182 LEU B CA 1
ATOM 5721 C C . LEU B 1 182 ? -37.781 3.695 -2.436 1 92.94 182 LEU B C 1
ATOM 5723 O O . LEU B 1 182 ? -38.656 3.789 -1.57 1 92.94 182 LEU B O 1
ATOM 5727 N N . LYS B 1 183 ? -37.406 4.703 -3.104 1 92.38 183 LYS B N 1
ATOM 5728 C CA . LYS B 1 183 ? -37.906 6.051 -2.836 1 92.38 183 LYS B CA 1
ATOM 5729 C C . LYS B 1 183 ? -39.125 6.371 -3.695 1 92.38 183 LYS B C 1
ATOM 5731 O O . LYS B 1 183 ? -39.875 7.305 -3.395 1 92.38 183 LYS B O 1
ATOM 5736 N N . LYS B 1 184 ? -39.344 5.684 -4.781 1 92.62 184 LYS B N 1
ATOM 5737 C CA . LYS B 1 184 ? -40.438 5.918 -5.723 1 92.62 184 LYS B CA 1
ATOM 5738 C C . LYS B 1 184 ? -40.344 7.324 -6.309 1 92.62 184 LYS B C 1
ATOM 5740 O O . LYS B 1 184 ? -41.375 7.977 -6.508 1 92.62 184 LYS B O 1
ATOM 5745 N N . THR B 1 185 ? -39.156 7.875 -6.281 1 90.25 185 THR B N 1
ATOM 5746 C CA . THR B 1 185 ? -38.875 9.172 -6.883 1 90.25 185 THR B CA 1
ATOM 5747 C C . THR B 1 185 ? -37.594 9.125 -7.719 1 90.25 185 THR B C 1
ATOM 5749 O O . THR B 1 185 ? -36.844 8.164 -7.637 1 90.25 185 THR B O 1
ATOM 5752 N N . THR B 1 186 ? -37.438 10.188 -8.508 1 92.56 186 THR B N 1
ATOM 5753 C CA . THR B 1 186 ? -36.281 10.258 -9.352 1 92.56 186 THR B CA 1
ATOM 5754 C C . THR B 1 186 ? -35.219 11.188 -8.75 1 92.56 186 THR B C 1
ATOM 5756 O O . THR B 1 186 ? -34.25 11.547 -9.406 1 92.56 186 THR B O 1
ATOM 5759 N N . THR B 1 187 ? -35.531 11.562 -7.5 1 94.5 187 THR B N 1
ATOM 5760 C CA . THR B 1 187 ? -34.562 12.406 -6.812 1 94.5 187 THR B CA 1
ATOM 5761 C C . THR B 1 187 ? -33.938 11.664 -5.621 1 94.5 187 THR B C 1
ATOM 5763 O O . THR B 1 187 ? -34.625 10.859 -4.98 1 94.5 187 THR B O 1
ATOM 5766 N N . CYS B 1 188 ? -32.688 11.836 -5.426 1 94.81 188 CYS B N 1
ATOM 5767 C CA . CYS B 1 188 ? -32.062 11.172 -4.281 1 94.81 188 CYS B CA 1
ATOM 5768 C C . CYS B 1 188 ? -30.875 11.953 -3.756 1 94.81 188 CYS B C 1
ATOM 5770 O O . CYS B 1 188 ? -30.422 12.898 -4.402 1 94.81 188 CYS B O 1
ATOM 5772 N N . GLY B 1 189 ? -30.516 11.656 -2.518 1 94.75 189 GLY B N 1
ATOM 5773 C CA . GLY B 1 189 ? -29.297 12.211 -1.929 1 94.75 189 GLY B CA 1
ATOM 5774 C C . GLY B 1 189 ? -28.078 11.336 -2.148 1 94.75 189 GLY B C 1
ATOM 5775 O O . GLY B 1 189 ? -28.188 10.109 -2.174 1 94.75 189 GLY B O 1
ATOM 5776 N N . VAL B 1 190 ? -26.953 12.039 -2.324 1 96.69 190 VAL B N 1
ATOM 5777 C CA . VAL B 1 190 ? -25.75 11.281 -2.602 1 96.69 190 VAL B CA 1
ATOM 5778 C C . VAL B 1 190 ? -24.594 11.812 -1.756 1 96.69 190 VAL B C 1
ATOM 5780 O O . VAL B 1 190 ? -24.594 12.984 -1.357 1 96.69 190 VAL B O 1
ATOM 5783 N N . SER B 1 191 ? -23.703 10.922 -1.422 1 96.62 191 SER B N 1
ATOM 5784 C CA . SER B 1 191 ? -22.438 11.266 -0.8 1 96.62 191 SER B CA 1
ATOM 5785 C C . SER B 1 191 ? -21.312 11.273 -1.821 1 96.62 191 SER B C 1
ATOM 5787 O O . SER B 1 191 ? -21.141 10.312 -2.574 1 96.62 191 SER B O 1
ATOM 5789 N N . VAL B 1 192 ? -20.547 12.375 -1.885 1 96.44 192 VAL B N 1
ATOM 5790 C CA . VAL B 1 192 ? -19.5 12.539 -2.898 1 96.44 192 VAL B CA 1
ATOM 5791 C C . VAL B 1 192 ? -18.141 12.648 -2.227 1 96.44 192 VAL B C 1
ATOM 5793 O O . VAL B 1 192 ? -17.984 13.375 -1.241 1 96.44 192 VAL B O 1
ATOM 5796 N N . ASP B 1 193 ? -17.188 11.883 -2.699 1 95.62 193 ASP B N 1
ATOM 5797 C CA . ASP B 1 193 ? -15.812 11.961 -2.195 1 95.62 193 ASP B CA 1
ATOM 5798 C C . ASP B 1 193 ? -14.805 11.68 -3.305 1 95.62 193 ASP B C 1
ATOM 5800 O O . ASP B 1 193 ? -15.102 10.953 -4.254 1 95.62 193 ASP B O 1
ATOM 5804 N N . GLY B 1 194 ? -13.688 12.43 -3.252 1 94.12 194 GLY B N 1
ATOM 5805 C CA . GLY B 1 194 ? -12.578 12.219 -4.16 1 94.12 194 GLY B CA 1
ATOM 5806 C C . GLY B 1 194 ? -11.352 11.648 -3.473 1 94.12 194 GLY B C 1
ATOM 5807 O O . GLY B 1 194 ? -11.062 11.984 -2.322 1 94.12 194 GLY B O 1
ATOM 5808 N N . THR B 1 195 ? -10.719 10.734 -4.172 1 94.81 195 THR B N 1
ATOM 5809 C CA . THR B 1 195 ? -9.5 10.133 -3.639 1 94.81 195 THR B CA 1
ATOM 5810 C C . THR B 1 195 ? -8.414 10.062 -4.711 1 94.81 195 THR B C 1
ATOM 5812 O O . THR B 1 195 ? -8.719 10 -5.902 1 94.81 195 THR B O 1
ATOM 5815 N N . TRP B 1 196 ? -7.211 10.195 -4.297 1 94.38 196 TRP B N 1
ATOM 5816 C CA . TRP B 1 196 ? -6.055 10.211 -5.184 1 94.38 196 TRP B CA 1
ATOM 5817 C C . TRP B 1 196 ? -5.113 9.047 -4.871 1 94.38 196 TRP B C 1
ATOM 5819 O O . TRP B 1 196 ? -5.074 8.562 -3.738 1 94.38 196 TRP B O 1
ATOM 5829 N N . GLN B 1 197 ? -4.418 8.617 -5.848 1 92.12 197 GLN B N 1
ATOM 5830 C CA . GLN B 1 197 ? -3.488 7.512 -5.652 1 92.12 197 GLN B CA 1
ATOM 5831 C C . GLN B 1 197 ? -2.289 7.945 -4.812 1 92.12 197 GLN B C 1
ATOM 5833 O O . GLN B 1 197 ? -1.885 7.234 -3.889 1 92.12 197 GLN B O 1
ATOM 5838 N N . ARG B 1 198 ? -1.659 9 -5.199 1 86.88 198 ARG B N 1
ATOM 5839 C CA . ARG B 1 198 ? -0.571 9.547 -4.395 1 86.88 198 ARG B CA 1
ATOM 5840 C C . ARG B 1 198 ? -1.073 10.648 -3.467 1 86.88 198 ARG B C 1
ATOM 5842 O O . ARG B 1 198 ? -1.877 11.492 -3.875 1 86.88 198 ARG B O 1
ATOM 5849 N N . ARG B 1 199 ? -0.549 10.43 -2.266 1 74 199 ARG B N 1
ATOM 5850 C CA . ARG B 1 199 ? -0.936 11.477 -1.325 1 74 199 ARG B CA 1
ATOM 5851 C C . ARG B 1 199 ? -0.23 12.789 -1.648 1 74 199 ARG B C 1
ATOM 5853 O O . ARG B 1 199 ? 0.906 12.789 -2.127 1 74 199 ARG B O 1
ATOM 5860 N N . GLY B 1 200 ? -0.839 13.867 -1.634 1 66.62 200 GLY B N 1
ATOM 5861 C CA . GLY B 1 200 ? -0.26 15.172 -1.897 1 66.62 200 GLY B CA 1
ATOM 5862 C C . GLY B 1 200 ? -0.987 15.938 -2.986 1 66.62 200 GLY B C 1
ATOM 5863 O O . GLY B 1 200 ? -2.076 15.547 -3.408 1 66.62 200 GLY B O 1
ATOM 5864 N N . HIS B 1 201 ? -0.428 16.906 -3.32 1 67.75 201 HIS B N 1
ATOM 5865 C CA . HIS B 1 201 ? -1.122 17.859 -4.191 1 67.75 201 HIS B CA 1
ATOM 5866 C C . HIS B 1 201 ? -0.739 17.641 -5.652 1 67.75 201 HIS B C 1
ATOM 5868 O O . HIS B 1 201 ? -1.176 18.391 -6.527 1 67.75 201 HIS B O 1
ATOM 5874 N N . MET B 1 202 ? -0.004 16.422 -5.848 1 80.75 202 MET B N 1
ATOM 5875 C CA . MET B 1 202 ? 0.407 16.25 -7.238 1 80.75 202 MET B CA 1
ATOM 5876 C C . MET B 1 202 ? 0.159 14.812 -7.699 1 80.75 202 MET B C 1
ATOM 5878 O O . MET B 1 202 ? 0.946 14.258 -8.469 1 80.75 202 MET B O 1
ATOM 5882 N N . SER B 1 203 ? -0.918 14.297 -7.445 1 89.06 203 SER B N 1
ATOM 5883 C CA . SER B 1 203 ? -1.242 12.945 -7.891 1 89.06 203 SER B CA 1
ATOM 5884 C C . SER B 1 203 ? -1.682 12.93 -9.352 1 89.06 203 SER B C 1
ATOM 5886 O O . SER B 1 203 ? -2.426 13.812 -9.789 1 89.06 203 SER B O 1
ATOM 5888 N N . LEU B 1 204 ? -1.239 11.984 -10.117 1 92.06 204 LEU B N 1
ATOM 5889 C CA . LEU B 1 204 ? -1.596 11.859 -11.531 1 92.06 204 LEU B CA 1
ATOM 5890 C C . LEU B 1 204 ? -2.932 11.141 -11.695 1 92.06 204 LEU B C 1
ATOM 5892 O O . LEU B 1 204 ? -3.605 11.297 -12.711 1 92.06 204 LEU B O 1
ATOM 5896 N N . ASN B 1 205 ? -3.248 10.289 -10.75 1 95.69 205 ASN B N 1
ATOM 5897 C CA . ASN B 1 205 ? -4.469 9.492 -10.789 1 95.69 205 ASN B CA 1
ATOM 5898 C C . ASN B 1 205 ? -5.43 9.875 -9.672 1 95.69 205 ASN B C 1
ATOM 5900 O O . ASN B 1 205 ? -5 10.164 -8.547 1 95.69 205 ASN B O 1
ATOM 5904 N N . GLY B 1 206 ? -6.719 9.961 -9.953 1 95.56 206 GLY B N 1
ATOM 5905 C CA . GLY B 1 206 ? -7.762 10.234 -8.977 1 95.56 206 GLY B CA 1
ATOM 5906 C C . GLY B 1 206 ? -9.102 9.633 -9.344 1 95.56 206 GLY B C 1
ATOM 5907 O O . GLY B 1 206 ? -9.32 9.25 -10.5 1 95.56 206 GLY B O 1
ATOM 5908 N N . CYS B 1 207 ? -9.898 9.422 -8.367 1 96.69 207 CYS B N 1
ATOM 5909 C CA . CYS B 1 207 ? -11.234 8.852 -8.539 1 96.69 207 CYS B CA 1
ATOM 5910 C C . CYS B 1 207 ? -12.258 9.602 -7.691 1 96.69 207 CYS B C 1
ATOM 5912 O O . CYS B 1 207 ? -11.969 9.992 -6.559 1 96.69 207 CYS B O 1
ATOM 5914 N N . VAL B 1 208 ? -13.359 9.867 -8.258 1 97.38 208 VAL B N 1
ATOM 5915 C CA . VAL B 1 208 ? -14.477 10.469 -7.539 1 97.38 208 VAL B CA 1
ATOM 5916 C C . VAL B 1 208 ? -15.664 9.516 -7.535 1 97.38 208 VAL B C 1
ATOM 5918 O O . VAL B 1 208 ? -16.047 8.992 -8.586 1 97.38 208 VAL B O 1
ATOM 5921 N N . SER B 1 209 ? -16.172 9.242 -6.402 1 97.75 209 SER B N 1
ATOM 5922 C CA . SER B 1 209 ? -17.297 8.305 -6.281 1 97.75 209 SER B CA 1
ATOM 5923 C C . SER B 1 209 ? -18.531 9 -5.738 1 97.75 209 SER B C 1
ATOM 5925 O O . SER B 1 209 ? -18.438 9.961 -4.977 1 97.75 209 SER B O 1
ATOM 5927 N N . VAL B 1 210 ? -19.625 8.547 -6.141 1 98 210 VAL B N 1
ATOM 5928 C CA . VAL B 1 210 ? -20.938 8.984 -5.664 1 98 210 VAL B CA 1
ATOM 5929 C C . VAL B 1 210 ? -21.703 7.789 -5.105 1 98 210 VAL B C 1
ATOM 5931 O O . VAL B 1 210 ? -21.953 6.816 -5.824 1 98 210 VAL B O 1
ATOM 5934 N N . ILE B 1 211 ? -22.047 7.867 -3.85 1 97.62 211 ILE B N 1
ATOM 5935 C CA . ILE B 1 211 ? -22.719 6.77 -3.162 1 97.62 211 ILE B CA 1
ATOM 5936 C C . ILE B 1 211 ? -24.109 7.215 -2.717 1 97.62 211 ILE B C 1
ATOM 5938 O O . ILE B 1 211 ? -24.281 8.328 -2.201 1 97.62 211 ILE B O 1
ATOM 5942 N N . SER B 1 212 ? -25.062 6.387 -2.924 1 96.25 212 SER B N 1
ATOM 5943 C CA . SER B 1 212 ? -26.406 6.684 -2.477 1 96.25 212 SER B CA 1
ATOM 5944 C C . SER B 1 212 ? -26.5 6.711 -0.954 1 96.25 212 SER B C 1
ATOM 5946 O O . SER B 1 212 ? -25.969 5.828 -0.281 1 96.25 212 SER B O 1
ATOM 5948 N N . ILE B 1 213 ? -27.188 7.66 -0.468 1 92.62 213 ILE B N 1
ATOM 5949 C CA . ILE B 1 213 ? -27.375 7.77 0.975 1 92.62 213 ILE B CA 1
ATOM 5950 C C . ILE B 1 213 ? -28.375 6.719 1.445 1 92.62 213 ILE B C 1
ATOM 5952 O O . ILE B 1 213 ? -28.281 6.227 2.572 1 92.62 213 ILE B O 1
ATOM 5956 N N . ASP B 1 214 ? -29.203 6.281 0.558 1 90.5 214 ASP B N 1
ATOM 5957 C CA . ASP B 1 214 ? -30.297 5.383 0.907 1 90.5 214 ASP B CA 1
ATOM 5958 C C . ASP B 1 214 ? -29.828 3.93 0.914 1 90.5 214 ASP B C 1
ATOM 5960 O O . ASP B 1 214 ? -30.125 3.186 1.854 1 90.5 214 ASP B O 1
ATOM 5964 N N . THR B 1 215 ? -29.156 3.572 -0.1 1 93.19 215 THR B N 1
ATOM 5965 C CA . THR B 1 215 ? -28.797 2.166 -0.237 1 93.19 215 THR B CA 1
ATOM 5966 C C . THR B 1 215 ? -27.344 1.938 0.179 1 93.19 215 THR B C 1
ATOM 5968 O O . THR B 1 215 ? -26.953 0.811 0.488 1 93.19 215 THR B O 1
ATOM 5971 N N . GLY B 1 216 ? -26.547 2.98 0.126 1 94.69 216 GLY B N 1
ATOM 5972 C CA . GLY B 1 216 ? -25.125 2.846 0.456 1 94.69 216 GLY B CA 1
ATOM 5973 C C . GLY B 1 216 ? -24.312 2.254 -0.674 1 94.69 216 GLY B C 1
ATOM 5974 O O . GLY B 1 216 ? -23.156 1.878 -0.475 1 94.69 216 GLY B O 1
ATOM 5975 N N . LYS B 1 217 ? -24.891 2.143 -1.857 1 97.19 217 LYS B N 1
ATOM 5976 C CA . LYS B 1 217 ? -24.203 1.594 -3.018 1 97.19 217 LYS B CA 1
ATOM 5977 C C . LYS B 1 217 ? -23.672 2.705 -3.918 1 97.19 217 LYS B C 1
ATOM 5979 O O . LYS B 1 217 ? -24.219 3.814 -3.928 1 97.19 217 LYS B O 1
ATOM 5984 N N . ILE B 1 218 ? -22.656 2.43 -4.645 1 98.38 218 ILE B N 1
ATOM 5985 C CA . ILE B 1 218 ? -22.078 3.379 -5.594 1 98.38 218 ILE B CA 1
ATOM 5986 C C . ILE B 1 218 ? -23 3.51 -6.805 1 98.38 218 ILE B C 1
ATOM 5988 O O . ILE B 1 218 ? -23.375 2.508 -7.422 1 98.38 218 ILE B O 1
ATOM 5992 N N . LEU B 1 219 ? -23.344 4.703 -7.113 1 98.31 219 LEU B N 1
ATOM 5993 C CA . LEU B 1 219 ? -24.203 4.969 -8.258 1 98.31 219 LEU B CA 1
ATOM 5994 C C . LEU B 1 219 ? -23.375 5.305 -9.492 1 98.31 219 LEU B C 1
ATOM 5996 O O . LEU B 1 219 ? -23.812 5.051 -10.625 1 98.31 219 LEU B O 1
ATOM 6000 N N . ASP B 1 220 ? -22.25 5.895 -9.172 1 98.44 220 ASP B N 1
ATOM 6001 C CA . ASP B 1 220 ? -21.406 6.309 -10.281 1 98.44 220 ASP B CA 1
ATOM 6002 C C . ASP B 1 220 ? -19.969 6.547 -9.812 1 98.44 220 ASP B C 1
ATOM 6004 O O . ASP B 1 220 ? -19.719 6.723 -8.617 1 98.44 220 ASP B O 1
ATOM 6008 N N . LEU B 1 221 ? -19.109 6.477 -10.82 1 98.38 221 LEU B N 1
ATOM 6009 C CA . LEU B 1 221 ? -17.688 6.625 -10.562 1 98.38 221 LEU B CA 1
ATOM 6010 C C . LEU B 1 221 ? -16.984 7.348 -11.711 1 98.38 221 LEU B C 1
ATOM 6012 O O . LEU B 1 221 ? -17.25 7.059 -12.883 1 98.38 221 LEU B O 1
ATOM 6016 N N . GLU B 1 222 ? -16.203 8.336 -11.375 1 98.19 222 GLU B N 1
ATOM 6017 C CA . GLU B 1 222 ? -15.367 8.992 -12.367 1 98.19 222 GLU B CA 1
ATOM 6018 C C . GLU B 1 222 ? -13.883 8.758 -12.078 1 98.19 222 GLU B C 1
ATOM 6020 O O . GLU B 1 222 ? -13.398 9.086 -10.992 1 98.19 222 GLU B O 1
ATOM 6025 N N . VAL B 1 223 ? -13.297 8.078 -13 1 97.81 223 VAL B N 1
ATOM 6026 C CA . VAL B 1 223 ? -11.867 7.793 -12.898 1 97.81 223 VAL B CA 1
ATOM 6027 C C . VAL B 1 223 ? -11.086 8.742 -13.797 1 97.81 223 VAL B C 1
ATOM 6029 O O . VAL B 1 223 ? -11.383 8.859 -14.992 1 97.81 223 VAL B O 1
ATOM 6032 N N . MET B 1 224 ? -10.102 9.414 -13.234 1 96.56 224 MET B N 1
ATOM 6033 C CA . MET B 1 224 ? -9.359 10.422 -13.984 1 96.56 224 MET B CA 1
ATOM 6034 C C . MET B 1 224 ? -7.855 10.188 -13.883 1 96.56 224 MET B C 1
ATOM 6036 O O . MET B 1 224 ? -7.359 9.781 -12.836 1 96.56 224 MET B O 1
ATOM 6040 N N . THR B 1 225 ? -7.164 10.414 -14.969 1 95.44 225 THR B N 1
ATOM 6041 C CA . THR B 1 225 ? -5.711 10.32 -15.023 1 95.44 225 THR B CA 1
ATOM 6042 C C . THR B 1 225 ? -5.129 11.438 -15.891 1 95.44 225 THR B C 1
ATOM 6044 O O . THR B 1 225 ? -5.73 11.828 -16.891 1 95.44 225 THR B O 1
ATOM 6047 N N . GLN B 1 226 ? -4.008 11.93 -15.469 1 91.19 226 GLN B N 1
ATOM 6048 C CA . GLN B 1 226 ? -3.289 12.938 -16.25 1 91.19 226 GLN B CA 1
ATOM 6049 C C . GLN B 1 226 ? -2.102 12.32 -16.984 1 91.19 226 GLN B C 1
ATOM 6051 O O . GLN B 1 226 ? -1.437 12.992 -17.766 1 91.19 226 GLN B O 1
ATOM 6056 N N . TYR B 1 227 ? -1.978 11.094 -16.797 1 90.06 227 TYR B N 1
ATOM 6057 C CA . TYR B 1 227 ? -0.804 10.43 -17.344 1 90.06 227 TYR B CA 1
ATOM 6058 C C . TYR B 1 227 ? -1.138 9.766 -18.688 1 90.06 227 TYR B C 1
ATOM 6060 O O . TYR B 1 227 ? -2.189 9.133 -18.812 1 90.06 227 TYR B O 1
ATOM 6068 N N . CYS B 1 228 ? -0.24 10.023 -19.578 1 89.12 228 CYS B N 1
ATOM 6069 C CA . CYS B 1 228 ? -0.294 9.359 -20.875 1 89.12 228 CYS B CA 1
ATOM 6070 C C . CYS B 1 228 ? 1.092 8.898 -21.312 1 89.12 228 CYS B C 1
ATOM 6072 O O . CYS B 1 228 ? 1.979 9.727 -21.547 1 89.12 228 CYS B O 1
ATOM 6074 N N . LYS B 1 229 ? 1.262 7.609 -21.391 1 84.69 229 LYS B N 1
ATOM 6075 C CA . LYS B 1 229 ? 2.562 7.035 -21.734 1 84.69 229 LYS B CA 1
ATOM 6076 C C . LYS B 1 229 ? 3.012 7.461 -23.125 1 84.69 229 LYS B C 1
ATOM 6078 O O . LYS B 1 229 ? 4.184 7.789 -23.328 1 84.69 229 LYS B O 1
ATOM 6083 N N . MET B 1 230 ? 2.145 7.469 -24.078 1 84.94 230 MET B N 1
ATOM 6084 C CA . MET B 1 230 ? 2.477 7.824 -25.453 1 84.94 230 MET B CA 1
ATOM 6085 C C . MET B 1 230 ? 2.9 9.281 -25.562 1 84.94 230 MET B C 1
ATOM 6087 O O . MET B 1 230 ? 3.832 9.617 -26.297 1 84.94 230 MET B O 1
ATOM 6091 N N . CYS B 1 231 ? 2.225 10.062 -24.766 1 82.38 231 CYS B N 1
ATOM 6092 C CA . CYS B 1 231 ? 2.574 11.477 -24.766 1 82.38 231 CYS B CA 1
ATOM 6093 C C . CYS B 1 231 ? 3.916 11.711 -24.078 1 82.38 231 CYS B C 1
ATOM 6095 O O . CYS B 1 231 ? 4.691 12.57 -24.5 1 82.38 231 CYS B O 1
ATOM 6097 N N . GLU B 1 232 ? 4.168 10.945 -23.031 1 80.19 232 GLU B N 1
ATOM 6098 C CA . GLU B 1 232 ? 5.434 11.055 -22.312 1 80.19 232 GLU B CA 1
ATOM 6099 C C . GLU B 1 232 ? 6.613 10.695 -23.219 1 80.19 232 GLU B C 1
ATOM 6101 O O . GLU B 1 232 ? 7.668 11.328 -23.141 1 80.19 232 GLU B O 1
ATOM 6106 N N . MET B 1 233 ? 6.355 9.719 -24.047 1 80.94 233 MET B N 1
ATOM 6107 C CA . MET B 1 233 ? 7.406 9.273 -24.953 1 80.94 233 MET B CA 1
ATOM 6108 C C . MET B 1 233 ? 7.434 10.141 -26.219 1 80.94 233 MET B C 1
ATOM 6110 O O . MET B 1 233 ? 8.219 9.883 -27.125 1 80.94 233 MET B O 1
ATOM 6114 N N . ASN B 1 234 ? 6.637 11.125 -26.281 1 79.44 234 ASN B N 1
ATOM 6115 C CA . ASN B 1 234 ? 6.551 12.055 -27.406 1 79.44 234 ASN B CA 1
ATOM 6116 C C . ASN B 1 234 ? 6.277 11.328 -28.719 1 79.44 234 ASN B C 1
ATOM 6118 O O . ASN B 1 234 ? 6.879 11.641 -29.734 1 79.44 234 ASN B O 1
ATOM 6122 N N . ILE B 1 235 ? 5.531 10.273 -28.562 1 79.31 235 ILE B N 1
ATOM 6123 C CA . ILE B 1 235 ? 5.141 9.547 -29.766 1 79.31 235 ILE B CA 1
ATOM 6124 C C . ILE B 1 235 ? 3.957 10.25 -30.422 1 79.31 235 ILE B C 1
ATOM 6126 O O . ILE B 1 235 ? 2.916 10.453 -29.797 1 79.31 235 ILE B O 1
ATOM 6130 N N . LYS B 1 236 ? 4.188 10.758 -31.625 1 78.31 236 LYS B N 1
ATOM 6131 C CA . LYS B 1 236 ? 3.162 11.508 -32.344 1 78.31 236 LYS B CA 1
ATOM 6132 C C . LYS B 1 236 ? 2.188 10.562 -33.031 1 78.31 236 LYS B C 1
ATOM 6134 O O . LYS B 1 236 ? 2.426 10.148 -34.188 1 78.31 236 LYS B O 1
ATOM 6139 N N . CYS B 1 237 ? 1.446 9.797 -32.344 1 77.44 237 CYS B N 1
ATOM 6140 C CA . CYS B 1 237 ? 0.41 8.938 -32.875 1 77.44 237 CYS B CA 1
ATOM 6141 C C . CYS B 1 237 ? -0.955 9.273 -32.312 1 77.44 237 CYS B C 1
ATOM 6143 O O . CYS B 1 237 ? -1.043 9.969 -31.281 1 77.44 237 CYS B O 1
ATOM 6145 N N . VAL B 1 238 ? -1.921 9.031 -33.062 1 84.12 238 VAL B N 1
ATOM 6146 C CA . VAL B 1 238 ? -3.279 9.18 -32.562 1 84.12 238 VAL B CA 1
ATOM 6147 C C . VAL B 1 238 ? -3.531 8.133 -31.469 1 84.12 238 VAL B C 1
ATOM 6149 O O . VAL B 1 238 ? -3.311 6.938 -31.688 1 84.12 238 VAL B O 1
ATOM 6152 N N . HIS B 1 239 ? -3.596 8.578 -30.281 1 83.62 239 HIS B N 1
ATOM 6153 C CA . HIS B 1 239 ? -3.854 7.672 -29.172 1 83.62 239 HIS B CA 1
ATOM 6154 C C . HIS B 1 239 ? -4.875 8.266 -28.203 1 83.62 239 HIS B C 1
ATOM 6156 O O . HIS B 1 239 ? -5.219 9.445 -28.312 1 83.62 239 HIS B O 1
ATOM 6162 N N . GLU B 1 240 ? -5.504 7.387 -27.469 1 81 240 GLU B N 1
ATOM 6163 C CA . GLU B 1 240 ? -6.363 7.875 -26.391 1 81 240 GLU B CA 1
ATOM 6164 C C . GLU B 1 240 ? -5.539 8.438 -25.25 1 81 240 GLU B C 1
ATOM 6166 O O . GLU B 1 240 ? -4.898 7.691 -24.5 1 81 240 GLU B O 1
ATOM 6171 N N . CYS B 1 241 ? -5.582 9.68 -25.141 1 85.12 241 CYS B N 1
ATOM 6172 C CA . CYS B 1 241 ? -4.762 10.383 -24.156 1 85.12 241 CYS B CA 1
ATOM 6173 C C . CYS B 1 241 ? -5.43 10.375 -22.797 1 85.12 241 CYS B C 1
ATOM 6175 O O . CYS B 1 241 ? -6.457 9.719 -22.594 1 85.12 241 CYS B O 1
ATOM 6177 N N . SER B 1 242 ? -4.836 11.055 -21.922 1 90.25 242 SER B N 1
ATOM 6178 C CA . SER B 1 242 ? -5.383 11.227 -20.578 1 90.25 242 SER B CA 1
ATOM 6179 C C . SER B 1 242 ? -6.742 11.922 -20.625 1 90.25 242 SER B C 1
ATOM 6181 O O . SER B 1 242 ? -7.023 12.688 -21.547 1 90.25 242 SER B O 1
ATOM 6183 N N . ASN B 1 243 ? -7.598 11.594 -19.766 1 92.69 243 ASN B N 1
ATOM 6184 C CA . ASN B 1 243 ? -8.961 12.117 -19.797 1 92.69 243 ASN B CA 1
ATOM 6185 C C . ASN B 1 243 ? -9.109 13.336 -18.891 1 92.69 243 ASN B C 1
ATOM 6187 O O . ASN B 1 243 ? -10.211 13.836 -18.688 1 92.69 243 ASN B O 1
ATOM 6191 N N . TYR B 1 244 ? -8.047 13.719 -18.281 1 94.06 244 TYR B N 1
ATOM 6192 C CA . TYR B 1 244 ? -8.086 14.891 -17.406 1 94.06 244 TYR B CA 1
ATOM 6193 C C . TYR B 1 244 ? -6.852 15.758 -17.625 1 94.06 244 TYR B C 1
ATOM 6195 O O . TYR B 1 244 ? -5.734 15.25 -17.719 1 94.06 244 TYR B O 1
ATOM 6203 N N . LYS B 1 245 ? -7.199 17.047 -17.766 1 89.19 245 LYS B N 1
ATOM 6204 C CA . LYS B 1 245 ? -6.137 18.031 -17.875 1 89.19 245 LYS B CA 1
ATOM 6205 C C . LYS B 1 245 ? -6.305 19.141 -16.844 1 89.19 245 LYS B C 1
ATOM 6207 O O . LYS B 1 245 ? -7.371 19.766 -16.75 1 89.19 245 LYS B O 1
ATOM 6212 N N . GLY B 1 246 ? -5.586 19.172 -15.742 1 89.25 246 GLY B N 1
ATOM 6213 C CA . GLY B 1 246 ? -5.656 20.172 -14.695 1 89.25 246 GLY B CA 1
ATOM 6214 C C . GLY B 1 246 ? -4.871 19.797 -13.453 1 89.25 246 GLY B C 1
ATOM 6215 O O . GLY B 1 246 ? -4.004 18.922 -13.5 1 89.25 246 GLY B O 1
ATOM 6216 N N . SER B 1 247 ? -5.195 20.578 -12.43 1 88.69 247 SER B N 1
ATOM 6217 C CA . SER B 1 247 ? -4.496 20.297 -11.18 1 88.69 247 SER B CA 1
ATOM 6218 C C . SER B 1 247 ? -5.09 19.078 -10.484 1 88.69 247 SER B C 1
ATOM 6220 O O . SER B 1 247 ? -6.273 18.781 -10.641 1 88.69 247 SER B O 1
ATOM 6222 N N . SER B 1 248 ? -4.309 18.391 -9.742 1 87.81 248 SER B N 1
ATOM 6223 C CA . SER B 1 248 ? -4.75 17.188 -9.023 1 87.81 248 SER B CA 1
ATOM 6224 C C . SER B 1 248 ? -5.883 17.531 -8.062 1 87.81 248 SER B C 1
ATOM 6226 O O . SER B 1 248 ? -6.809 16.734 -7.883 1 87.81 248 SER B O 1
ATOM 6228 N N . GLY B 1 249 ? -5.859 18.656 -7.461 1 84.88 249 GLY B N 1
ATOM 6229 C CA . GLY B 1 249 ? -6.879 19.047 -6.496 1 84.88 249 GLY B CA 1
ATOM 6230 C C . GLY B 1 249 ? -8.234 19.281 -7.129 1 84.88 249 GLY B C 1
ATOM 6231 O O . GLY B 1 249 ? -9.266 19.094 -6.48 1 84.88 249 GLY B O 1
ATOM 6232 N N . ASN B 1 250 ? -8.195 19.641 -8.344 1 90.06 250 ASN B N 1
ATOM 6233 C CA . ASN B 1 250 ? -9.438 19.969 -9.031 1 90.06 250 ASN B CA 1
ATOM 6234 C C . ASN B 1 250 ? -10.133 18.734 -9.57 1 90.06 250 ASN B C 1
ATOM 6236 O O . ASN B 1 250 ? -11.227 18.828 -10.133 1 90.06 250 ASN B O 1
ATOM 6240 N N . MET B 1 251 ? -9.555 17.625 -9.445 1 91.81 251 MET B N 1
ATOM 6241 C CA . MET B 1 251 ? -10.141 16.375 -9.93 1 91.81 251 MET B CA 1
ATOM 6242 C C . MET B 1 251 ? -11.484 16.109 -9.258 1 91.81 251 MET B C 1
ATOM 6244 O O . MET B 1 251 ? -12.406 15.594 -9.883 1 91.81 251 MET B O 1
ATOM 6248 N N . LYS B 1 252 ? -11.539 16.422 -7.984 1 92.88 252 LYS B N 1
ATOM 6249 C CA . LYS B 1 252 ? -12.773 16.188 -7.25 1 92.88 252 LYS B CA 1
ATOM 6250 C C . LYS B 1 252 ? -13.922 17.016 -7.824 1 92.88 252 LYS B C 1
ATOM 6252 O O . LYS B 1 252 ? -15.023 16.5 -8.023 1 92.88 252 LYS B O 1
ATOM 6257 N N . SER B 1 253 ? -13.633 18.312 -8.094 1 92.94 253 SER B N 1
ATOM 6258 C CA . SER B 1 253 ? -14.664 19.203 -8.617 1 92.94 253 SER B CA 1
ATOM 6259 C C . SER B 1 253 ? -15.086 18.797 -10.023 1 92.94 253 SER B C 1
ATOM 6261 O O . SER B 1 253 ? -16.281 18.719 -10.32 1 92.94 253 SER B O 1
ATOM 6263 N N . VAL B 1 254 ? -14.141 18.547 -10.859 1 94.88 254 VAL B N 1
ATOM 6264 C CA . VAL B 1 254 ? -14.43 18.172 -12.234 1 94.88 254 VAL B CA 1
ATOM 6265 C C . VAL B 1 254 ? -15.148 16.828 -12.266 1 94.88 254 VAL B C 1
ATOM 6267 O O . VAL B 1 254 ? -16.094 16.625 -13.031 1 94.88 254 VAL B O 1
ATOM 6270 N N . GLY B 1 255 ? -14.625 15.891 -11.469 1 96.25 255 GLY B N 1
ATOM 6271 C CA . GLY B 1 255 ? -15.258 14.578 -11.391 1 96.25 255 GLY B CA 1
ATOM 6272 C C . GLY B 1 255 ? -16.703 14.641 -10.914 1 96.25 255 GLY B C 1
ATOM 6273 O O . GLY B 1 255 ? -17.562 13.969 -11.477 1 96.25 255 GLY B O 1
ATOM 6274 N N . ALA B 1 256 ? -16.953 15.391 -9.906 1 96.56 256 ALA B N 1
ATOM 6275 C CA . ALA B 1 256 ? -18.328 15.562 -9.422 1 96.56 256 ALA B CA 1
ATOM 6276 C C . ALA B 1 256 ? -19.219 16.156 -10.508 1 96.56 256 ALA B C 1
ATOM 6278 O O . ALA B 1 256 ? -20.344 15.688 -10.719 1 96.56 256 ALA B O 1
ATOM 6279 N N . PHE B 1 257 ? -18.703 17.141 -11.133 1 96.94 257 PHE B N 1
ATOM 6280 C CA . PHE B 1 257 ? -19.469 17.797 -12.188 1 96.94 257 PHE B CA 1
ATOM 6281 C C . PHE B 1 257 ? -19.844 16.812 -13.281 1 96.94 257 PHE B C 1
ATOM 6283 O O . PHE B 1 257 ? -21.016 16.734 -13.688 1 96.94 257 PHE B O 1
ATOM 6290 N N . ARG B 1 258 ? -18.906 16.031 -13.742 1 97.62 258 ARG B N 1
ATOM 6291 C CA . ARG B 1 258 ? -19.141 15.062 -14.805 1 97.62 258 ARG B CA 1
ATOM 6292 C C . ARG B 1 258 ? -20.188 14.023 -14.391 1 97.62 258 ARG B C 1
ATOM 6294 O O . ARG B 1 258 ? -21.031 13.641 -15.195 1 97.62 258 ARG B O 1
ATOM 6301 N N . ILE B 1 259 ? -20.094 13.594 -13.18 1 98.25 259 ILE B N 1
ATOM 6302 C CA . ILE B 1 259 ? -21.016 12.578 -12.688 1 98.25 259 ILE B CA 1
ATOM 6303 C C . ILE B 1 259 ? -22.422 13.156 -12.617 1 98.25 259 ILE B C 1
ATOM 6305 O O . ILE B 1 259 ? -23.375 12.523 -13.078 1 98.25 259 ILE B O 1
ATOM 6309 N N . PHE B 1 260 ? -22.609 14.352 -12.055 1 98 260 PHE B N 1
ATOM 6310 C CA . PHE B 1 260 ? -23.906 14.969 -11.898 1 98 260 PHE B CA 1
ATOM 6311 C C . PHE B 1 260 ? -24.531 15.297 -13.258 1 98 260 PHE B C 1
ATOM 6313 O O . PHE B 1 260 ? -25.734 15.172 -13.445 1 98 260 PHE B O 1
ATOM 6320 N N . GLU B 1 261 ? -23.656 15.688 -14.172 1 97.25 261 GLU B N 1
ATOM 6321 C CA . GLU B 1 261 ? -24.109 16.047 -15.508 1 97.25 261 GLU B CA 1
ATOM 6322 C C . GLU B 1 261 ? -24.75 14.859 -16.219 1 97.25 261 GLU B C 1
ATOM 6324 O O . GLU B 1 261 ? -25.766 15.008 -16.906 1 97.25 261 GLU B O 1
ATOM 6329 N N . ARG B 1 262 ? -24.219 13.719 -16 1 97.31 262 ARG B N 1
ATOM 6330 C CA . ARG B 1 262 ? -24.703 12.555 -16.734 1 97.31 262 ARG B CA 1
ATOM 6331 C C . ARG B 1 262 ? -25.672 11.742 -15.883 1 97.31 262 ARG B C 1
ATOM 6333 O O . ARG B 1 262 ? -26.125 10.672 -16.297 1 97.31 262 ARG B O 1
ATOM 6340 N N . SER B 1 263 ? -26 12.188 -14.695 1 97.75 263 SER B N 1
ATOM 6341 C CA . SER B 1 263 ? -26.781 11.406 -13.75 1 97.75 263 SER B CA 1
ATOM 6342 C C . SER B 1 263 ? -28.172 11.094 -14.312 1 97.75 263 SER B C 1
ATOM 6344 O O . SER B 1 263 ? -28.641 9.961 -14.203 1 97.75 263 SER B O 1
ATOM 6346 N N . VAL B 1 264 ? -28.812 12.086 -14.969 1 96.19 264 VAL B N 1
ATOM 6347 C CA . VAL B 1 264 ? -30.156 11.906 -15.492 1 96.19 264 VAL B CA 1
ATOM 6348 C C . VAL B 1 264 ? -30.125 10.984 -16.719 1 96.19 264 VAL B C 1
ATOM 6350 O O . VAL B 1 264 ? -30.922 10.047 -16.812 1 96.19 264 VAL B O 1
ATOM 6353 N N . MET B 1 265 ? -29.203 11.148 -17.562 1 95.94 265 MET B N 1
ATOM 6354 C CA . MET B 1 265 ? -29.109 10.375 -18.797 1 95.94 265 MET B CA 1
ATOM 6355 C C . MET B 1 265 ? -28.703 8.93 -18.516 1 95.94 265 MET B C 1
ATOM 6357 O O . MET B 1 265 ? -29.297 8 -19.062 1 95.94 265 MET B O 1
ATOM 6361 N N . LYS B 1 266 ? -27.766 8.727 -17.609 1 95.88 266 LYS B N 1
ATOM 6362 C CA . LYS B 1 266 ? -27.188 7.402 -17.406 1 95.88 266 LYS B CA 1
ATOM 6363 C C . LYS B 1 266 ? -27.938 6.641 -16.312 1 95.88 266 LYS B C 1
ATOM 6365 O O . LYS B 1 266 ? -28.078 5.418 -16.391 1 95.88 266 LYS B O 1
ATOM 6370 N N . ARG B 1 267 ? -28.406 7.359 -15.297 1 97.25 267 ARG B N 1
ATOM 6371 C CA . ARG B 1 267 ? -28.938 6.691 -14.117 1 97.25 267 ARG B CA 1
ATOM 6372 C C . ARG B 1 267 ? -30.406 7.031 -13.914 1 97.25 267 ARG B C 1
ATOM 6374 O O . ARG B 1 267 ? -31.062 6.477 -13.023 1 97.25 267 ARG B O 1
ATOM 6381 N N . GLU B 1 268 ? -30.953 7.969 -14.602 1 96.25 268 GLU B N 1
ATOM 6382 C CA . GLU B 1 268 ? -32.344 8.422 -14.461 1 96.25 268 GLU B CA 1
ATOM 6383 C C . GLU B 1 268 ? -32.625 8.93 -13.047 1 96.25 268 GLU B C 1
ATOM 6385 O O . GLU B 1 268 ? -33.688 8.641 -12.477 1 96.25 268 GLU B O 1
ATOM 6390 N N . LEU B 1 269 ? -31.625 9.5 -12.492 1 96.62 269 LEU B N 1
ATOM 6391 C CA . LEU B 1 269 ? -31.734 10.062 -11.148 1 96.62 269 LEU B CA 1
ATOM 6392 C C . LEU B 1 269 ? -31.172 11.484 -11.109 1 96.62 269 LEU B C 1
ATOM 6394 O O . LEU B 1 269 ? -30.156 11.773 -11.75 1 96.62 269 LEU B O 1
ATOM 6398 N N . GLN B 1 270 ? -31.859 12.328 -10.359 1 96.56 270 GLN B N 1
ATOM 6399 C CA . GLN B 1 270 ? -31.328 13.648 -10.023 1 96.56 270 GLN B CA 1
ATOM 6400 C C . GLN B 1 270 ? -30.781 13.68 -8.602 1 96.56 270 GLN B C 1
ATOM 6402 O O . GLN B 1 270 ? -31.484 13.281 -7.66 1 96.56 270 GLN B O 1
ATOM 6407 N N . TYR B 1 271 ? -29.641 14.078 -8.492 1 97.31 271 TYR B N 1
ATOM 6408 C CA . TYR B 1 271 ? -29.031 14.188 -7.168 1 97.31 271 TYR B CA 1
ATOM 6409 C C . TYR B 1 271 ? -29.359 15.531 -6.527 1 97.31 271 TYR B C 1
ATOM 6411 O O . TYR B 1 271 ? -28.734 16.547 -6.855 1 97.31 271 TYR B O 1
ATOM 6419 N N . THR B 1 272 ? -30.188 15.531 -5.559 1 94.94 272 THR B N 1
ATOM 6420 C CA . THR B 1 272 ? -30.703 16.781 -5.012 1 94.94 272 THR B CA 1
ATOM 6421 C C . THR B 1 272 ? -29.984 17.125 -3.705 1 94.94 272 THR B C 1
ATOM 6423 O O . THR B 1 272 ? -30.047 18.266 -3.238 1 94.94 272 THR B O 1
ATOM 6426 N N . GLU B 1 273 ? -29.406 16.156 -3.111 1 94.56 273 GLU B N 1
ATOM 6427 C CA . GLU B 1 273 ? -28.656 16.359 -1.878 1 94.56 273 GLU B CA 1
ATOM 6428 C C . GLU B 1 273 ? -27.219 15.906 -2.027 1 94.56 273 GLU B C 1
ATOM 6430 O O . GLU B 1 273 ? -26.953 14.828 -2.568 1 94.56 273 GLU B O 1
ATOM 6435 N N . TYR B 1 274 ? -26.328 16.766 -1.592 1 95.44 274 TYR B N 1
ATOM 6436 C CA . TYR B 1 274 ? -24.891 16.531 -1.696 1 95.44 274 TYR B CA 1
ATOM 6437 C C . TYR B 1 274 ? -24.25 16.469 -0.316 1 95.44 274 TYR B C 1
ATOM 6439 O O . TYR B 1 274 ? -24.125 17.5 0.364 1 95.44 274 TYR B O 1
ATOM 6447 N N . CYS B 1 275 ? -23.875 15.289 0.09 1 94 275 CYS B N 1
ATOM 6448 C CA . CYS B 1 275 ? -23.156 15.125 1.346 1 94 275 CYS B CA 1
ATOM 6449 C C . CYS B 1 275 ? -21.656 15.055 1.104 1 94 275 CYS B C 1
ATOM 6451 O O . CYS B 1 275 ? -21.172 14.172 0.393 1 94 275 CYS B O 1
ATOM 6453 N N . GLY B 1 276 ? -20.875 15.984 1.642 1 90.44 276 GLY B N 1
ATOM 6454 C CA . GLY B 1 276 ? -19.438 16.031 1.44 1 90.44 276 GLY B CA 1
ATOM 6455 C C . GLY B 1 276 ? -18.656 16.297 2.719 1 90.44 276 GLY B C 1
ATOM 6456 O O . GLY B 1 276 ? -19.219 16.25 3.812 1 90.44 276 GLY B O 1
ATOM 6457 N N . ASP B 1 277 ? -17.344 16.438 2.648 1 86.75 277 ASP B N 1
ATOM 6458 C CA . ASP B 1 277 ? -16.453 16.625 3.787 1 86.75 277 ASP B CA 1
ATOM 6459 C C . ASP B 1 277 ? -16.297 18.109 4.125 1 86.75 277 ASP B C 1
ATOM 6461 O O . ASP B 1 277 ? -15.422 18.5 4.895 1 86.75 277 ASP B O 1
ATOM 6465 N N . GLY B 1 278 ? -17.078 18.922 3.592 1 77.88 278 GLY B N 1
ATOM 6466 C CA . GLY B 1 278 ? -17.016 20.344 3.904 1 77.88 278 GLY B CA 1
ATOM 6467 C C . GLY B 1 278 ? -16.438 21.172 2.781 1 77.88 278 GLY B C 1
ATOM 6468 O O . GLY B 1 278 ? -16.578 22.406 2.766 1 77.88 278 GLY B O 1
ATOM 6469 N N . ASP B 1 279 ? -15.797 20.422 1.884 1 77.19 279 ASP B N 1
ATOM 6470 C CA . ASP B 1 279 ? -15.234 21.156 0.748 1 77.19 279 ASP B CA 1
ATOM 6471 C C . ASP B 1 279 ? -16.328 21.766 -0.108 1 77.19 279 ASP B C 1
ATOM 6473 O O . ASP B 1 279 ? -17.328 21.109 -0.425 1 77.19 279 ASP B O 1
ATOM 6477 N N . SER B 1 280 ? -16.156 23.062 -0.422 1 82 280 SER B N 1
ATOM 6478 C CA . SER B 1 280 ? -17.219 23.781 -1.105 1 82 280 SER B CA 1
ATOM 6479 C C . SER B 1 280 ? -16.953 23.859 -2.605 1 82 280 SER B C 1
ATOM 6481 O O . SER B 1 280 ? -17.875 24.141 -3.387 1 82 280 SER B O 1
ATOM 6483 N N . LYS B 1 281 ? -15.805 23.578 -3 1 85.56 281 LYS B N 1
ATOM 6484 C CA . LYS B 1 281 ? -15.477 23.781 -4.41 1 85.56 281 LYS B CA 1
ATOM 6485 C C . LYS B 1 281 ? -16.266 22.797 -5.289 1 85.56 281 LYS B C 1
ATOM 6487 O O . LYS B 1 281 ? -16.859 23.203 -6.293 1 85.56 281 LYS B O 1
ATOM 6492 N N . ALA B 1 282 ? -16.203 21.609 -4.855 1 90.44 282 ALA B N 1
ATOM 6493 C CA . ALA B 1 282 ? -16.922 20.594 -5.637 1 90.44 282 ALA B CA 1
ATOM 6494 C C . ALA B 1 282 ? -18.422 20.828 -5.598 1 90.44 282 ALA B C 1
ATOM 6496 O O . ALA B 1 282 ? -19.109 20.688 -6.613 1 90.44 282 ALA B O 1
ATOM 6497 N N . PHE B 1 283 ? -18.938 21.281 -4.508 1 91.88 283 PHE B N 1
ATOM 6498 C CA . PHE B 1 283 ? -20.359 21.531 -4.359 1 91.88 283 PHE B CA 1
ATOM 6499 C C . PHE B 1 283 ? -20.797 22.703 -5.23 1 91.88 283 PHE B C 1
ATOM 6501 O O . PHE B 1 283 ? -21.844 22.641 -5.891 1 91.88 283 PHE B O 1
ATOM 6508 N N . LEU B 1 284 ? -20 23.719 -5.238 1 90.25 284 LEU B N 1
ATOM 6509 C CA . LEU B 1 284 ? -20.344 24.906 -5.992 1 90.25 284 LEU B CA 1
ATOM 6510 C C . LEU B 1 284 ? -20.453 24.609 -7.48 1 90.25 284 LEU B C 1
ATOM 6512 O O . LEU B 1 284 ? -21.266 25.219 -8.188 1 90.25 284 LEU B O 1
ATOM 6516 N N . LYS B 1 285 ? -19.719 23.688 -7.902 1 91.25 285 LYS B N 1
ATOM 6517 C CA . LYS B 1 285 ? -19.734 23.328 -9.32 1 91.25 285 LYS B CA 1
ATOM 6518 C C . LYS B 1 285 ? -21.016 22.594 -9.68 1 91.25 285 LYS B C 1
ATOM 6520 O O . LYS B 1 285 ? -21.438 22.609 -10.844 1 91.25 285 LYS B O 1
ATOM 6525 N N . VAL B 1 286 ? -21.609 21.953 -8.68 1 95.19 286 VAL B N 1
ATOM 6526 C CA . VAL B 1 286 ? -22.75 21.109 -9 1 95.19 286 VAL B CA 1
ATOM 6527 C C . VAL B 1 286 ? -24.031 21.719 -8.43 1 95.19 286 VAL B C 1
ATOM 6529 O O . VAL B 1 286 ? -25.125 21.203 -8.672 1 95.19 286 VAL B O 1
ATOM 6532 N N . LYS B 1 287 ? -24.016 22.781 -7.742 1 94.19 287 LYS B N 1
ATOM 6533 C CA . LYS B 1 287 ? -25.141 23.375 -7.031 1 94.19 287 LYS B CA 1
ATOM 6534 C C . LYS B 1 287 ? -26.312 23.641 -7.977 1 94.19 287 LYS B C 1
ATOM 6536 O O . LYS B 1 287 ? -27.453 23.266 -7.684 1 94.19 287 LYS B O 1
ATOM 6541 N N . ASP B 1 288 ? -26.031 24.172 -9.156 1 94.25 288 ASP B N 1
ATOM 6542 C CA . ASP B 1 288 ? -27.094 24.578 -10.07 1 94.25 288 ASP B CA 1
ATOM 6543 C C . ASP B 1 288 ? -27.047 23.75 -11.359 1 94.25 288 ASP B C 1
ATOM 6545 O O . ASP B 1 288 ? -27.453 24.234 -12.422 1 94.25 288 ASP B O 1
ATOM 6549 N N . ILE B 1 289 ? -26.656 22.609 -11.25 1 94.94 289 ILE B N 1
ATOM 6550 C CA . ILE B 1 289 ? -26.406 21.812 -12.438 1 94.94 289 ILE B CA 1
ATOM 6551 C C . ILE B 1 289 ? -27.734 21.406 -13.07 1 94.94 289 ILE B C 1
ATOM 6553 O O . ILE B 1 289 ? -27.828 21.188 -14.281 1 94.94 289 ILE B O 1
ATOM 6557 N N . TYR B 1 290 ? -28.812 21.359 -12.312 1 94.69 290 TYR B N 1
ATOM 6558 C CA . TYR B 1 290 ? -30.094 20.906 -12.82 1 94.69 290 TYR B CA 1
ATOM 6559 C C . TYR B 1 290 ? -31.016 22.078 -13.117 1 94.69 290 TYR B C 1
ATOM 6561 O O . TYR B 1 290 ? -32.25 21.938 -13.164 1 94.69 290 TYR B O 1
ATOM 6569 N N . GLY B 1 291 ? -30.531 23.266 -13.18 1 91.38 291 GLY B N 1
ATOM 6570 C CA . GLY B 1 291 ? -31.312 24.453 -13.5 1 91.38 291 GLY B CA 1
ATOM 6571 C C . GLY B 1 291 ? -32.062 25.016 -12.297 1 91.38 291 GLY B C 1
ATOM 6572 O O . GLY B 1 291 ? -31.422 25.406 -11.312 1 91.38 291 GLY B O 1
ATOM 6573 N N . GLU B 1 292 ? -33.312 24.797 -12.266 1 87.56 292 GLU B N 1
ATOM 6574 C CA . GLU B 1 292 ? -34.156 25.375 -11.227 1 87.56 292 GLU B CA 1
ATOM 6575 C C . GLU B 1 292 ? -34.062 24.578 -9.93 1 87.56 292 GLU B C 1
ATOM 6577 O O . GLU B 1 292 ? -34.25 25.141 -8.844 1 87.56 292 GLU B O 1
ATOM 6582 N N . ASP B 1 293 ? -33.781 23.344 -10.078 1 88.75 293 ASP B N 1
ATOM 6583 C CA . ASP B 1 293 ? -33.625 22.5 -8.898 1 88.75 293 ASP B CA 1
ATOM 6584 C C . ASP B 1 293 ? -32.219 22.578 -8.336 1 88.75 293 ASP B C 1
ATOM 6586 O O . ASP B 1 293 ? -31.297 21.906 -8.844 1 88.75 293 ASP B O 1
ATOM 6590 N N . THR B 1 294 ? -32.094 23.25 -7.262 1 90.94 294 THR B N 1
ATOM 6591 C CA . THR B 1 294 ? -30.766 23.438 -6.676 1 90.94 294 THR B CA 1
ATOM 6592 C C . THR B 1 294 ? -30.406 22.266 -5.758 1 90.94 294 THR B C 1
ATOM 6594 O O . THR B 1 294 ? -31.297 21.703 -5.094 1 90.94 294 THR B O 1
ATOM 6597 N N . VAL B 1 295 ? -29.234 21.906 -5.828 1 94.88 295 VAL B N 1
ATOM 6598 C CA . VAL B 1 295 ? -28.719 20.828 -4.977 1 94.88 295 VAL B CA 1
ATOM 6599 C C . VAL B 1 295 ? -28.438 21.375 -3.576 1 94.88 295 VAL B C 1
ATOM 6601 O O . VAL B 1 295 ? -27.812 22.422 -3.422 1 94.88 295 VAL B O 1
ATOM 6604 N N . THR B 1 296 ? -28.953 20.719 -2.564 1 92.56 296 THR B N 1
ATOM 6605 C CA . THR B 1 296 ? -28.75 21.141 -1.182 1 92.56 296 THR B CA 1
ATOM 6606 C C . THR B 1 296 ? -27.484 20.5 -0.61 1 92.56 296 THR B C 1
ATOM 6608 O O . THR B 1 296 ? -27.219 19.328 -0.829 1 92.56 296 THR B O 1
ATOM 6611 N N . LYS B 1 297 ? -26.781 21.297 0.09 1 91.75 297 LYS B N 1
ATOM 6612 C CA . LYS B 1 297 ? -25.531 20.812 0.672 1 91.75 297 LYS B CA 1
ATOM 6613 C C . LYS B 1 297 ? -25.75 20.234 2.062 1 91.75 297 LYS B C 1
ATOM 6615 O O . LYS B 1 297 ? -26.375 20.859 2.914 1 91.75 297 LYS B O 1
ATOM 6620 N N . LEU B 1 298 ? -25.297 19.031 2.227 1 91.44 298 LEU B N 1
ATOM 6621 C CA . LEU B 1 298 ? -25.281 18.359 3.523 1 91.44 298 LEU B CA 1
ATOM 6622 C C . LEU B 1 298 ? -23.844 18.172 4.016 1 91.44 298 LEU B C 1
ATOM 6624 O O . LEU B 1 298 ? -22.906 18.172 3.219 1 91.44 298 LEU B O 1
ATOM 6628 N N . GLU B 1 299 ? -23.734 18.156 5.344 1 89.75 299 GLU B N 1
ATOM 6629 C CA . GLU B 1 299 ? -22.391 17.984 5.898 1 89.75 299 GLU B CA 1
ATOM 6630 C C . GLU B 1 299 ? -22.281 16.672 6.664 1 89.75 299 GLU B C 1
ATOM 6632 O O . GLU B 1 299 ? -23.203 16.266 7.367 1 89.75 299 GLU B O 1
ATOM 6637 N N . CYS B 1 300 ? -21.156 16.078 6.512 1 90.5 300 CYS B N 1
ATOM 6638 C CA . CYS B 1 300 ? -20.844 14.859 7.242 1 90.5 300 CYS B CA 1
ATOM 6639 C C . CYS B 1 300 ? -20.625 15.148 8.719 1 90.5 300 CYS B C 1
ATOM 6641 O O . CYS B 1 300 ? -19.766 15.953 9.078 1 90.5 300 CYS B O 1
ATOM 6643 N N . ILE B 1 301 ? -21.297 14.484 9.539 1 89.06 301 ILE B N 1
ATOM 6644 C CA . ILE B 1 301 ? -21.219 14.711 10.977 1 89.06 301 ILE B CA 1
ATOM 6645 C C . ILE B 1 301 ? -19.812 14.383 11.477 1 89.06 301 ILE B C 1
ATOM 6647 O O . ILE B 1 301 ? -19.281 15.055 12.367 1 89.06 301 ILE B O 1
ATOM 6651 N N . GLY B 1 302 ? -19.266 13.336 10.891 1 88.88 302 GLY B N 1
ATOM 6652 C CA . GLY B 1 302 ? -17.906 12.945 11.289 1 88.88 302 GLY B CA 1
ATOM 6653 C C . GLY B 1 302 ? -16.891 14.047 11.062 1 88.88 302 GLY B C 1
ATOM 6654 O O . GLY B 1 302 ? -16.031 14.281 11.914 1 88.88 302 GLY B O 1
ATOM 6655 N N . HIS B 1 303 ? -16.984 14.688 10.016 1 89.5 303 HIS B N 1
ATOM 6656 C CA . HIS B 1 303 ? -16.047 15.758 9.703 1 89.5 303 HIS B CA 1
ATOM 6657 C C . HIS B 1 303 ? -16.297 16.984 10.562 1 89.5 303 HIS B C 1
ATOM 6659 O O . HIS B 1 303 ? -15.359 17.688 10.961 1 89.5 303 HIS B O 1
ATOM 6665 N N . VAL B 1 304 ? -17.547 17.297 10.836 1 88.62 304 VAL B N 1
ATOM 6666 C CA . VAL B 1 304 ? -17.891 18.438 11.688 1 88.62 304 VAL B CA 1
ATOM 6667 C C . VAL B 1 304 ? -17.375 18.188 13.102 1 88.62 304 VAL B C 1
ATOM 6669 O O . VAL B 1 304 ? -16.812 19.094 13.727 1 88.62 304 VAL B O 1
ATOM 6672 N N . GLN B 1 305 ? -17.594 16.984 13.492 1 90.31 305 GLN B N 1
ATOM 6673 C CA . GLN B 1 305 ? -17.078 16.578 14.797 1 90.31 305 GLN B CA 1
ATOM 6674 C C . GLN B 1 305 ? -15.57 16.75 14.859 1 90.31 305 GLN B C 1
ATOM 6676 O O . GLN B 1 305 ? -15.039 17.234 15.867 1 90.31 305 GLN B O 1
ATOM 6681 N N . LYS B 1 306 ? -14.898 16.375 13.891 1 89.62 306 LYS B N 1
ATOM 6682 C CA . LYS B 1 306 ? -13.445 16.484 13.844 1 89.62 306 LYS B CA 1
ATOM 6683 C C . LYS B 1 306 ? -13 17.953 13.859 1 89.62 306 LYS B C 1
ATOM 6685 O O . LYS B 1 306 ? -11.938 18.281 14.383 1 89.62 306 LYS B O 1
ATOM 6690 N N . ARG B 1 307 ? -13.812 18.828 13.352 1 88.25 307 ARG B N 1
ATOM 6691 C CA . ARG B 1 307 ? -13.5 20.25 13.336 1 88.25 307 ARG B CA 1
ATOM 6692 C C . ARG B 1 307 ? -13.438 20.812 14.75 1 88.25 307 ARG B C 1
ATOM 6694 O O . ARG B 1 307 ? -12.641 21.703 15.031 1 88.25 307 ARG B O 1
ATOM 6701 N N . VAL B 1 308 ? -14.273 20.25 15.547 1 89.12 308 VAL B N 1
ATOM 6702 C CA . VAL B 1 308 ? -14.266 20.672 16.938 1 89.12 308 VAL B CA 1
ATOM 6703 C C . VAL B 1 308 ? -12.906 20.391 17.562 1 89.12 308 VAL B C 1
ATOM 6705 O O . VAL B 1 308 ? -12.289 21.266 18.172 1 89.12 308 VAL B O 1
ATOM 6708 N N . GLY B 1 309 ? -12.477 19.188 17.359 1 90.62 309 GLY B N 1
ATOM 6709 C CA . GLY B 1 309 ? -11.188 18.828 17.906 1 90.62 309 GLY B CA 1
ATOM 6710 C C . GLY B 1 309 ? -10.039 19.625 17.312 1 90.62 309 GLY B C 1
ATOM 6711 O O . GLY B 1 309 ? -9.164 20.094 18.047 1 90.62 309 GLY B O 1
ATOM 6712 N N . SER B 1 310 ? -10.07 19.844 16.078 1 91.12 310 SER B N 1
ATOM 6713 C CA . SER B 1 310 ? -9 20.547 15.398 1 91.12 310 SER B CA 1
ATOM 6714 C C . SER B 1 310 ? -8.93 22.016 15.836 1 91.12 310 SER B C 1
ATOM 6716 O O . SER B 1 310 ? -7.844 22.547 16.062 1 91.12 310 SER B O 1
ATOM 6718 N N . ARG B 1 311 ? -10.031 22.672 16 1 90.81 311 ARG B N 1
ATOM 6719 C CA . ARG B 1 311 ? -10.07 24.078 16.406 1 90.81 311 ARG B CA 1
ATOM 6720 C C . ARG B 1 311 ? -9.594 24.234 17.844 1 90.81 311 ARG B C 1
ATOM 6722 O O . ARG B 1 311 ? -8.891 25.203 18.172 1 90.81 311 ARG B O 1
ATOM 6729 N N . LEU B 1 312 ? -10 23.281 18.609 1 92.19 312 LEU B N 1
ATOM 6730 C CA . LEU B 1 312 ? -9.586 23.344 20 1 92.19 312 LEU B CA 1
ATOM 6731 C C . LEU B 1 312 ? -8.086 23.094 20.141 1 92.19 312 LEU B C 1
ATOM 6733 O O . LEU B 1 312 ? -7.418 23.734 20.953 1 92.19 312 LEU B O 1
ATOM 6737 N N . ARG B 1 313 ? -7.609 22.219 19.375 1 92.19 313 ARG B N 1
ATOM 6738 C CA . ARG B 1 313 ? -6.172 21.969 19.406 1 92.19 313 ARG B CA 1
ATOM 6739 C C . ARG B 1 313 ? -5.391 23.156 18.859 1 92.19 313 ARG B C 1
ATOM 6741 O O . ARG B 1 313 ? -4.312 23.484 19.359 1 92.19 313 ARG B O 1
ATOM 6748 N N . LYS B 1 314 ? -5.879 23.766 17.859 1 90.75 314 LYS B N 1
ATOM 6749 C CA . LYS B 1 314 ? -5.262 24.984 17.328 1 90.75 314 LYS B CA 1
ATOM 6750 C C . LYS B 1 314 ? -5.258 26.094 18.391 1 90.75 314 LYS B C 1
ATOM 6752 O O . LYS B 1 314 ? -4.262 26.797 18.547 1 90.75 314 LYS B O 1
ATOM 6757 N N . LEU B 1 315 ? -6.379 26.203 19.031 1 91 315 LEU B N 1
ATOM 6758 C CA . LEU B 1 315 ? -6.492 27.203 20.094 1 91 315 LEU B CA 1
ATOM 6759 C C . LEU B 1 315 ? -5.488 26.922 21.219 1 91 315 LEU B C 1
ATOM 6761 O O . LEU B 1 315 ? -4.879 27.844 21.75 1 91 315 LEU B O 1
ATOM 6765 N N . LYS B 1 316 ? -5.336 25.672 21.516 1 90.88 316 LYS B N 1
ATOM 6766 C CA . LYS B 1 316 ? -4.391 25.25 22.547 1 90.88 316 LYS B CA 1
ATOM 6767 C C . LYS B 1 316 ? -2.959 25.609 22.156 1 90.88 316 LYS B C 1
ATOM 6769 O O . LYS B 1 316 ? -2.168 26.031 23 1 90.88 316 LYS B O 1
ATOM 6774 N N . LYS B 1 317 ? -2.654 25.469 20.969 1 87.06 317 LYS B N 1
ATOM 6775 C CA . LYS B 1 317 ? -1.317 25.781 20.469 1 87.06 317 LYS B CA 1
ATOM 6776 C C . LYS B 1 317 ? -1.085 27.281 20.422 1 87.06 317 LYS B C 1
ATOM 6778 O O . LYS B 1 317 ? 0.022 27.766 20.688 1 87.06 317 LYS B O 1
ATOM 6783 N N . LYS B 1 318 ? -2.047 28.016 20.031 1 87.38 318 LYS B N 1
ATOM 6784 C CA . LYS B 1 318 ? -1.934 29.453 19.844 1 87.38 318 LYS B CA 1
ATOM 6785 C C . LYS B 1 318 ? -1.878 30.172 21.203 1 87.38 318 LYS B C 1
ATOM 6787 O O . LYS B 1 318 ? -1.223 31.203 21.328 1 87.38 318 LYS B O 1
ATOM 6792 N N . THR B 1 319 ? -2.691 29.641 22.141 1 88.62 319 THR B N 1
ATOM 6793 C CA . THR B 1 319 ? -2.805 30.328 23.422 1 88.62 319 THR B CA 1
ATOM 6794 C C . THR B 1 319 ? -1.888 29.688 24.469 1 88.62 319 THR B C 1
ATOM 6796 O O . THR B 1 319 ? -2.098 28.531 24.859 1 88.62 319 THR B O 1
ATOM 6799 N N . LYS B 1 320 ? -0.921 30.438 24.828 1 84.19 320 LYS B N 1
ATOM 6800 C CA . LYS B 1 320 ? 0.038 29.938 25.812 1 84.19 320 LYS B CA 1
ATOM 6801 C C . LYS B 1 320 ? -0.638 29.672 27.156 1 84.19 320 LYS B C 1
ATOM 6803 O O . LYS B 1 320 ? -1.444 30.484 27.625 1 84.19 320 LYS B O 1
ATOM 6808 N N . GLY B 1 321 ? -0.473 28.516 27.781 1 82.81 321 GLY B N 1
ATOM 6809 C CA . GLY B 1 321 ? -0.938 28.203 29.125 1 82.81 321 GLY B CA 1
ATOM 6810 C C . GLY B 1 321 ? -2.268 27.484 29.141 1 82.81 321 GLY B C 1
ATOM 6811 O O . GLY B 1 321 ? -2.775 27.125 30.203 1 82.81 321 GLY B O 1
ATOM 6812 N N . LEU B 1 322 ? -2.832 27.281 28 1 89.38 322 LEU B N 1
ATOM 6813 C CA . LEU B 1 322 ? -4.133 26.625 27.922 1 89.38 322 LEU B CA 1
ATOM 6814 C C . LEU B 1 322 ? -3.994 25.125 28.094 1 89.38 322 LEU B C 1
ATOM 6816 O O . LEU B 1 322 ? -4.914 24.469 28.594 1 89.38 322 LEU B O 1
ATOM 6820 N N . GLY B 1 323 ? -2.863 24.656 27.719 1 84 323 GLY B N 1
ATOM 6821 C CA . GLY B 1 323 ? -2.625 23.219 27.812 1 84 323 GLY B CA 1
ATOM 6822 C C . GLY B 1 323 ? -1.925 22.812 29.094 1 84 323 GLY B C 1
ATOM 6823 O O . GLY B 1 323 ? -1.572 23.672 29.906 1 84 323 GLY B O 1
ATOM 6824 N N . GLY B 1 324 ? -1.878 21.531 29.406 1 78.56 324 GLY B N 1
ATOM 6825 C CA . GLY B 1 324 ? -1.2 21.031 30.594 1 78.56 324 GLY B CA 1
ATOM 6826 C C . GLY B 1 324 ? -2.076 20.125 31.453 1 78.56 324 GLY B C 1
ATOM 6827 O O . GLY B 1 324 ? -3.279 20.016 31.203 1 78.56 324 GLY B O 1
ATOM 6828 N N . LYS B 1 325 ? -1.421 19.547 32.406 1 76.88 325 LYS B N 1
ATOM 6829 C CA . LYS B 1 325 ? -2.143 18.672 33.312 1 76.88 325 LYS B CA 1
ATOM 6830 C C . LYS B 1 325 ? -3.23 19.422 34.062 1 76.88 325 LYS B C 1
ATOM 6832 O O . LYS B 1 325 ? -2.975 20.484 34.625 1 76.88 325 LYS B O 1
ATOM 6837 N N . GLY B 1 326 ? -4.422 18.953 33.969 1 78.44 326 GLY B N 1
ATOM 6838 C CA . GLY B 1 326 ? -5.539 19.562 34.656 1 78.44 326 GLY B CA 1
ATOM 6839 C C . GLY B 1 326 ? -6.211 20.672 33.875 1 78.44 326 GLY B C 1
ATOM 6840 O O . GLY B 1 326 ? -7.188 21.266 34.312 1 78.44 326 GLY B O 1
ATOM 6841 N N . LYS B 1 327 ? -5.598 20.922 32.812 1 88.25 327 LYS B N 1
ATOM 6842 C CA . LYS B 1 327 ? -6.18 21.922 31.922 1 88.25 327 LYS B CA 1
ATOM 6843 C C . LYS B 1 327 ? -6.715 21.297 30.641 1 88.25 327 LYS B C 1
ATOM 6845 O O . LYS B 1 327 ? -7.41 20.281 30.688 1 88.25 327 LYS B O 1
ATOM 6850 N N . LEU B 1 328 ? -6.508 21.953 29.562 1 89.38 328 LEU B N 1
ATOM 6851 C CA . LEU B 1 328 ? -7.035 21.438 28.297 1 89.38 328 LEU B CA 1
ATOM 6852 C C . LEU B 1 328 ? -6.102 20.391 27.719 1 89.38 328 LEU B C 1
ATOM 6854 O O . LEU B 1 328 ? -5.211 20.703 26.922 1 89.38 328 LEU B O 1
ATOM 6858 N N . THR B 1 329 ? -6.406 19.156 28.078 1 85.5 329 THR B N 1
ATOM 6859 C CA . THR B 1 329 ? -5.598 18.047 27.594 1 85.5 329 THR B CA 1
ATOM 6860 C C . THR B 1 329 ? -6.176 17.484 26.297 1 85.5 329 THR B C 1
ATOM 6862 O O . THR B 1 329 ? -7.324 17.766 25.953 1 85.5 329 THR B O 1
ATOM 6865 N N . ASP B 1 330 ? -5.344 16.75 25.594 1 83.56 330 ASP B N 1
ATOM 6866 C CA . ASP B 1 330 ? -5.812 16.125 24.359 1 83.56 330 ASP B CA 1
ATOM 6867 C C . ASP B 1 330 ? -6.918 15.109 24.641 1 83.56 330 ASP B C 1
ATOM 6869 O O . ASP B 1 330 ? -7.836 14.945 23.844 1 83.56 330 ASP B O 1
ATOM 6873 N N . LYS B 1 331 ? -6.801 14.461 25.719 1 82.19 331 LYS B N 1
ATOM 6874 C CA . LYS B 1 331 ? -7.84 13.516 26.109 1 82.19 331 LYS B CA 1
ATOM 6875 C C . LYS B 1 331 ? -9.172 14.219 26.328 1 82.19 331 LYS B C 1
ATOM 6877 O O . LYS B 1 331 ? -10.219 13.711 25.922 1 82.19 331 LYS B O 1
ATOM 6882 N N . PHE B 1 332 ? -9.047 15.312 26.938 1 87.25 332 PHE B N 1
ATOM 6883 C CA . PHE B 1 332 ? -10.266 16.078 27.203 1 87.25 332 PHE B CA 1
ATOM 6884 C C . PHE B 1 332 ? -10.867 16.594 25.906 1 87.25 332 PHE B C 1
ATOM 6886 O O . PHE B 1 332 ? -12.086 16.609 25.734 1 87.25 332 PHE B O 1
ATOM 6893 N N . ILE B 1 333 ? -10.039 17.047 25.016 1 90.75 333 ILE B N 1
ATOM 6894 C CA . ILE B 1 333 ? -10.5 17.516 23.703 1 90.75 333 ILE B CA 1
ATOM 6895 C C . ILE B 1 333 ? -11.234 16.391 22.984 1 90.75 333 ILE B C 1
ATOM 6897 O O . ILE B 1 333 ? -12.289 16.609 22.375 1 90.75 333 ILE B O 1
ATOM 6901 N N . ASP B 1 334 ? -10.727 15.234 23.047 1 89.12 334 ASP B N 1
ATOM 6902 C CA . ASP B 1 334 ? -11.367 14.086 22.422 1 89.12 334 ASP B CA 1
ATOM 6903 C C . ASP B 1 334 ? -12.734 13.812 23.047 1 89.12 334 ASP B C 1
ATOM 6905 O O . ASP B 1 334 ? -13.68 13.43 22.344 1 89.12 334 ASP B O 1
ATOM 6909 N N . LYS B 1 335 ? -12.781 13.961 24.328 1 87.56 335 LYS B N 1
ATOM 6910 C CA . LYS B 1 335 ? -14.055 13.789 25.016 1 87.56 335 LYS B CA 1
ATOM 6911 C C . LYS B 1 335 ? -15.094 14.797 24.516 1 87.56 335 LYS B C 1
ATOM 6913 O O . LYS B 1 335 ? -16.219 14.43 24.219 1 87.56 335 LYS B O 1
ATOM 6918 N N . LEU B 1 336 ? -14.664 16.031 24.469 1 90.38 336 LEU B N 1
ATOM 6919 C CA . LEU B 1 336 ? -15.562 17.078 23.984 1 90.38 336 LEU B CA 1
ATOM 6920 C C . LEU B 1 336 ? -16 16.797 22.547 1 90.38 336 LEU B C 1
ATOM 6922 O O . LEU B 1 336 ? -17.188 16.953 22.219 1 90.38 336 LEU B O 1
ATOM 6926 N N . GLN B 1 337 ? -15.07 16.422 21.781 1 92 337 GLN B N 1
ATOM 6927 C CA . GLN B 1 337 ? -15.344 16.078 20.375 1 92 337 GLN B CA 1
ATOM 6928 C C . GLN B 1 337 ? -16.344 14.938 20.281 1 92 337 GLN B C 1
ATOM 6930 O O . GLN B 1 337 ? -17.266 14.992 19.469 1 92 337 GLN B O 1
ATOM 6935 N N . ASN B 1 338 ? -16.172 13.938 21.078 1 89.69 338 ASN B N 1
ATOM 6936 C CA . ASN B 1 338 ? -17.047 12.773 21.062 1 89.69 338 ASN B CA 1
ATOM 6937 C C . ASN B 1 338 ? -18.469 13.133 21.516 1 89.69 338 ASN B C 1
ATOM 6939 O O . ASN B 1 338 ? -19.453 12.711 20.922 1 89.69 338 ASN B O 1
ATOM 6943 N N . TYR B 1 339 ? -18.562 13.906 22.594 1 89.94 339 TYR B N 1
ATOM 6944 C CA . TYR B 1 339 ? -19.875 14.305 23.094 1 89.94 339 TYR B CA 1
ATOM 6945 C C . TYR B 1 339 ? -20.594 15.219 22.109 1 89.94 339 TYR B C 1
ATOM 6947 O O . TYR B 1 339 ? -21.812 15.164 21.984 1 89.94 339 TYR B O 1
ATOM 6955 N N . TYR B 1 340 ? -19.812 16.031 21.469 1 91.25 340 TYR B N 1
ATOM 6956 C CA . TYR B 1 340 ? -20.391 16.844 20.391 1 91.25 340 TYR B CA 1
ATOM 6957 C C . TYR B 1 340 ? -21.031 15.961 19.328 1 91.25 340 TYR B C 1
ATOM 6959 O O . TYR B 1 340 ? -22.172 16.203 18.922 1 91.25 340 TYR B O 1
ATOM 6967 N N . GLY B 1 341 ? -20.328 14.969 18.875 1 89.88 341 GLY B N 1
ATOM 6968 C CA . GLY B 1 341 ? -20.844 14.055 17.859 1 89.88 341 GLY B CA 1
ATOM 6969 C C . GLY B 1 341 ? -22.078 13.305 18.312 1 89.88 341 GLY B C 1
ATOM 6970 O O . GLY B 1 341 ? -23.031 13.148 17.547 1 89.88 341 GLY B O 1
ATOM 6971 N N . ILE B 1 342 ? -22.078 12.898 19.547 1 87.88 342 ILE B N 1
ATOM 6972 C CA . ILE B 1 342 ? -23.219 12.18 20.094 1 87.88 342 ILE B CA 1
ATOM 6973 C C . ILE B 1 342 ? -24.438 13.094 20.156 1 87.88 342 ILE B C 1
ATOM 6975 O O . ILE B 1 342 ? -25.547 12.688 19.812 1 87.88 342 ILE B O 1
ATOM 6979 N N . ALA B 1 343 ? -24.203 14.297 20.562 1 89.94 343 ALA B N 1
ATOM 6980 C CA . ALA B 1 343 ? -25.281 15.273 20.672 1 89.94 343 ALA B CA 1
ATOM 6981 C C . ALA B 1 343 ? -25.953 15.508 19.312 1 89.94 343 ALA B C 1
ATOM 6983 O O . ALA B 1 343 ? -27.188 15.57 19.234 1 89.94 343 ALA B O 1
ATOM 6984 N N . ILE B 1 344 ? -25.172 15.523 18.328 1 90 344 ILE B N 1
ATOM 6985 C CA . ILE B 1 344 ? -25.703 15.797 17 1 90 344 ILE B CA 1
ATOM 6986 C C . ILE B 1 344 ? -26.422 14.562 16.469 1 90 344 ILE B C 1
ATOM 6988 O O . ILE B 1 344 ? -27.547 14.656 15.961 1 90 344 ILE B O 1
ATOM 6992 N N . ARG B 1 345 ? -25.875 13.445 16.641 1 87.75 345 ARG B N 1
ATOM 6993 C CA . ARG B 1 345 ? -26.422 12.211 16.078 1 87.75 345 ARG B CA 1
ATOM 6994 C C . ARG B 1 345 ? -27.719 11.82 16.781 1 87.75 345 ARG B C 1
ATOM 6996 O O . ARG B 1 345 ? -28.641 11.312 16.156 1 87.75 345 ARG B O 1
ATOM 7003 N N . SER B 1 346 ? -27.766 12.023 18.062 1 86.94 346 SER B N 1
ATOM 7004 C CA . SER B 1 346 ? -28.922 11.617 18.844 1 86.94 346 SER B CA 1
ATOM 7005 C C . SER B 1 346 ? -30.109 12.555 18.609 1 86.94 346 SER B C 1
ATOM 7007 O O . SER B 1 346 ? -31.25 12.219 18.938 1 86.94 346 SER B O 1
ATOM 7009 N N . ASN B 1 347 ? -29.828 13.688 18.125 1 88.44 347 ASN B N 1
ATOM 7010 C CA . ASN B 1 347 ? -30.906 14.664 17.938 1 88.44 347 ASN B CA 1
ATOM 7011 C C . ASN B 1 347 ? -31.078 15.047 16.484 1 88.44 347 ASN B C 1
ATOM 7013 O O . ASN B 1 347 ? -31.375 16.203 16.156 1 88.44 347 ASN B O 1
ATOM 7017 N N . ALA B 1 348 ? -30.812 14.023 15.719 1 87.25 348 ALA B N 1
ATOM 7018 C CA . ALA B 1 348 ? -31.031 14.242 14.297 1 87.25 348 ALA B CA 1
ATOM 7019 C C . ALA B 1 348 ? -32.5 14.562 14.008 1 87.25 348 ALA B C 1
ATOM 7021 O O . ALA B 1 348 ? -33.406 13.953 14.602 1 87.25 348 ALA B O 1
ATOM 7022 N N . GLY B 1 349 ? -32.844 15.617 13.242 1 86.81 349 GLY B N 1
ATOM 7023 C CA . GLY B 1 349 ? -34.219 15.969 12.883 1 86.81 349 GLY B CA 1
ATOM 7024 C C . GLY B 1 349 ? -34.688 17.266 13.523 1 86.81 349 GLY B C 1
ATOM 7025 O O . GLY B 1 349 ? -35.688 17.844 13.102 1 86.81 349 GLY B O 1
ATOM 7026 N N . SER B 1 350 ? -33.906 17.656 14.609 1 90.75 350 SER B N 1
ATOM 7027 C CA . SER B 1 350 ? -34.312 18.875 15.273 1 90.75 350 SER B CA 1
ATOM 7028 C C . SER B 1 350 ? -33.125 19.766 15.578 1 90.75 350 SER B C 1
ATOM 7030 O O . SER B 1 350 ? -32.219 19.375 16.344 1 90.75 350 SER B O 1
ATOM 7032 N N . ILE B 1 351 ? -33.188 20.922 15.086 1 91.62 351 ILE B N 1
ATOM 7033 C CA . ILE B 1 351 ? -32.094 21.859 15.234 1 91.62 351 ILE B CA 1
ATOM 7034 C C . ILE B 1 351 ? -32.031 22.344 16.688 1 91.62 351 ILE B C 1
ATOM 7036 O O . ILE B 1 351 ? -30.938 22.453 17.266 1 91.62 351 ILE B O 1
ATOM 7040 N N . GLU B 1 352 ? -33.125 22.641 17.25 1 90.81 352 GLU B N 1
ATOM 7041 C CA . GLU B 1 352 ? -33.188 23.172 18.609 1 90.81 352 GLU B CA 1
ATOM 7042 C C . GLU B 1 352 ? -32.656 22.156 19.625 1 90.81 352 GLU B C 1
ATOM 7044 O O . GLU B 1 352 ? -31.859 22.516 20.516 1 90.81 352 GLU B O 1
ATOM 7049 N N . LYS B 1 353 ? -33.062 21.016 19.375 1 90.25 353 LYS B N 1
ATOM 7050 C CA . LYS B 1 353 ? -32.594 19.969 20.281 1 90.25 353 LYS B CA 1
ATOM 7051 C C . LYS B 1 353 ? -31.094 19.734 20.109 1 90.25 353 LYS B C 1
ATOM 7053 O O . LYS B 1 353 ? -30.391 19.469 21.094 1 90.25 353 LYS B O 1
ATOM 7058 N N . MET B 1 354 ? -30.672 19.859 18.906 1 91.5 354 MET B N 1
ATOM 7059 C CA . MET B 1 354 ? -29.25 19.703 18.641 1 91.5 354 MET B CA 1
ATOM 7060 C C . MET B 1 354 ? -28.438 20.781 19.359 1 91.5 354 MET B C 1
ATOM 7062 O O . MET B 1 354 ? -27.438 20.469 20.016 1 91.5 354 MET B O 1
ATOM 7066 N N . GLN B 1 355 ? -28.859 21.953 19.234 1 91.62 355 GLN B N 1
ATOM 7067 C CA . GLN B 1 355 ? -28.172 23.078 19.859 1 91.62 355 GLN B CA 1
ATOM 7068 C C . GLN B 1 355 ? -28.141 22.922 21.375 1 91.62 355 GLN B C 1
ATOM 7070 O O . GLN B 1 355 ? -27.094 23.094 22 1 91.62 355 GLN B O 1
ATOM 7075 N N . SER B 1 356 ? -29.281 22.625 21.891 1 91.19 356 SER B N 1
ATOM 7076 C CA . SER B 1 356 ? -29.375 22.469 23.328 1 91.19 356 SER B CA 1
ATOM 7077 C C . SER B 1 356 ? -28.5 21.328 23.828 1 91.19 356 SER B C 1
ATOM 7079 O O . SER B 1 356 ? -27.875 21.438 24.875 1 91.19 356 SER B O 1
ATOM 7081 N N . ALA B 1 357 ? -28.516 20.344 23.078 1 91.38 357 ALA B N 1
ATOM 7082 C CA . ALA B 1 357 ? -27.734 19.172 23.453 1 91.38 357 ALA B CA 1
ATOM 7083 C C . ALA B 1 357 ? -26.234 19.469 23.375 1 91.38 357 ALA B C 1
ATOM 7085 O O . ALA B 1 357 ? -25.453 19 24.203 1 91.38 357 ALA B O 1
ATOM 7086 N N . VAL B 1 358 ? -25.828 20.188 22.391 1 91.94 358 VAL B N 1
ATOM 7087 C CA . VAL B 1 358 ? -24.422 20.531 22.219 1 91.94 358 VAL B CA 1
ATOM 7088 C C . VAL B 1 358 ? -23.969 21.438 23.375 1 91.94 358 VAL B C 1
ATOM 7090 O O . VAL B 1 358 ? -22.875 21.234 23.922 1 91.94 358 VAL B O 1
ATOM 7093 N N . ILE B 1 359 ? -24.781 22.328 23.703 1 91.12 359 ILE B N 1
ATOM 7094 C CA . ILE B 1 359 ? -24.469 23.234 24.812 1 91.12 359 ILE B CA 1
ATOM 7095 C C . ILE B 1 359 ? -24.422 22.438 26.125 1 91.12 359 ILE B C 1
ATOM 7097 O O . ILE B 1 359 ? -23.5 22.625 26.922 1 91.12 359 ILE B O 1
ATOM 7101 N N . ALA B 1 360 ? -25.359 21.578 26.281 1 91.12 360 ALA B N 1
ATOM 7102 C CA . ALA B 1 360 ? -25.391 20.734 27.469 1 91.12 360 ALA B CA 1
ATOM 7103 C C . ALA B 1 360 ? -24.141 19.875 27.578 1 91.12 360 ALA B C 1
ATOM 7105 O O . ALA B 1 360 ? -23.594 19.688 28.672 1 91.12 360 ALA B O 1
ATOM 7106 N N . ALA B 1 361 ? -23.781 19.359 26.469 1 91 361 ALA B N 1
ATOM 7107 C CA . ALA B 1 361 ? -22.609 18.5 26.438 1 91 361 ALA B CA 1
ATOM 7108 C C . ALA B 1 361 ? -21.359 19.281 26.875 1 91 361 ALA B C 1
ATOM 7110 O O . ALA B 1 361 ? -20.484 18.734 27.562 1 91 361 ALA B O 1
ATOM 7111 N N . PHE B 1 362 ? -21.266 20.516 26.484 1 91.56 362 PHE B N 1
ATOM 7112 C CA . PHE B 1 362 ? -20.109 21.344 26.844 1 91.56 362 PHE B CA 1
ATOM 7113 C C . PHE B 1 362 ? -20.031 21.531 28.344 1 91.56 362 PHE B C 1
ATOM 7115 O O . PHE B 1 362 ? -19 21.25 28.953 1 91.56 362 PHE B O 1
ATOM 7122 N N . PHE B 1 363 ? -21.125 21.875 28.875 1 91.31 363 PHE B N 1
ATOM 7123 C CA . PHE B 1 363 ? -21.141 22.156 30.312 1 91.31 363 PHE B CA 1
ATOM 7124 C C . PHE B 1 363 ? -21.047 20.875 31.125 1 91.31 363 PHE B C 1
ATOM 7126 O O . PHE B 1 363 ? -20.422 20.844 32.188 1 91.31 363 PHE B O 1
ATOM 7133 N N . HIS B 1 364 ? -21.562 19.906 30.625 1 90.06 364 HIS B N 1
ATOM 7134 C CA . HIS B 1 364 ? -21.469 18.609 31.281 1 90.06 364 HIS B CA 1
ATOM 7135 C C . HIS B 1 364 ? -20.016 18.172 31.422 1 90.06 364 HIS B C 1
ATOM 7137 O O . HIS B 1 364 ? -19.594 17.75 32.5 1 90.06 364 HIS B O 1
ATOM 7143 N N . CYS B 1 365 ? -19.297 18.281 30.344 1 89.06 365 CYS B N 1
ATOM 7144 C CA . CYS B 1 365 ? -17.906 17.844 30.328 1 89.06 365 CYS B CA 1
ATOM 7145 C C . CYS B 1 365 ? -17.047 18.734 31.203 1 89.06 365 CYS B C 1
ATOM 7147 O O . CYS B 1 365 ? -16.094 18.266 31.828 1 89.06 365 CYS B O 1
ATOM 7149 N N . CYS B 1 366 ? -17.375 20.016 31.297 1 89.75 366 CYS B N 1
ATOM 7150 C CA . CYS B 1 366 ? -16.562 20.984 32 1 89.75 366 CYS B CA 1
ATOM 7151 C C . CYS B 1 366 ? -16.891 21 33.5 1 89.75 366 CYS B C 1
ATOM 7153 O O . CYS B 1 366 ? -16.172 21.578 34.312 1 89.75 366 CYS B O 1
ATOM 7155 N N . SER B 1 367 ? -17.875 20.25 33.844 1 88.44 367 SER B N 1
ATOM 7156 C CA . SER B 1 367 ? -18.375 20.281 35.219 1 88.44 367 SER B CA 1
ATOM 7157 C C . SER B 1 367 ? -17.391 19.625 36.188 1 88.44 367 SER B C 1
ATOM 7159 O O . SER B 1 367 ? -16.672 18.703 35.812 1 88.44 367 SER B O 1
ATOM 7161 N N . SER B 1 368 ? -17.266 20.188 37.375 1 85.88 368 SER B N 1
ATOM 7162 C CA . SER B 1 368 ? -16.469 19.641 38.469 1 85.88 368 SER B CA 1
ATOM 7163 C C . SER B 1 368 ? -17.312 19.516 39.719 1 85.88 368 SER B C 1
ATOM 7165 O O . SER B 1 368 ? -18.453 19.953 39.781 1 85.88 368 SER B O 1
ATOM 7167 N N . ASN B 1 369 ? -16.703 18.797 40.656 1 82.31 369 ASN B N 1
ATOM 7168 C CA . ASN B 1 369 ? -17.406 18.656 41.938 1 82.31 369 ASN B CA 1
ATOM 7169 C C . ASN B 1 369 ? -17.578 20 42.625 1 82.31 369 ASN B C 1
ATOM 7171 O O . ASN B 1 369 ? -18.531 20.188 43.375 1 82.31 369 ASN B O 1
ATOM 7175 N N . ARG B 1 370 ? -16.688 20.891 42.375 1 81.81 370 ARG B N 1
ATOM 7176 C CA . ARG B 1 370 ? -16.75 22.219 43 1 81.81 370 ARG B CA 1
ATOM 7177 C C . ARG B 1 370 ? -17.703 23.125 42.25 1 81.81 370 ARG B C 1
ATOM 7179 O O . ARG B 1 370 ? -18.312 24.016 42.844 1 81.81 370 ARG B O 1
ATOM 7186 N N . ASN B 1 371 ? -17.812 22.891 40.938 1 84.69 371 ASN B N 1
ATOM 7187 C CA . ASN B 1 371 ? -18.672 23.688 40.062 1 84.69 371 ASN B CA 1
ATOM 7188 C C . ASN B 1 371 ? -19.562 22.797 39.219 1 84.69 371 ASN B C 1
ATOM 7190 O O . ASN B 1 371 ? -19.219 22.469 38.094 1 84.69 371 ASN B O 1
ATOM 7194 N N . LEU B 1 372 ? -20.734 22.516 39.719 1 86.31 372 LEU B N 1
ATOM 7195 C CA . LEU B 1 372 ? -21.641 21.609 39.031 1 86.31 372 LEU B CA 1
ATOM 7196 C C . LEU B 1 372 ? -22.359 22.328 37.906 1 86.31 372 LEU B C 1
ATOM 7198 O O . LEU B 1 372 ? -23.062 23.312 38.125 1 86.31 372 LEU B O 1
ATOM 7202 N N . MET B 1 373 ? -22.188 21.906 36.688 1 89.25 373 MET B N 1
ATOM 7203 C CA . MET B 1 373 ? -22.766 22.531 35.5 1 89.25 373 MET B CA 1
ATOM 7204 C C . MET B 1 373 ? -23.609 21.531 34.719 1 89.25 373 MET B C 1
ATOM 7206 O O . MET B 1 373 ? -23.453 21.391 33.5 1 89.25 373 MET B O 1
ATOM 7210 N N . HIS B 1 374 ? -24.484 20.812 35.312 1 90 374 HIS B N 1
ATOM 7211 C CA . HIS B 1 374 ? -25.328 19.812 34.688 1 90 374 HIS B CA 1
ATOM 7212 C C . HIS B 1 374 ? -26.75 20.328 34.5 1 90 374 HIS B C 1
ATOM 7214 O O . HIS B 1 374 ? -27.672 19.547 34.281 1 90 374 HIS B O 1
ATOM 7220 N N . GLY B 1 375 ? -26.938 21.609 34.562 1 85.19 375 GLY B N 1
ATOM 7221 C CA . GLY B 1 375 ? -28.266 22.203 34.5 1 85.19 375 GLY B CA 1
ATOM 7222 C C . GLY B 1 375 ? -28.953 21.969 33.188 1 85.19 375 GLY B C 1
ATOM 7223 O O . GLY B 1 375 ? -30.188 21.844 33.125 1 85.19 375 GLY B O 1
ATOM 7224 N N . GLN B 1 376 ? -28.188 21.891 32.125 1 88.62 376 GLN B N 1
ATOM 7225 C CA . GLN B 1 376 ? -28.766 21.766 30.781 1 88.62 376 GLN B CA 1
ATOM 7226 C C . GLN B 1 376 ? -28.828 20.297 30.344 1 88.62 376 GLN B C 1
ATOM 7228 O O . GLN B 1 376 ? -29.297 20 29.25 1 88.62 376 GLN B O 1
ATOM 7233 N N . CYS B 1 377 ? -28.406 19.406 31.156 1 90.31 377 CYS B N 1
ATOM 7234 C CA . CYS B 1 377 ? -28.5 17.969 30.844 1 90.31 377 CYS B CA 1
ATOM 7235 C C . CYS B 1 377 ? -29.938 17.484 31 1 90.31 377 CYS B C 1
ATOM 7237 O O . CYS B 1 377 ? -30.719 18.047 31.781 1 90.31 377 CYS B O 1
ATOM 7239 N N . PRO B 1 378 ? -30.344 16.562 30.156 1 86.25 378 PRO B N 1
ATOM 7240 C CA . PRO B 1 378 ? -31.719 16.062 30.281 1 86.25 378 PRO B CA 1
ATOM 7241 C C . PRO B 1 378 ? -31.984 15.422 31.641 1 86.25 378 PRO B C 1
ATOM 7243 O O . PRO B 1 378 ? -31.109 14.75 32.219 1 86.25 378 PRO B O 1
ATOM 7246 N N . ASP B 1 379 ? -33.156 15.672 32.094 1 86.75 379 ASP B N 1
ATOM 7247 C CA . ASP B 1 379 ? -33.562 15.125 33.375 1 86.75 379 ASP B CA 1
ATOM 7248 C C . ASP B 1 379 ? -34.125 13.711 33.219 1 86.75 379 ASP B C 1
ATOM 7250 O O . ASP B 1 379 ? -34.469 13.289 32.125 1 86.75 379 ASP B O 1
ATOM 7254 N N . GLY B 1 380 ? -34.031 13.008 34.375 1 81.56 380 GLY B N 1
ATOM 7255 C CA . GLY B 1 380 ? -34.75 11.734 34.406 1 81.56 380 GLY B CA 1
ATOM 7256 C C . GLY B 1 380 ? -33.812 10.539 34.531 1 81.56 380 GLY B C 1
ATOM 7257 O O . GLY B 1 380 ? -32.594 10.695 34.562 1 81.56 380 GLY B O 1
ATOM 7258 N N . LYS B 1 381 ? -34.375 9.336 34.594 1 82.44 381 LYS B N 1
ATOM 7259 C CA . LYS B 1 381 ? -33.688 8.07 34.781 1 82.44 381 LYS B CA 1
ATOM 7260 C C . LYS B 1 381 ? -32.969 7.637 33.5 1 82.44 381 LYS B C 1
ATOM 7262 O O . LYS B 1 381 ? -31.984 6.914 33.562 1 82.44 381 LYS B O 1
ATOM 7267 N N . ASP B 1 382 ? -33.469 8.25 32.438 1 79.81 382 ASP B N 1
ATOM 7268 C CA . ASP B 1 382 ? -32.938 7.82 31.172 1 79.81 382 ASP B CA 1
ATOM 7269 C C . ASP B 1 382 ? -31.922 8.828 30.625 1 79.81 382 ASP B C 1
ATOM 7271 O O . ASP B 1 382 ? -31.516 8.758 29.469 1 79.81 382 ASP B O 1
ATOM 7275 N N . SER B 1 383 ? -31.531 9.664 31.531 1 84.56 383 SER B N 1
ATOM 7276 C CA . SER B 1 383 ? -30.578 10.688 31.125 1 84.56 383 SER B CA 1
ATOM 7277 C C . SER B 1 383 ? -29.203 10.086 30.859 1 84.56 383 SER B C 1
ATOM 7279 O O . SER B 1 383 ? -28.797 9.141 31.547 1 84.56 383 SER B O 1
ATOM 7281 N N . TRP B 1 384 ? -28.594 10.602 29.922 1 79.56 384 TRP B N 1
ATOM 7282 C CA . TRP B 1 384 ? -27.219 10.148 29.656 1 79.56 384 TRP B CA 1
ATOM 7283 C C . TRP B 1 384 ? -26.25 10.727 30.688 1 79.56 384 TRP B C 1
ATOM 7285 O O . TRP B 1 384 ? -25.125 10.266 30.812 1 79.56 384 TRP B O 1
ATOM 7295 N N . CYS B 1 385 ? -26.688 11.758 31.328 1 85.69 385 CYS B N 1
ATOM 7296 C CA . CYS B 1 385 ? -25.891 12.391 32.375 1 85.69 385 CYS B CA 1
ATOM 7297 C C . CYS B 1 385 ? -25.984 11.602 33.688 1 85.69 385 CYS B C 1
ATOM 7299 O O . CYS B 1 385 ? -27.062 11.469 34.25 1 85.69 385 CYS B O 1
ATOM 7301 N N . ARG B 1 386 ? -25.016 11.125 34.156 1 82.62 386 ARG B N 1
ATOM 7302 C CA . ARG B 1 386 ? -24.969 10.305 35.375 1 82.62 386 ARG B CA 1
ATOM 7303 C C . ARG B 1 386 ? -25.391 11.109 36.594 1 82.62 386 ARG B C 1
ATOM 7305 O O . ARG B 1 386 ? -26 10.57 37.5 1 82.62 386 ARG B O 1
ATOM 7312 N N . TYR B 1 387 ? -25 12.344 36.562 1 84.94 387 TYR B N 1
ATOM 7313 C CA . TYR B 1 387 ? -25.375 13.203 37.688 1 84.94 387 TYR B CA 1
ATOM 7314 C C . TYR B 1 387 ? -26.891 13.344 37.812 1 84.94 387 TYR B C 1
ATOM 7316 O O . TYR B 1 387 ? -27.469 13.195 38.875 1 84.94 387 TYR B O 1
ATOM 7324 N N . LYS B 1 388 ? -27.469 13.594 36.688 1 87.81 388 LYS B N 1
ATOM 7325 C CA . LYS B 1 388 ? -28.922 13.742 36.656 1 87.81 388 LYS B CA 1
ATOM 7326 C C . LYS B 1 388 ? -29.625 12.422 36.969 1 87.81 388 LYS B C 1
ATOM 7328 O O . LYS B 1 388 ? -30.688 12.398 37.594 1 87.81 388 LYS B O 1
ATOM 7333 N N . ARG B 1 389 ? -29.094 11.383 36.562 1 87.38 389 ARG B N 1
ATOM 7334 C CA . ARG B 1 389 ? -29.641 10.07 36.906 1 87.38 389 ARG B CA 1
ATOM 7335 C C . ARG B 1 389 ? -29.562 9.797 38.375 1 87.38 389 ARG B C 1
ATOM 7337 O O . ARG B 1 389 ? -30.516 9.266 38.969 1 87.38 389 ARG B O 1
ATOM 7344 N N . ALA B 1 390 ? -28.391 10.086 38.938 1 87.75 390 ALA B N 1
ATOM 7345 C CA . ALA B 1 390 ? -28.219 9.898 40.375 1 87.75 390 ALA B CA 1
ATOM 7346 C C . ALA B 1 390 ? -29.188 10.781 41.156 1 87.75 390 ALA B C 1
ATOM 7348 O O . ALA B 1 390 ? -29.719 10.359 42.188 1 87.75 390 ALA B O 1
ATOM 7349 N N . LEU B 1 391 ? -29.344 11.914 40.688 1 86.38 391 LEU B N 1
ATOM 7350 C CA . LEU B 1 391 ? -30.266 12.836 41.344 1 86.38 391 LEU B CA 1
ATOM 7351 C C . LEU B 1 391 ? -31.688 12.297 41.344 1 86.38 391 LEU B C 1
ATOM 7353 O O . LEU B 1 391 ? -32.438 12.453 42.312 1 86.38 391 LEU B O 1
ATOM 7357 N N . SER B 1 392 ? -32 11.789 40.219 1 87.94 392 SER B N 1
ATOM 7358 C CA . SER B 1 392 ? -33.344 11.211 40.094 1 87.94 392 SER B CA 1
ATOM 7359 C C . SER B 1 392 ? -33.531 10.047 41.062 1 87.94 392 SER B C 1
ATOM 7361 O O . SER B 1 392 ? -34.625 9.812 41.594 1 87.94 392 SER B O 1
ATOM 7363 N N . ASP B 1 393 ? -32.5 9.344 41.25 1 88.56 393 ASP B N 1
ATOM 7364 C CA . ASP B 1 393 ? -32.562 8.211 42.188 1 88.56 393 ASP B CA 1
ATOM 7365 C C . ASP B 1 393 ? -32.25 8.648 43.625 1 88.56 393 ASP B C 1
ATOM 7367 O O . ASP B 1 393 ? -32.156 7.812 44.5 1 88.56 393 ASP B O 1
ATOM 7371 N N . LYS B 1 394 ? -31.969 9.773 43.875 1 84.38 394 LYS B N 1
ATOM 7372 C CA . LYS B 1 394 ? -31.672 10.352 45.188 1 84.38 394 LYS B CA 1
ATOM 7373 C C . LYS B 1 394 ? -30.359 9.828 45.75 1 84.38 394 LYS B C 1
ATOM 7375 O O . LYS B 1 394 ? -30.25 9.508 46.938 1 84.38 394 LYS B O 1
ATOM 7380 N N . ARG B 1 395 ? -29.484 9.586 44.875 1 86.19 395 ARG B N 1
ATOM 7381 C CA . ARG B 1 395 ? -28.141 9.141 45.281 1 86.19 395 ARG B CA 1
ATOM 7382 C C . ARG B 1 395 ? -27.125 10.25 45.094 1 86.19 395 ARG B C 1
ATOM 7384 O O . ARG B 1 395 ? -27.344 11.195 44.312 1 86.19 395 ARG B O 1
ATOM 7391 N N . GLN B 1 396 ? -26.062 10.188 45.844 1 79.44 396 GLN B N 1
ATOM 7392 C CA . GLN B 1 396 ? -24.969 11.141 45.719 1 79.44 396 GLN B CA 1
ATOM 7393 C C . GLN B 1 396 ? -24 10.719 44.625 1 79.44 396 GLN B C 1
ATOM 7395 O O . GLN B 1 396 ? -23.656 9.539 44.5 1 79.44 396 GLN B O 1
ATOM 7400 N N . TYR B 1 397 ? -23.844 11.703 43.625 1 79.94 397 TYR B N 1
ATOM 7401 C CA . TYR B 1 397 ? -22.906 11.422 42.531 1 79.94 397 TYR B CA 1
ATOM 7402 C C . TYR B 1 397 ? -21.625 12.219 42.688 1 79.94 397 TYR B C 1
ATOM 7404 O O . TYR B 1 397 ? -21.672 13.445 42.875 1 79.94 397 TYR B O 1
ATOM 7412 N N . LEU B 1 398 ? -20.484 11.5 42.844 1 75.12 398 LEU B N 1
ATOM 7413 C CA . LEU B 1 398 ? -19.172 12.141 42.875 1 75.12 398 LEU B CA 1
ATOM 7414 C C . LEU B 1 398 ? -18.438 11.875 41.562 1 75.12 398 LEU B C 1
ATOM 7416 O O . LEU B 1 398 ? -18.203 10.719 41.188 1 75.12 398 LEU B O 1
ATOM 7420 N N . LYS B 1 399 ? -18.219 13.039 40.875 1 72.62 399 LYS B N 1
ATOM 7421 C CA . LYS B 1 399 ? -17.484 12.922 39.625 1 72.62 399 LYS B CA 1
ATOM 7422 C C . LYS B 1 399 ? -16 12.633 39.875 1 72.62 399 LYS B C 1
ATOM 7424 O O . LYS B 1 399 ? -15.391 13.258 40.75 1 72.62 399 LYS B O 1
ATOM 7429 N N . LYS B 1 400 ? -15.477 11.656 39.188 1 65.75 400 LYS B N 1
ATOM 7430 C CA . LYS B 1 400 ? -14.078 11.266 39.344 1 65.75 400 LYS B CA 1
ATOM 7431 C C . LYS B 1 400 ? -13.148 12.195 38.562 1 65.75 400 LYS B C 1
ATOM 7433 O O . LYS B 1 400 ? -12.016 12.445 39 1 65.75 400 LYS B O 1
ATOM 7438 N N . SER B 1 401 ? -13.641 12.797 37.5 1 69.75 401 SER B N 1
ATOM 7439 C CA . SER B 1 401 ? -12.758 13.594 36.656 1 69.75 401 SER B CA 1
ATOM 7440 C C . SER B 1 401 ? -12.75 15.055 37.094 1 69.75 401 SER B C 1
ATOM 7442 O O . SER B 1 401 ? -13.789 15.602 37.438 1 69.75 401 SER B O 1
ATOM 7444 N N . PRO B 1 402 ? -11.469 15.586 37.094 1 73.5 402 PRO B N 1
ATOM 7445 C CA . PRO B 1 402 ? -11.406 17 37.438 1 73.5 402 PRO B CA 1
ATOM 7446 C C . PRO B 1 402 ? -11.93 17.922 36.344 1 73.5 402 PRO B C 1
ATOM 7448 O O . PRO B 1 402 ? -11.656 17.672 35.156 1 73.5 402 PRO B O 1
ATOM 7451 N N . GLY B 1 403 ? -13.07 18.453 36.406 1 81.5 403 GLY B N 1
ATOM 7452 C CA . GLY B 1 403 ? -13.594 19.453 35.469 1 81.5 403 GLY B CA 1
ATOM 7453 C C . GLY B 1 403 ? -12.531 20.391 34.938 1 81.5 403 GLY B C 1
ATOM 7454 O O . GLY B 1 403 ? -11.344 20.047 34.938 1 81.5 403 GLY B O 1
ATOM 7455 N N . LEU B 1 404 ? -12.844 21.359 34.125 1 88.56 404 LEU B N 1
ATOM 7456 C CA . LEU B 1 404 ? -11.93 22.359 33.625 1 88.56 404 LEU B CA 1
ATOM 7457 C C . LEU B 1 404 ? -12 23.641 34.438 1 88.56 404 LEU B C 1
ATOM 7459 O O . LEU B 1 404 ? -13.078 24.062 34.844 1 88.56 404 LEU B O 1
ATOM 7463 N N . PRO B 1 405 ? -10.797 24.188 34.688 1 87.94 405 PRO B N 1
ATOM 7464 C CA . PRO B 1 405 ? -10.812 25.469 35.375 1 87.94 405 PRO B CA 1
ATOM 7465 C C . PRO B 1 405 ? -11.602 26.531 34.625 1 87.94 405 PRO B C 1
ATOM 7467 O O . PRO B 1 405 ? -11.656 26.5 33.375 1 87.94 405 PRO B O 1
ATOM 7470 N N . ASN B 1 406 ? -12.203 27.453 35.312 1 87.06 406 ASN B N 1
ATOM 7471 C CA . ASN B 1 406 ? -13.062 28.484 34.75 1 87.06 406 ASN B CA 1
ATOM 7472 C C . ASN B 1 406 ? -12.312 29.328 33.719 1 87.06 406 ASN B C 1
ATOM 7474 O O . ASN B 1 406 ? -12.891 29.766 32.719 1 87.06 406 ASN B O 1
ATOM 7478 N N . SER B 1 407 ? -11.031 29.516 34 1 86.81 407 SER B N 1
ATOM 7479 C CA . SER B 1 407 ? -10.234 30.312 33.094 1 86.81 407 SER B CA 1
ATOM 7480 C C . SER B 1 407 ? -10.07 29.641 31.734 1 86.81 407 SER B C 1
ATOM 7482 O O . SER B 1 407 ? -10.109 30.281 30.688 1 86.81 407 SER B O 1
ATOM 7484 N N . VAL B 1 408 ? -9.984 28.406 31.766 1 90.69 408 VAL B N 1
ATOM 7485 C CA . VAL B 1 408 ? -9.836 27.625 30.531 1 90.69 408 VAL B CA 1
ATOM 7486 C C . VAL B 1 408 ? -11.18 27.5 29.828 1 90.69 408 VAL B C 1
ATOM 7488 O O . VAL B 1 408 ? -11.258 27.641 28.594 1 90.69 408 VAL B O 1
ATOM 7491 N N . MET B 1 409 ? -12.211 27.344 30.562 1 90.25 409 MET B N 1
ATOM 7492 C CA . MET B 1 409 ? -13.562 27.188 30.016 1 90.25 409 MET B CA 1
ATOM 7493 C C . MET B 1 409 ? -13.992 28.422 29.25 1 90.25 409 MET B C 1
ATOM 7495 O O . MET B 1 409 ? -14.617 28.312 28.188 1 90.25 409 MET B O 1
ATOM 7499 N N . LYS B 1 410 ? -13.672 29.516 29.766 1 89.06 410 LYS B N 1
ATOM 7500 C CA . LYS B 1 410 ? -14.07 30.766 29.125 1 89.06 410 LYS B CA 1
ATOM 7501 C C . LYS B 1 410 ? -13.438 30.906 27.75 1 89.06 410 LYS B C 1
ATOM 7503 O O . LYS B 1 410 ? -14.078 31.391 26.812 1 89.06 410 LYS B O 1
ATOM 7508 N N . VAL B 1 411 ? -12.32 30.453 27.641 1 90.06 411 VAL B N 1
ATOM 7509 C CA . VAL B 1 411 ? -11.594 30.594 26.391 1 90.06 411 VAL B CA 1
ATOM 7510 C C . VAL B 1 411 ? -12.117 29.594 25.375 1 90.06 411 VAL B C 1
ATOM 7512 O O . VAL B 1 411 ? -12.312 29.938 24.203 1 90.06 411 VAL B O 1
ATOM 7515 N N . ILE B 1 412 ? -12.328 28.391 25.781 1 91.81 412 ILE B N 1
ATOM 7516 C CA . ILE B 1 412 ? -12.688 27.328 24.844 1 91.81 412 ILE B CA 1
ATOM 7517 C C . ILE B 1 412 ? -14.172 27.422 24.516 1 91.81 412 ILE B C 1
ATOM 7519 O O . ILE B 1 412 ? -14.609 26.938 23.469 1 91.81 412 ILE B O 1
ATOM 7523 N N . LYS B 1 413 ? -14.953 28.047 25.391 1 91.06 413 LYS B N 1
ATOM 7524 C CA . LYS B 1 413 ? -16.406 28.141 25.188 1 91.06 413 LYS B CA 1
ATOM 7525 C C . LYS B 1 413 ? -16.734 28.859 23.891 1 91.06 413 LYS B C 1
ATOM 7527 O O . LYS B 1 413 ? -17.594 28.406 23.125 1 91.06 413 LYS B O 1
ATOM 7532 N N . ALA B 1 414 ? -16.094 29.891 23.656 1 89.31 414 ALA B N 1
ATOM 7533 C CA . ALA B 1 414 ? -16.375 30.688 22.453 1 89.31 414 ALA B CA 1
ATOM 7534 C C . ALA B 1 414 ? -16.125 29.859 21.188 1 89.31 414 ALA B C 1
ATOM 7536 O O . ALA B 1 414 ? -16.969 29.844 20.297 1 89.31 414 ALA B O 1
ATOM 7537 N N . THR B 1 415 ? -15.031 29.234 21.203 1 88.56 415 THR B N 1
ATOM 7538 C CA . THR B 1 415 ? -14.672 28.422 20.031 1 88.56 415 THR B CA 1
ATOM 7539 C C . THR B 1 415 ? -15.641 27.25 19.875 1 88.56 415 THR B C 1
ATOM 7541 O O . THR B 1 415 ? -16.062 26.938 18.75 1 88.56 415 THR B O 1
ATOM 7544 N N . TYR B 1 416 ? -15.969 26.688 20.938 1 90 416 TYR B N 1
ATOM 7545 C CA . TYR B 1 416 ? -16.875 25.547 20.922 1 90 416 TYR B CA 1
ATOM 7546 C C . TYR B 1 416 ? -18.266 25.953 20.469 1 90 416 TYR B C 1
ATOM 7548 O O . TYR B 1 416 ? -18.891 25.281 19.641 1 90 416 TYR B O 1
ATOM 7556 N N . LEU B 1 417 ? -18.734 27.047 20.922 1 85.25 417 LEU B N 1
ATOM 7557 C CA . LEU B 1 417 ? -20.109 27.469 20.656 1 85.25 417 LEU B CA 1
ATOM 7558 C C . LEU B 1 417 ? -20.25 28.031 19.25 1 85.25 417 LEU B C 1
ATOM 7560 O O . LEU B 1 417 ? -21.359 28.094 18.703 1 85.25 417 LEU B O 1
ATOM 7564 N N . GLU B 1 418 ? -19.109 28.438 18.641 1 85.75 418 GLU B N 1
ATOM 7565 C CA . GLU B 1 418 ? -19.125 28.797 17.234 1 85.75 418 GLU B CA 1
ATOM 7566 C C . GLU B 1 418 ? -19.562 27.625 16.359 1 85.75 418 GLU B C 1
ATOM 7568 O O . GLU B 1 418 ? -20.172 27.812 15.312 1 85.75 418 GLU B O 1
ATOM 7573 N N . LEU B 1 419 ? -19.266 26.531 16.859 1 83.69 419 LEU B N 1
ATOM 7574 C CA . LEU B 1 419 ? -19.609 25.344 16.094 1 83.69 419 LEU B CA 1
ATOM 7575 C C . LEU B 1 419 ? -21.031 24.891 16.375 1 83.69 419 LEU B C 1
ATOM 7577 O O . LEU B 1 419 ? -21.484 23.859 15.867 1 83.69 419 LEU B O 1
ATOM 7581 N N . CYS B 1 420 ? -21.672 25.641 17.188 1 83.69 420 CYS B N 1
ATOM 7582 C CA . CYS B 1 420 ? -23.094 25.438 17.453 1 83.69 420 CYS B CA 1
ATOM 7583 C C . CYS B 1 420 ? -23.953 26.375 16.594 1 83.69 420 CYS B C 1
ATOM 7585 O O . CYS B 1 420 ? -25.156 26.484 16.812 1 83.69 420 CYS B O 1
ATOM 7587 N N . ASP B 1 421 ? -23.375 26.828 15.617 1 86.94 421 ASP B N 1
ATOM 7588 C CA . ASP B 1 421 ? -24.094 27.734 14.734 1 86.94 421 ASP B CA 1
ATOM 7589 C C . ASP B 1 421 ? -25.25 27.031 14.039 1 86.94 421 ASP B C 1
ATOM 7591 O O . ASP B 1 421 ? -25.125 25.875 13.633 1 86.94 421 ASP B O 1
ATOM 7595 N N . LYS B 1 422 ? -26.344 27.672 13.867 1 86.5 422 LYS B N 1
ATOM 7596 C CA . LYS B 1 422 ? -27.562 27.094 13.32 1 86.5 422 LYS B CA 1
ATOM 7597 C C . LYS B 1 422 ? -27.375 26.672 11.867 1 86.5 422 LYS B C 1
ATOM 7599 O O . LYS B 1 422 ? -27.859 25.609 11.453 1 86.5 422 LYS B O 1
ATOM 7604 N N . ASN B 1 423 ? -26.703 27.469 11.188 1 85 423 ASN B N 1
ATOM 7605 C CA . ASN B 1 423 ? -26.5 27.172 9.773 1 85 423 ASN B CA 1
ATOM 7606 C C . ASN B 1 423 ? -25.672 25.891 9.586 1 85 423 ASN B C 1
ATOM 7608 O O . ASN B 1 423 ? -25.906 25.125 8.664 1 85 423 ASN B O 1
ATOM 7612 N N . LEU B 1 424 ? -24.812 25.75 10.445 1 86.5 424 LEU B N 1
ATOM 7613 C CA . LEU B 1 424 ? -23.984 24.547 10.398 1 86.5 424 LEU B CA 1
ATOM 7614 C C . LEU B 1 424 ? -24.781 23.328 10.836 1 86.5 424 LEU B C 1
ATOM 7616 O O . LEU B 1 424 ? -24.719 22.281 10.188 1 86.5 424 LEU B O 1
ATOM 7620 N N . LEU B 1 425 ? -25.547 23.469 11.805 1 88.38 425 LEU B N 1
ATOM 7621 C CA . LEU B 1 425 ? -26.297 22.359 12.367 1 88.38 425 LEU B CA 1
ATOM 7622 C C . LEU B 1 425 ? -27.422 21.938 11.438 1 88.38 425 LEU B C 1
ATOM 7624 O O . LEU B 1 425 ? -27.812 20.781 11.398 1 88.38 425 LEU B O 1
ATOM 7628 N N . LYS B 1 426 ? -27.906 22.875 10.695 1 88.25 426 LYS B N 1
ATOM 7629 C CA . LYS B 1 426 ? -28.938 22.562 9.719 1 88.25 426 LYS B CA 1
ATOM 7630 C C . LYS B 1 426 ? -28.438 21.578 8.672 1 88.25 426 LYS B C 1
ATOM 7632 O O . LYS B 1 426 ? -29.203 20.734 8.195 1 88.25 426 LYS B O 1
ATOM 7637 N N . LYS B 1 427 ? -27.234 21.656 8.398 1 87.06 427 LYS B N 1
ATOM 7638 C CA . LYS B 1 427 ? -26.625 20.797 7.395 1 87.06 427 LYS B CA 1
ATOM 7639 C C . LYS B 1 427 ? -26.344 19.406 7.965 1 87.06 427 LYS B C 1
ATOM 7641 O O . LYS B 1 427 ? -26 18.484 7.219 1 87.06 427 LYS B O 1
ATOM 7646 N N . CYS B 1 428 ? -26.5 19.266 9.258 1 88.5 428 CYS B N 1
ATOM 7647 C CA . CYS B 1 428 ? -26.234 17.984 9.906 1 88.5 428 CYS B CA 1
ATOM 7648 C C . CYS B 1 428 ? -27.531 17.312 10.336 1 88.5 428 CYS B C 1
ATOM 7650 O O . CYS B 1 428 ? -27.516 16.297 11.039 1 88.5 428 CYS B O 1
ATOM 7652 N N . LEU B 1 429 ? -28.625 17.844 9.984 1 86.19 429 LEU B N 1
ATOM 7653 C CA . LEU B 1 429 ? -29.922 17.359 10.438 1 86.19 429 LEU B CA 1
ATOM 7654 C C . LEU B 1 429 ? -30.172 15.93 9.969 1 86.19 429 LEU B C 1
ATOM 7656 O O . LEU B 1 429 ? -30.859 15.164 10.648 1 86.19 429 LEU B O 1
ATOM 7660 N N . HIS B 1 430 ? -29.625 15.547 8.945 1 83.75 430 HIS B N 1
ATOM 7661 C CA . HIS B 1 430 ? -29.844 14.242 8.328 1 83.75 430 HIS B CA 1
ATOM 7662 C C . HIS B 1 430 ? -29.094 13.148 9.078 1 83.75 430 HIS B C 1
ATOM 7664 O O . HIS B 1 430 ? -29.453 11.969 8.984 1 83.75 430 HIS B O 1
ATOM 7670 N N . GLY B 1 431 ? -27.984 13.469 9.805 1 81.69 431 GLY B N 1
ATOM 7671 C CA . GLY B 1 431 ? -27.234 12.5 10.602 1 81.69 431 GLY B CA 1
ATOM 7672 C C . GLY B 1 431 ? -26.375 11.578 9.766 1 81.69 431 GLY B C 1
ATOM 7673 O O . GLY B 1 431 ? -26.062 10.461 10.18 1 81.69 431 GLY B O 1
ATOM 7674 N N . MET B 1 432 ? -26.016 12 8.625 1 85 432 MET B N 1
ATOM 7675 C CA . MET B 1 432 ? -25.297 11.125 7.707 1 85 432 MET B CA 1
ATOM 7676 C C . MET B 1 432 ? -23.781 11.32 7.84 1 85 432 MET B C 1
ATOM 7678 O O . MET B 1 432 ? -23.328 12.367 8.32 1 85 432 MET B O 1
ATOM 7682 N N . THR B 1 433 ? -23.016 10.188 7.543 1 87.5 433 THR B N 1
ATOM 7683 C CA . THR B 1 433 ? -21.562 10.242 7.539 1 87.5 433 THR B CA 1
ATOM 7684 C C . THR B 1 433 ? -21 9.766 6.199 1 87.5 433 THR B C 1
ATOM 7686 O O . THR B 1 433 ? -21.734 9.211 5.379 1 87.5 433 THR B O 1
ATOM 7689 N N . GLN B 1 434 ? -19.766 10.039 5.98 1 91.19 434 GLN B N 1
ATOM 7690 C CA . GLN B 1 434 ? -19.094 9.617 4.75 1 91.19 434 GLN B CA 1
ATOM 7691 C C . GLN B 1 434 ? -18.297 8.336 4.969 1 91.19 434 GLN B C 1
ATOM 7693 O O . GLN B 1 434 ? -17.297 8.109 4.297 1 91.19 434 GLN B O 1
ATOM 7698 N N . ASN B 1 435 ? -18.672 7.555 5.887 1 89.38 435 ASN B N 1
ATOM 7699 C CA . ASN B 1 435 ? -17.984 6.309 6.203 1 89.38 435 ASN B CA 1
ATOM 7700 C C . ASN B 1 435 ? -18 5.336 5.027 1 89.38 435 ASN B C 1
ATOM 7702 O O . ASN B 1 435 ? -17.047 4.59 4.816 1 89.38 435 ASN B O 1
ATOM 7706 N N . ASN B 1 436 ? -19.109 5.344 4.281 1 93.62 436 ASN B N 1
ATOM 7707 C CA . ASN B 1 436 ? -19.188 4.469 3.115 1 93.62 436 ASN B CA 1
ATOM 7708 C C . ASN B 1 436 ? -18.156 4.84 2.061 1 93.62 436 ASN B C 1
ATOM 7710 O O . ASN B 1 436 ? -17.562 3.963 1.423 1 93.62 436 ASN B O 1
ATOM 7714 N N . ASN B 1 437 ? -17.953 6.152 1.93 1 95 437 ASN B N 1
ATOM 7715 C CA . ASN B 1 437 ? -16.938 6.598 0.986 1 95 437 ASN B CA 1
ATOM 7716 C C . ASN B 1 437 ? -15.539 6.145 1.412 1 95 437 ASN B C 1
ATOM 7718 O O . ASN B 1 437 ? -14.742 5.703 0.581 1 95 437 ASN B O 1
ATOM 7722 N N . GLU B 1 438 ? -15.25 6.242 2.68 1 93 438 GLU B N 1
ATOM 7723 C CA . GLU B 1 438 ? -13.961 5.789 3.197 1 93 438 GLU B CA 1
ATOM 7724 C C . GLU B 1 438 ? -13.789 4.285 3.01 1 93 438 GLU B C 1
ATOM 7726 O O . GLU B 1 438 ? -12.688 3.816 2.711 1 93 438 GLU B O 1
ATOM 7731 N N . SER B 1 439 ? -14.867 3.537 3.24 1 94.94 439 SER B N 1
ATOM 7732 C CA . SER B 1 439 ? -14.836 2.094 3.025 1 94.94 439 SER B CA 1
ATOM 7733 C C . SER B 1 439 ? -14.539 1.759 1.568 1 94.94 439 SER B C 1
ATOM 7735 O O . SER B 1 439 ? -13.719 0.877 1.285 1 94.94 439 SER B O 1
ATOM 7737 N N . PHE B 1 440 ? -15.211 2.486 0.669 1 97 440 PHE B N 1
ATOM 7738 C CA . PHE B 1 440 ? -14.953 2.252 -0.746 1 97 440 PHE B CA 1
ATOM 7739 C C . PHE B 1 440 ? -13.5 2.572 -1.088 1 97 440 PHE B C 1
ATOM 7741 O O . PHE B 1 440 ? -12.852 1.83 -1.83 1 97 440 PHE B O 1
ATOM 7748 N N . ASN B 1 441 ? -13.039 3.717 -0.605 1 95.69 441 ASN B N 1
ATOM 7749 C CA . ASN B 1 441 ? -11.648 4.094 -0.862 1 95.69 441 ASN B CA 1
ATOM 7750 C C . ASN B 1 441 ? -10.68 3 -0.424 1 95.69 441 ASN B C 1
ATOM 7752 O O . ASN B 1 441 ? -9.68 2.746 -1.096 1 95.69 441 ASN B O 1
ATOM 7756 N N . ASN B 1 442 ? -11.016 2.389 0.68 1 93.81 442 ASN B N 1
ATOM 7757 C CA . ASN B 1 442 ? -10.172 1.3 1.155 1 93.81 442 ASN B CA 1
ATOM 7758 C C . ASN B 1 442 ? -10.172 0.124 0.183 1 93.81 442 ASN B C 1
ATOM 7760 O O . ASN B 1 442 ? -9.117 -0.446 -0.108 1 93.81 442 ASN B O 1
ATOM 7764 N N . VAL B 1 443 ? -11.367 -0.235 -0.296 1 95.62 443 VAL B N 1
ATOM 7765 C CA . VAL B 1 443 ? -11.477 -1.326 -1.259 1 95.62 443 VAL B CA 1
ATOM 7766 C C . VAL B 1 443 ? -10.711 -0.97 -2.531 1 95.62 443 VAL B C 1
ATOM 7768 O O . VAL B 1 443 ? -9.953 -1.789 -3.059 1 95.62 443 VAL B O 1
ATOM 7771 N N . LEU B 1 444 ? -10.875 0.245 -2.967 1 96.88 444 LEU B N 1
ATOM 7772 C CA . LEU B 1 444 ? -10.242 0.735 -4.188 1 96.88 444 LEU B CA 1
ATOM 7773 C C . LEU B 1 444 ? -8.727 0.608 -4.102 1 96.88 444 LEU B C 1
ATOM 7775 O O . LEU B 1 444 ? -8.094 0.034 -4.992 1 96.88 444 LEU B O 1
ATOM 7779 N N . TRP B 1 445 ? -8.141 1.034 -3.078 1 94 445 TRP B N 1
ATOM 7780 C CA . TRP B 1 445 ? -6.688 1.108 -3.004 1 94 445 TRP B CA 1
ATOM 7781 C C . TRP B 1 445 ? -6.098 -0.221 -2.547 1 94 445 TRP B C 1
ATOM 7783 O O . TRP B 1 445 ? -4.879 -0.397 -2.541 1 94 445 TRP B O 1
ATOM 7793 N N . THR B 1 446 ? -6.949 -1.185 -2.129 1 91.44 446 THR B N 1
ATOM 7794 C CA . THR B 1 446 ? -6.496 -2.561 -1.958 1 91.44 446 THR B CA 1
ATOM 7795 C C . THR B 1 446 ? -6.266 -3.227 -3.311 1 91.44 446 THR B C 1
ATOM 7797 O O . THR B 1 446 ? -5.32 -4 -3.475 1 91.44 446 THR B O 1
ATOM 7800 N N . ILE B 1 447 ? -7.152 -2.865 -4.184 1 94.69 447 ILE B N 1
ATOM 7801 C CA . ILE B 1 447 ? -7.059 -3.416 -5.531 1 94.69 447 ILE B CA 1
ATOM 7802 C C . ILE B 1 447 ? -5.992 -2.662 -6.324 1 94.69 447 ILE B C 1
ATOM 7804 O O . ILE B 1 447 ? -5.312 -3.244 -7.172 1 94.69 447 ILE B O 1
ATOM 7808 N N . LEU B 1 448 ? -5.887 -1.383 -6.047 1 95 448 LEU B N 1
ATOM 7809 C CA . LEU B 1 448 ? -4.895 -0.508 -6.66 1 95 448 LEU B CA 1
ATOM 7810 C C . LEU B 1 448 ? -3.969 0.087 -5.605 1 95 448 LEU B C 1
ATOM 7812 O O . LEU B 1 448 ? -4.102 1.258 -5.246 1 95 448 LEU B O 1
ATOM 7816 N N . PRO B 1 449 ? -2.988 -0.663 -5.199 1 89.94 449 PRO B N 1
ATOM 7817 C CA . PRO B 1 449 ? -2.127 -0.173 -4.121 1 89.94 449 PRO B CA 1
ATOM 7818 C C . PRO B 1 449 ? -1.47 1.165 -4.453 1 89.94 449 PRO B C 1
ATOM 7820 O O . PRO B 1 449 ? -1.035 1.379 -5.586 1 89.94 449 PRO B O 1
ATOM 7823 N N . LYS B 1 450 ? -1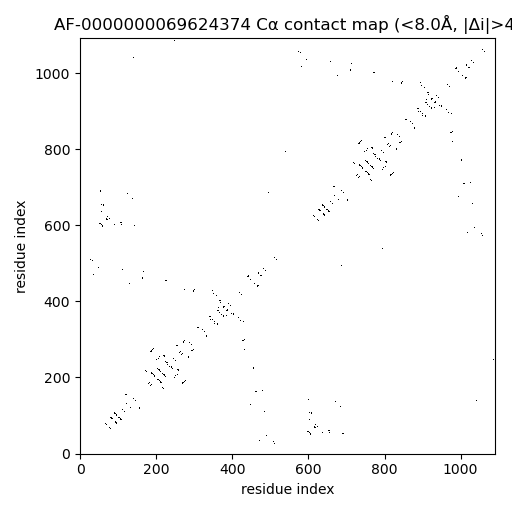.401 2.037 -3.494 1 88.06 450 LYS B N 1
ATOM 7824 C CA . LYS B 1 450 ? -0.908 3.398 -3.688 1 88.06 450 LYS B CA 1
ATOM 7825 C C . LYS B 1 450 ? 0.599 3.408 -3.926 1 88.06 450 LYS B C 1
ATOM 7827 O O . LYS B 1 450 ? 1.145 4.387 -4.441 1 88.06 450 LYS B O 1
ATOM 7832 N N . GLU B 1 451 ? 1.314 2.328 -3.598 1 82.62 451 GLU B N 1
ATOM 7833 C CA . GLU B 1 451 ? 2.77 2.275 -3.705 1 82.62 451 GLU B CA 1
ATOM 7834 C C . GLU B 1 451 ? 3.209 2.008 -5.141 1 82.62 451 GLU B C 1
ATOM 7836 O O . GLU B 1 451 ? 4.363 2.252 -5.5 1 82.62 451 GLU B O 1
ATOM 7841 N N . THR B 1 452 ? 2.281 1.548 -5.914 1 85.44 452 THR B N 1
ATOM 7842 C CA . THR B 1 452 ? 2.619 1.21 -7.289 1 85.44 452 THR B CA 1
ATOM 7843 C C . THR B 1 452 ? 1.803 2.051 -8.266 1 85.44 452 THR B C 1
ATOM 7845 O O . THR B 1 452 ? 0.573 1.979 -8.281 1 85.44 452 THR B O 1
ATOM 7848 N N . PHE B 1 453 ? 2.531 2.764 -9.023 1 89.56 453 PHE B N 1
ATOM 7849 C CA . PHE B 1 453 ? 1.857 3.572 -10.031 1 89.56 453 PHE B CA 1
ATOM 7850 C C . PHE B 1 453 ? 1.259 2.689 -11.125 1 89.56 453 PHE B C 1
ATOM 7852 O O . PHE B 1 453 ? 1.886 1.722 -11.555 1 89.56 453 PHE B O 1
ATOM 7859 N N . VAL B 1 454 ? 0.065 3.025 -11.5 1 91.88 454 VAL B N 1
ATOM 7860 C CA . VAL B 1 454 ? -0.602 2.26 -12.547 1 91.88 454 VAL B CA 1
ATOM 7861 C C . VAL B 1 454 ? -1.012 3.193 -13.688 1 91.88 454 VAL B C 1
ATOM 7863 O O . VAL B 1 454 ? -1.341 4.359 -13.453 1 91.88 454 VAL B O 1
ATOM 7866 N N . GLN B 1 455 ? -1.031 2.637 -14.836 1 92.19 455 GLN B N 1
ATOM 7867 C CA . GLN B 1 455 ? -1.44 3.383 -16.016 1 92.19 455 GLN B CA 1
ATOM 7868 C C . GLN B 1 455 ? -2.959 3.389 -16.172 1 92.19 455 GLN B C 1
ATOM 7870 O O . GLN B 1 455 ? -3.668 2.766 -15.375 1 92.19 455 GLN B O 1
ATOM 7875 N N . GLN B 1 456 ? -3.408 4.09 -17.156 1 94.06 456 GLN B N 1
ATOM 7876 C CA . GLN B 1 456 ? -4.816 4.422 -17.328 1 94.06 456 GLN B CA 1
ATOM 7877 C C . GLN B 1 456 ? -5.68 3.166 -17.375 1 94.06 456 GLN B C 1
ATOM 7879 O O . GLN B 1 456 ? -6.645 3.043 -16.609 1 94.06 456 GLN B O 1
ATOM 7884 N N . LYS B 1 457 ? -5.332 2.223 -18.203 1 94.06 457 LYS B N 1
ATOM 7885 C CA . LYS B 1 457 ? -6.168 1.041 -18.391 1 94.06 457 LYS B CA 1
ATOM 7886 C C . LYS B 1 457 ? -6.254 0.211 -17.109 1 94.06 457 LYS B C 1
ATOM 7888 O O . LYS B 1 457 ? -7.324 -0.29 -16.766 1 94.06 457 LYS B O 1
ATOM 7893 N N . ASN B 1 458 ? -5.133 0.084 -16.453 1 94.81 458 ASN B N 1
ATOM 7894 C CA . ASN B 1 458 ? -5.125 -0.633 -15.188 1 94.81 458 ASN B CA 1
ATOM 7895 C C . ASN B 1 458 ? -5.898 0.123 -14.117 1 94.81 458 ASN B C 1
ATOM 7897 O O . ASN B 1 458 ? -6.535 -0.49 -13.258 1 94.81 458 ASN B O 1
ATOM 7901 N N . LEU B 1 459 ? -5.789 1.423 -14.195 1 96.44 459 LEU B N 1
ATOM 7902 C CA . LEU B 1 459 ? -6.543 2.254 -13.258 1 96.44 459 LEU B CA 1
ATOM 7903 C C . LEU B 1 459 ? -8.039 2.037 -13.422 1 96.44 459 LEU B C 1
ATOM 7905 O O . LEU B 1 459 ? -8.758 1.863 -12.43 1 96.44 459 LEU B O 1
ATOM 7909 N N . PHE B 1 460 ? -8.461 2.016 -14.641 1 97.62 460 PHE B N 1
ATOM 7910 C CA . PHE B 1 460 ? -9.875 1.792 -14.93 1 97.62 460 PHE B CA 1
ATOM 7911 C C . PHE B 1 460 ? -10.305 0.395 -14.5 1 97.62 460 PHE B C 1
ATOM 7913 O O . PHE B 1 460 ? -11.312 0.236 -13.805 1 97.62 460 PHE B O 1
ATOM 7920 N N . LEU B 1 461 ? -9.516 -0.562 -14.844 1 98 461 LEU B N 1
ATOM 7921 C CA . LEU B 1 461 ? -9.836 -1.947 -14.516 1 98 461 LEU B CA 1
ATOM 7922 C C . LEU B 1 461 ? -9.977 -2.129 -13.008 1 98 461 LEU B C 1
ATOM 7924 O O . LEU B 1 461 ? -10.984 -2.656 -12.539 1 98 461 LEU B O 1
ATOM 7928 N N . GLY B 1 462 ? -8.945 -1.68 -12.305 1 97.81 462 GLY B N 1
ATOM 7929 C CA . GLY B 1 462 ? -8.977 -1.815 -10.859 1 97.81 462 GLY B CA 1
ATOM 7930 C C . GLY B 1 462 ? -10.125 -1.065 -10.211 1 97.81 462 GLY B C 1
ATOM 7931 O O . GLY B 1 462 ? -10.734 -1.549 -9.25 1 97.81 462 GLY B O 1
ATOM 7932 N N . SER B 1 463 ? -10.477 0.112 -10.688 1 98.44 463 SER B N 1
ATOM 7933 C CA . SER B 1 463 ? -11.562 0.91 -10.133 1 98.44 463 SER B CA 1
ATOM 7934 C C . SER B 1 463 ? -12.914 0.229 -10.344 1 98.44 463 SER B C 1
ATOM 7936 O O . SER B 1 463 ? -13.742 0.191 -9.438 1 98.44 463 SER B O 1
ATOM 7938 N N . TYR B 1 464 ? -13.102 -0.322 -11.508 1 98.62 464 TYR B N 1
ATOM 7939 C CA . TYR B 1 464 ? -14.359 -0.996 -11.805 1 98.62 464 TYR B CA 1
ATOM 7940 C C . TYR B 1 464 ? -14.516 -2.258 -10.969 1 98.62 464 TYR B C 1
ATOM 7942 O O . TYR B 1 464 ? -15.609 -2.561 -10.492 1 98.62 464 TYR B O 1
ATOM 7950 N N . ILE B 1 465 ? -13.461 -2.959 -10.789 1 98.31 465 ILE B N 1
ATOM 7951 C CA . ILE B 1 465 ? -13.5 -4.133 -9.93 1 98.31 465 ILE B CA 1
ATOM 7952 C C . ILE B 1 465 ? -13.875 -3.713 -8.508 1 98.31 465 ILE B C 1
ATOM 7954 O O . ILE B 1 465 ? -14.688 -4.375 -7.852 1 98.31 465 ILE B O 1
ATOM 7958 N N . ALA B 1 466 ? -13.32 -2.643 -8.086 1 98.31 466 ALA B N 1
ATOM 7959 C CA . ALA B 1 466 ? -13.586 -2.15 -6.734 1 98.31 466 ALA B CA 1
ATOM 7960 C C . ALA B 1 466 ? -15.062 -1.819 -6.551 1 98.31 466 ALA B C 1
ATOM 7962 O O . ALA B 1 466 ? -15.648 -2.107 -5.5 1 98.31 466 ALA B O 1
ATOM 7963 N N . VAL B 1 467 ? -15.656 -1.213 -7.539 1 98.56 467 VAL B N 1
ATOM 7964 C CA . VAL B 1 467 ? -17.078 -0.863 -7.469 1 98.56 467 VAL B CA 1
ATOM 7965 C C . VAL B 1 467 ? -17.906 -2.131 -7.324 1 98.56 467 VAL B C 1
ATOM 7967 O O . VAL B 1 467 ? -18.812 -2.195 -6.484 1 98.56 467 VAL B O 1
ATOM 7970 N N . LEU B 1 468 ? -17.594 -3.135 -8.117 1 98.19 468 LEU B N 1
ATOM 7971 C CA . LEU B 1 468 ? -18.328 -4.395 -8.078 1 98.19 468 LEU B CA 1
ATOM 7972 C C . LEU B 1 468 ? -18.219 -5.039 -6.699 1 98.19 468 LEU B C 1
ATOM 7974 O O . LEU B 1 468 ? -19.219 -5.484 -6.137 1 98.19 468 LEU B O 1
ATOM 7978 N N . LEU B 1 469 ? -17.031 -5.051 -6.191 1 97.19 469 LEU B N 1
ATOM 7979 C CA . LEU B 1 469 ? -16.797 -5.652 -4.883 1 97.19 469 LEU B CA 1
ATOM 7980 C C . LEU B 1 469 ? -17.531 -4.875 -3.791 1 97.19 469 LEU B C 1
ATOM 7982 O O . LEU B 1 469 ? -18.062 -5.469 -2.85 1 97.19 469 LEU B O 1
ATOM 7986 N N . PHE B 1 470 ? -17.484 -3.586 -3.914 1 97.38 470 PHE B N 1
ATOM 7987 C CA . PHE B 1 470 ? -18.094 -2.746 -2.891 1 97.38 470 PHE B CA 1
ATOM 7988 C C . PHE B 1 470 ? -19.625 -2.895 -2.904 1 97.38 470 PHE B C 1
ATOM 7990 O O . PHE B 1 470 ? -20.234 -3.078 -1.854 1 97.38 470 PHE B O 1
ATOM 7997 N N . ASN B 1 471 ? -20.281 -2.873 -4.07 1 97.38 471 ASN B N 1
ATOM 7998 C CA . ASN B 1 471 ? -21.734 -2.898 -4.215 1 97.38 471 ASN B CA 1
ATOM 7999 C C . ASN B 1 471 ? -22.297 -4.293 -3.959 1 97.38 471 ASN B C 1
ATOM 8001 O O . ASN B 1 471 ? -23.344 -4.438 -3.334 1 97.38 471 ASN B O 1
ATOM 8005 N N . SER B 1 472 ? -21.547 -5.332 -4.473 1 96 472 SER B N 1
ATOM 8006 C CA . SER B 1 472 ? -22.188 -6.637 -4.531 1 96 472 SER B CA 1
ATOM 8007 C C . SER B 1 472 ? -21.281 -7.734 -3.994 1 96 472 SER B C 1
ATOM 8009 O O . SER B 1 472 ? -21.562 -8.922 -4.164 1 96 472 SER B O 1
ATOM 8011 N N . GLY B 1 473 ? -20.203 -7.383 -3.418 1 95.19 473 GLY B N 1
ATOM 8012 C CA . GLY B 1 473 ? -19.297 -8.406 -2.898 1 95.19 473 GLY B CA 1
ATOM 8013 C C . GLY B 1 473 ? -18.625 -9.211 -3.988 1 95.19 473 GLY B C 1
ATOM 8014 O O . GLY B 1 473 ? -18.578 -8.789 -5.145 1 95.19 473 GLY B O 1
ATOM 8015 N N . TYR B 1 474 ? -18.141 -10.367 -3.588 1 95.19 474 TYR B N 1
ATOM 8016 C CA . TYR B 1 474 ? -17.438 -11.227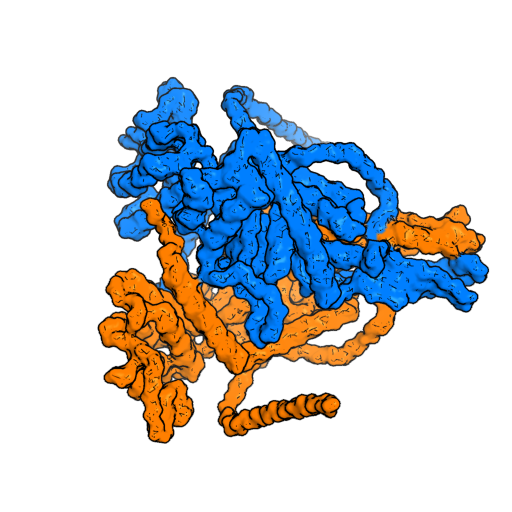 -4.535 1 95.19 474 TYR B CA 1
ATOM 8017 C C . TYR B 1 474 ? -18.406 -11.898 -5.488 1 95.19 474 TYR B C 1
ATOM 8019 O O . TYR B 1 474 ? -18.047 -12.219 -6.625 1 95.19 474 TYR B O 1
ATOM 8027 N N . LEU B 1 475 ? -19.578 -12.055 -5.066 1 93.44 475 LEU B N 1
ATOM 8028 C CA . LEU B 1 475 ? -20.594 -12.609 -5.949 1 93.44 475 LEU B CA 1
ATOM 8029 C C . LEU B 1 475 ? -20.875 -11.664 -7.109 1 93.44 475 LEU B C 1
ATOM 8031 O O . LEU B 1 475 ? -21.344 -12.102 -8.164 1 93.44 475 LEU B O 1
ATOM 8035 N N . GLY B 1 476 ? -20.641 -10.375 -6.867 1 93.69 476 GLY B N 1
ATOM 8036 C CA . GLY B 1 476 ? -20.812 -9.391 -7.922 1 93.69 476 GLY B CA 1
ATOM 8037 C C . GLY B 1 476 ? -19.828 -9.562 -9.07 1 93.69 476 GLY B C 1
ATOM 8038 O O . GLY B 1 476 ? -20.016 -8.984 -10.141 1 93.69 476 GLY B O 1
ATOM 8039 N N . LEU B 1 477 ? -18.844 -10.453 -8.906 1 95.56 477 LEU B N 1
ATOM 8040 C CA . LEU B 1 477 ? -17.844 -10.688 -9.93 1 95.56 477 LEU B CA 1
ATOM 8041 C C . LEU B 1 477 ? -18.281 -11.797 -10.883 1 95.56 477 LEU B C 1
ATOM 8043 O O . LEU B 1 477 ? -17.688 -11.992 -11.938 1 95.56 477 LEU B O 1
ATOM 8047 N N . LEU B 1 478 ? -19.328 -12.492 -10.594 1 93.62 478 LEU B N 1
ATOM 8048 C CA . LEU B 1 478 ? -19.734 -13.68 -11.336 1 93.62 478 LEU B CA 1
ATOM 8049 C C . LEU B 1 478 ? -20.156 -13.328 -12.758 1 93.62 478 LEU B C 1
ATOM 8051 O O . LEU B 1 478 ? -19.828 -14.047 -13.703 1 93.62 478 LEU B O 1
ATOM 8055 N N . PRO B 1 479 ? -20.797 -12.18 -12.938 1 94.44 479 PRO B N 1
ATOM 8056 C CA . PRO B 1 479 ? -21.188 -11.828 -14.305 1 94.44 479 PRO B CA 1
ATOM 8057 C C . PRO B 1 479 ? -19.984 -11.703 -15.242 1 94.44 479 PRO B C 1
ATOM 8059 O O . PRO B 1 479 ? -20.109 -11.93 -16.453 1 94.44 479 PRO B O 1
ATOM 8062 N N . ILE B 1 480 ? -18.859 -11.406 -14.719 1 94.94 480 ILE B N 1
ATOM 8063 C CA . ILE B 1 480 ? -17.656 -11.25 -15.531 1 94.94 480 ILE B CA 1
ATOM 8064 C C . ILE B 1 480 ? -17.312 -12.578 -16.203 1 94.94 480 ILE B C 1
ATOM 8066 O O . ILE B 1 480 ? -16.891 -12.602 -17.359 1 94.94 480 ILE B O 1
ATOM 8070 N N . PHE B 1 481 ? -17.516 -13.664 -15.453 1 92.38 481 PHE B N 1
ATOM 8071 C CA . PHE B 1 481 ? -17.234 -14.984 -16 1 92.38 481 PHE B CA 1
ATOM 8072 C C . PHE B 1 481 ? -18.141 -15.281 -17.188 1 92.38 481 PHE B C 1
ATOM 8074 O O . PHE B 1 481 ? -17.688 -15.844 -18.203 1 92.38 481 PHE B O 1
ATOM 8081 N N . ASN B 1 482 ? -19.328 -14.812 -17.047 1 90.19 482 ASN B N 1
ATOM 8082 C CA . ASN B 1 482 ? -20.297 -15.016 -18.125 1 90.19 482 ASN B CA 1
ATOM 8083 C C . ASN B 1 482 ? -19.906 -14.211 -19.359 1 90.19 482 ASN B C 1
ATOM 8085 O O . ASN B 1 482 ? -19.953 -14.727 -20.484 1 90.19 482 ASN B O 1
ATOM 8089 N N . TYR B 1 483 ? -19.516 -13.023 -19.156 1 91.19 483 TYR B N 1
ATOM 8090 C CA . TYR B 1 483 ? -19.141 -12.164 -20.266 1 91.19 483 TYR B CA 1
ATOM 8091 C C . TYR B 1 483 ? -17.875 -12.672 -20.953 1 91.19 483 TYR B C 1
ATOM 8093 O O . TYR B 1 483 ? -17.703 -12.531 -22.156 1 91.19 483 TYR B O 1
ATOM 8101 N N . LEU B 1 484 ? -17.016 -13.297 -20.141 1 90.38 484 LEU B N 1
ATOM 8102 C CA . LEU B 1 484 ? -15.781 -13.875 -20.672 1 90.38 484 LEU B CA 1
ATOM 8103 C C . LEU B 1 484 ? -16.031 -15.25 -21.266 1 90.38 484 LEU B C 1
ATOM 8105 O O . LEU B 1 484 ? -15.148 -15.828 -21.906 1 90.38 484 LEU B O 1
ATOM 8109 N N . LYS B 1 485 ? -17.188 -15.758 -21.062 1 89.25 485 LYS B N 1
ATOM 8110 C CA . LYS B 1 485 ? -17.578 -17.078 -21.516 1 89.25 485 LYS B CA 1
ATOM 8111 C C . LYS B 1 485 ? -16.719 -18.172 -20.859 1 89.25 485 LYS B C 1
ATOM 8113 O O . LYS B 1 485 ? -16.234 -19.078 -21.547 1 89.25 485 LYS B O 1
ATOM 8118 N N . ILE B 1 486 ? -16.453 -17.969 -19.688 1 89.12 486 ILE B N 1
ATOM 8119 C CA . ILE B 1 486 ? -15.742 -18.938 -18.875 1 89.12 486 ILE B CA 1
ATOM 8120 C C . ILE B 1 486 ? -16.688 -19.531 -17.828 1 89.12 486 ILE B C 1
ATOM 8122 O O . ILE B 1 486 ? -17.344 -18.781 -17.078 1 89.12 486 ILE B O 1
ATOM 8126 N N . PRO B 1 487 ? -16.781 -20.75 -17.766 1 85.06 487 PRO B N 1
ATOM 8127 C CA . PRO B 1 487 ? -17.688 -21.344 -16.797 1 85.06 487 PRO B CA 1
ATOM 8128 C C . PRO B 1 487 ? -17.234 -21.141 -15.352 1 85.06 487 PRO B C 1
ATOM 8130 O O . PRO B 1 487 ? -16.031 -21.188 -15.078 1 85.06 487 PRO B O 1
ATOM 8133 N N . ILE B 1 488 ? -18.219 -20.906 -14.539 1 86.56 488 ILE B N 1
ATOM 8134 C CA . ILE B 1 488 ? -17.938 -20.75 -13.117 1 86.56 488 ILE B CA 1
ATOM 8135 C C . ILE B 1 488 ? -17.781 -22.125 -12.461 1 86.56 488 ILE B C 1
ATOM 8137 O O . ILE B 1 488 ? -18.625 -23 -12.648 1 86.56 488 ILE B O 1
ATOM 8141 N N . VAL B 1 489 ? -16.75 -22.266 -11.805 1 84.06 489 VAL B N 1
ATOM 8142 C CA . VAL B 1 489 ? -16.5 -23.531 -11.141 1 84.06 489 VAL B CA 1
ATOM 8143 C C . VAL B 1 489 ? -17.125 -23.516 -9.75 1 84.06 489 VAL B C 1
ATOM 8145 O O . VAL B 1 489 ? -17.172 -22.484 -9.086 1 84.06 489 VAL B O 1
ATOM 8148 N N . PRO B 1 490 ? -17.609 -24.594 -9.312 1 83.31 490 PRO B N 1
ATOM 8149 C CA . PRO B 1 490 ? -18.281 -24.656 -8.008 1 83.31 490 PRO B CA 1
ATOM 8150 C C . PRO B 1 490 ? -17.375 -24.234 -6.855 1 83.31 490 PRO B C 1
ATOM 8152 O O . PRO B 1 490 ? -17.844 -23.594 -5.906 1 83.31 490 PRO B O 1
ATOM 8155 N N . LEU B 1 491 ? -16.172 -24.547 -7.012 1 85.12 491 LEU B N 1
ATOM 8156 C CA . LEU B 1 491 ? -15.25 -24.172 -5.949 1 85.12 491 LEU B CA 1
ATOM 8157 C C . LEU B 1 491 ? -15.195 -22.656 -5.797 1 85.12 491 LEU B C 1
ATOM 8159 O O . LEU B 1 491 ? -15.211 -22.141 -4.676 1 85.12 491 LEU B O 1
ATOM 8163 N N . THR B 1 492 ? -15.172 -22 -6.875 1 88.19 492 THR B N 1
ATOM 8164 C CA . THR B 1 492 ? -15.109 -20.547 -6.859 1 88.19 492 THR B CA 1
ATOM 8165 C C . THR B 1 492 ? -16.391 -19.953 -6.281 1 88.19 492 THR B C 1
ATOM 8167 O O . THR B 1 492 ? -16.344 -19.047 -5.453 1 88.19 492 THR B O 1
ATOM 8170 N N . LEU B 1 493 ? -17.453 -20.484 -6.648 1 90.12 493 LEU B N 1
ATOM 8171 C CA . LEU B 1 493 ? -18.734 -20.016 -6.164 1 90.12 493 LEU B CA 1
ATOM 8172 C C . LEU B 1 493 ? -18.859 -20.219 -4.66 1 90.12 493 LEU B C 1
ATOM 8174 O O . LEU B 1 493 ? -19.266 -19.297 -3.938 1 90.12 493 LEU B O 1
ATOM 8178 N N . LYS B 1 494 ? -18.484 -21.375 -4.246 1 89.12 494 LYS B N 1
ATOM 8179 C CA . LYS B 1 494 ? -18.562 -21.688 -2.82 1 89.12 494 LYS B CA 1
ATOM 8180 C C . LYS B 1 494 ? -17.688 -20.734 -2.004 1 89.12 494 LYS B C 1
ATOM 8182 O O . LYS B 1 494 ? -18.109 -20.234 -0.964 1 89.12 494 LYS B O 1
ATOM 8187 N N . LYS B 1 495 ? -16.594 -20.516 -2.492 1 90.31 495 LYS B N 1
ATOM 8188 C CA . LYS B 1 495 ? -15.664 -19.672 -1.749 1 90.31 495 LYS B CA 1
ATOM 8189 C C . LYS B 1 495 ? -16.109 -18.219 -1.753 1 90.31 495 LYS B C 1
ATOM 8191 O O . LYS B 1 495 ? -16.016 -17.531 -0.734 1 90.31 495 LYS B O 1
ATOM 8196 N N . TYR B 1 496 ? -16.609 -17.734 -2.877 1 91.75 496 TYR B N 1
ATOM 8197 C CA . TYR B 1 496 ? -17.109 -16.359 -2.947 1 91.75 496 TYR B CA 1
ATOM 8198 C C . TYR B 1 496 ? -18.281 -16.156 -2.004 1 91.75 496 TYR B C 1
ATOM 8200 O O . TYR B 1 496 ? -18.359 -15.141 -1.312 1 91.75 496 TYR B O 1
ATOM 8208 N N . MET B 1 497 ? -19.094 -17.156 -1.914 1 92.44 497 MET B N 1
ATOM 8209 C CA . MET B 1 497 ? -20.219 -17.094 -0.987 1 92.44 497 MET B CA 1
ATOM 8210 C C . MET B 1 497 ? -19.734 -17.047 0.458 1 92.44 497 MET B C 1
ATOM 8212 O O . MET B 1 497 ? -20.266 -16.297 1.272 1 92.44 497 MET B O 1
ATOM 8216 N N . GLY B 1 498 ? -18.75 -17.906 0.651 1 91.88 498 GLY B N 1
ATOM 8217 C CA . GLY B 1 498 ? -18.203 -17.938 1.995 1 91.88 498 GLY B CA 1
ATOM 8218 C C . GLY B 1 498 ? -17.578 -16.609 2.412 1 91.88 498 GLY B C 1
ATOM 8219 O O . GLY B 1 498 ? -17.766 -16.156 3.543 1 91.88 498 GLY B O 1
ATOM 8220 N N . ILE B 1 499 ? -16.922 -15.969 1.522 1 93.31 499 ILE B N 1
ATOM 8221 C CA . ILE B 1 499 ? -16.266 -14.703 1.8 1 93.31 499 ILE B CA 1
ATOM 8222 C C . ILE B 1 499 ? -17.312 -13.625 2.09 1 93.31 499 ILE B C 1
ATOM 8224 O O . ILE B 1 499 ? -17.172 -12.852 3.039 1 93.31 499 ILE B O 1
ATOM 8228 N N . ASP B 1 500 ? -18.328 -13.555 1.324 1 94.31 500 ASP B N 1
ATOM 8229 C CA . ASP B 1 500 ? -19.375 -12.555 1.499 1 94.31 500 ASP B CA 1
ATOM 8230 C C . ASP B 1 500 ? -20.141 -12.781 2.803 1 94.31 500 ASP B C 1
ATOM 8232 O O . ASP B 1 500 ? -20.484 -11.82 3.498 1 94.31 500 ASP B O 1
ATOM 8236 N N . LYS B 1 501 ? -20.328 -14.031 3.115 1 93.62 501 LYS B N 1
ATOM 8237 C CA . LYS B 1 501 ? -21 -14.352 4.371 1 93.62 501 LYS B CA 1
ATOM 8238 C C . LYS B 1 501 ? -20.156 -13.906 5.566 1 93.62 501 LYS B C 1
ATOM 8240 O O . LYS B 1 501 ? -20.688 -13.336 6.527 1 93.62 501 LYS B O 1
ATOM 8245 N N . GLU B 1 502 ? -18.938 -14.195 5.449 1 92.38 502 GLU B N 1
ATOM 8246 C CA . GLU B 1 502 ? -18.047 -13.773 6.52 1 92.38 502 GLU B CA 1
ATOM 8247 C C . GLU B 1 502 ? -18.016 -12.258 6.656 1 92.38 502 GLU B C 1
ATOM 8249 O O . GLU B 1 502 ? -17.969 -11.727 7.77 1 92.38 502 GLU B O 1
ATOM 8254 N N . ARG B 1 503 ? -18.016 -11.586 5.582 1 92.06 503 ARG B N 1
ATOM 8255 C CA . ARG B 1 503 ? -18.031 -10.133 5.582 1 92.06 503 ARG B CA 1
ATOM 8256 C C . ARG B 1 503 ? -19.281 -9.602 6.289 1 92.06 503 ARG B C 1
ATOM 8258 O O . ARG B 1 503 ? -19.188 -8.688 7.113 1 92.06 503 ARG B O 1
ATOM 8265 N N . VAL B 1 504 ? -20.406 -10.141 5.973 1 92.69 504 VAL B N 1
ATOM 8266 C CA . VAL B 1 504 ? -21.672 -9.727 6.562 1 92.69 504 VAL B CA 1
ATOM 8267 C C . VAL B 1 504 ? -21.656 -10.023 8.062 1 92.69 504 VAL B C 1
ATOM 8269 O O . VAL B 1 504 ? -22.062 -9.18 8.867 1 92.69 504 VAL B O 1
ATOM 8272 N N . MET B 1 505 ? -21.125 -11.156 8.375 1 92.69 505 MET B N 1
ATOM 8273 C CA . MET B 1 505 ? -21.078 -11.547 9.781 1 92.69 505 MET B CA 1
ATOM 8274 C C . MET B 1 505 ? -20.172 -10.617 10.57 1 92.69 505 MET B C 1
ATOM 8276 O O . MET B 1 505 ? -20.516 -10.195 11.68 1 92.69 505 MET B O 1
ATOM 8280 N N . LYS B 1 506 ? -19.109 -10.328 10 1 90.81 506 LYS B N 1
ATOM 8281 C CA . LYS B 1 506 ? -18.172 -9.422 10.648 1 90.81 506 LYS B CA 1
ATOM 8282 C C . LYS B 1 506 ? -18.781 -8.031 10.82 1 90.81 506 LYS B C 1
ATOM 8284 O O . LYS B 1 506 ? -18.609 -7.406 11.867 1 90.81 506 LYS B O 1
ATOM 8289 N N . SER B 1 507 ? -19.422 -7.594 9.812 1 90.88 507 SER B N 1
ATOM 8290 C CA . SER B 1 507 ? -20.047 -6.281 9.859 1 90.88 507 SER B CA 1
ATOM 8291 C C . SER B 1 507 ? -21.125 -6.219 10.93 1 90.88 507 SER B C 1
ATOM 8293 O O . SER B 1 507 ? -21.25 -5.223 11.641 1 90.88 507 SER B O 1
ATOM 8295 N N . LYS B 1 508 ? -21.859 -7.23 11.086 1 91.06 508 LYS B N 1
ATOM 8296 C CA . LYS B 1 508 ? -22.906 -7.301 12.109 1 91.06 508 LYS B CA 1
ATOM 8297 C C . LYS B 1 508 ? -22.297 -7.281 13.508 1 91.06 508 LYS B C 1
ATOM 8299 O O . LYS B 1 508 ? -22.797 -6.574 14.391 1 91.06 508 LYS B O 1
ATOM 8304 N N . ARG B 1 509 ? -21.281 -7.973 13.609 1 90.62 509 ARG B N 1
ATOM 8305 C CA . ARG B 1 509 ? -20.594 -8.023 14.906 1 90.62 509 ARG B CA 1
ATOM 8306 C C . ARG B 1 509 ? -20.031 -6.656 15.273 1 90.62 509 ARG B C 1
ATOM 8308 O O . ARG B 1 509 ? -20.141 -6.223 16.422 1 90.62 509 ARG B O 1
ATOM 8315 N N . GLN B 1 510 ? -19.469 -6.004 14.336 1 89.44 510 GLN B N 1
ATOM 8316 C CA . GLN B 1 510 ? -18.844 -4.711 14.57 1 89.44 510 GLN B CA 1
ATOM 8317 C C . GLN B 1 510 ? -19.875 -3.631 14.859 1 89.44 510 GLN B C 1
ATOM 8319 O O . GLN B 1 510 ? -19.578 -2.619 15.492 1 89.44 510 GLN B O 1
ATOM 8324 N N . SER B 1 511 ? -21.125 -3.877 14.344 1 88.12 511 SER B N 1
ATOM 8325 C CA . SER B 1 511 ? -22.172 -2.871 14.492 1 88.12 511 SER B CA 1
ATOM 8326 C C . SER B 1 511 ? -22.875 -3.002 15.836 1 88.12 511 SER B C 1
ATOM 8328 O O . SER B 1 511 ? -23.641 -2.113 16.234 1 88.12 511 SER B O 1
ATOM 8330 N N . LEU B 1 512 ? -22.5 -4.043 16.547 1 90.25 512 LEU B N 1
ATOM 8331 C CA . LEU B 1 512 ? -23.094 -4.227 17.859 1 90.25 512 LEU B CA 1
ATOM 8332 C C . LEU B 1 512 ? -22.625 -3.146 18.828 1 90.25 512 LEU B C 1
ATOM 8334 O O . LEU B 1 512 ? -21.438 -2.768 18.828 1 90.25 512 LEU B O 1
ATOM 8338 N N . PRO B 1 513 ? -23.5 -2.604 19.609 1 85.81 513 PRO B N 1
ATOM 8339 C CA . PRO B 1 513 ? -23.125 -1.544 20.562 1 85.81 513 PRO B CA 1
ATOM 8340 C C . PRO B 1 513 ? -22.031 -1.978 21.531 1 85.81 513 PRO B C 1
ATOM 8342 O O . PRO B 1 513 ? -21.156 -1.186 21.859 1 85.81 513 PRO B O 1
ATOM 8345 N N . SER B 1 514 ? -22.141 -3.164 21.984 1 87.81 514 SER B N 1
ATOM 8346 C CA . SER B 1 514 ? -21.125 -3.664 22.906 1 87.81 514 SER B CA 1
ATOM 8347 C C . SER B 1 514 ? -19.75 -3.66 22.266 1 87.81 514 SER B C 1
ATOM 8349 O O . SER B 1 514 ? -18.766 -3.287 22.906 1 87.81 514 SER B O 1
ATOM 8351 N N . THR B 1 515 ? -19.734 -4.09 21.078 1 88.38 515 THR B N 1
ATOM 8352 C CA . THR B 1 515 ? -18.469 -4.121 20.375 1 88.38 515 THR B CA 1
ATOM 8353 C C . THR B 1 515 ? -17.938 -2.709 20.156 1 88.38 515 THR B C 1
ATOM 8355 O O . THR B 1 515 ? -16.734 -2.467 20.281 1 88.38 515 THR B O 1
ATOM 8358 N N . LYS B 1 516 ? -18.797 -1.84 19.797 1 84.81 516 LYS B N 1
ATOM 8359 C CA . LYS B 1 516 ? -18.391 -0.45 19.594 1 84.81 516 LYS B CA 1
ATOM 8360 C C . LYS B 1 516 ? -17.844 0.167 20.875 1 84.81 516 LYS B C 1
ATOM 8362 O O . LYS B 1 516 ? -16.828 0.869 20.844 1 84.81 516 LYS B O 1
ATOM 8367 N N . LEU B 1 517 ? -18.5 -0.069 21.938 1 84.81 517 LEU B N 1
ATOM 8368 C CA . LEU B 1 517 ? -18.062 0.448 23.234 1 84.81 517 LEU B CA 1
ATOM 8369 C C . LEU B 1 517 ? -16.688 -0.116 23.594 1 84.81 517 LEU B C 1
ATOM 8371 O O . LEU B 1 517 ? -15.828 0.613 24.094 1 84.81 517 LEU B O 1
ATOM 8375 N N . SER B 1 518 ? -16.562 -1.366 23.375 1 86.94 518 SER B N 1
ATOM 8376 C CA . SER B 1 518 ? -15.281 -2.016 23.656 1 86.94 518 SER B CA 1
ATOM 8377 C C . SER B 1 518 ? -14.148 -1.41 22.844 1 86.94 518 SER B C 1
ATOM 8379 O O . SER B 1 518 ? -13.062 -1.173 23.359 1 86.94 518 SER B O 1
ATOM 8381 N N . ARG B 1 519 ? -14.383 -1.125 21.641 1 83.25 519 ARG B N 1
ATOM 8382 C CA . ARG B 1 519 ? -13.391 -0.525 20.766 1 83.25 519 ARG B CA 1
ATOM 8383 C C . ARG B 1 519 ? -13.008 0.874 21.234 1 83.25 519 ARG B C 1
ATOM 8385 O O . ARG B 1 519 ? -11.836 1.242 21.219 1 83.25 519 ARG B O 1
ATOM 8392 N N . LYS B 1 520 ? -13.992 1.635 21.625 1 81.38 520 LYS B N 1
ATOM 8393 C CA . LYS B 1 520 ? -13.75 2.984 22.125 1 81.38 520 LYS B CA 1
ATOM 8394 C C . LYS B 1 520 ? -12.883 2.959 23.375 1 81.38 520 LYS B C 1
ATOM 8396 O O . LYS B 1 520 ? -11.953 3.764 23.516 1 81.38 520 LYS B O 1
ATOM 8401 N N . LYS B 1 521 ? -13.188 2.072 24.188 1 81.94 521 LYS B N 1
ATOM 8402 C CA . LYS B 1 521 ? -12.422 1.942 25.438 1 81.94 521 LYS B CA 1
ATOM 8403 C C . LYS B 1 521 ? -10.977 1.552 25.156 1 81.94 521 LYS B C 1
ATOM 8405 O O . LYS B 1 521 ? -10.055 2.096 25.766 1 81.94 521 LYS B O 1
ATOM 8410 N N . GLN B 1 522 ? -10.852 0.64 24.266 1 83.12 522 GLN B N 1
ATOM 8411 C CA . GLN B 1 522 ? -9.516 0.184 23.906 1 83.12 522 GLN B CA 1
ATOM 8412 C C . GLN B 1 522 ? -8.695 1.313 23.281 1 83.12 522 GLN B C 1
ATOM 8414 O O . GLN B 1 522 ? -7.508 1.459 23.578 1 83.12 522 GLN B O 1
ATOM 8419 N N . LYS B 1 523 ? -9.336 2.094 22.453 1 81.06 523 LYS B N 1
ATOM 8420 C CA . LYS B 1 523 ? -8.656 3.227 21.828 1 81.06 523 LYS B CA 1
ATOM 8421 C C . LYS B 1 523 ? -8.227 4.254 22.875 1 81.06 523 LYS B C 1
ATOM 8423 O O . LYS B 1 523 ? -7.117 4.789 22.812 1 81.06 523 LYS B O 1
ATOM 8428 N N . ALA B 1 524 ? -9.094 4.496 23.781 1 79.12 524 ALA B N 1
ATOM 8429 C CA . ALA B 1 524 ? -8.797 5.445 24.844 1 79.12 524 ALA B CA 1
ATOM 8430 C C . ALA B 1 524 ? -7.621 4.965 25.703 1 79.12 524 ALA B C 1
ATOM 8432 O O . ALA B 1 524 ? -6.738 5.75 26.047 1 79.12 524 ALA B O 1
ATOM 8433 N N . LYS B 1 525 ? -7.648 3.762 25.953 1 80.62 525 LYS B N 1
ATOM 8434 C CA . LYS B 1 525 ? -6.57 3.178 26.734 1 80.62 525 LYS B CA 1
ATOM 8435 C C . LYS B 1 525 ? -5.238 3.262 26 1 80.62 525 LYS B C 1
ATOM 8437 O O . LYS B 1 525 ? -4.211 3.592 26.594 1 80.62 525 LYS B O 1
ATOM 8442 N N . LYS B 1 526 ? -5.297 2.977 24.781 1 80.44 526 LYS B N 1
ATOM 8443 C CA . LYS B 1 526 ? -4.086 3.035 23.969 1 80.44 526 LYS B CA 1
ATOM 8444 C C . LYS B 1 526 ? -3.537 4.457 23.906 1 80.44 526 LYS B C 1
ATOM 8446 O O . LYS B 1 526 ? -2.326 4.664 24 1 80.44 526 LYS B O 1
ATOM 8451 N N . LYS B 1 527 ? -4.41 5.363 23.703 1 79.06 527 LYS B N 1
ATOM 8452 C CA . LYS B 1 527 ? -3.992 6.762 23.641 1 79.06 527 LYS B CA 1
ATOM 8453 C C . LYS B 1 527 ? -3.379 7.211 24.969 1 79.06 527 LYS B C 1
ATOM 8455 O O . LYS B 1 527 ? -2.375 7.922 24.984 1 79.06 527 LYS B O 1
ATOM 8460 N N . SER B 1 528 ? -4.004 6.824 26.016 1 79.19 528 SER B N 1
ATOM 8461 C CA . SER B 1 528 ? -3.496 7.168 27.344 1 79.19 528 SER B CA 1
ATOM 8462 C C . SER B 1 528 ? -2.115 6.566 27.578 1 79.19 528 SER B C 1
ATOM 8464 O O . SER B 1 528 ? -1.227 7.23 28.109 1 79.19 528 SER B O 1
ATOM 8466 N N . LYS B 1 529 ? -2.016 5.367 27.172 1 81.94 529 LYS B N 1
ATOM 8467 C CA . LYS B 1 529 ? -0.725 4.695 27.312 1 81.94 529 LYS B CA 1
ATOM 8468 C C . LYS B 1 529 ? 0.345 5.391 26.469 1 81.94 529 LYS B C 1
ATOM 8470 O O . LYS B 1 529 ? 1.487 5.535 26.906 1 81.94 529 LYS B O 1
ATOM 8475 N N . LEU B 1 530 ? -0.004 5.824 25.344 1 81.62 530 LEU B N 1
ATOM 8476 C CA . LEU B 1 530 ? 0.934 6.512 24.453 1 81.62 530 LEU B CA 1
ATOM 8477 C C . LEU B 1 530 ? 1.412 7.816 25.078 1 81.62 530 LEU B C 1
ATOM 8479 O O . LEU B 1 530 ? 2.609 8.117 25.078 1 81.62 530 LEU B O 1
ATOM 8483 N N . VAL B 1 531 ? 0.517 8.539 25.578 1 77.19 531 VAL B N 1
ATOM 8484 C CA . VAL B 1 531 ? 0.862 9.812 26.188 1 77.19 531 VAL B CA 1
ATOM 8485 C C . VAL B 1 531 ? 1.771 9.578 27.391 1 77.19 531 VAL B C 1
ATOM 8487 O O . VAL B 1 531 ? 2.758 10.289 27.594 1 77.19 531 VAL B O 1
ATOM 8490 N N . LYS B 1 532 ? 1.433 8.57 28.156 1 82.44 532 LYS B N 1
ATOM 8491 C CA . LYS B 1 532 ? 2.258 8.234 29.312 1 82.44 532 LYS B CA 1
ATOM 8492 C C . LYS B 1 532 ? 3.672 7.852 28.891 1 82.44 532 LYS B C 1
ATOM 8494 O O . LYS B 1 532 ? 4.648 8.281 29.5 1 82.44 532 LYS B O 1
ATOM 8499 N N . ASN B 1 533 ? 3.758 7.082 27.875 1 84.81 533 ASN B N 1
ATOM 8500 C CA . ASN B 1 533 ? 5.062 6.672 27.375 1 84.81 533 ASN B CA 1
ATOM 8501 C C . ASN B 1 533 ? 5.844 7.855 26.812 1 84.81 533 ASN B C 1
ATOM 8503 O O . ASN B 1 533 ? 7.059 7.945 27 1 84.81 533 ASN B O 1
ATOM 8507 N N . GLU B 1 534 ? 5.188 8.734 26.141 1 82.12 534 GLU B N 1
ATOM 8508 C CA . GLU B 1 534 ? 5.844 9.914 25.562 1 82.12 534 GLU B CA 1
ATOM 8509 C C . GLU B 1 534 ? 6.391 10.82 26.656 1 82.12 534 GLU B C 1
ATOM 8511 O O . GLU B 1 534 ? 7.48 11.383 26.531 1 82.12 534 GLU B O 1
ATOM 8516 N N . VAL B 1 535 ? 5.613 10.977 27.719 1 79.31 535 VAL B N 1
ATOM 8517 C CA . VAL B 1 535 ? 6.055 11.797 28.844 1 79.31 535 VAL B CA 1
ATOM 8518 C C . VAL B 1 535 ? 7.27 11.156 29.516 1 79.31 535 VAL B C 1
ATOM 8520 O O . VAL B 1 535 ? 8.234 11.844 29.844 1 79.31 535 VAL B O 1
ATOM 8523 N N . LYS B 1 536 ? 7.188 9.859 29.688 1 80.88 536 LYS B N 1
ATOM 8524 C CA . LYS B 1 536 ? 8.297 9.141 30.297 1 80.88 536 LYS B CA 1
ATOM 8525 C C . LYS B 1 536 ? 9.547 9.219 29.422 1 80.88 536 LYS B C 1
ATOM 8527 O O . LYS B 1 536 ? 10.664 9.328 29.938 1 80.88 536 LYS B O 1
ATOM 8532 N N . GLU B 1 537 ? 9.344 9.141 28.141 1 83.56 537 GLU B N 1
ATOM 8533 C CA . GLU B 1 537 ? 10.461 9.117 27.188 1 83.56 537 GLU B CA 1
ATOM 8534 C C . GLU B 1 537 ? 11.031 10.508 26.969 1 83.56 537 GLU B C 1
ATOM 8536 O O . GLU B 1 537 ? 12.188 10.656 26.578 1 83.56 537 GLU B O 1
ATOM 8541 N N . GLY B 1 538 ? 10.391 11.625 27.484 1 63.03 538 GLY B N 1
ATOM 8542 C CA . GLY B 1 538 ? 10.867 13 27.375 1 63.03 538 GLY B CA 1
ATOM 8543 C C . GLY B 1 538 ? 10.695 13.586 26 1 63.03 538 GLY B C 1
ATOM 8544 O O . GLY B 1 538 ? 9.906 13.078 25.188 1 63.03 538 GLY B O 1
ATOM 8545 N N . LEU B 1 539 ? 11.516 14.711 25.703 1 56.97 539 LEU B N 1
ATOM 8546 C CA . LEU B 1 539 ? 11.422 15.594 24.547 1 56.97 539 LEU B CA 1
ATOM 8547 C C . LEU B 1 539 ? 11.555 14.797 23.25 1 56.97 539 LEU B C 1
ATOM 8549 O O . LEU B 1 539 ? 12.555 14.102 23.047 1 56.97 539 LEU B O 1
ATOM 8553 N N . THR B 1 540 ? 10.531 14.461 22.844 1 52.34 540 THR B N 1
ATOM 8554 C CA . THR B 1 540 ? 10.547 13.727 21.578 1 52.34 540 THR B CA 1
ATOM 8555 C C . THR B 1 540 ? 11.164 14.578 20.469 1 52.34 540 THR B C 1
ATOM 8557 O O . THR B 1 540 ? 11.445 15.766 20.672 1 52.34 540 THR B O 1
ATOM 8560 N N . TYR B 1 541 ? 10.773 14.273 19.031 1 49.31 541 TYR B N 1
ATOM 8561 C CA . TYR B 1 541 ? 11.336 14.711 17.75 1 49.31 541 TYR B CA 1
ATOM 8562 C C . TYR B 1 541 ? 11.07 16.188 17.516 1 49.31 541 TYR B C 1
ATOM 8564 O O . TYR B 1 541 ? 9.93 16.641 17.594 1 49.31 541 TYR B O 1
ATOM 8572 N N . LYS B 1 542 ? 11.758 17.203 18.266 1 45.47 542 LYS B N 1
ATOM 8573 C CA . LYS B 1 542 ? 11.609 18.531 17.703 1 45.47 542 LYS B CA 1
ATOM 8574 C C . LYS B 1 542 ? 12.336 18.641 16.359 1 45.47 542 LYS B C 1
ATOM 8576 O O . LYS B 1 542 ? 13.547 18.391 16.281 1 45.47 542 LYS B O 1
ATOM 8581 N N . TYR B 1 543 ? 11.719 18.656 15.398 1 39.44 543 TYR B N 1
ATOM 8582 C CA . TYR B 1 543 ? 12.258 18.969 14.078 1 39.44 543 TYR B CA 1
ATOM 8583 C C . TYR B 1 543 ? 12.969 20.312 14.086 1 39.44 543 TYR B C 1
ATOM 8585 O O . TYR B 1 543 ? 12.445 21.297 14.617 1 39.44 543 TYR B O 1
ATOM 8593 N N . GLY B 1 544 ? 14.344 20.516 13.891 1 39.81 544 GLY B N 1
ATOM 8594 C CA . GLY B 1 544 ? 15.07 21.766 13.727 1 39.81 544 GLY B CA 1
ATOM 8595 C C . GLY B 1 544 ? 15.914 22.125 14.93 1 39.81 544 GLY B C 1
ATOM 8596 O O . GLY B 1 544 ? 16.562 23.188 14.953 1 39.81 544 GLY B O 1
ATOM 8597 N N . GLU B 1 545 ? 15.664 21.625 16.109 1 40.22 545 GLU B N 1
ATOM 8598 C CA . GLU B 1 545 ? 16.5 22.125 17.188 1 40.22 545 GLU B CA 1
ATOM 8599 C C . GLU B 1 545 ? 17.922 21.594 17.078 1 40.22 545 GLU B C 1
ATOM 8601 O O . GLU B 1 545 ? 18.141 20.391 17.109 1 40.22 545 GLU B O 1
ATOM 8606 N N . PHE B 1 546 ? 18.766 22.266 16.281 1 35.03 546 PHE B N 1
ATOM 8607 C CA . PHE B 1 546 ? 20.188 22.047 16.109 1 35.03 546 PHE B CA 1
ATOM 8608 C C . PHE B 1 546 ? 20.953 22.5 17.344 1 35.03 546 PHE B C 1
ATOM 8610 O O . PHE B 1 546 ? 20.641 23.547 17.922 1 35.03 546 PHE B O 1
#

InterPro domains:
  IPR049012 Mutator-like transposase domain [PF20700] (54-385)

Secondary structure (DSSP, 8-state):
------------------------------HHHHHHTTS---------TTS--SEEEEEHHHHHHHHHHSB-TTT--B--EEEEEEEETTEEEEEEE-TTS-EEEEESSPEETTEEHHHHHHHHHHHHTT--HHHHHHHHHHTT-----HHHHHHHHHHHHHHHHHHHHHHHHHHHHHHHHHHSSSEEEEEEEEEESSSSS--SEEEEEEEETTT--EEEEEEEE---HHHHTT--S-----S--S-GGGHHHHHHHHHHHTIIIIIS-EEEEEEESS--HHHHHHTTTBTTBPPEEEE-HHHHHHHHHHHHHHHHHHSTTS-STTSS-HHHHHHHHHHHHHHHHHTTT-HHHHHHHHHHHHHHHH--SSS---TTSPPSTT-S-HHHHHHHTT------S----HHHHHHHHHHHHHTT-HHHHHTTTT---SHHHHHHHHHHHHHS-TTS---HHHHHHHHHHHHHHHHHTGGGGHHHHHHHT-PPPHHHHHHHHHHHHHHHHHHHHHHSHHHHHHHHHHHHHHHHHHHHHHHHH-S---TT--/------------------------------HHHHHHTTS---------TTS--SEEEEEHHHHHHHHHHSB-TTT--B--EEEEEEEETTEEEEEEE-TTS-EEEEESSPEETTEEHHHHHHHHHHHHTT--HHHHHHHHHHTT-----HHHHHHHHHHHHHHHHHHHHHHHHHHHHHHHHHHSSSEEEEEEEEEESSSSS--SEEEEEEEETTT--EEEEEEEE---HHHHTT--S-----S--S-GGGHHHHHHHHHHHTIIIIIS-EEEEEEESS--HHHHHHTTTBTTBPPEEEE-HHHHHHHHHHHHHHHHHHSTTS-STTSS-HHHHHHHHHHHHHHHHHTTT-HHHHHHHHHHHHHHHH--SSS---TTSPPSTT-S-HHHHHHHTT------S----HHHHHHHHHHHHHTT-HHHHHTTTT---SHHHHHHHHHHHHHS-TTS---HHHHHHHHHHHHHHHHHTGGGGHHHHHHHT-PPPHHHHHHHHHHHHHHHHHHHHHHSHHHHHHHHHHHHHHHHHHHHHHHHH-S---TT--

Solvent-accessible surface area (backbone atoms only — not comparable to full-atom values): 59371 Å² total; per-residue (Å²): 134,85,83,80,76,80,77,76,77,76,78,78,77,81,77,71,86,73,86,65,76,73,61,77,72,76,71,70,72,23,70,52,39,66,40,42,59,74,57,69,78,71,74,73,70,72,67,81,76,80,63,87,70,45,35,42,48,31,27,44,60,49,51,40,55,52,40,30,62,28,11,38,67,83,79,56,45,64,53,31,40,71,41,76,78,45,75,58,33,56,31,36,33,35,32,39,36,41,95,88,66,54,70,50,73,49,53,26,45,75,62,49,94,86,35,57,50,64,53,43,36,49,52,51,34,34,38,66,60,37,39,55,67,70,53,50,48,54,35,31,30,62,62,37,34,57,62,60,54,71,67,59,48,49,52,42,46,54,53,47,32,54,41,40,48,52,51,32,52,51,50,20,43,53,45,32,51,50,50,30,67,71,67,71,41,52,61,43,45,30,35,49,51,59,50,54,50,41,87,68,75,73,25,53,39,36,38,23,41,34,27,32,68,85,64,64,32,52,52,46,74,37,78,40,29,54,57,35,71,53,62,71,68,65,49,94,61,95,66,91,62,45,81,39,87,71,32,44,74,48,46,38,29,54,29,47,34,54,51,61,68,40,23,48,81,73,48,60,31,43,70,41,30,42,31,28,80,69,66,55,66,38,47,64,63,40,27,56,69,66,58,86,57,57,38,43,72,32,38,21,44,62,52,56,26,49,47,50,36,52,52,52,51,51,48,38,71,74,37,82,79,43,45,48,92,73,45,57,33,72,68,54,39,51,50,53,22,49,42,42,40,49,24,40,56,76,28,45,76,37,64,66,55,21,43,50,36,38,52,20,42,53,34,45,65,40,22,24,83,89,49,76,39,58,81,61,43,56,72,40,79,82,25,87,42,63,59,39,24,24,50,62,68,71,44,90,70,81,68,86,59,82,24,47,50,68,75,55,46,61,62,50,45,58,62,55,53,60,73,53,35,64,75,61,46,59,28,31,34,83,53,47,63,60,60,63,56,53,52,44,51,50,47,29,39,53,24,45,37,58,89,53,88,71,53,63,68,55,46,50,36,31,47,32,52,28,51,30,40,66,42,41,30,57,62,46,52,52,61,40,34,59,70,68,64,41,84,82,50,65,66,36,53,53,49,31,50,49,51,44,51,50,49,30,52,50,32,44,54,59,57,32,65,69,47,45,51,50,49,52,51,50,51,51,49,49,50,51,49,38,52,52,33,40,61,74,70,42,89,65,93,61,84,82,78,123,134,84,83,80,75,79,76,76,77,76,78,77,78,82,76,71,86,72,84,67,73,73,61,77,72,77,70,68,71,22,69,52,40,65,43,43,59,75,58,71,77,69,74,73,71,74,68,78,75,80,61,88,69,44,35,42,48,32,28,44,61,50,51,39,55,54,40,30,63,29,10,37,66,83,80,56,46,64,55,33,39,71,43,74,77,44,75,59,34,56,32,37,34,35,31,38,37,42,94,88,66,54,70,49,73,50,52,25,45,76,62,47,91,87,34,58,49,63,52,43,36,48,53,52,32,33,39,65,61,38,40,54,66,70,54,49,46,52,34,30,30,61,62,37,33,58,64,60,53,71,67,61,49,49,52,41,48,54,53,48,33,54,42,40,48,51,49,32,52,51,51,22,43,52,45,33,50,50,50,30,67,72,66,71,42,53,62,42,45,30,33,50,51,61,48,55,51,39,90,69,76,75,26,54,40,36,38,21,40,34,27,31,68,84,65,64,33,52,52,47,74,36,79,39,28,55,58,37,71,53,64,72,67,65,50,94,60,96,68,89,63,44,82,40,88,70,32,45,73,49,45,38,29,54,29,46,34,56,50,62,70,42,23,48,81,71,48,60,33,42,70,40,30,41,31,28,81,70,66,56,66,38,48,62,62,42,28,56,68,66,59,86,56,56,36,42,74,33,36,21,44,62,51,55,26,48,47,50,36,51,53,50,50,50,48,39,68,71,37,85,80,42,45,49,92,74,46,57,33,71,67,53,42,50,49,52,24,50,42,42,39,48,25,39,54,75,27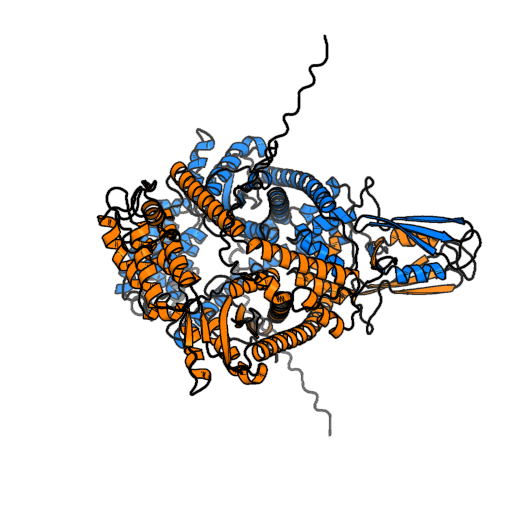,44,76,35,63,67,56,21,43,48,35,38,53,19,42,51,34,45,65,39,24,24,83,90,49,76,38,59,81,62,44,57,74,40,78,82,24,88,41,61,57,40,23,25,52,65,68,72,43,90,69,79,70,86,58,82,23,46,49,68,75,55,45,62,60,51,44,58,64,55,53,60,72,53,34,62,74,61,45,60,28,30,34,83,52,47,62,60,59,65,55,54,53,46,51,52,48,30,38,53,24,44,37,60,90,52,89,68,54,62,68,56,47,51,38,31,47,34,51,29,49,29,40,67,41,41,30,57,62,46,52,51,62,41,33,57,71,68,63,42,85,84,49,65,66,36,52,54,50,32,50,50,51,44,50,50,49,32,52,50,34,45,52,58,58,32,67,67,48,44,51,51,50,52,52,51,51,52,50,50,52,51,49,37,52,51,33,40,61,72,70,42,88,65,92,61,86,80,77,122

Foldseek 3Di:
DDDPPPDPPPDDDPPPDPPPPCPPPPCPAFLLCLQAVVPPPPVPPPPPPPDPDDADDDDVVVVQVVQQQAADPPPRDGGWGKDWDDDAFQKTKIWIDDPVGDIDIDIRDDDDPNHDVVLLVLQVVQLLQQHHDVVSVVVCVVVVGGGHDPVVRVVSLLVLLVLLVVLLLVLLLVVLVVVCVVVVDQEFAWEKDKDALDPDFAGQWIKMWIAGQVRLATNDMDIFGQDDPCVVVVPPDDDDHTPDDDTPVCCRQVGLLVCQLCCCVSRVHHHQEYEYLPDCNSQVSNQCSPPPRGRHYAYALVNLLVVQLVLVVVLPVVDPPQDDVQHDYSLLSVQLSVQLSVLLLVQQQDLVSSLLSNVQSLQLSQAAPVRGRNVSWDADCPTPRPCRNCVNVVHDDHDPDGHHDPVSSVSSVVVSCVSSDSVNSVSCNRVHHCVSVVVLVVLLCSSNPSVDDDDDSSSSSSNSVSSQCSSHNPVSCVVSCVSVVHDDDPVSVVVRVVVSVVVSVVSSVCPDPVNVVVVVVVVSVVVVVVVVVDVVVPDPDPDPPD/DDDPPPPPPPPDPPPPDPPPVCPPPPVPAFLLCLQAVVPPPPVPPPPPPPDPDDADDDDVVVVQVVQQQAADPPPRDHGWGKDWDDDAFQKTKIWIDDPVGDIDIDIRDDDDPNHDVVLLVLQVVQLLQQHHDVVSVVVCVVVVGGGHDPVVRVVSLLVLLVLLVVLLLVLLLVVLVVVCVVVVDQEFAWEKDKDALDPDFAGQWMKIWIAGQVRLATNDMDIFGQDDPCVVVVPPDDDDHTPDDDTPVCCRQVGLLVCQLCCCVSRVHHHQEYEYLPDCNSQVSNQCNPPPRGRHYAYALVNLLVVQLVLVVVLPVVDPPQDDVQHDYSLLSVQLSVQLSVLLLVQQQDLVSSLLSNVQSLQLSQAAPVRGRNVSWDADCPTPRPCRNCVNVPHDDHDPDGHHDPVSSVSSVVVSCVSSDSVNSVSCNRVHHCVSVVVLVVLLCSSNPSVDDDDDSSSSSSNSVSSQCSSHNLVSCVVSCVSVVHDDDPVSVVVSVVVSVVVSVVSSVCPDPVNVVVVVVVVSVVVVVVVVVDVVVPDPDPDPPD

Sequence (1092 aa):
MPKARSKKFKKRSFHGNRHRNSVPKNNVSAASATKLNTLESSDGLEYDFQELKGNRIIDIQTLLGVFSILSCPKCFATGLKLTEDSKEGLCSNFAIVCKCGFMAGFTSTPKENKKCSLNTLLVFGLRLMGRGFSAGMKLLCILNLPYVCKKTFRIHELKLLEEVKYSCEENMEAASKEVQNLKKTTTCGVSVDGTWQRRGHMSLNGCVSVISIDTGKILDLEVMTQYCKMCEMNIKCVHECSNYKGSSGNMKSVGAFRIFERSVMKRELQYTEYCGDGDSKAFLKVKDIYGEDTVTKLECIGHVQKRVGSRLRKLKKKTKGLGGKGKLTDKFIDKLQNYYGIAIRSNAGSIEKMQSAVIAAFFHCCSSNRNLMHGQCPDGKDSWCRYKRALSDKRQYLKKSPGLPNSVMKVIKATYLELCDKNLLKKCLHGMTQNNNESFNNVLWTILPKETFVQQKNLFLGSYIAVLLFNSGYLGLLPIFNYLKIPIVPLTLKKYMGIDKERVMKSKRQSLPSTKLSRKKQKAKKKSKLVKNEVKEGLTYKYGEFMPKARSKKFKKRSFHGNRHRNSVPKNNVSAASATKLNTLESSDGLEYDFQELKGNRIIDIQTLLGVFSILSCPKCFATGLKLTEDSKEGLCSNFAIVCKCGFMAGFTSTPKENKKCSLNTLLVFGLRLMGRGFSAGMKLLCILNLPYVCKKTFRIHELKLLEEVKYSCEENMEAASKEVQNLKKTTTCGVSVDGTWQRRGHMSLNGCVSVISIDTGKILDLEVMTQYCKMCEMNIKCVHECSNYKGSSGNMKSVGAFRIFERSVMKRELQYTEYCGDGDSKAFLKVKDIYGEDTVTKLECIGHVQKRVGSRLRKLKKKTKGLGGKGKLTDKFIDKLQNYYGIAIRSNAGSIEKMQSAVIAAFFHCCSSNRNLMHGQCPDGKDSWCRYKRALSDKRQYLKKSPGLPNSVMKVIKATYLELCDKNLLKKCLHGMTQNNNESFNNVLWTILPKETFVQQKNLFLGSYIAVLLFNSGYLGLLPIFNYLKIPIVPLTLKKYMGIDKERVMKSKRQSLPSTKLSRKKQKAKKKSKLVKNEVKEGLTYKYGEF